Protein 3W54 (pdb70)

Radius of gyration: 41.49 Å; Cα contacts (8 Å, |Δi|>4): 1313; chains: 4; bounding box: 157×64×79 Å

GO terms:
  GO:0008199 ferric iron binding (F, IDA)
  GO:0005739 mitochondrion (C, IDA)
  GO:0005743 mitochondrial inner membrane (C, IDA)
  GO:0009916 alternative oxidase activity (F, IDA)
  GO:0016491 oxidoreductase activity (F, TAS)

Secondary structure (DSSP, 8-state):
---HHHHTSS--GGGGGGS---GGGSS-S------HHHHTT--B--PPP-SHHHHHHHHHHHHHHHHHHHHTT-SSS---HHHHHHHHHHHHHHHTSHHHHHHHHHHHHHHHHT---TTHHHHHHHHHHHHHHHHHHHHHH----HHHHHHHHHHHHHHHHHHHHHHHH-HHHHHHHHHHHHHHHHHHHHHHHHHHHTTSS-----S--HHHHHHTT--TT--HHHHHHHHHHHHHHHHHHHHHHHHHHHTT-TTS--GGGT--/---SHHHHT-S--GGGTTTSPP-GGGSS-S------HHHHTT--B------SHHHHHHHHHHHHHHHHHHHHHHHHT-S--HHHHHHHHHHHHHHHTSHHHHHHHHHHHHHHHHT---TTHHHHHHHHHHHHHHHHHHHTTT----HHHHHHHHHHHHHHHHHHHHHHHH-HHHHHHHHHHHHHHHHHHHHHHHHHHHHTS---S--S--HHHHHHTT--TT--HHHHHHHHHHHHHHHHHHHHHHHHHHHTT-TTS--HHHHHT-/--SHHHHT-S--GGGGGGS---GGGGS-S------HHHHTT--B------SHHHHHHHHHHHHHHHHHHHHHHHHH-S--HHHHHHHHHHHHHHHTHHHHHHHHHHHHHHHHHT----SHHHHHHHHHHHHHHHHHHHTTT----HHHHHHHHHHHHHHHHHHHHHHHH-HHHHHHHHHHHHHHHHHHHHHHHHHHHTTSS--TTT---HHHHHHTT--TT--HHHHHHHHHHHHHHHHHHHHHHHHHHHTT-TTS--HHHHHHH-/--SHHHHT-S--GGGGGG----GGGGS-S------HHHHTT--B--PPP-HHHHHHHHHHHHHHHHHHHHHHTTTSSS--HHHHHHHHHHHHHHHTHHHHHHHHHHHHHHHHHT----SHHHHHHHHHHHHHHHHHHHHHH----HHHHHHHHHHHHHHHHHHHHHHHH-HHHHHHHHHHHHHHHHHHHHHHHHHHHHTS---S--S--HHHHHHHT--TT--HHHHHHHHHHHHHHHHHHHHHHHHHHHTT-TTS--GGGG-

B-factor: mean 42.63, std 15.07, range [10.46, 119.43]

Foldseek 3Di:
DDDPVNVPDDDPPVCVVVDDDDLLVLDDPPFDEDDLVVLVPDDFDDDDADDDLLVVLQVVLVVVVVVVCVVLVCPPDFHEPVSLLVSLLQVLLLQLLQLVLVLVVLVVCCVVVVADQAPRSVVSNVSSVLSVLSNVQSCVVDPDDPVSVVVSVVVCVPSNVVNNVCCVVAVLSSLSSLLSNLSVVLVSLVVVLVCCVVVSYPDDQFQRDPSQCVRHVNDSRGGPSSSSSVSSSSSVVSNCQSNVCSVCVVVVNSSPHSVVVPVD/DPDDDVVVVDPDCVVVPVPDDDDLLPLFDPPFDADDQVVLVPVDLDDDDQDDDLLVVLLCVLVVVCVCVVVVCCVVVHDDAPQVLLLVLLLVLLLQLQLLVLLLVVLVVVCVVVVADQQPSNVVSNVSSRLSVLSNVQSCVVDPDDPVSVVCSVVVCVVSNVCSNVVCVVAVLSSLSSLLSNLSVVLVSLVVVLVCCVVVVYPDPVLQGDPSQCSRHVNDSNGGVNSSSSSSSVSSSVSNVQSNVCSVCSVVVNSSPHSVVVVVVD/DDDDVNVPDPDDPVPVVPDDPDLCPLFDPPFDADDLVVLVPPDQDDDDDDDDLLVVLQVVLVVVCVVCVCVLCVPPPDDAPPSLLLSLLLVLLLQLQLLVLLLVVLVVCCVPVVDDQAPSNVVSNVLSRLSVLSNVLSCLQDPDDPVSVVVSVVVCVVSNVVSNVCCVVPVLSSLSNLLSVLSVLLVSLVVVLVCVVVVVYPQVDASGDVSLCVRNVNDPPDGVSSSSSVSNSSSSVSNVQSNVCSVCVVVPNNRDHRPCVVVVVD/DDDDVVVPDPDPVVCVVPDDDDLVPLDDPPFDEDDLVVLVPVDQDDDDDDDDLLVVLLVVLVVVCVVVCVVLCCVPDFHEPVSLLLVLLLVLLLQLALLVQLLVVLVVVCVVVVADQFPSNVVSNVLSVLSVLSNVQSCVVDPDDDVSVVVSVVVCVVSNVVSNVCCVVPVLSNLSSLLNNLSVLLVSLVVVLVCVVVVSYDDPVQCRDPSQCVRHVNDRNGGPSSSSSSSNSSSSCSNVQSNVCSVCVVVVNSRPHSVVVVD

Structure (mmCIF, N/CA/C/O backbone):
data_3W54
#
_entry.id   3W54
#
_cell.length_a   228.017
_cell.length_b   137.920
_cell.length_c   63.058
_cell.angle_alpha   90.00
_cell.angle_beta   106.08
_cell.angle_gamma   90.00
#
_symmetry.space_group_name_H-M   'C 1 2 1'
#
loop_
_entity.id
_entity.type
_entity.pdbx_description
1 polymer 'Alternative oxidase, mitochondrial'
2 non-polymer 'FE (III) ION'
3 non-polymer 'HYDROXIDE ION'
4 non-polymer 3-chloro-5-[(2E)-3,7-dimethylocta-2,6-dien-1-yl]-4,6-dihydroxy-2-methylbenzaldehyde
5 non-polymer 'SULFATE ION'
6 non-polymer GLYCEROL
7 water water
#
loop_
_atom_site.group_PDB
_atom_site.id
_atom_site.type_symbol
_atom_site.label_atom_id
_atom_site.label_alt_id
_atom_site.label_comp_id
_atom_site.label_asym_id
_atom_site.label_entity_id
_atom_site.label_seq_id
_atom_site.pdbx_PDB_ins_code
_atom_site.Cartn_x
_atom_site.Cartn_y
_atom_site.Cartn_z
_atom_site.occupancy
_atom_site.B_iso_or_equiv
_atom_site.auth_seq_id
_atom_site.auth_comp_id
_atom_site.auth_asym_id
_atom_site.auth_atom_id
_atom_site.pdbx_PDB_model_num
ATOM 1 N N . VAL A 1 32 ? 110.427 10.057 67.929 1.00 65.91 32 VAL A N 1
ATOM 2 C CA . VAL A 1 32 ? 111.258 10.194 69.166 1.00 65.36 32 VAL A CA 1
ATOM 3 C C . VAL A 1 32 ? 111.329 11.657 69.621 1.00 64.21 32 VAL A C 1
ATOM 4 O O . VAL A 1 32 ? 112.304 12.377 69.359 1.00 65.11 32 VAL A O 1
ATOM 8 N N . TRP A 1 33 ? 110.279 12.094 70.306 1.00 59.57 33 TRP A N 1
ATOM 9 C CA . TRP A 1 33 ? 110.212 13.459 70.799 1.00 56.68 33 TRP A CA 1
ATOM 10 C C . TRP A 1 33 ? 109.905 13.457 72.289 1.00 49.68 33 TRP A C 1
ATOM 11 O O . TRP A 1 33 ? 108.757 13.312 72.684 1.00 49.57 33 TRP A O 1
ATOM 22 N N . GLY A 1 34 ? 110.941 13.617 73.109 1.00 44.15 34 GLY A N 1
ATOM 23 C CA . GLY A 1 34 ? 110.812 13.520 74.563 1.00 40.38 34 GLY A CA 1
ATOM 24 C C . GLY A 1 34 ? 111.520 14.639 75.306 1.00 39.25 34 GLY A C 1
ATOM 25 O O . GLY A 1 34 ? 111.956 15.635 74.703 1.00 38.46 34 GLY A O 1
ATOM 26 N N . HIS A 1 35 ? 111.636 14.459 76.622 1.00 35.04 35 HIS A N 1
ATOM 27 C CA . HIS A 1 35 ? 112.147 15.481 77.518 1.00 34.17 35 HIS A CA 1
ATOM 28 C C . HIS A 1 35 ? 113.576 15.885 77.192 1.00 37.23 35 HIS A C 1
ATOM 29 O O . HIS A 1 35 ? 113.961 17.038 77.402 1.00 39.50 35 HIS A O 1
ATOM 36 N N . THR A 1 36 ? 114.352 14.940 76.666 1.00 36.80 36 THR A N 1
ATOM 37 C CA . THR A 1 36 ? 115.730 15.200 76.298 1.00 35.80 36 THR A CA 1
ATOM 38 C C . THR A 1 36 ? 115.807 16.213 75.135 1.00 34.46 36 THR A C 1
ATOM 39 O O . THR A 1 36 ? 116.692 17.057 75.104 1.00 34.14 36 THR A O 1
ATOM 43 N N . GLN A 1 37 ? 114.875 16.133 74.200 1.00 33.29 37 GLN A N 1
ATOM 44 C CA . GLN A 1 37 ? 114.851 17.072 73.077 1.00 34.83 37 GLN A CA 1
ATOM 45 C C . GLN A 1 37 ? 114.208 18.383 73.509 1.00 32.91 37 GLN A C 1
ATOM 46 O O . GLN A 1 37 ? 114.650 19.450 73.109 1.00 35.49 37 GLN A O 1
ATOM 52 N N . LEU A 1 38 ? 113.167 18.285 74.332 1.00 32.83 38 LEU A N 1
ATOM 53 C CA . LEU A 1 38 ? 112.482 19.451 74.882 1.00 32.53 38 LEU A CA 1
ATOM 54 C C . LEU A 1 38 ? 113.393 20.293 75.730 1.00 32.14 38 LEU A C 1
ATOM 55 O O . LEU A 1 38 ? 113.168 21.495 75.869 1.00 31.38 38 LEU A O 1
ATOM 60 N N . ASN A 1 39 ? 114.406 19.649 76.310 1.00 33.72 39 ASN A N 1
ATOM 61 C CA . ASN A 1 39 ? 115.390 20.313 77.154 1.00 32.07 39 ASN A CA 1
ATOM 62 C C . ASN A 1 39 ? 116.617 20.809 76.426 1.00 31.89 39 ASN A C 1
ATOM 63 O O . ASN A 1 39 ? 117.452 21.454 77.030 1.00 35.05 39 ASN A O 1
ATOM 68 N N . ARG A 1 40 ? 116.761 20.506 75.143 1.00 34.25 40 ARG A N 1
ATOM 69 C CA . ARG A 1 40 ? 117.865 21.073 74.387 1.00 35.86 40 ARG A CA 1
ATOM 70 C C . ARG A 1 40 ? 117.471 22.495 73.970 1.00 32.70 40 ARG A C 1
ATOM 71 O O . ARG A 1 40 ? 116.303 22.789 73.840 1.00 32.12 40 ARG A O 1
ATOM 79 N N . LEU A 1 41 ? 118.441 23.381 73.809 1.00 31.17 41 LEU A N 1
ATOM 80 C CA . LEU A 1 41 ? 118.175 24.807 73.588 1.00 30.16 41 LEU A CA 1
ATOM 81 C C . LEU A 1 41 ? 117.780 25.127 72.180 1.00 30.18 41 LEU A C 1
ATOM 82 O O . LEU A 1 41 ? 116.971 26.030 71.947 1.00 33.60 41 LEU A O 1
ATOM 87 N N . SER A 1 42 ? 118.408 24.429 71.240 1.00 32.30 42 SER A N 1
ATOM 88 C CA . SER A 1 42 ? 118.255 24.718 69.815 1.00 32.68 42 SER A CA 1
ATOM 89 C C . SER A 1 42 ? 118.656 23.514 69.000 1.00 32.27 42 SER A C 1
ATOM 90 O O . SER A 1 42 ? 119.540 22.760 69.394 1.00 35.65 42 SER A O 1
ATOM 93 N N . PHE A 1 43 ? 118.002 23.355 67.864 1.00 32.14 43 PHE A N 1
ATOM 94 C CA . PHE A 1 43 ? 118.308 22.302 66.900 1.00 31.84 43 PHE A CA 1
ATOM 95 C C . PHE A 1 43 ? 118.810 22.950 65.613 1.00 29.60 43 PHE A C 1
ATOM 96 O O . PHE A 1 43 ? 118.733 22.356 64.556 1.00 27.86 43 PHE A O 1
ATOM 104 N N . LEU A 1 44 ? 119.354 24.162 65.734 1.00 28.82 44 LEU A N 1
ATOM 105 C CA . LEU A 1 44 ? 119.828 24.952 64.594 1.00 31.78 44 LEU A CA 1
ATOM 106 C C . LEU A 1 44 ? 120.957 24.247 63.875 1.00 33.57 44 LEU A C 1
ATOM 107 O O . LEU A 1 44 ? 121.075 24.308 62.667 1.00 34.21 44 LEU A O 1
ATOM 112 N N . GLU A 1 45 ? 121.745 23.523 64.653 1.00 38.73 45 GLU A N 1
ATOM 113 C CA . GLU A 1 45 ? 122.862 22.741 64.154 1.00 42.02 45 GLU A CA 1
ATOM 114 C C . GLU A 1 45 ? 122.387 21.465 63.446 1.00 40.30 45 GLU A C 1
ATOM 115 O O . GLU A 1 45 ? 123.211 20.729 62.941 1.00 41.22 45 GLU A O 1
ATOM 121 N N . THR A 1 46 ? 121.086 21.176 63.412 1.00 39.77 46 THR A N 1
ATOM 122 C CA . THR A 1 46 ? 120.617 20.010 62.641 1.00 38.57 46 THR A CA 1
ATOM 123 C C . THR A 1 46 ? 120.134 20.361 61.252 1.00 38.10 46 THR A C 1
ATOM 124 O O . THR A 1 46 ? 119.935 19.460 60.446 1.00 38.36 46 THR A O 1
ATOM 128 N N . VAL A 1 47 ? 119.941 21.643 60.949 1.00 38.12 47 VAL A N 1
ATOM 129 C CA . VAL A 1 47 ? 119.250 21.988 59.697 1.00 39.15 47 VAL A CA 1
ATOM 130 C C . VAL A 1 47 ? 119.974 21.490 58.432 1.00 40.51 47 VAL A C 1
ATOM 131 O O . VAL A 1 47 ? 119.315 21.118 57.468 1.00 40.71 47 VAL A O 1
ATOM 135 N N . PRO A 1 48 ? 121.321 21.499 58.415 1.00 43.46 48 PRO A N 1
ATOM 136 C CA . PRO A 1 48 ? 121.955 21.041 57.174 1.00 44.26 48 PRO A CA 1
ATOM 137 C C . PRO A 1 48 ? 121.831 19.536 56.907 1.00 46.80 48 PRO A C 1
ATOM 138 O O . PRO A 1 48 ? 122.097 19.121 55.785 1.00 47.33 48 PRO A O 1
ATOM 142 N N . VAL A 1 49 ? 121.433 18.730 57.902 1.00 45.97 49 VAL A N 1
ATOM 143 C CA . VAL A 1 49 ? 121.235 17.278 57.681 1.00 47.14 49 VAL A CA 1
ATOM 144 C C . VAL A 1 49 ? 119.772 16.838 57.578 1.00 48.53 49 VAL A C 1
ATOM 145 O O . VAL A 1 49 ? 119.467 15.662 57.790 1.00 51.29 49 VAL A O 1
ATOM 149 N N . VAL A 1 50 ? 118.868 17.760 57.243 1.00 46.24 50 VAL A N 1
ATOM 150 C CA . VAL A 1 50 ? 117.459 17.391 57.051 1.00 44.54 50 VAL A CA 1
ATOM 151 C C . VAL A 1 50 ? 117.059 17.660 55.601 1.00 40.45 50 VAL A C 1
ATOM 152 O O . VAL A 1 50 ? 117.324 18.729 55.059 1.00 41.76 50 VAL A O 1
ATOM 156 N N . PRO A 1 51 ? 116.438 16.670 54.967 1.00 36.18 51 PRO A N 1
ATOM 157 C CA . PRO A 1 51 ? 116.145 16.771 53.556 1.00 37.60 51 PRO A CA 1
ATOM 158 C C . PRO A 1 51 ? 114.927 17.647 53.272 1.00 37.69 51 PRO A C 1
ATOM 159 O O . PRO A 1 51 ? 114.044 17.780 54.120 1.00 34.90 51 PRO A O 1
ATOM 163 N N . LEU A 1 52 ? 114.936 18.239 52.081 1.00 39.22 52 LEU A N 1
ATOM 164 C CA . LEU A 1 52 ? 113.854 19.029 51.534 1.00 42.99 52 LEU A CA 1
ATOM 165 C C . LEU A 1 52 ? 112.942 18.044 50.819 1.00 44.28 52 LEU A C 1
ATOM 166 O O . LEU A 1 52 ? 113.206 17.663 49.678 1.00 43.27 52 LEU A O 1
ATOM 171 N N . ARG A 1 53 ? 111.890 17.617 51.522 1.00 43.13 53 ARG A N 1
ATOM 172 C CA . ARG A 1 53 ? 110.899 16.695 50.981 1.00 41.86 53 ARG A CA 1
ATOM 173 C C . ARG A 1 53 ? 109.643 17.470 50.673 1.00 40.41 53 ARG A C 1
ATOM 174 O O . ARG A 1 53 ? 109.259 18.417 51.364 1.00 40.79 53 ARG A O 1
ATOM 182 N N . VAL A 1 54 ? 108.990 17.041 49.620 1.00 39.87 54 VAL A N 1
ATOM 183 C CA . VAL A 1 54 ? 107.883 17.767 49.083 1.00 38.64 54 VAL A CA 1
ATOM 184 C C . VAL A 1 54 ? 106.632 17.562 49.955 1.00 39.88 54 VAL A C 1
ATOM 185 O O . VAL A 1 54 ? 105.743 18.429 50.006 1.00 38.19 54 VAL A O 1
ATOM 189 N N . SER A 1 55 ? 106.601 16.442 50.681 1.00 35.92 55 SER A N 1
ATOM 190 C CA . SER A 1 55 ? 105.501 16.135 51.590 1.00 37.27 55 SER A CA 1
ATOM 191 C C . SER A 1 55 ? 105.467 17.073 52.794 1.00 35.06 55 SER A C 1
ATOM 192 O O . SER A 1 55 ? 104.430 17.211 53.419 1.00 36.72 55 SER A O 1
ATOM 195 N N . ASP A 1 56 ? 106.595 17.706 53.114 1.00 33.30 56 ASP A N 1
ATOM 196 C CA . ASP A 1 56 ? 106.676 18.647 54.242 1.00 32.87 56 ASP A CA 1
ATOM 197 C C . ASP A 1 56 ? 106.174 20.071 53.935 1.00 32.43 56 ASP A C 1
ATOM 198 O O . ASP A 1 56 ? 106.168 20.942 54.812 1.00 35.87 56 ASP A O 1
ATOM 203 N N . GLU A 1 57 ? 105.786 20.319 52.696 1.00 31.23 57 GLU A N 1
ATOM 204 C CA . GLU A 1 57 ? 105.419 21.659 52.260 1.00 30.28 57 GLU A CA 1
ATOM 205 C C . GLU A 1 57 ? 104.039 22.016 52.766 1.00 31.81 57 GLU A C 1
ATOM 206 O O . GLU A 1 57 ? 103.759 23.207 53.009 1.00 29.77 57 GLU A O 1
ATOM 212 N N . SER A 1 58 ? 103.181 20.991 52.878 1.00 30.95 58 SER A N 1
ATOM 213 C CA . SER A 1 58 ? 101.882 21.095 53.551 1.00 29.73 58 SER A CA 1
ATOM 214 C C . SER A 1 58 ? 101.854 20.329 54.883 1.00 30.40 58 SER A C 1
ATOM 215 O O . SER A 1 58 ? 102.804 19.622 55.237 1.00 31.74 58 SER A O 1
ATOM 218 N N . SER A 1 59 ? 100.766 20.522 55.625 1.00 30.73 59 SER A N 1
ATOM 219 C CA . SER A 1 59 ? 100.323 19.599 56.663 1.00 29.68 59 SER A CA 1
ATOM 220 C C . SER A 1 59 ? 99.843 18.278 56.029 1.00 31.02 59 SER A C 1
ATOM 221 O O . SER A 1 59 ? 99.631 18.203 54.794 1.00 28.39 59 SER A O 1
ATOM 224 N N . GLU A 1 60 ? 99.627 17.269 56.878 1.00 32.64 60 GLU A N 1
ATOM 225 C CA . GLU A 1 60 ? 99.116 15.936 56.459 1.00 35.22 60 GLU A CA 1
ATOM 226 C C . GLU A 1 60 ? 97.607 15.871 56.200 1.00 35.77 60 GLU A C 1
ATOM 227 O O . GLU A 1 60 ? 97.069 14.811 55.855 1.00 35.92 60 GLU A O 1
ATOM 233 N N . ASP A 1 61 ? 96.925 17.002 56.308 1.00 36.00 61 ASP A N 1
ATOM 234 C CA . ASP A 1 61 ? 95.513 17.066 55.927 1.00 36.81 61 ASP A CA 1
ATOM 235 C C . ASP A 1 61 ? 95.373 17.327 54.424 1.00 38.14 61 ASP A C 1
ATOM 236 O O . ASP A 1 61 ? 95.178 18.468 53.986 1.00 39.39 61 ASP A O 1
ATOM 241 N N . ARG A 1 62 ? 95.481 16.255 53.638 1.00 35.63 62 ARG A N 1
ATOM 242 C CA . ARG A 1 62 ? 95.474 16.358 52.191 1.00 35.26 62 ARG A CA 1
ATOM 243 C C . ARG A 1 62 ? 94.099 15.994 51.661 1.00 36.03 62 ARG A C 1
ATOM 244 O O . ARG A 1 62 ? 93.479 15.052 52.164 1.00 38.89 62 ARG A O 1
ATOM 252 N N . PRO A 1 63 ? 93.598 16.749 50.661 1.00 35.42 63 PRO A N 1
ATOM 253 C CA . PRO A 1 63 ? 92.392 16.290 49.987 1.00 34.66 63 PRO A CA 1
ATOM 254 C C . PRO A 1 63 ? 92.573 14.857 49.501 1.00 35.19 63 PRO A C 1
ATOM 255 O O . PRO A 1 63 ? 93.703 14.413 49.338 1.00 35.94 63 PRO A O 1
ATOM 259 N N . THR A 1 64 ? 91.469 14.164 49.265 1.00 33.87 64 THR A N 1
ATOM 260 C CA . THR A 1 64 ? 91.500 12.783 48.778 1.00 36.31 64 THR A CA 1
ATOM 261 C C . THR A 1 64 ? 90.356 12.606 47.800 1.00 36.38 64 THR A C 1
ATOM 262 O O . THR A 1 64 ? 89.259 12.219 48.199 1.00 34.36 64 THR A O 1
ATOM 266 N N . TRP A 1 65 ? 90.609 12.939 46.535 1.00 36.36 65 TRP A N 1
ATOM 267 C CA . TRP A 1 65 ? 89.611 12.843 45.501 1.00 36.26 65 TRP A CA 1
ATOM 268 C C . TRP A 1 65 ? 89.859 11.614 44.661 1.00 37.04 65 TRP A C 1
ATOM 269 O O . TRP A 1 65 ? 91.004 11.214 44.448 1.00 36.97 65 TRP A O 1
ATOM 280 N N . SER A 1 66 ? 88.769 11.037 44.166 1.00 37.37 66 SER A N 1
ATOM 281 C CA . SER A 1 66 ? 88.821 10.008 43.144 1.00 35.68 66 SER A CA 1
ATOM 282 C C . SER A 1 66 ? 88.450 10.699 41.833 1.00 35.12 66 SER A C 1
ATOM 283 O O . SER A 1 66 ? 87.382 11.287 41.725 1.00 35.82 66 SER A O 1
ATOM 286 N N . LEU A 1 67 ? 89.344 10.645 40.851 1.00 36.56 67 LEU A N 1
ATOM 287 C CA . LEU A 1 67 ? 89.173 11.362 39.585 1.00 37.73 67 LEU A CA 1
ATOM 288 C C . LEU A 1 67 ? 87.826 11.133 38.920 1.00 39.74 67 LEU A C 1
ATOM 289 O O . LEU A 1 67 ? 87.150 12.100 38.561 1.00 45.34 67 LEU A O 1
ATOM 294 N N . PRO A 1 68 ? 87.423 9.862 38.742 1.00 40.77 68 PRO A N 1
ATOM 295 C CA . PRO A 1 68 ? 86.204 9.633 37.959 1.00 38.53 68 PRO A CA 1
ATOM 296 C C . PRO A 1 68 ? 84.928 10.118 38.649 1.00 37.97 68 PRO A C 1
ATOM 297 O O . PRO A 1 68 ? 83.953 10.426 37.969 1.00 38.90 68 PRO A O 1
ATOM 301 N N . ASP A 1 69 ? 84.929 10.187 39.980 1.00 35.10 69 ASP A N 1
ATOM 302 C CA . ASP A 1 69 ? 83.852 10.856 40.702 1.00 35.51 69 ASP A CA 1
ATOM 303 C C . ASP A 1 69 ? 83.950 12.396 40.522 1.00 34.02 69 ASP A C 1
ATOM 304 O O . ASP A 1 69 ? 82.986 13.034 40.073 1.00 30.88 69 ASP A O 1
ATOM 309 N N . ILE A 1 70 ? 85.111 12.990 40.822 1.00 32.32 70 ILE A N 1
ATOM 310 C CA . ILE A 1 70 ? 85.227 14.457 40.726 1.00 31.56 70 ILE A CA 1
ATOM 311 C C . ILE A 1 70 ? 85.109 14.987 39.305 1.00 31.97 70 ILE A C 1
ATOM 312 O O . ILE A 1 70 ? 84.849 16.178 39.112 1.00 29.23 70 ILE A O 1
ATOM 317 N N . GLU A 1 71 ? 85.235 14.098 38.317 1.00 32.28 71 GLU A N 1
ATOM 318 C CA . GLU A 1 71 ? 84.865 14.415 36.930 1.00 32.40 71 GLU A CA 1
ATOM 319 C C . GLU A 1 71 ? 83.514 15.134 36.789 1.00 31.80 71 GLU A C 1
ATOM 320 O O . GLU A 1 71 ? 83.341 15.978 35.900 1.00 29.25 71 GLU A O 1
ATOM 326 N N . ASN A 1 72 ? 82.546 14.791 37.641 1.00 33.53 72 ASN A N 1
ATOM 327 C CA . ASN A 1 72 ? 81.192 15.339 37.511 1.00 32.94 72 ASN A CA 1
ATOM 328 C C . ASN A 1 72 ? 80.920 16.473 38.495 1.00 33.99 72 ASN A C 1
ATOM 329 O O . ASN A 1 72 ? 79.763 16.776 38.784 1.00 37.35 72 ASN A O 1
ATOM 334 N N . VAL A 1 73 ? 81.968 17.118 39.001 1.00 32.22 73 VAL A N 1
ATOM 335 C CA . VAL A 1 73 ? 81.773 18.384 39.676 1.00 30.49 73 VAL A CA 1
ATOM 336 C C . VAL A 1 73 ? 81.126 19.300 38.653 1.00 30.49 73 VAL A C 1
ATOM 337 O O . VAL A 1 73 ? 81.489 19.288 37.475 1.00 33.55 73 VAL A O 1
ATOM 341 N N . ALA A 1 74 ? 80.146 20.066 39.098 1.00 28.84 74 ALA A N 1
ATOM 342 C CA . ALA A 1 74 ? 79.356 20.866 38.192 1.00 29.86 74 ALA A CA 1
ATOM 343 C C . ALA A 1 74 ? 79.430 22.347 38.550 1.00 30.01 74 ALA A C 1
ATOM 344 O O . ALA A 1 74 ? 80.031 22.724 39.543 1.00 30.85 74 ALA A O 1
ATOM 346 N N . ILE A 1 75 ? 78.814 23.170 37.713 1.00 32.43 75 ILE A N 1
ATOM 347 C CA . ILE A 1 75 ? 78.805 24.620 37.878 1.00 31.76 75 ILE A CA 1
ATOM 348 C C . ILE A 1 75 ? 77.480 24.997 38.506 1.00 30.28 75 ILE A C 1
ATOM 349 O O . ILE A 1 75 ? 76.417 24.626 37.988 1.00 29.91 75 ILE A O 1
ATOM 354 N N . THR A 1 76 ? 77.554 25.678 39.649 1.00 30.75 76 THR A N 1
ATOM 355 C CA . THR A 1 76 ? 76.362 26.116 40.395 1.00 31.97 76 THR A CA 1
ATOM 356 C C . THR A 1 76 ? 76.367 27.627 40.691 1.00 31.72 76 THR A C 1
ATOM 357 O O . THR A 1 76 ? 77.391 28.304 40.564 1.00 34.91 76 THR A O 1
ATOM 361 N N . HIS A 1 77 ? 75.211 28.118 41.110 1.00 31.97 77 HIS A N 1
ATOM 362 C CA . HIS A 1 77 ? 75.018 29.493 41.520 1.00 33.17 77 HIS A CA 1
ATOM 363 C C . HIS A 1 77 ? 74.054 29.569 42.719 1.00 33.32 77 HIS A C 1
ATOM 364 O O . HIS A 1 77 ? 72.904 29.157 42.603 1.00 35.77 77 HIS A O 1
ATOM 371 N N . LYS A 1 78 ? 74.515 30.091 43.861 1.00 33.71 78 LYS A N 1
ATOM 372 C CA . LYS A 1 78 ? 73.617 30.342 44.996 1.00 33.45 78 LYS A CA 1
ATOM 373 C C . LYS A 1 78 ? 72.928 31.694 44.859 1.00 36.60 78 LYS A C 1
ATOM 374 O O . LYS A 1 78 ? 73.578 32.696 44.578 1.00 35.64 78 LYS A O 1
ATOM 380 N N . LYS A 1 79 ? 71.618 31.719 45.085 1.00 38.45 79 LYS A N 1
ATOM 381 C CA . LYS A 1 79 ? 70.863 32.973 44.998 1.00 39.77 79 LYS A CA 1
ATOM 382 C C . LYS A 1 79 ? 71.244 33.869 46.172 1.00 39.20 79 LYS A C 1
ATOM 383 O O . LYS A 1 79 ? 71.279 33.398 47.305 1.00 39.31 79 LYS A O 1
ATOM 389 N N . PRO A 1 80 ? 71.527 35.158 45.907 1.00 37.09 80 PRO A N 1
ATOM 390 C CA . PRO A 1 80 ? 71.699 36.092 47.015 1.00 40.06 80 PRO A CA 1
ATOM 391 C C . PRO A 1 80 ? 70.455 36.236 47.885 1.00 38.68 80 PRO A C 1
ATOM 392 O O . PRO A 1 80 ? 69.342 36.280 47.361 1.00 38.92 80 PRO A O 1
ATOM 396 N N . ASN A 1 81 ? 70.641 36.285 49.200 1.00 41.03 81 ASN A N 1
ATOM 397 C CA . ASN A 1 81 ? 69.531 36.540 50.129 1.00 44.85 81 ASN A CA 1
ATOM 398 C C . ASN A 1 81 ? 69.052 37.987 50.094 1.00 43.77 81 ASN A C 1
ATOM 399 O O . ASN A 1 81 ? 67.904 38.241 49.764 1.00 48.84 81 ASN A O 1
ATOM 404 N N . GLY A 1 82 ? 69.934 38.916 50.456 1.00 42.90 82 GLY A N 1
ATOM 405 C CA . GLY A 1 82 ? 69.611 40.339 50.553 1.00 42.21 82 GLY A CA 1
ATOM 406 C C . GLY A 1 82 ? 70.776 41.225 50.169 1.00 43.44 82 GLY A C 1
ATOM 407 O O . GLY A 1 82 ? 71.642 40.830 49.381 1.00 49.42 82 GLY A O 1
ATOM 408 N N . LEU A 1 83 ? 70.819 42.424 50.739 1.00 43.09 83 LEU A N 1
ATOM 409 C CA . LEU A 1 83 ? 71.753 43.447 50.275 1.00 42.33 83 LEU A CA 1
ATOM 410 C C . LEU A 1 83 ? 73.229 43.046 50.413 1.00 39.74 83 LEU A C 1
ATOM 411 O O . LEU A 1 83 ? 73.984 43.243 49.475 1.00 36.82 83 LEU A O 1
ATOM 416 N N . VAL A 1 84 ? 73.632 42.494 51.562 1.00 38.08 84 VAL A N 1
ATOM 417 C CA . VAL A 1 84 ? 75.009 42.024 51.738 1.00 37.87 84 VAL A CA 1
ATOM 418 C C . VAL A 1 84 ? 75.368 41.028 50.631 1.00 38.27 84 VAL A C 1
ATOM 419 O O . VAL A 1 84 ? 76.361 41.227 49.941 1.00 37.42 84 VAL A O 1
ATOM 423 N N . ASP A 1 85 ? 74.549 39.990 50.451 1.00 35.98 85 ASP A N 1
ATOM 424 C CA . ASP A 1 85 ? 74.759 38.985 49.393 1.00 35.80 85 ASP A CA 1
ATOM 425 C C . ASP A 1 85 ? 74.813 39.534 47.957 1.00 35.27 85 ASP A C 1
ATOM 426 O O . ASP A 1 85 ? 75.552 39.039 47.124 1.00 35.54 85 ASP A O 1
ATOM 431 N N . THR A 1 86 ? 74.001 40.530 47.655 1.00 36.69 86 THR A N 1
ATOM 432 C CA . THR A 1 86 ? 74.044 41.156 46.341 1.00 37.15 86 THR A CA 1
ATOM 433 C C . THR A 1 86 ? 75.333 41.950 46.176 1.00 36.62 86 THR A C 1
ATOM 434 O O . THR A 1 86 ? 75.901 42.024 45.084 1.00 37.91 86 THR A O 1
ATOM 438 N N . LEU A 1 87 ? 75.790 42.545 47.269 1.00 36.85 87 LEU A N 1
ATOM 439 C CA . LEU A 1 87 ? 77.035 43.285 47.260 1.00 37.87 87 LEU A CA 1
ATOM 440 C C . LEU A 1 87 ? 78.170 42.311 46.962 1.00 37.44 87 LEU A C 1
ATOM 441 O O . LEU A 1 87 ? 78.990 42.548 46.079 1.00 34.32 87 LEU A O 1
ATOM 446 N N . ALA A 1 88 ? 78.198 41.205 47.703 1.00 36.59 88 ALA A N 1
ATOM 447 C CA . ALA A 1 88 ? 79.220 40.188 47.525 1.00 36.94 88 ALA A CA 1
ATOM 448 C C . ALA A 1 88 ? 79.311 39.743 46.066 1.00 35.66 88 ALA A C 1
ATOM 449 O O . ALA A 1 88 ? 80.398 39.720 45.480 1.00 31.73 88 ALA A O 1
ATOM 451 N N . TYR A 1 89 ? 78.163 39.413 45.471 1.00 35.39 89 TYR A N 1
ATOM 452 C CA . TYR A 1 89 ? 78.149 38.872 44.120 1.00 35.96 89 TYR A CA 1
ATOM 453 C C . TYR A 1 89 ? 78.520 39.924 43.088 1.00 37.72 89 TYR A C 1
ATOM 454 O O . TYR A 1 89 ? 79.350 39.668 42.227 1.00 38.26 89 TYR A O 1
ATOM 463 N N . ARG A 1 90 ? 77.926 41.112 43.177 1.00 39.51 90 ARG A N 1
ATOM 464 C CA . ARG A 1 90 ? 78.249 42.179 42.229 1.00 42.22 90 ARG A CA 1
ATOM 465 C C . ARG A 1 90 ? 79.728 42.543 42.309 1.00 40.36 90 ARG A C 1
ATOM 466 O O . ARG A 1 90 ? 80.378 42.764 41.281 1.00 37.48 90 ARG A O 1
ATOM 474 N N . SER A 1 91 ? 80.292 42.558 43.508 1.00 38.20 91 SER A N 1
ATOM 475 C CA . SER A 1 91 ? 81.715 42.852 43.596 1.00 40.90 91 SER A CA 1
ATOM 476 C C . SER A 1 91 ? 82.543 41.757 42.901 1.00 38.54 91 SER A C 1
ATOM 477 O O . SER A 1 91 ? 83.474 42.079 42.163 1.00 39.33 91 SER A O 1
ATOM 480 N N . VAL A 1 92 ? 82.179 40.481 43.081 1.00 36.81 92 VAL A N 1
ATOM 481 C CA . VAL A 1 92 ? 82.886 39.370 42.403 1.00 33.34 92 VAL A CA 1
ATOM 482 C C . VAL A 1 92 ? 82.710 39.449 40.877 1.00 33.13 92 VAL A C 1
ATOM 483 O O . VAL A 1 92 ? 83.671 39.277 40.133 1.00 32.72 92 VAL A O 1
ATOM 487 N N . ARG A 1 93 ? 81.495 39.702 40.411 1.00 32.76 93 ARG A N 1
ATOM 488 C CA . ARG A 1 93 ? 81.238 39.813 38.961 1.00 33.40 93 ARG A CA 1
ATOM 489 C C . ARG A 1 93 ? 81.966 41.011 38.314 1.00 35.10 93 ARG A C 1
ATOM 490 O O . ARG A 1 93 ? 82.537 40.914 37.208 1.00 33.84 93 ARG A O 1
ATOM 498 N N . THR A 1 94 ? 81.960 42.128 39.027 1.00 34.44 94 THR A N 1
ATOM 499 C CA . THR A 1 94 ? 82.715 43.313 38.637 1.00 34.68 94 THR A CA 1
ATOM 500 C C . THR A 1 94 ? 84.212 43.025 38.557 1.00 34.60 94 THR A C 1
ATOM 501 O O . THR A 1 94 ? 84.871 43.375 37.575 1.00 31.69 94 THR A O 1
ATOM 505 N N . CYS A 1 95 ? 84.743 42.384 39.592 1.00 34.28 95 CYS A N 1
ATOM 506 C CA . CYS A 1 95 ? 86.117 41.915 39.551 1.00 36.33 95 CYS A CA 1
ATOM 507 C C . CYS A 1 95 ? 86.469 40.949 38.412 1.00 36.89 95 CYS A C 1
ATOM 508 O O . CYS A 1 95 ? 87.563 41.062 37.860 1.00 38.53 95 CYS A O 1
ATOM 511 N N . ARG A 1 96 ? 85.590 40.019 38.046 1.00 36.81 96 ARG A N 1
ATOM 512 C CA . ARG A 1 96 ? 85.947 39.078 36.973 1.00 38.63 96 ARG A CA 1
ATOM 513 C C . ARG A 1 96 ? 85.964 39.769 35.614 1.00 38.13 96 ARG A C 1
ATOM 514 O O . ARG A 1 96 ? 86.858 39.539 34.794 1.00 38.60 96 ARG A O 1
ATOM 522 N N . TRP A 1 97 ? 84.959 40.604 35.387 1.00 38.07 97 TRP A N 1
ATOM 523 C CA . TRP A 1 97 ? 84.835 41.363 34.153 1.00 39.63 97 TRP A CA 1
ATOM 524 C C . TRP A 1 97 ? 86.040 42.296 33.980 1.00 37.88 97 TRP A C 1
ATOM 525 O O . TRP A 1 97 ? 86.620 42.350 32.918 1.00 36.02 97 TRP A O 1
ATOM 536 N N . LEU A 1 98 ? 86.442 43.004 35.027 1.00 39.08 98 LEU A N 1
ATOM 537 C CA . LEU A 1 98 ? 87.699 43.764 34.974 1.00 39.56 98 LEU A CA 1
ATOM 538 C C . LEU A 1 98 ? 88.872 42.839 34.650 1.00 40.36 98 LEU A C 1
ATOM 539 O O . LEU A 1 98 ? 89.642 43.091 33.713 1.00 41.17 98 LEU A O 1
ATOM 544 N N . PHE A 1 99 ? 88.999 41.762 35.424 1.00 37.68 99 PHE A N 1
ATOM 545 C CA . PHE A 1 99 ? 90.155 40.903 35.320 1.00 34.85 99 PHE A CA 1
ATOM 546 C C . PHE A 1 99 ? 90.276 40.210 33.971 1.00 34.38 99 PHE A C 1
ATOM 547 O O . PHE A 1 99 ? 91.358 40.207 33.397 1.00 35.78 99 PHE A O 1
ATOM 555 N N . ASP A 1 100 ? 89.192 39.625 33.458 1.00 32.62 100 ASP A N 1
ATOM 556 C CA . ASP A 1 100 ? 89.256 38.948 32.159 1.00 33.79 100 ASP A CA 1
ATOM 557 C C . ASP A 1 100 ? 89.501 39.932 31.021 1.00 37.04 100 ASP A C 1
ATOM 558 O O . ASP A 1 100 ? 90.068 39.560 29.999 1.00 39.39 100 ASP A O 1
ATOM 563 N N . THR A 1 101 ? 89.034 41.168 31.176 1.00 40.80 101 THR A N 1
ATOM 564 C CA . THR A 1 101 ? 89.176 42.164 30.126 1.00 43.89 101 THR A CA 1
ATOM 565 C C . THR A 1 101 ? 90.601 42.748 30.112 1.00 46.05 101 THR A C 1
ATOM 566 O O . THR A 1 101 ? 91.241 42.779 29.048 1.00 44.97 101 THR A O 1
ATOM 570 N N . PHE A 1 102 ? 91.107 43.171 31.273 1.00 46.80 102 PHE A N 1
ATOM 571 C CA . PHE A 1 102 ? 92.481 43.710 31.367 1.00 49.98 102 PHE A CA 1
ATOM 572 C C . PHE A 1 102 ? 93.523 42.637 31.038 1.00 50.24 102 PHE A C 1
ATOM 573 O O . PHE A 1 102 ? 94.424 42.880 30.240 1.00 49.08 102 PHE A O 1
ATOM 581 N N . SER A 1 103 ? 93.385 41.450 31.641 1.00 48.36 103 SER A N 1
ATOM 582 C CA . SER A 1 103 ? 94.275 40.312 31.352 1.00 45.99 103 SER A CA 1
ATOM 583 C C . SER A 1 103 ? 94.095 39.757 29.930 1.00 44.37 103 SER A C 1
ATOM 584 O O . SER A 1 103 ? 94.888 38.931 29.491 1.00 45.98 103 SER A O 1
ATOM 587 N N . LEU A 1 104 ? 93.053 40.186 29.225 1.00 44.22 104 LEU A N 1
ATOM 588 C CA . LEU A 1 104 ? 92.852 39.817 27.816 1.00 47.37 104 LEU A CA 1
ATOM 589 C C . LEU A 1 104 ? 92.504 38.334 27.619 1.00 48.25 104 LEU A C 1
ATOM 590 O O . LEU A 1 104 ? 92.597 37.826 26.508 1.00 50.79 104 LEU A O 1
ATOM 595 N N . TYR A 1 105 ? 92.083 37.654 28.684 1.00 51.20 105 TYR A N 1
ATOM 596 C CA . TYR A 1 105 ? 91.770 36.214 28.643 1.00 54.59 105 TYR A CA 1
ATOM 597 C C . TYR A 1 105 ? 90.779 35.906 27.533 1.00 60.25 105 TYR A C 1
ATOM 598 O O . TYR A 1 105 ? 90.854 34.861 26.890 1.00 61.30 105 TYR A O 1
ATOM 607 N N . ARG A 1 106 ? 89.862 36.848 27.330 1.00 70.30 106 ARG A N 1
ATOM 608 C CA . ARG A 1 106 ? 88.737 36.723 26.402 1.00 77.22 106 ARG A CA 1
ATOM 609 C C . ARG A 1 106 ? 89.082 36.520 24.913 1.00 78.92 106 ARG A C 1
ATOM 610 O O . ARG A 1 106 ? 88.605 35.563 24.305 1.00 82.06 106 ARG A O 1
ATOM 618 N N . PHE A 1 107 ? 89.911 37.389 24.334 1.00 80.67 107 PHE A N 1
ATOM 619 C CA . PHE A 1 107 ? 90.037 37.470 22.872 1.00 79.58 107 PHE A CA 1
ATOM 620 C C . PHE A 1 107 ? 91.324 36.815 22.409 1.00 75.21 107 PHE A C 1
ATOM 621 O O . PHE A 1 107 ? 92.375 36.966 23.036 1.00 75.14 107 PHE A O 1
ATOM 629 N N . GLY A 1 108 ? 91.229 36.099 21.292 1.00 67.47 108 GLY A N 1
ATOM 630 C CA . GLY A 1 108 ? 92.251 35.143 20.909 1.00 64.12 108 GLY A CA 1
ATOM 631 C C . GLY A 1 108 ? 91.998 33.858 21.670 1.00 59.24 108 GLY A C 1
ATOM 632 O O . GLY A 1 108 ? 91.327 33.860 22.706 1.00 58.55 108 GLY A O 1
ATOM 633 N N . SER A 1 109 ? 92.543 32.760 21.163 1.00 52.13 109 SER A N 1
ATOM 634 C CA . SER A 1 109 ? 92.233 31.442 21.695 1.00 51.13 109 SER A CA 1
ATOM 635 C C . SER A 1 109 ? 92.800 31.238 23.105 1.00 48.31 109 SER A C 1
ATOM 636 O O . SER A 1 109 ? 93.730 31.922 23.523 1.00 48.51 109 SER A O 1
ATOM 639 N N . ILE A 1 110 ? 92.206 30.308 23.843 1.00 44.40 110 ILE A N 1
ATOM 640 C CA . ILE A 1 110 ? 92.802 29.840 25.099 1.00 43.94 110 ILE A CA 1
ATOM 641 C C . ILE A 1 110 ? 94.160 29.217 24.791 1.00 39.86 110 ILE A C 1
ATOM 642 O O . ILE A 1 110 ? 94.344 28.627 23.722 1.00 44.71 110 ILE A O 1
ATOM 647 N N . THR A 1 111 ? 95.116 29.383 25.704 1.00 36.21 111 THR A N 1
ATOM 648 C CA . THR A 1 111 ? 96.397 28.673 25.631 1.00 33.66 111 THR A CA 1
ATOM 649 C C . THR A 1 111 ? 96.810 28.257 27.019 1.00 34.05 111 THR A C 1
ATOM 650 O O . THR A 1 111 ? 96.285 28.757 28.004 1.00 35.28 111 THR A O 1
ATOM 654 N N . GLU A 1 112 ? 97.753 27.329 27.088 1.00 34.95 112 GLU A N 1
ATOM 655 C CA . GLU A 1 112 ? 98.262 26.858 28.354 1.00 34.87 112 GLU A CA 1
ATOM 656 C C . GLU A 1 112 ? 98.938 28.043 29.057 1.00 32.82 112 GLU A C 1
ATOM 657 O O . GLU A 1 112 ? 98.858 28.178 30.282 1.00 29.76 112 GLU A O 1
ATOM 663 N N . SER A 1 113 ? 99.584 28.901 28.272 1.00 31.06 113 SER A N 1
ATOM 664 C CA . SER A 1 113 ? 100.351 30.028 28.814 1.00 32.36 113 SER A CA 1
ATOM 665 C C . SER A 1 113 ? 99.439 31.030 29.513 1.00 31.80 113 SER A C 1
ATOM 666 O O . SER A 1 113 ? 99.733 31.466 30.620 1.00 29.50 113 SER A O 1
ATOM 669 N N . LYS A 1 114 ? 98.323 31.383 28.892 1.00 31.83 114 LYS A N 1
ATOM 670 C CA . LYS A 1 114 ? 97.400 32.280 29.577 1.00 33.90 114 LYS A CA 1
ATOM 671 C C . LYS A 1 114 ? 96.561 31.570 30.677 1.00 32.66 114 LYS A C 1
ATOM 672 O O . LYS A 1 114 ? 96.159 32.192 31.654 1.00 29.53 114 LYS A O 1
ATOM 678 N N . VAL A 1 115 ? 96.347 30.264 30.549 1.00 31.73 115 VAL A N 1
ATOM 679 C CA . VAL A 1 115 ? 95.697 29.527 31.629 1.00 31.09 115 VAL A CA 1
ATOM 680 C C . VAL A 1 115 ? 96.579 29.493 32.860 1.00 30.10 115 VAL A C 1
ATOM 681 O O . VAL A 1 115 ? 96.181 30.020 33.904 1.00 32.48 115 VAL A O 1
ATOM 685 N N . ILE A 1 116 ? 97.768 28.907 32.731 1.00 29.48 116 ILE A N 1
ATOM 686 C CA . ILE A 1 116 ? 98.733 28.830 33.842 1.00 30.24 116 ILE A CA 1
ATOM 687 C C . ILE A 1 116 ? 98.989 30.260 34.441 1.00 28.27 116 ILE A C 1
ATOM 688 O O . ILE A 1 116 ? 99.101 30.439 35.668 1.00 23.58 116 ILE A O 1
ATOM 693 N N . SER A 1 117 ? 99.069 31.252 33.560 1.00 26.62 117 SER A N 1
ATOM 694 C CA . SER A 1 117 ? 99.324 32.646 33.949 1.00 29.00 117 SER A CA 1
ATOM 695 C C . SER A 1 117 ? 98.212 33.188 34.833 1.00 28.23 117 SER A C 1
ATOM 696 O O . SER A 1 117 ? 98.447 33.676 35.928 1.00 29.12 117 SER A O 1
ATOM 699 N N . ARG A 1 118 ? 96.994 33.093 34.331 1.00 29.61 118 ARG A N 1
ATOM 700 C CA . ARG A 1 118 ? 95.816 33.532 35.050 1.00 28.61 118 ARG A CA 1
ATOM 701 C C . ARG A 1 118 ? 95.797 32.976 36.491 1.00 31.37 118 ARG A C 1
ATOM 702 O O . ARG A 1 118 ? 95.702 33.742 37.471 1.00 29.73 118 ARG A O 1
ATOM 710 N N . CYS A 1 119 ? 95.882 31.641 36.588 1.00 30.17 119 CYS A N 1
ATOM 711 C CA . CYS A 1 119 ? 95.846 30.918 37.863 1.00 28.36 119 CYS A CA 1
ATOM 712 C C . CYS A 1 119 ? 96.944 31.280 38.782 1.00 29.16 119 CYS A C 1
ATOM 713 O O . CYS A 1 119 ? 96.746 31.370 39.999 1.00 31.18 119 CYS A O 1
ATOM 716 N N . LEU A 1 120 ? 98.132 31.434 38.220 1.00 29.65 120 LEU A N 1
ATOM 717 C CA . LEU A 1 120 ? 99.248 31.882 39.015 1.00 31.37 120 LEU A CA 1
ATOM 718 C C . LEU A 1 120 ? 98.810 33.141 39.785 1.00 30.76 120 LEU A C 1
ATOM 719 O O . LEU A 1 120 ? 98.863 33.178 41.020 1.00 33.35 120 LEU A O 1
ATOM 724 N N . PHE A 1 121 ? 98.319 34.142 39.058 1.00 28.64 121 PHE A N 1
ATOM 725 C CA . PHE A 1 121 ? 97.933 35.398 39.672 1.00 28.98 121 PHE A CA 1
ATOM 726 C C . PHE A 1 121 ? 96.851 35.234 40.733 1.00 27.82 121 PHE A C 1
ATOM 727 O O . PHE A 1 121 ? 96.990 35.728 41.847 1.00 24.86 121 PHE A O 1
ATOM 735 N N . LEU A 1 122 ? 95.759 34.569 40.352 1.00 27.80 122 LEU A N 1
ATOM 736 C CA . LEU A 1 122 ? 94.565 34.505 41.178 1.00 27.38 122 LEU A CA 1
ATOM 737 C C . LEU A 1 122 ? 94.740 33.625 42.405 1.00 28.41 122 LEU A C 1
ATOM 738 O O . LEU A 1 122 ? 94.144 33.901 43.455 1.00 28.06 122 LEU A O 1
ATOM 743 N N . GLU A 1 123 ? 95.586 32.598 42.301 1.00 27.63 123 GLU A N 1
ATOM 744 C CA . GLU A 1 123 ? 95.824 31.723 43.437 1.00 26.05 123 GLU A CA 1
ATOM 745 C C . GLU A 1 123 ? 96.599 32.434 44.516 1.00 28.27 123 GLU A C 1
ATOM 746 O O . GLU A 1 123 ? 96.559 31.997 45.676 1.00 28.89 123 GLU A O 1
ATOM 752 N N . THR A 1 124 ? 97.302 33.526 44.161 1.00 28.03 124 THR A N 1
ATOM 753 C CA . THR A 1 124 ? 97.968 34.370 45.186 1.00 27.37 124 THR A CA 1
ATOM 754 C C . THR A 1 124 ? 96.945 35.057 46.112 1.00 27.69 124 THR A C 1
ATOM 755 O O . THR A 1 124 ? 97.137 35.149 47.312 1.00 27.80 124 THR A O 1
ATOM 759 N N . VAL A 1 125 ? 95.883 35.583 45.532 1.00 29.28 125 VAL A N 1
ATOM 760 C CA . VAL A 1 125 ? 94.844 36.238 46.318 1.00 29.28 125 VAL A CA 1
ATOM 761 C C . VAL A 1 125 ? 94.105 35.133 47.084 1.00 28.53 125 VAL A C 1
ATOM 762 O O . VAL A 1 125 ? 93.895 35.238 48.298 1.00 27.74 125 VAL A O 1
ATOM 766 N N . ALA A 1 126 ? 93.730 34.090 46.331 1.00 28.13 126 ALA A N 1
ATOM 767 C CA . ALA A 1 126 ? 92.940 32.924 46.777 1.00 27.83 126 ALA A CA 1
ATOM 768 C C . ALA A 1 126 ? 93.135 32.399 48.200 1.00 28.52 126 ALA A C 1
ATOM 769 O O . ALA A 1 126 ? 92.176 31.913 48.827 1.00 28.95 126 ALA A O 1
ATOM 771 N N . GLY A 1 127 ? 94.359 32.448 48.701 1.00 27.96 127 GLY A N 1
ATOM 772 C CA . GLY A 1 127 ? 94.614 31.985 50.048 1.00 30.83 127 GLY A CA 1
ATOM 773 C C . GLY A 1 127 ? 94.677 33.074 51.100 1.00 31.71 127 GLY A C 1
ATOM 774 O O . GLY A 1 127 ? 95.206 32.840 52.189 1.00 30.82 127 GLY A O 1
ATOM 775 N N . VAL A 1 128 ? 94.172 34.272 50.799 1.00 32.06 128 VAL A N 1
ATOM 776 C CA . VAL A 1 128 ? 94.101 35.298 51.846 1.00 30.51 128 VAL A CA 1
ATOM 777 C C . VAL A 1 128 ? 92.870 35.079 52.736 1.00 29.14 128 VAL A C 1
ATOM 778 O O . VAL A 1 128 ? 93.016 34.980 53.959 1.00 30.13 128 VAL A O 1
ATOM 782 N N . PRO A 1 129 ? 91.669 34.961 52.132 1.00 28.63 129 PRO A N 1
ATOM 783 C CA . PRO A 1 129 ? 90.410 34.895 52.895 1.00 28.11 129 PRO A CA 1
ATOM 784 C C . PRO A 1 129 ? 90.411 33.879 54.037 1.00 27.48 129 PRO A C 1
ATOM 785 O O . PRO A 1 129 ? 90.299 34.270 55.192 1.00 27.36 129 PRO A O 1
ATOM 789 N N . GLY A 1 130 ? 90.595 32.605 53.713 1.00 26.40 130 GLY A N 1
ATOM 790 C CA . GLY A 1 130 ? 90.696 31.548 54.709 1.00 26.37 130 GLY A CA 1
ATOM 791 C C . GLY A 1 130 ? 91.653 31.824 55.850 1.00 25.80 130 GLY A C 1
ATOM 792 O O . GLY A 1 130 ? 91.400 31.435 56.982 1.00 26.22 130 GLY A O 1
ATOM 793 N N . MET A 1 131 ? 92.769 32.475 55.556 1.00 26.49 131 MET A N 1
ATOM 794 C CA . MET A 1 131 ? 93.759 32.810 56.593 1.00 26.51 131 MET A CA 1
ATOM 795 C C . MET A 1 131 ? 93.284 33.992 57.461 1.00 27.29 131 MET A C 1
ATOM 796 O O . MET A 1 131 ? 93.366 33.917 58.686 1.00 28.08 131 MET A O 1
ATOM 801 N N . VAL A 1 132 ? 92.774 35.065 56.857 1.00 28.09 132 VAL A N 1
ATOM 802 C CA . VAL A 1 132 ? 92.213 36.142 57.677 1.00 30.26 132 VAL A CA 1
ATOM 803 C C . VAL A 1 132 ? 91.047 35.612 58.525 1.00 29.99 132 VAL A C 1
ATOM 804 O O . VAL A 1 132 ? 90.985 35.906 59.722 1.00 28.52 132 VAL A O 1
ATOM 808 N N . GLY A 1 133 ? 90.166 34.803 57.913 1.00 28.63 133 GLY A N 1
ATOM 809 C CA . GLY A 1 133 ? 89.084 34.134 58.631 1.00 27.29 133 GLY A CA 1
ATOM 810 C C . GLY A 1 133 ? 89.491 33.376 59.890 1.00 28.57 133 GLY A C 1
ATOM 811 O O . GLY A 1 133 ? 89.011 33.691 61.002 1.00 30.29 133 GLY A O 1
ATOM 812 N N . GLY A 1 134 ? 90.351 32.366 59.735 1.00 26.58 134 GLY A N 1
ATOM 813 C CA . GLY A 1 134 ? 90.864 31.581 60.881 1.00 26.39 134 GLY A CA 1
ATOM 814 C C . GLY A 1 134 ? 91.696 32.373 61.879 1.00 27.91 134 GLY A C 1
ATOM 815 O O . GLY A 1 134 ? 91.657 32.140 63.104 1.00 26.20 134 GLY A O 1
ATOM 816 N N . MET A 1 135 ? 92.481 33.312 61.386 1.00 29.29 135 MET A N 1
ATOM 817 C CA . MET A 1 135 ? 93.185 34.200 62.309 1.00 30.62 135 MET A CA 1
ATOM 818 C C . MET A 1 135 ? 92.178 34.945 63.203 1.00 28.56 135 MET A C 1
ATOM 819 O O . MET A 1 135 ? 92.398 35.082 64.412 1.00 28.56 135 MET A O 1
ATOM 824 N N . LEU A 1 136 ? 91.059 35.376 62.623 1.00 26.63 136 LEU A N 1
ATOM 825 C CA . LEU A 1 136 ? 90.119 36.250 63.328 1.00 25.23 136 LEU A CA 1
ATOM 826 C C . LEU A 1 136 ? 89.229 35.459 64.331 1.00 24.23 136 LEU A C 1
ATOM 827 O O . LEU A 1 136 ? 89.061 35.835 65.511 1.00 19.68 136 LEU A O 1
ATOM 832 N N . ARG A 1 137 ? 88.708 34.331 63.869 1.00 23.51 137 ARG A N 1
ATOM 833 C CA . ARG A 1 137 ? 88.048 33.398 64.758 1.00 22.30 137 ARG A CA 1
ATOM 834 C C . ARG A 1 137 ? 88.968 32.889 65.864 1.00 23.80 137 ARG A C 1
ATOM 835 O O . ARG A 1 137 ? 88.516 32.584 66.983 1.00 27.93 137 ARG A O 1
ATOM 843 N N . HIS A 1 138 ? 90.264 32.831 65.585 1.00 23.23 138 HIS A N 1
ATOM 844 C CA . HIS A 1 138 ? 91.247 32.397 66.578 1.00 22.29 138 HIS A CA 1
ATOM 845 C C . HIS A 1 138 ? 91.423 33.457 67.649 1.00 24.46 138 HIS A C 1
ATOM 846 O O . HIS A 1 138 ? 91.408 33.153 68.862 1.00 25.72 138 HIS A O 1
ATOM 853 N N . LEU A 1 139 ? 91.600 34.699 67.198 1.00 23.75 139 LEU A N 1
ATOM 854 C CA . LEU A 1 139 ? 91.768 35.817 68.094 1.00 24.47 139 LEU A CA 1
ATOM 855 C C . LEU A 1 139 ? 90.532 36.014 68.949 1.00 24.77 139 LEU A C 1
ATOM 856 O O . LEU A 1 139 ? 90.652 36.320 70.131 1.00 23.24 139 LEU A O 1
ATOM 861 N N . SER A 1 140 ? 89.355 35.865 68.329 1.00 26.01 140 SER A N 1
ATOM 862 C CA . SER A 1 140 ? 88.095 36.008 69.027 1.00 25.70 140 SER A CA 1
ATOM 863 C C . SER A 1 140 ? 87.947 34.888 70.050 1.00 26.63 140 SER A C 1
ATOM 864 O O . SER A 1 140 ? 87.628 35.149 71.223 1.00 27.53 140 SER A O 1
ATOM 867 N N . SER A 1 141 ? 88.201 33.643 69.631 1.00 24.64 141 SER A N 1
ATOM 868 C CA . SER A 1 141 ? 88.228 32.549 70.580 1.00 23.68 141 SER A CA 1
ATOM 869 C C . SER A 1 141 ? 89.164 32.848 71.767 1.00 24.88 141 SER A C 1
ATOM 870 O O . SER A 1 141 ? 88.798 32.602 72.917 1.00 24.91 141 SER A O 1
ATOM 873 N N . LEU A 1 142 ? 90.353 33.386 71.511 1.00 24.51 142 LEU A N 1
ATOM 874 C CA . LEU A 1 142 ? 91.252 33.718 72.614 1.00 25.07 142 LEU A CA 1
ATOM 875 C C . LEU A 1 142 ? 90.733 34.864 73.515 1.00 26.38 142 LEU A C 1
ATOM 876 O O . LEU A 1 142 ? 90.751 34.730 74.743 1.00 27.40 142 LEU A O 1
ATOM 881 N N . ARG A 1 143 ? 90.274 35.982 72.940 1.00 26.64 143 ARG A N 1
ATOM 882 C CA . ARG A 1 143 ? 89.854 37.119 73.798 1.00 27.03 143 ARG A CA 1
ATOM 883 C C . ARG A 1 143 ? 88.516 36.892 74.499 1.00 28.61 143 ARG A C 1
ATOM 884 O O . ARG A 1 143 ? 88.313 37.354 75.627 1.00 30.16 143 ARG A O 1
ATOM 892 N N . TYR A 1 144 ? 87.609 36.154 73.865 1.00 29.41 144 TYR A N 1
ATOM 893 C CA . TYR A 1 144 ? 86.348 35.832 74.523 1.00 29.69 144 TYR A CA 1
ATOM 894 C C . TYR A 1 144 ? 86.373 34.507 75.296 1.00 30.53 144 TYR A C 1
ATOM 895 O O . TYR A 1 144 ? 85.374 34.166 75.924 1.00 32.64 144 TYR A O 1
ATOM 904 N N . MET A 1 145 ? 87.492 33.772 75.259 1.00 28.20 145 MET A N 1
ATOM 905 C CA . MET A 1 145 ? 87.640 32.474 75.952 1.00 30.68 145 MET A CA 1
ATOM 906 C C . MET A 1 145 ? 86.549 31.465 75.584 1.00 31.28 145 MET A C 1
ATOM 907 O O . MET A 1 145 ? 86.160 30.612 76.387 1.00 34.31 145 MET A O 1
ATOM 912 N N . THR A 1 146 ? 86.062 31.568 74.358 1.00 31.19 146 THR A N 1
ATOM 913 C CA . THR A 1 146 ? 84.966 30.760 73.886 1.00 29.00 146 THR A CA 1
ATOM 914 C C . THR A 1 146 ? 85.493 29.600 73.066 1.00 28.34 146 THR A C 1
ATOM 915 O O . THR A 1 146 ? 86.631 29.630 72.622 1.00 31.27 146 THR A O 1
ATOM 919 N N . ARG A 1 147 ? 84.653 28.588 72.860 1.00 27.14 147 ARG A N 1
ATOM 920 C CA . ARG A 1 147 ? 84.915 27.527 71.894 1.00 25.37 147 ARG A CA 1
ATOM 921 C C . ARG A 1 147 ? 84.759 28.026 70.480 1.00 24.76 147 ARG A C 1
ATOM 922 O O . ARG A 1 147 ? 83.916 28.869 70.201 1.00 23.60 147 ARG A O 1
ATOM 930 N N . ASP A 1 148 ? 85.519 27.440 69.564 1.00 23.54 148 ASP A N 1
ATOM 931 C CA . ASP A 1 148 ? 85.339 27.733 68.155 1.00 21.91 148 ASP A CA 1
ATOM 932 C C . ASP A 1 148 ? 84.641 26.564 67.426 1.00 21.83 148 ASP A C 1
ATOM 933 O O . ASP A 1 148 ? 84.089 26.753 66.330 1.00 22.67 148 ASP A O 1
ATOM 938 N N . LYS A 1 149 ? 84.675 25.363 68.008 1.00 22.17 149 LYS A N 1
ATOM 939 C CA . LYS A 1 149 ? 83.910 24.216 67.488 1.00 22.03 149 LYS A CA 1
ATOM 940 C C . LYS A 1 149 ? 84.240 23.868 66.043 1.00 23.18 149 LYS A C 1
ATOM 941 O O . LYS A 1 149 ? 83.329 23.726 65.201 1.00 25.62 149 LYS A O 1
ATOM 947 N N . GLY A 1 150 ? 85.535 23.736 65.742 1.00 22.28 150 GLY A N 1
ATOM 948 C CA . GLY A 1 150 ? 85.969 23.235 64.450 1.00 23.45 150 GLY A CA 1
ATOM 949 C C . GLY A 1 150 ? 86.005 24.161 63.244 1.00 24.24 150 GLY A C 1
ATOM 950 O O . GLY A 1 150 ? 86.250 23.686 62.112 1.00 24.03 150 GLY A O 1
ATOM 951 N N . TRP A 1 151 ? 85.777 25.462 63.432 1.00 24.11 151 TRP A N 1
ATOM 952 C CA . TRP A 1 151 ? 85.796 26.392 62.301 1.00 24.67 151 TRP A CA 1
ATOM 953 C C . TRP A 1 151 ? 87.206 26.752 61.884 1.00 24.75 151 TRP A C 1
ATOM 954 O O . TRP A 1 151 ? 87.531 26.758 60.686 1.00 26.25 151 TRP A O 1
ATOM 965 N N . ILE A 1 152 ? 88.017 27.144 62.862 1.00 23.83 152 ILE A N 1
ATOM 966 C CA . ILE A 1 152 ? 89.337 27.678 62.557 1.00 25.23 152 ILE A CA 1
ATOM 967 C C . ILE A 1 152 ? 90.106 26.681 61.687 1.00 27.12 152 ILE A C 1
ATOM 968 O O . ILE A 1 152 ? 90.624 27.039 60.621 1.00 28.46 152 ILE A O 1
ATOM 973 N N . ASN A 1 153 ? 90.169 25.427 62.135 1.00 26.35 153 ASN A N 1
ATOM 974 C CA . ASN A 1 153 ? 90.940 24.479 61.390 1.00 26.38 153 ASN A CA 1
ATOM 975 C C . ASN A 1 153 ? 90.504 24.389 59.948 1.00 25.08 153 ASN A C 1
ATOM 976 O O . ASN A 1 153 ? 91.347 24.273 59.084 1.00 26.39 153 ASN A O 1
ATOM 981 N N . THR A 1 154 ? 89.208 24.491 59.674 1.00 23.85 154 THR A N 1
ATOM 982 C CA . THR A 1 154 ? 88.736 24.406 58.302 1.00 23.91 154 THR A CA 1
ATOM 983 C C . THR A 1 154 ? 89.244 25.556 57.435 1.00 23.79 154 THR A C 1
ATOM 984 O O . THR A 1 154 ? 89.590 25.361 56.273 1.00 23.09 154 THR A O 1
ATOM 988 N N . LEU A 1 155 ? 89.347 26.747 58.012 1.00 24.99 155 LEU A N 1
ATOM 989 C CA . LEU A 1 155 ? 89.747 27.928 57.232 1.00 24.19 155 LEU A CA 1
ATOM 990 C C . LEU A 1 155 ? 91.252 27.996 57.024 1.00 23.76 155 LEU A C 1
ATOM 991 O O . LEU A 1 155 ? 91.748 28.397 55.968 1.00 23.67 155 LEU A O 1
ATOM 996 N N . LEU A 1 156 ? 91.987 27.581 58.034 1.00 24.64 156 LEU A N 1
ATOM 997 C CA . LEU A 1 156 ? 93.441 27.465 57.904 1.00 24.30 156 LEU A CA 1
ATOM 998 C C . LEU A 1 156 ? 93.847 26.409 56.849 1.00 24.87 156 LEU A C 1
ATOM 999 O O . LEU A 1 156 ? 94.711 26.688 55.991 1.00 22.92 156 LEU A O 1
ATOM 1004 N N . VAL A 1 157 ? 93.226 25.220 56.898 1.00 23.62 157 VAL A N 1
ATOM 1005 C CA . VAL A 1 157 ? 93.507 24.195 55.880 1.00 24.90 157 VAL A CA 1
ATOM 1006 C C . VAL A 1 157 ? 93.064 24.625 54.494 1.00 25.12 157 VAL A C 1
ATOM 1007 O O . VAL A 1 157 ? 93.711 24.297 53.497 1.00 24.20 157 VAL A O 1
ATOM 1011 N N . GLU A 1 158 ? 91.963 25.355 54.429 1.00 26.65 158 GLU A N 1
ATOM 1012 C CA . GLU A 1 158 ? 91.557 25.997 53.183 1.00 26.98 158 GLU A CA 1
ATOM 1013 C C . GLU A 1 158 ? 92.651 26.915 52.611 1.00 25.32 158 GLU A C 1
ATOM 1014 O O . GLU A 1 158 ? 93.069 26.767 51.441 1.00 24.27 158 GLU A O 1
ATOM 1020 N N . ALA A 1 159 ? 93.098 27.864 53.426 1.00 23.55 159 ALA A N 1
ATOM 1021 C CA . ALA A 1 159 ? 94.231 28.758 53.097 1.00 23.57 159 ALA A CA 1
ATOM 1022 C C . ALA A 1 159 ? 95.454 28.003 52.586 1.00 25.19 159 ALA A C 1
ATOM 1023 O O . ALA A 1 159 ? 96.093 28.393 51.597 1.00 24.28 159 ALA A O 1
ATOM 1025 N N . GLU A 1 160 ? 95.803 26.924 53.287 1.00 26.30 160 GLU A N 1
ATOM 1026 C CA . GLU A 1 160 ? 96.886 26.054 52.850 1.00 25.91 160 GLU A CA 1
ATOM 1027 C C . GLU A 1 160 ? 96.607 25.455 51.481 1.00 28.20 160 GLU A C 1
ATOM 1028 O O . GLU A 1 160 ? 97.486 25.466 50.610 1.00 30.57 160 GLU A O 1
ATOM 1034 N N . ASN A 1 161 ? 95.398 24.918 51.296 1.00 27.91 161 ASN A N 1
ATOM 1035 C CA . ASN A 1 161 ? 94.992 24.304 50.022 1.00 26.53 161 ASN A CA 1
ATOM 1036 C C . ASN A 1 161 ? 95.260 25.260 48.852 1.00 26.71 161 ASN A C 1
ATOM 1037 O O . ASN A 1 161 ? 95.912 24.910 47.875 1.00 27.74 161 ASN A O 1
ATOM 1042 N N . GLU A 1 162 ? 94.746 26.479 48.961 1.00 27.69 162 GLU A N 1
ATOM 1043 C CA . GLU A 1 162 ? 94.926 27.469 47.924 1.00 24.63 162 GLU A CA 1
ATOM 1044 C C . GLU A 1 162 ? 96.426 27.708 47.792 1.00 25.07 162 GLU A C 1
ATOM 1045 O O . GLU A 1 162 ? 96.949 27.716 46.692 1.00 25.21 162 GLU A O 1
ATOM 1051 N N . ARG A 1 163 ? 97.151 27.822 48.901 1.00 24.64 163 ARG A N 1
ATOM 1052 C CA . ARG A 1 163 ? 98.576 28.081 48.767 1.00 26.27 163 ARG A CA 1
ATOM 1053 C C . ARG A 1 163 ? 99.295 26.991 47.958 1.00 28.86 163 ARG A C 1
ATOM 1054 O O . ARG A 1 163 ? 100.290 27.285 47.246 1.00 29.09 163 ARG A O 1
ATOM 1062 N N . MET A 1 164 ? 98.794 25.753 48.068 1.00 28.35 164 MET A N 1
ATOM 1063 C CA . MET A 1 164 ? 99.372 24.618 47.354 1.00 27.09 164 MET A CA 1
ATOM 1064 C C . MET A 1 164 ? 98.983 24.651 45.904 1.00 25.17 164 MET A C 1
ATOM 1065 O O . MET A 1 164 ? 99.733 24.212 45.052 1.00 24.21 164 MET A O 1
ATOM 1070 N N . HIS A 1 165 ? 97.816 25.192 45.611 1.00 26.20 165 HIS A N 1
ATOM 1071 C CA . HIS A 1 165 ? 97.502 25.552 44.237 1.00 25.87 165 HIS A CA 1
ATOM 1072 C C . HIS A 1 165 ? 98.611 26.449 43.632 1.00 25.90 165 HIS A C 1
ATOM 1073 O O . HIS A 1 165 ? 99.097 26.195 42.531 1.00 27.11 165 HIS A O 1
ATOM 1080 N N . LEU A 1 166 ? 98.993 27.486 44.370 1.00 25.24 166 LEU A N 1
ATOM 1081 C CA . LEU A 1 166 ? 100.049 28.406 43.969 1.00 25.67 166 LEU A CA 1
ATOM 1082 C C . LEU A 1 166 ? 101.375 27.694 43.773 1.00 26.28 166 LEU A C 1
ATOM 1083 O O . LEU A 1 166 ? 101.992 27.808 42.712 1.00 23.57 166 LEU A O 1
ATOM 1088 N N . MET A 1 167 ? 101.802 26.943 44.797 1.00 27.61 167 MET A N 1
ATOM 1089 C CA . MET A 1 167 ? 103.026 26.142 44.699 1.00 28.77 167 MET A CA 1
ATOM 1090 C C . MET A 1 167 ? 103.055 25.276 43.426 1.00 30.34 167 MET A C 1
ATOM 1091 O O . MET A 1 167 ? 104.087 25.204 42.759 1.00 31.40 167 MET A O 1
ATOM 1096 N N . THR A 1 168 ? 101.932 24.648 43.068 1.00 29.50 168 THR A N 1
ATOM 1097 C CA . THR A 1 168 ? 101.892 23.815 41.872 1.00 30.54 168 THR A CA 1
ATOM 1098 C C . THR A 1 168 ? 102.075 24.593 40.564 1.00 30.32 168 THR A C 1
ATOM 1099 O O . THR A 1 168 ? 102.909 24.240 39.744 1.00 32.51 168 THR A O 1
ATOM 1103 N N . PHE A 1 169 ? 101.289 25.648 40.372 1.00 30.86 169 PHE A N 1
ATOM 1104 C CA . PHE A 1 169 ? 101.376 26.467 39.168 1.00 30.28 169 PHE A CA 1
ATOM 1105 C C . PHE A 1 169 ? 102.751 27.150 38.964 1.00 30.63 169 PHE A C 1
ATOM 1106 O O . PHE A 1 169 ? 103.202 27.326 37.818 1.00 31.67 169 PHE A O 1
ATOM 1114 N N . ILE A 1 170 ? 103.416 27.528 40.047 1.00 26.99 170 ILE A N 1
ATOM 1115 C CA . ILE A 1 170 ? 104.751 28.097 39.919 1.00 28.78 170 ILE A CA 1
ATOM 1116 C C . ILE A 1 170 ? 105.852 27.071 39.560 1.00 31.05 170 ILE A C 1
ATOM 1117 O O . ILE A 1 170 ? 106.961 27.476 39.182 1.00 29.59 170 ILE A O 1
ATOM 1122 N N . GLU A 1 171 ? 105.563 25.764 39.661 1.00 31.11 171 GLU A N 1
ATOM 1123 C CA . GLU A 1 171 ? 106.443 24.745 39.067 1.00 31.86 171 GLU A CA 1
ATOM 1124 C C . GLU A 1 171 ? 106.302 24.734 37.554 1.00 32.14 171 GLU A C 1
ATOM 1125 O O . GLU A 1 171 ? 107.208 24.328 36.867 1.00 33.29 171 GLU A O 1
ATOM 1131 N N . LEU A 1 172 ? 105.160 25.178 37.044 1.00 32.25 172 LEU A N 1
ATOM 1132 C CA . LEU A 1 172 ? 104.862 25.120 35.612 1.00 30.65 172 LEU A CA 1
ATOM 1133 C C . LEU A 1 172 ? 105.210 26.405 34.880 1.00 30.19 172 LEU A C 1
ATOM 1134 O O . LEU A 1 172 ? 105.527 26.393 33.690 1.00 32.29 172 LEU A O 1
ATOM 1139 N N . ARG A 1 173 ? 105.124 27.521 35.574 1.00 29.37 173 ARG A N 1
ATOM 1140 C CA . ARG A 1 173 ? 105.460 28.785 34.980 1.00 30.54 173 ARG A CA 1
ATOM 1141 C C . ARG A 1 173 ? 106.042 29.721 36.013 1.00 31.17 173 ARG A C 1
ATOM 1142 O O . ARG A 1 173 ? 105.482 29.903 37.104 1.00 30.57 173 ARG A O 1
ATOM 1150 N N . GLN A 1 174 ? 107.170 30.317 35.664 1.00 31.57 174 GLN A N 1
ATOM 1151 C CA . GLN A 1 174 ? 107.836 31.251 36.538 1.00 32.26 174 GLN A CA 1
ATOM 1152 C C . GLN A 1 174 ? 107.586 32.646 35.995 1.00 32.70 174 GLN A C 1
ATOM 1153 O O . GLN A 1 174 ? 107.847 32.930 34.825 1.00 35.40 174 GLN A O 1
ATOM 1159 N N . PRO A 1 175 ? 107.020 33.516 36.833 1.00 36.11 175 PRO A N 1
ATOM 1160 C CA . PRO A 1 175 ? 106.489 34.786 36.352 1.00 36.11 175 PRO A CA 1
ATOM 1161 C C . PRO A 1 175 ? 107.571 35.835 36.102 1.00 35.45 175 PRO A C 1
ATOM 1162 O O . PRO A 1 175 ? 108.636 35.814 36.741 1.00 36.27 175 PRO A O 1
ATOM 1166 N N . GLY A 1 176 ? 107.291 36.745 35.179 1.00 36.80 176 GLY A N 1
ATOM 1167 C CA . GLY A 1 176 ? 108.133 37.905 34.950 1.00 37.37 176 GLY A CA 1
ATOM 1168 C C . GLY A 1 176 ? 107.950 38.913 36.067 1.00 42.56 176 GLY A C 1
ATOM 1169 O O . GLY A 1 176 ? 107.072 38.753 36.940 1.00 40.30 176 GLY A O 1
ATOM 1170 N N . LEU A 1 177 ? 108.778 39.959 36.030 1.00 41.81 177 LEU A N 1
ATOM 1171 C CA . LEU A 1 177 ? 108.801 40.975 37.066 1.00 42.26 177 LEU A CA 1
ATOM 1172 C C . LEU A 1 177 ? 107.524 41.807 37.153 1.00 41.90 177 LEU A C 1
ATOM 1173 O O . LEU A 1 177 ? 107.045 42.067 38.252 1.00 44.09 177 LEU A O 1
ATOM 1178 N N . PRO A 1 178 ? 106.979 42.236 36.007 1.00 42.90 178 PRO A N 1
ATOM 1179 C CA . PRO A 1 178 ? 105.700 42.938 36.060 1.00 40.99 178 PRO A CA 1
ATOM 1180 C C . PRO A 1 178 ? 104.614 42.199 36.858 1.00 39.97 178 PRO A C 1
ATOM 1181 O O . PRO A 1 178 ? 103.908 42.813 37.653 1.00 41.18 178 PRO A O 1
ATOM 1185 N N . LEU A 1 179 ? 104.486 40.896 36.636 1.00 37.23 179 LEU A N 1
ATOM 1186 C CA . LEU A 1 179 ? 103.486 40.086 37.315 1.00 34.80 179 LEU A CA 1
ATOM 1187 C C . LEU A 1 179 ? 103.860 39.863 38.791 1.00 33.52 179 LEU A C 1
ATOM 1188 O O . LEU A 1 179 ? 102.985 39.785 39.643 1.00 35.65 179 LEU A O 1
ATOM 1193 N N . ARG A 1 180 ? 105.148 39.772 39.092 1.00 30.50 180 ARG A N 1
ATOM 1194 C CA . ARG A 1 180 ? 105.606 39.677 40.466 1.00 32.96 180 ARG A CA 1
ATOM 1195 C C . ARG A 1 180 ? 105.361 40.969 41.242 1.00 34.50 180 ARG A C 1
ATOM 1196 O O . ARG A 1 180 ? 105.090 40.930 42.450 1.00 31.96 180 ARG A O 1
ATOM 1204 N N . VAL A 1 181 ? 105.457 42.116 40.566 1.00 34.80 181 VAL A N 1
ATOM 1205 C CA . VAL A 1 181 ? 105.226 43.403 41.238 1.00 33.59 181 VAL A CA 1
ATOM 1206 C C . VAL A 1 181 ? 103.721 43.568 41.427 1.00 32.48 181 VAL A C 1
ATOM 1207 O O . VAL A 1 181 ? 103.270 43.992 42.492 1.00 31.82 181 VAL A O 1
ATOM 1211 N N . SER A 1 182 ? 102.938 43.173 40.433 1.00 32.04 182 SER A N 1
ATOM 1212 C CA . SER A 1 182 ? 101.462 43.225 40.541 1.00 33.29 182 SER A CA 1
ATOM 1213 C C . SER A 1 182 ? 100.880 42.366 41.670 1.00 32.47 182 SER A C 1
ATOM 1214 O O . SER A 1 182 ? 99.858 42.712 42.290 1.00 30.21 182 SER A O 1
ATOM 1217 N N . ILE A 1 183 ? 101.502 41.206 41.871 1.00 33.56 183 ILE A N 1
ATOM 1218 C CA . ILE A 1 183 ? 101.142 40.283 42.927 1.00 31.52 183 ILE A CA 1
ATOM 1219 C C . ILE A 1 183 ? 101.416 40.893 44.302 1.00 32.50 183 ILE A C 1
ATOM 1220 O O . ILE A 1 183 ? 100.581 40.768 45.217 1.00 32.24 183 ILE A O 1
ATOM 1225 N N . ILE A 1 184 ? 102.583 41.517 44.468 1.00 34.04 184 ILE A N 1
ATOM 1226 C CA . ILE A 1 184 ? 102.888 42.203 45.726 1.00 33.62 184 ILE A CA 1
ATOM 1227 C C . ILE A 1 184 ? 101.846 43.286 46.013 1.00 34.10 184 ILE A C 1
ATOM 1228 O O . ILE A 1 184 ? 101.294 43.328 47.119 1.00 35.43 184 ILE A O 1
ATOM 1233 N N . ILE A 1 185 ? 101.530 44.136 45.038 1.00 32.84 185 ILE A N 1
ATOM 1234 C CA . ILE A 1 185 ? 100.555 45.192 45.331 1.00 33.87 185 ILE A CA 1
ATOM 1235 C C . ILE A 1 185 ? 99.148 44.608 45.500 1.00 33.21 185 ILE A C 1
ATOM 1236 O O . ILE A 1 185 ? 98.369 45.088 46.332 1.00 30.78 185 ILE A O 1
ATOM 1241 N N . THR A 1 186 ? 98.809 43.581 44.714 1.00 31.75 186 THR A N 1
ATOM 1242 C CA . THR A 1 186 ? 97.471 43.032 44.805 1.00 32.49 186 THR A CA 1
ATOM 1243 C C . THR A 1 186 ? 97.251 42.427 46.186 1.00 31.93 186 THR A C 1
ATOM 1244 O O . THR A 1 186 ? 96.141 42.503 46.721 1.00 32.30 186 THR A O 1
ATOM 1248 N N . GLN A 1 187 ? 98.294 41.858 46.787 1.00 28.79 187 GLN A N 1
ATOM 1249 C CA . GLN A 1 187 ? 98.133 41.359 48.148 1.00 29.31 187 GLN A CA 1
ATOM 1250 C C . GLN A 1 187 ? 97.936 42.511 49.145 1.00 29.54 187 GLN A C 1
ATOM 1251 O O . GLN A 1 187 ? 97.110 42.414 50.028 1.00 30.27 187 GLN A O 1
ATOM 1257 N N . ALA A 1 188 ? 98.684 43.600 49.003 1.00 31.88 188 ALA A N 1
ATOM 1258 C CA . ALA A 1 188 ? 98.542 44.728 49.931 1.00 33.87 188 ALA A CA 1
ATOM 1259 C C . ALA A 1 188 ? 97.092 45.185 50.001 1.00 33.89 188 ALA A C 1
ATOM 1260 O O . ALA A 1 188 ? 96.609 45.504 51.075 1.00 36.39 188 ALA A O 1
ATOM 1262 N N . ILE A 1 189 ? 96.397 45.172 48.870 1.00 33.01 189 ILE A N 1
ATOM 1263 C CA . ILE A 1 189 ? 95.020 45.653 48.814 1.00 36.32 189 ILE A CA 1
ATOM 1264 C C . ILE A 1 189 ? 93.966 44.627 49.291 1.00 36.37 189 ILE A C 1
ATOM 1265 O O . ILE A 1 189 ? 93.063 44.972 50.063 1.00 35.30 189 ILE A O 1
ATOM 1270 N N . MET A 1 190 ? 94.080 43.388 48.836 1.00 35.24 190 MET A N 1
ATOM 1271 C CA . MET A 1 190 ? 93.107 42.366 49.186 1.00 38.14 190 MET A CA 1
ATOM 1272 C C . MET A 1 190 ? 93.212 41.988 50.668 1.00 36.05 190 MET A C 1
ATOM 1273 O O . MET A 1 190 ? 92.196 41.787 51.322 1.00 35.85 190 MET A O 1
ATOM 1278 N N . TYR A 1 191 ? 94.424 41.916 51.206 1.00 34.52 191 TYR A N 1
ATOM 1279 C CA . TYR A 1 191 ? 94.582 41.639 52.631 1.00 34.74 191 TYR A CA 1
ATOM 1280 C C . TYR A 1 191 ? 93.934 42.736 53.470 1.00 34.08 191 TYR A C 1
ATOM 1281 O O . TYR A 1 191 ? 93.378 42.478 54.554 1.00 31.59 191 TYR A O 1
ATOM 1290 N N . LEU A 1 192 ? 94.010 43.960 52.952 1.00 34.70 192 LEU A N 1
ATOM 1291 C CA . LEU A 1 192 ? 93.511 45.134 53.648 1.00 34.08 192 LEU A CA 1
ATOM 1292 C C . LEU A 1 192 ? 92.009 45.118 53.543 1.00 30.95 192 LEU A C 1
ATOM 1293 O O . LEU A 1 192 ? 91.295 45.237 54.534 1.00 30.18 192 LEU A O 1
ATOM 1298 N N . PHE A 1 193 ? 91.526 44.891 52.341 1.00 30.33 193 PHE A N 1
ATOM 1299 C CA . PHE A 1 193 ? 90.090 44.710 52.120 1.00 32.41 193 PHE A CA 1
ATOM 1300 C C . PHE A 1 193 ? 89.466 43.603 52.982 1.00 32.49 193 PHE A C 1
ATOM 1301 O O . PHE A 1 193 ? 88.416 43.811 53.610 1.00 31.64 193 PHE A O 1
ATOM 1309 N N . LEU A 1 194 ? 90.114 42.436 53.011 1.00 30.58 194 LEU A N 1
ATOM 1310 C CA . LEU A 1 194 ? 89.505 41.232 53.582 1.00 30.11 194 LEU A CA 1
ATOM 1311 C C . LEU A 1 194 ? 89.520 41.305 55.097 1.00 29.51 194 LEU A C 1
ATOM 1312 O O . LEU A 1 194 ? 88.613 40.816 55.766 1.00 29.55 194 LEU A O 1
ATOM 1317 N N . LEU A 1 195 ? 90.578 41.892 55.626 1.00 28.51 195 LEU A N 1
ATOM 1318 C CA . LEU A 1 195 ? 90.726 42.048 57.055 1.00 30.49 195 LEU A CA 1
ATOM 1319 C C . LEU A 1 195 ? 89.623 42.944 57.551 1.00 31.32 195 LEU A C 1
ATOM 1320 O O . LEU A 1 195 ? 88.866 42.528 58.441 1.00 31.34 195 LEU A O 1
ATOM 1325 N N . VAL A 1 196 ? 89.509 44.157 56.974 1.00 32.32 196 VAL A N 1
ATOM 1326 C CA . VAL A 1 196 ? 88.421 45.068 57.377 1.00 31.19 196 VAL A CA 1
ATOM 1327 C C . VAL A 1 196 ? 87.041 44.497 57.032 1.00 30.60 196 VAL A C 1
ATOM 1328 O O . VAL A 1 196 ? 86.120 44.606 57.829 1.00 29.56 196 VAL A O 1
ATOM 1332 N N . ALA A 1 197 ? 86.886 43.872 55.874 1.00 30.46 197 ALA A N 1
ATOM 1333 C CA . ALA A 1 197 ? 85.598 43.235 55.570 1.00 30.51 197 ALA A CA 1
ATOM 1334 C C . ALA A 1 197 ? 85.184 42.167 56.597 1.00 28.84 197 ALA A C 1
ATOM 1335 O O . ALA A 1 197 ? 84.006 42.097 56.950 1.00 29.99 197 ALA A O 1
ATOM 1337 N N . TYR A 1 198 ? 86.126 41.362 57.085 1.00 28.56 198 TYR A N 1
ATOM 1338 C CA . TYR A 1 198 ? 85.794 40.249 57.991 1.00 31.05 198 TYR A CA 1
ATOM 1339 C C . TYR A 1 198 ? 85.529 40.720 59.417 1.00 33.87 198 TYR A C 1
ATOM 1340 O O . TYR A 1 198 ? 84.777 40.076 60.143 1.00 35.15 198 TYR A O 1
ATOM 1349 N N . VAL A 1 199 ? 86.168 41.811 59.833 1.00 34.84 199 VAL A N 1
ATOM 1350 C CA . VAL A 1 199 ? 85.870 42.384 61.137 1.00 35.88 199 VAL A CA 1
ATOM 1351 C C . VAL A 1 199 ? 84.453 42.948 61.103 1.00 38.37 199 VAL A C 1
ATOM 1352 O O . VAL A 1 199 ? 83.701 42.737 62.055 1.00 38.89 199 VAL A O 1
ATOM 1356 N N . ILE A 1 200 ? 84.073 43.620 60.008 1.00 38.38 200 ILE A N 1
ATOM 1357 C CA . ILE A 1 200 ? 82.728 44.192 59.913 1.00 39.40 200 ILE A CA 1
ATOM 1358 C C . ILE A 1 200 ? 81.683 43.109 59.657 1.00 41.36 200 ILE A C 1
ATOM 1359 O O . ILE A 1 200 ? 80.749 42.959 60.449 1.00 46.54 200 ILE A O 1
ATOM 1364 N N . SER A 1 201 ? 81.823 42.376 58.549 1.00 36.99 201 SER A N 1
ATOM 1365 C CA . SER A 1 201 ? 80.831 41.372 58.161 1.00 33.87 201 SER A CA 1
ATOM 1366 C C . SER A 1 201 ? 81.477 40.069 57.705 1.00 33.50 201 SER A C 1
ATOM 1367 O O . SER A 1 201 ? 81.831 39.908 56.531 1.00 30.36 201 SER A O 1
ATOM 1370 N N . PRO A 1 202 ? 81.642 39.124 58.634 1.00 32.41 202 PRO A N 1
ATOM 1371 C CA . PRO A 1 202 ? 82.149 37.829 58.193 1.00 33.13 202 PRO A CA 1
ATOM 1372 C C . PRO A 1 202 ? 81.224 37.194 57.148 1.00 34.21 202 PRO A C 1
ATOM 1373 O O . PRO A 1 202 ? 81.662 36.399 56.299 1.00 34.43 202 PRO A O 1
ATOM 1377 N N . ARG A 1 203 ? 79.953 37.577 57.194 1.00 34.25 203 ARG A N 1
ATOM 1378 C CA . ARG A 1 203 ? 78.964 37.036 56.299 1.00 34.12 203 ARG A CA 1
ATOM 1379 C C . ARG A 1 203 ? 79.266 37.439 54.853 1.00 33.64 203 ARG A C 1
ATOM 1380 O O . ARG A 1 203 ? 79.240 36.599 53.933 1.00 32.63 203 ARG A O 1
ATOM 1388 N N . PHE A 1 204 ? 79.533 38.725 54.661 1.00 32.09 204 PHE A N 1
ATOM 1389 C CA . PHE A 1 204 ? 79.962 39.232 53.362 1.00 32.21 204 PHE A CA 1
ATOM 1390 C C . PHE A 1 204 ? 81.218 38.491 52.860 1.00 30.02 204 PHE A C 1
ATOM 1391 O O . PHE A 1 204 ? 81.276 38.088 51.707 1.00 29.78 204 PHE A O 1
ATOM 1399 N N . VAL A 1 205 ? 82.210 38.297 53.723 1.00 28.42 205 VAL A N 1
ATOM 1400 C CA . VAL A 1 205 ? 83.463 37.686 53.283 1.00 28.56 205 VAL A CA 1
ATOM 1401 C C . VAL A 1 205 ? 83.191 36.237 52.842 1.00 27.53 205 VAL A C 1
ATOM 1402 O O . VAL A 1 205 ? 83.413 35.873 51.690 1.00 27.33 205 VAL A O 1
ATOM 1406 N N . HIS A 1 206 ? 82.639 35.434 53.724 1.00 27.13 206 HIS A N 1
ATOM 1407 C CA . HIS A 1 206 ? 82.339 34.062 53.353 1.00 25.54 206 HIS A CA 1
ATOM 1408 C C . HIS A 1 206 ? 81.532 33.985 52.071 1.00 25.22 206 HIS A C 1
ATOM 1409 O O . HIS A 1 206 ? 81.816 33.138 51.223 1.00 23.26 206 HIS A O 1
ATOM 1416 N N . ARG A 1 207 ? 80.597 34.924 51.885 1.00 25.81 207 ARG A N 1
ATOM 1417 C CA . ARG A 1 207 ? 79.731 34.921 50.716 1.00 24.63 207 ARG A CA 1
ATOM 1418 C C . ARG A 1 207 ? 80.506 35.349 49.472 1.00 25.58 207 ARG A C 1
ATOM 1419 O O . ARG A 1 207 ? 80.394 34.729 48.417 1.00 27.26 207 ARG A O 1
ATOM 1427 N N . PHE A 1 208 ? 81.289 36.411 49.597 1.00 25.84 208 PHE A N 1
ATOM 1428 C CA . PHE A 1 208 ? 82.196 36.841 48.542 1.00 26.49 208 PHE A CA 1
ATOM 1429 C C . PHE A 1 208 ? 83.048 35.635 48.097 1.00 25.71 208 PHE A C 1
ATOM 1430 O O . PHE A 1 208 ? 83.166 35.350 46.900 1.00 23.22 208 PHE A O 1
ATOM 1438 N N . VAL A 1 209 ? 83.618 34.918 49.057 1.00 25.77 209 VAL A N 1
ATOM 1439 C CA . VAL A 1 209 ? 84.445 33.742 48.740 1.00 27.15 209 VAL A CA 1
ATOM 1440 C C . VAL A 1 209 ? 83.607 32.676 48.051 1.00 26.95 209 VAL A C 1
ATOM 1441 O O . VAL A 1 209 ? 83.963 32.191 46.970 1.00 28.39 209 VAL A O 1
ATOM 1445 N N . GLY A 1 210 ? 82.470 32.334 48.633 1.00 26.08 210 GLY A N 1
ATOM 1446 C CA . GLY A 1 210 ? 81.545 31.424 47.963 1.00 24.84 210 GLY A CA 1
ATOM 1447 C C . GLY A 1 210 ? 81.402 31.778 46.493 1.00 25.31 210 GLY A C 1
ATOM 1448 O O . GLY A 1 210 ? 81.470 30.900 45.599 1.00 24.67 210 GLY A O 1
ATOM 1449 N N . TYR A 1 211 ? 81.202 33.065 46.227 1.00 24.35 211 TYR A N 1
ATOM 1450 C CA . TYR A 1 211 ? 81.014 33.523 44.856 1.00 24.46 211 TYR A CA 1
ATOM 1451 C C . TYR A 1 211 ? 82.296 33.528 44.036 1.00 22.94 211 TYR A C 1
ATOM 1452 O O . TYR A 1 211 ? 82.263 33.371 42.819 1.00 23.05 211 TYR A O 1
ATOM 1461 N N . LEU A 1 212 ? 83.427 33.686 44.699 1.00 23.65 212 LEU A N 1
ATOM 1462 C CA . LEU A 1 212 ? 84.709 33.530 44.026 1.00 23.18 212 LEU A CA 1
ATOM 1463 C C . LEU A 1 212 ? 84.848 32.107 43.525 1.00 24.32 212 LEU A C 1
ATOM 1464 O O . LEU A 1 212 ? 85.264 31.890 42.391 1.00 24.99 212 LEU A O 1
ATOM 1469 N N . GLU A 1 213 ? 84.527 31.133 44.369 1.00 24.07 213 GLU A N 1
ATOM 1470 C CA . GLU A 1 213 ? 84.825 29.772 43.989 1.00 26.65 213 GLU A CA 1
ATOM 1471 C C . GLU A 1 213 ? 83.858 29.309 42.908 1.00 25.91 213 GLU A C 1
ATOM 1472 O O . GLU A 1 213 ? 84.171 28.424 42.149 1.00 24.22 213 GLU A O 1
ATOM 1478 N N . GLU A 1 214 ? 82.706 29.956 42.817 1.00 27.58 214 GLU A N 1
ATOM 1479 C CA . GLU A 1 214 ? 81.792 29.702 41.732 1.00 28.34 214 GLU A CA 1
ATOM 1480 C C . GLU A 1 214 ? 82.453 29.968 40.408 1.00 28.48 214 GLU A C 1
ATOM 1481 O O . GLU A 1 214 ? 82.363 29.145 39.509 1.00 28.11 214 GLU A O 1
ATOM 1487 N N . GLU A 1 215 ? 83.116 31.123 40.303 1.00 30.00 215 GLU A N 1
ATOM 1488 C CA . GLU A 1 215 ? 83.868 31.506 39.107 1.00 28.69 215 GLU A CA 1
ATOM 1489 C C . GLU A 1 215 ? 85.077 30.592 38.906 1.00 28.38 215 GLU A C 1
ATOM 1490 O O . GLU A 1 215 ? 85.361 30.186 37.796 1.00 27.90 215 GLU A O 1
ATOM 1496 N N . ALA A 1 216 ? 85.807 30.287 39.974 1.00 28.07 216 ALA A N 1
ATOM 1497 C CA . ALA A 1 216 ? 86.935 29.350 39.888 1.00 29.96 216 ALA A CA 1
ATOM 1498 C C . ALA A 1 216 ? 86.517 28.001 39.259 1.00 31.32 216 ALA A C 1
ATOM 1499 O O . ALA A 1 216 ? 87.191 27.490 38.348 1.00 31.83 216 ALA A O 1
ATOM 1501 N N . VAL A 1 217 ? 85.402 27.446 39.732 1.00 30.63 217 VAL A N 1
ATOM 1502 C CA . VAL A 1 217 ? 84.895 26.178 39.210 1.00 30.84 217 VAL A CA 1
ATOM 1503 C C . VAL A 1 217 ? 84.518 26.334 37.724 1.00 32.03 217 VAL A C 1
ATOM 1504 O O . VAL A 1 217 ? 84.770 25.445 36.940 1.00 30.25 217 VAL A O 1
ATOM 1508 N N . ILE A 1 218 ? 83.938 27.473 37.353 1.00 32.99 218 ILE A N 1
ATOM 1509 C CA . ILE A 1 218 ? 83.680 27.810 35.946 1.00 32.96 218 ILE A CA 1
ATOM 1510 C C . ILE A 1 218 ? 84.964 27.899 35.125 1.00 34.09 218 ILE A C 1
ATOM 1511 O O . ILE A 1 218 ? 85.065 27.288 34.061 1.00 36.15 218 ILE A O 1
ATOM 1516 N N . THR A 1 219 ? 85.956 28.657 35.599 1.00 32.97 219 THR A N 1
ATOM 1517 C CA . THR A 1 219 ? 87.199 28.767 34.850 1.00 28.33 219 THR A CA 1
ATOM 1518 C C . THR A 1 219 ? 87.837 27.401 34.641 1.00 29.12 219 THR A C 1
ATOM 1519 O O . THR A 1 219 ? 88.186 27.052 33.517 1.00 26.89 219 THR A O 1
ATOM 1523 N N . TYR A 1 220 ? 88.016 26.649 35.719 1.00 28.59 220 TYR A N 1
ATOM 1524 C CA . TYR A 1 220 ? 88.687 25.349 35.616 1.00 30.08 220 TYR A CA 1
ATOM 1525 C C . TYR A 1 220 ? 87.859 24.304 34.839 1.00 31.56 220 TYR A C 1
ATOM 1526 O O . TYR A 1 220 ? 88.426 23.382 34.260 1.00 31.40 220 TYR A O 1
ATOM 1535 N N . THR A 1 221 ? 86.537 24.428 34.808 1.00 31.55 221 THR A N 1
ATOM 1536 C CA . THR A 1 221 ? 85.791 23.546 33.885 1.00 33.35 221 THR A CA 1
ATOM 1537 C C . THR A 1 221 ? 85.889 24.008 32.433 1.00 31.87 221 THR A C 1
ATOM 1538 O O . THR A 1 221 ? 85.814 23.185 31.520 1.00 31.42 221 THR A O 1
ATOM 1542 N N . GLY A 1 222 ? 86.130 25.303 32.228 1.00 31.96 222 GLY A N 1
ATOM 1543 C CA . GLY A 1 222 ? 86.479 25.822 30.905 1.00 30.28 222 GLY A CA 1
ATOM 1544 C C . GLY A 1 222 ? 87.787 25.230 30.433 1.00 29.47 222 GLY A C 1
ATOM 1545 O O . GLY A 1 222 ? 87.927 24.837 29.277 1.00 29.48 222 GLY A O 1
ATOM 1546 N N . VAL A 1 223 ? 88.750 25.166 31.343 1.00 30.50 223 VAL A N 1
ATOM 1547 C CA . VAL A 1 223 ? 90.058 24.624 31.050 1.00 30.40 223 VAL A CA 1
ATOM 1548 C C . VAL A 1 223 ? 89.871 23.168 30.632 1.00 31.01 223 VAL A C 1
ATOM 1549 O O . VAL A 1 223 ? 90.331 22.743 29.570 1.00 29.34 223 VAL A O 1
ATOM 1553 N N . MET A 1 224 ? 89.143 22.417 31.440 1.00 31.52 224 MET A N 1
ATOM 1554 C CA . MET A 1 224 ? 88.973 20.995 31.174 1.00 31.42 224 MET A CA 1
ATOM 1555 C C . MET A 1 224 ? 88.216 20.722 29.876 1.00 32.85 224 MET A C 1
ATOM 1556 O O . MET A 1 224 ? 88.501 19.750 29.189 1.00 27.62 224 MET A O 1
ATOM 1561 N N . ARG A 1 225 ? 87.263 21.592 29.544 1.00 35.50 225 ARG A N 1
ATOM 1562 C CA . ARG A 1 225 ? 86.454 21.424 28.354 1.00 35.30 225 ARG A CA 1
ATOM 1563 C C . ARG A 1 225 ? 87.259 21.751 27.085 1.00 38.50 225 ARG A C 1
ATOM 1564 O O . ARG A 1 225 ? 87.109 21.094 26.040 1.00 39.95 225 ARG A O 1
ATOM 1572 N N . ALA A 1 226 ? 88.100 22.774 27.172 1.00 35.39 226 ALA A N 1
ATOM 1573 C CA . ALA A 1 226 ? 88.955 23.141 26.058 1.00 33.72 226 ALA A CA 1
ATOM 1574 C C . ALA A 1 226 ? 89.987 22.038 25.799 1.00 33.34 226 ALA A C 1
ATOM 1575 O O . ALA A 1 226 ? 90.366 21.813 24.659 1.00 34.68 226 ALA A O 1
ATOM 1577 N N . ILE A 1 227 ? 90.424 21.354 26.851 1.00 32.45 227 ILE A N 1
ATOM 1578 C CA . ILE A 1 227 ? 91.258 20.163 26.712 1.00 35.96 227 ILE A CA 1
ATOM 1579 C C . ILE A 1 227 ? 90.512 19.016 26.023 1.00 40.18 227 ILE A C 1
ATOM 1580 O O . ILE A 1 227 ? 91.013 18.442 25.051 1.00 42.92 227 ILE A O 1
ATOM 1585 N N . ASP A 1 228 ? 89.309 18.698 26.494 1.00 41.64 228 ASP A N 1
ATOM 1586 C CA . ASP A 1 228 ? 88.572 17.544 25.957 1.00 41.55 228 ASP A CA 1
ATOM 1587 C C . ASP A 1 228 ? 88.137 17.738 24.524 1.00 42.47 228 ASP A C 1
ATOM 1588 O O . ASP A 1 228 ? 87.740 16.776 23.857 1.00 41.83 228 ASP A O 1
ATOM 1593 N N . GLU A 1 229 ? 88.220 18.981 24.064 1.00 42.45 229 GLU A N 1
ATOM 1594 C CA . GLU A 1 229 ? 87.782 19.344 22.741 1.00 45.19 229 GLU A CA 1
ATOM 1595 C C . GLU A 1 229 ? 88.955 19.665 21.825 1.00 45.69 229 GLU A C 1
ATOM 1596 O O . GLU A 1 229 ? 88.754 20.106 20.700 1.00 46.15 229 GLU A O 1
ATOM 1602 N N . GLY A 1 230 ? 90.174 19.445 22.315 1.00 50.06 230 GLY A N 1
ATOM 1603 C CA . GLY A 1 230 ? 91.390 19.677 21.542 1.00 51.50 230 GLY A CA 1
ATOM 1604 C C . GLY A 1 230 ? 91.737 21.131 21.253 1.00 53.33 230 GLY A C 1
ATOM 1605 O O . GLY A 1 230 ? 92.646 21.387 20.472 1.00 58.04 230 GLY A O 1
ATOM 1606 N N . ARG A 1 231 ? 91.041 22.083 21.876 1.00 50.36 231 ARG A N 1
ATOM 1607 C CA . ARG A 1 231 ? 91.291 23.509 21.627 1.00 50.05 231 ARG A CA 1
ATOM 1608 C C . ARG A 1 231 ? 92.509 24.002 22.397 1.00 51.70 231 ARG A C 1
ATOM 1609 O O . ARG A 1 231 ? 93.057 25.069 22.107 1.00 48.95 231 ARG A O 1
ATOM 1617 N N . LEU A 1 232 ? 92.909 23.207 23.377 1.00 51.45 232 LEU A N 1
ATOM 1618 C CA . LEU A 1 232 ? 93.972 23.538 24.282 1.00 54.30 232 LEU A CA 1
ATOM 1619 C C . LEU A 1 232 ? 94.726 22.245 24.473 1.00 58.02 232 LEU A C 1
ATOM 1620 O O . LEU A 1 232 ? 94.305 21.397 25.246 1.00 59.87 232 LEU A O 1
ATOM 1625 N N . ARG A 1 233 ? 95.817 22.084 23.733 1.00 65.74 233 ARG A N 1
ATOM 1626 C CA . ARG A 1 233 ? 96.625 20.864 23.796 1.00 65.03 233 ARG A CA 1
ATOM 1627 C C . ARG A 1 233 ? 97.704 21.096 24.841 1.00 65.14 233 ARG A C 1
ATOM 1628 O O . ARG A 1 233 ? 98.714 21.741 24.559 1.00 63.50 233 ARG A O 1
ATOM 1636 N N . PRO A 1 234 ? 97.473 20.591 26.067 1.00 61.71 234 PRO A N 1
ATOM 1637 C CA . PRO A 1 234 ? 98.387 20.857 27.174 1.00 58.80 234 PRO A CA 1
ATOM 1638 C C . PRO A 1 234 ? 99.722 20.109 27.040 1.00 57.66 234 PRO A C 1
ATOM 1639 O O . PRO A 1 234 ? 99.751 18.944 26.618 1.00 55.74 234 PRO A O 1
ATOM 1643 N N . THR A 1 235 ? 100.808 20.783 27.404 1.00 53.13 235 THR A N 1
ATOM 1644 C CA . THR A 1 235 ? 102.141 20.228 27.326 1.00 52.74 235 THR A CA 1
ATOM 1645 C C . THR A 1 235 ? 102.767 19.916 28.702 1.00 49.96 235 THR A C 1
ATOM 1646 O O . THR A 1 235 ? 103.755 19.193 28.767 1.00 51.18 235 THR A O 1
ATOM 1650 N N . LYS A 1 236 ? 102.206 20.437 29.790 1.00 47.29 236 LYS A N 1
ATOM 1651 C CA . LYS A 1 236 ? 102.820 20.280 31.114 1.00 50.61 236 LYS A CA 1
ATOM 1652 C C . LYS A 1 236 ? 102.364 18.994 31.781 1.00 48.98 236 LYS A C 1
ATOM 1653 O O . LYS A 1 236 ? 101.687 19.023 32.799 1.00 50.69 236 LYS A O 1
ATOM 1659 N N . ASN A 1 237 ? 102.754 17.860 31.218 1.00 51.65 237 ASN A N 1
ATOM 1660 C CA . ASN A 1 237 ? 102.101 16.583 31.556 1.00 53.12 237 ASN A CA 1
ATOM 1661 C C . ASN A 1 237 ? 102.940 15.692 32.461 1.00 52.89 237 ASN A C 1
ATOM 1662 O O . ASN A 1 237 ? 102.612 14.517 32.690 1.00 49.38 237 ASN A O 1
ATOM 1667 N N . ASP A 1 238 ? 104.019 16.286 32.967 1.00 50.34 238 ASP A N 1
ATOM 1668 C CA . ASP A 1 238 ? 104.787 15.730 34.043 1.00 50.96 238 ASP A CA 1
ATOM 1669 C C . ASP A 1 238 ? 104.390 16.529 35.294 1.00 48.00 238 ASP A C 1
ATOM 1670 O O . ASP A 1 238 ? 105.106 17.447 35.713 1.00 50.81 238 ASP A O 1
ATOM 1675 N N . VAL A 1 239 ? 103.222 16.176 35.858 1.00 41.20 239 VAL A N 1
ATOM 1676 C CA . VAL A 1 239 ? 102.656 16.848 37.038 1.00 34.51 239 VAL A CA 1
ATOM 1677 C C . VAL A 1 239 ? 103.742 16.980 38.079 1.00 31.46 239 VAL A C 1
ATOM 1678 O O . VAL A 1 239 ? 104.454 16.031 38.328 1.00 31.65 239 VAL A O 1
ATOM 1682 N N . PRO A 1 240 ? 103.907 18.183 38.644 1.00 30.37 240 PRO A N 1
ATOM 1683 C CA . PRO A 1 240 ? 105.005 18.416 39.562 1.00 29.40 240 PRO A CA 1
ATOM 1684 C C . PRO A 1 240 ? 104.922 17.535 40.790 1.00 31.45 240 PRO A C 1
ATOM 1685 O O . PRO A 1 240 ? 103.827 17.211 41.257 1.00 31.68 240 PRO A O 1
ATOM 1689 N N . GLU A 1 241 ? 106.081 17.201 41.334 1.00 31.64 241 GLU A N 1
ATOM 1690 C CA . GLU A 1 241 ? 106.167 16.332 42.475 1.00 32.94 241 GLU A CA 1
ATOM 1691 C C . GLU A 1 241 ? 105.334 16.900 43.627 1.00 31.90 241 GLU A C 1
ATOM 1692 O O . GLU A 1 241 ? 104.688 16.139 44.344 1.00 31.95 241 GLU A O 1
ATOM 1698 N N . VAL A 1 242 ? 105.366 18.224 43.803 1.00 31.41 242 VAL A N 1
ATOM 1699 C CA . VAL A 1 242 ? 104.638 18.888 44.895 1.00 30.28 242 VAL A CA 1
ATOM 1700 C C . VAL A 1 242 ? 103.183 18.520 44.875 1.00 27.42 242 VAL A C 1
ATOM 1701 O O . VAL A 1 242 ? 102.593 18.278 45.922 1.00 26.48 242 VAL A O 1
ATOM 1705 N N . ALA A 1 243 ? 102.634 18.481 43.676 1.00 27.78 243 ALA A N 1
ATOM 1706 C CA . ALA A 1 243 ? 101.236 18.208 43.478 1.00 28.83 243 ALA A CA 1
ATOM 1707 C C . ALA A 1 243 ? 100.975 16.714 43.532 1.00 32.46 243 ALA A C 1
ATOM 1708 O O . ALA A 1 243 ? 99.914 16.279 44.022 1.00 34.85 243 ALA A O 1
ATOM 1710 N N . ARG A 1 244 ? 101.922 15.921 43.035 1.00 32.90 244 ARG A N 1
ATOM 1711 C CA . ARG A 1 244 ? 101.674 14.478 42.957 1.00 35.09 244 ARG A CA 1
ATOM 1712 C C . ARG A 1 244 ? 101.536 13.907 44.371 1.00 32.47 244 ARG A C 1
ATOM 1713 O O . ARG A 1 244 ? 100.654 13.104 44.608 1.00 29.71 244 ARG A O 1
ATOM 1721 N N . VAL A 1 245 ? 102.334 14.380 45.321 1.00 32.67 245 VAL A N 1
ATOM 1722 C CA . VAL A 1 245 ? 102.166 13.891 46.692 1.00 34.85 245 VAL A CA 1
ATOM 1723 C C . VAL A 1 245 ? 101.034 14.615 47.411 1.00 34.45 245 VAL A C 1
ATOM 1724 O O . VAL A 1 245 ? 100.383 14.027 48.266 1.00 35.88 245 VAL A O 1
ATOM 1728 N N . TYR A 1 246 ? 100.788 15.885 47.085 1.00 33.45 246 TYR A N 1
ATOM 1729 C CA . TYR A 1 246 ? 99.711 16.614 47.764 1.00 31.49 246 TYR A CA 1
ATOM 1730 C C . TYR A 1 246 ? 98.338 16.025 47.463 1.00 30.00 246 TYR A C 1
ATOM 1731 O O . TYR A 1 246 ? 97.500 15.906 48.354 1.00 31.12 246 TYR A O 1
ATOM 1740 N N . TRP A 1 247 ? 98.109 15.641 46.219 1.00 30.53 247 TRP A N 1
ATOM 1741 C CA . TRP A 1 247 ? 96.814 15.104 45.818 1.00 29.72 247 TRP A CA 1
ATOM 1742 C C . TRP A 1 247 ? 96.864 13.585 45.618 1.00 29.48 247 TRP A C 1
ATOM 1743 O O . TRP A 1 247 ? 95.934 13.007 45.058 1.00 25.73 247 TRP A O 1
ATOM 1754 N N . ASN A 1 248 ? 97.925 12.940 46.092 1.00 32.68 248 ASN A N 1
ATOM 1755 C CA . ASN A 1 248 ? 98.030 11.477 46.016 1.00 37.02 248 ASN A CA 1
ATOM 1756 C C . ASN A 1 248 ? 97.676 11.021 44.600 1.00 38.00 248 ASN A C 1
ATOM 1757 O O . ASN A 1 248 ? 96.844 10.141 44.413 1.00 37.21 248 ASN A O 1
ATOM 1762 N N . LEU A 1 249 ? 98.287 11.688 43.621 1.00 38.88 249 LEU A N 1
ATOM 1763 C CA . LEU A 1 249 ? 98.078 11.432 42.201 1.00 38.40 249 LEU A CA 1
ATOM 1764 C C . LEU A 1 249 ? 99.170 10.485 41.758 1.00 41.19 249 LEU A C 1
ATOM 1765 O O . LEU A 1 249 ? 100.287 10.541 42.283 1.00 37.44 249 LEU A O 1
ATOM 1770 N N . SER A 1 250 ? 98.860 9.630 40.784 1.00 43.87 250 SER A N 1
ATOM 1771 C CA . SER A 1 250 ? 99.858 8.691 40.247 1.00 47.18 250 SER A CA 1
ATOM 1772 C C . SER A 1 250 ? 100.808 9.410 39.296 1.00 48.57 250 SER A C 1
ATOM 1773 O O . SER A 1 250 ? 100.521 10.520 38.827 1.00 43.67 250 SER A O 1
ATOM 1776 N N . LYS A 1 251 ? 101.912 8.743 38.963 1.00 52.55 251 LYS A N 1
ATOM 1777 C CA . LYS A 1 251 ? 102.864 9.296 37.996 1.00 54.62 251 LYS A CA 1
ATOM 1778 C C . LYS A 1 251 ? 102.248 9.400 36.595 1.00 54.20 251 LYS A C 1
ATOM 1779 O O . LYS A 1 251 ? 102.755 10.150 35.760 1.00 55.53 251 LYS A O 1
ATOM 1785 N N . ASN A 1 252 ? 101.155 8.664 36.357 1.00 53.32 252 ASN A N 1
ATOM 1786 C CA . ASN A 1 252 ? 100.426 8.702 35.083 1.00 53.85 252 ASN A CA 1
ATOM 1787 C C . ASN A 1 252 ? 99.350 9.788 35.019 1.00 52.34 252 ASN A C 1
ATOM 1788 O O . ASN A 1 252 ? 98.674 9.942 33.993 1.00 51.26 252 ASN A O 1
ATOM 1793 N N . ALA A 1 253 ? 99.168 10.528 36.109 1.00 46.90 253 ALA A N 1
ATOM 1794 C CA . ALA A 1 253 ? 98.289 11.690 36.082 1.00 43.44 253 ALA A CA 1
ATOM 1795 C C . ALA A 1 253 ? 98.824 12.704 35.067 1.00 38.95 253 ALA A C 1
ATOM 1796 O O . ALA A 1 253 ? 100.018 12.872 34.933 1.00 40.14 253 ALA A O 1
ATOM 1798 N N . THR A 1 254 ? 97.925 13.347 34.343 1.00 38.67 254 THR A N 1
ATOM 1799 C CA . THR A 1 254 ? 98.266 14.364 33.363 1.00 36.58 254 THR A CA 1
ATOM 1800 C C . THR A 1 254 ? 97.815 15.745 33.854 1.00 35.36 254 THR A C 1
ATOM 1801 O O . THR A 1 254 ? 97.326 15.892 34.980 1.00 34.05 254 THR A O 1
ATOM 1805 N N . PHE A 1 255 ? 97.981 16.750 33.002 1.00 33.43 255 PHE A N 1
ATOM 1806 C CA . PHE A 1 255 ? 97.591 18.123 33.317 1.00 32.37 255 PHE A CA 1
ATOM 1807 C C . PHE A 1 255 ? 96.103 18.206 33.561 1.00 32.90 255 PHE A C 1
ATOM 1808 O O . PHE A 1 255 ? 95.643 18.951 34.435 1.00 31.85 255 PHE A O 1
ATOM 1816 N N . ARG A 1 256 ? 95.356 17.456 32.758 1.00 32.72 256 ARG A N 1
ATOM 1817 C CA . ARG A 1 256 ? 93.916 17.398 32.883 1.00 32.74 256 ARG A CA 1
ATOM 1818 C C . ARG A 1 256 ? 93.490 16.937 34.288 1.00 33.58 256 ARG A C 1
ATOM 1819 O O . ARG A 1 256 ? 92.501 17.426 34.835 1.00 32.95 256 ARG A O 1
ATOM 1827 N N . ASP A 1 257 ? 94.226 15.979 34.845 1.00 32.42 257 ASP A N 1
ATOM 1828 C CA . ASP A 1 257 ? 93.903 15.418 36.145 1.00 33.46 257 ASP A CA 1
ATOM 1829 C C . ASP A 1 257 ? 94.194 16.421 37.263 1.00 33.83 257 ASP A C 1
ATOM 1830 O O . ASP A 1 257 ? 93.397 16.561 38.207 1.00 32.81 257 ASP A O 1
ATOM 1835 N N . LEU A 1 258 ? 95.338 17.102 37.153 1.00 31.29 258 LEU A N 1
ATOM 1836 C CA . LEU A 1 258 ? 95.693 18.191 38.052 1.00 31.77 258 LEU A CA 1
ATOM 1837 C C . LEU A 1 258 ? 94.596 19.270 38.089 1.00 30.00 258 LEU A C 1
ATOM 1838 O O . LEU A 1 258 ? 94.184 19.680 39.155 1.00 28.35 258 LEU A O 1
ATOM 1843 N N . ILE A 1 259 ? 94.113 19.708 36.937 1.00 30.36 259 ILE A N 1
ATOM 1844 C CA . ILE A 1 259 ? 93.039 20.722 36.905 1.00 31.92 259 ILE A CA 1
ATOM 1845 C C . ILE A 1 259 ? 91.751 20.191 37.518 1.00 35.03 259 ILE A C 1
ATOM 1846 O O . ILE A 1 259 ? 90.979 20.955 38.094 1.00 36.26 259 ILE A O 1
ATOM 1851 N N . ASN A 1 260 ? 91.532 18.881 37.407 1.00 34.00 260 ASN A N 1
ATOM 1852 C CA . ASN A 1 260 ? 90.345 18.235 37.950 1.00 33.44 260 ASN A CA 1
ATOM 1853 C C . ASN A 1 260 ? 90.329 18.318 39.477 1.00 31.20 260 ASN A C 1
ATOM 1854 O O . ASN A 1 260 ? 89.316 18.648 40.089 1.00 31.16 260 ASN A O 1
ATOM 1859 N N . VAL A 1 261 ? 91.460 18.000 40.086 1.00 30.18 261 VAL A N 1
ATOM 1860 C CA . VAL A 1 261 ? 91.558 17.956 41.519 1.00 27.78 261 VAL A CA 1
ATOM 1861 C C . VAL A 1 261 ? 91.637 19.364 42.115 1.00 28.65 261 VAL A C 1
ATOM 1862 O O . VAL A 1 261 ? 91.171 19.582 43.251 1.00 27.83 261 VAL A O 1
ATOM 1866 N N . ILE A 1 262 ? 92.210 20.313 41.376 1.00 26.62 262 ILE A N 1
ATOM 1867 C CA . ILE A 1 262 ? 92.157 21.725 41.792 1.00 28.68 262 ILE A CA 1
ATOM 1868 C C . ILE A 1 262 ? 90.711 22.238 41.788 1.00 30.52 262 ILE A C 1
ATOM 1869 O O . ILE A 1 262 ? 90.239 22.836 42.769 1.00 30.99 262 ILE A O 1
ATOM 1874 N N . ARG A 1 263 ? 89.997 21.962 40.704 1.00 30.55 263 ARG A N 1
ATOM 1875 C CA . ARG A 1 263 ? 88.591 22.356 40.562 1.00 30.10 263 ARG A CA 1
ATOM 1876 C C . ARG A 1 263 ? 87.671 21.760 41.658 1.00 30.71 263 ARG A C 1
ATOM 1877 O O . ARG A 1 263 ? 86.746 22.437 42.166 1.00 28.83 263 ARG A O 1
ATOM 1885 N N . ALA A 1 264 ? 87.965 20.516 42.038 1.00 27.59 264 ALA A N 1
ATOM 1886 C CA . ALA A 1 264 ? 87.265 19.840 43.110 1.00 24.77 264 ALA A CA 1
ATOM 1887 C C . ALA A 1 264 ? 87.505 20.583 44.404 1.00 23.73 264 ALA A C 1
ATOM 1888 O O . ALA A 1 264 ? 86.574 20.916 45.093 1.00 23.83 264 ALA A O 1
ATOM 1890 N N . ASP A 1 265 ? 88.765 20.846 44.730 1.00 24.51 265 ASP A N 1
ATOM 1891 C CA . ASP A 1 265 ? 89.103 21.687 45.870 1.00 23.42 265 ASP A CA 1
ATOM 1892 C C . ASP A 1 265 ? 88.285 22.998 45.850 1.00 22.95 265 ASP A C 1
ATOM 1893 O O . ASP A 1 265 ? 87.705 23.410 46.861 1.00 24.54 265 ASP A O 1
ATOM 1898 N N . GLU A 1 266 ? 88.213 23.642 44.709 1.00 24.13 266 GLU A N 1
ATOM 1899 C CA . GLU A 1 266 ? 87.528 24.950 44.592 1.00 24.48 266 GLU A CA 1
ATOM 1900 C C . GLU A 1 266 ? 86.077 24.849 44.944 1.00 26.89 266 GLU A C 1
ATOM 1901 O O . GLU A 1 266 ? 85.528 25.729 45.641 1.00 27.89 266 GLU A O 1
ATOM 1907 N N . ALA A 1 267 ? 85.450 23.778 44.444 1.00 27.50 267 ALA A N 1
ATOM 1908 C CA . ALA A 1 267 ? 84.042 23.498 44.688 1.00 25.65 267 ALA A CA 1
ATOM 1909 C C . ALA A 1 267 ? 83.789 23.250 46.156 1.00 27.37 267 ALA A C 1
ATOM 1910 O O . ALA A 1 267 ? 82.728 23.586 46.674 1.00 27.61 267 ALA A O 1
ATOM 1912 N N . GLU A 1 268 ? 84.750 22.623 46.828 1.00 27.25 268 GLU A N 1
ATOM 1913 C CA . GLU A 1 268 ? 84.600 22.347 48.244 1.00 28.61 268 GLU A CA 1
ATOM 1914 C C . GLU A 1 268 ? 84.580 23.642 49.005 1.00 29.10 268 GLU A C 1
ATOM 1915 O O . GLU A 1 268 ? 83.764 23.836 49.899 1.00 28.95 268 GLU A O 1
ATOM 1921 N N . HIS A 1 269 ? 85.475 24.549 48.637 1.00 28.84 269 HIS A N 1
ATOM 1922 C CA . HIS A 1 269 ? 85.491 25.857 49.247 1.00 28.13 269 HIS A CA 1
ATOM 1923 C C . HIS A 1 269 ? 84.214 26.604 48.921 1.00 27.47 269 HIS A C 1
ATOM 1924 O O . HIS A 1 269 ? 83.714 27.355 49.746 1.00 25.25 269 HIS A O 1
ATOM 1931 N N . ARG A 1 270 ? 83.685 26.397 47.716 1.00 27.38 270 ARG A N 1
ATOM 1932 C CA . ARG A 1 270 ? 82.412 27.021 47.318 1.00 26.37 270 ARG A CA 1
ATOM 1933 C C . ARG A 1 270 ? 81.271 26.692 48.270 1.00 29.29 270 ARG A C 1
ATOM 1934 O O . ARG A 1 270 ? 80.490 27.583 48.642 1.00 30.92 270 ARG A O 1
ATOM 1942 N N . VAL A 1 271 ? 81.176 25.423 48.667 1.00 32.73 271 VAL A N 1
ATOM 1943 C CA . VAL A 1 271 ? 80.127 24.968 49.578 1.00 32.68 271 VAL A CA 1
ATOM 1944 C C . VAL A 1 271 ? 80.407 25.392 51.018 1.00 31.38 271 VAL A C 1
ATOM 1945 O O . VAL A 1 271 ? 79.564 26.034 51.656 1.00 32.05 271 VAL A O 1
ATOM 1949 N N . VAL A 1 272 ? 81.600 25.075 51.514 1.00 29.93 272 VAL A N 1
ATOM 1950 C CA . VAL A 1 272 ? 81.976 25.424 52.874 1.00 28.88 272 VAL A CA 1
ATOM 1951 C C . VAL A 1 272 ? 81.685 26.916 53.134 1.00 28.16 272 VAL A C 1
ATOM 1952 O O . VAL A 1 272 ? 81.093 27.274 54.142 1.00 25.69 272 VAL A O 1
ATOM 1956 N N . ASN A 1 273 ? 82.062 27.773 52.197 1.00 26.89 273 ASN A N 1
ATOM 1957 C CA . ASN A 1 273 ? 81.904 29.209 52.382 1.00 28.87 273 ASN A CA 1
ATOM 1958 C C . ASN A 1 273 ? 80.464 29.692 52.338 1.00 28.00 273 ASN A C 1
ATOM 1959 O O . ASN A 1 273 ? 80.009 30.367 53.259 1.00 28.75 273 ASN A O 1
ATOM 1964 N N . HIS A 1 274 ? 79.725 29.319 51.306 1.00 29.01 274 HIS A N 1
ATOM 1965 C CA . HIS A 1 274 ? 78.273 29.580 51.291 1.00 26.99 274 HIS A CA 1
ATOM 1966 C C . HIS A 1 274 ? 77.584 29.016 52.529 1.00 27.18 274 HIS A C 1
ATOM 1967 O O . HIS A 1 274 ? 76.702 29.665 53.119 1.00 28.12 274 HIS A O 1
ATOM 1974 N N . THR A 1 275 ? 78.034 27.851 52.987 1.00 26.03 275 THR A N 1
ATOM 1975 C CA . THR A 1 275 ? 77.466 27.287 54.201 1.00 25.97 275 THR A CA 1
ATOM 1976 C C . THR A 1 275 ? 77.743 28.149 55.408 1.00 28.07 275 THR A C 1
ATOM 1977 O O . THR A 1 275 ? 76.831 28.493 56.145 1.00 29.79 275 THR A O 1
ATOM 1981 N N . PHE A 1 276 ? 79.012 28.462 55.612 1.00 29.31 276 PHE A N 1
ATOM 1982 C CA . PHE A 1 276 ? 79.418 29.403 56.642 1.00 29.00 276 PHE A CA 1
ATOM 1983 C C . PHE A 1 276 ? 78.700 30.753 56.580 1.00 28.78 276 PHE A C 1
ATOM 1984 O O . PHE A 1 276 ? 78.230 31.258 57.605 1.00 26.65 276 PHE A O 1
ATOM 1992 N N . ALA A 1 277 ? 78.611 31.349 55.398 1.00 31.13 277 ALA A N 1
ATOM 1993 C CA . ALA A 1 277 ? 77.889 32.626 55.267 1.00 30.63 277 ALA A CA 1
ATOM 1994 C C . ALA A 1 277 ? 76.453 32.459 55.715 1.00 32.04 277 ALA A C 1
ATOM 1995 O O . ALA A 1 277 ? 75.927 33.308 56.447 1.00 33.67 277 ALA A O 1
ATOM 1997 N N . ASP A 1 278 ? 75.825 31.364 55.271 1.00 34.12 278 ASP A N 1
ATOM 1998 C CA . ASP A 1 278 ? 74.431 31.067 55.610 1.00 31.66 278 ASP A CA 1
ATOM 1999 C C . ASP A 1 278 ? 74.291 31.027 57.139 1.00 33.15 278 ASP A C 1
ATOM 2000 O O . ASP A 1 278 ? 73.352 31.588 57.679 1.00 28.45 278 ASP A O 1
ATOM 2005 N N . MET A 1 279 ? 75.224 30.342 57.813 1.00 32.63 279 MET A N 1
ATOM 2006 C CA . MET A 1 279 ? 75.218 30.223 59.272 1.00 32.22 279 MET A CA 1
ATOM 2007 C C . MET A 1 279 ? 75.290 31.608 59.932 1.00 35.95 279 MET A C 1
ATOM 2008 O O . MET A 1 279 ? 74.611 31.864 60.943 1.00 37.54 279 MET A O 1
ATOM 2013 N N . HIS A 1 280 ? 76.091 32.508 59.366 1.00 34.22 280 HIS A N 1
ATOM 2014 C CA . HIS A 1 280 ? 76.124 33.891 59.851 1.00 34.67 280 HIS A CA 1
ATOM 2015 C C . HIS A 1 280 ? 74.754 34.571 59.673 1.00 34.34 280 HIS A C 1
ATOM 2016 O O . HIS A 1 280 ? 74.246 35.220 60.583 1.00 35.73 280 HIS A O 1
ATOM 2023 N N . GLU A 1 281 ? 74.172 34.390 58.498 1.00 34.89 281 GLU A N 1
ATOM 2024 C CA . GLU A 1 281 ? 72.831 34.891 58.156 1.00 35.43 281 GLU A CA 1
ATOM 2025 C C . GLU A 1 281 ? 71.747 34.465 59.150 1.00 37.03 281 GLU A C 1
ATOM 2026 O O . GLU A 1 281 ? 70.761 35.186 59.354 1.00 33.33 281 GLU A O 1
ATOM 2032 N N . LYS A 1 282 ? 71.932 33.279 59.722 1.00 36.53 282 LYS A N 1
ATOM 2033 C CA . LYS A 1 282 ? 71.010 32.716 60.681 1.00 38.96 282 LYS A CA 1
ATOM 2034 C C . LYS A 1 282 ? 71.507 32.841 62.124 1.00 37.80 282 LYS A C 1
ATOM 2035 O O . LYS A 1 282 ? 70.951 32.205 63.001 1.00 41.25 282 LYS A O 1
ATOM 2041 N N . ARG A 1 283 ? 72.555 33.633 62.368 1.00 37.02 283 ARG A N 1
ATOM 2042 C CA . ARG A 1 283 ? 73.142 33.760 63.705 1.00 38.61 283 ARG A CA 1
ATOM 2043 C C . ARG A 1 283 ? 73.613 32.426 64.294 1.00 36.54 283 ARG A C 1
ATOM 2044 O O . ARG A 1 283 ? 73.572 32.215 65.512 1.00 36.07 283 ARG A O 1
ATOM 2052 N N . LEU A 1 284 ? 74.104 31.546 63.418 1.00 34.22 284 LEU A N 1
ATOM 2053 C CA . LEU A 1 284 ? 74.698 30.262 63.811 1.00 33.51 284 LEU A CA 1
ATOM 2054 C C . LEU A 1 284 ? 76.245 30.304 63.823 1.00 33.48 284 LEU A C 1
ATOM 2055 O O . LEU A 1 284 ? 76.906 29.266 63.910 1.00 35.10 284 LEU A O 1
ATOM 2060 N N . GLN A 1 285 ? 76.827 31.501 63.788 1.00 32.63 285 GLN A N 1
ATOM 2061 C CA . GLN A 1 285 ? 78.299 31.653 63.752 1.00 33.51 285 GLN A CA 1
ATOM 2062 C C . GLN A 1 285 ? 79.035 31.086 64.947 1.00 31.72 285 GLN A C 1
ATOM 2063 O O . GLN A 1 285 ? 80.238 30.893 64.855 1.00 27.93 285 GLN A O 1
ATOM 2069 N N . ASN A 1 286 ? 78.343 30.877 66.070 1.00 31.54 286 ASN A N 1
ATOM 2070 C CA . ASN A 1 286 ? 78.918 30.174 67.217 1.00 33.44 286 ASN A CA 1
ATOM 2071 C C . ASN A 1 286 ? 78.461 28.720 67.330 1.00 31.68 286 ASN A C 1
ATOM 2072 O O . ASN A 1 286 ? 78.624 28.098 68.365 1.00 32.90 286 ASN A O 1
ATOM 2077 N N . SER A 1 287 ? 77.915 28.180 66.251 1.00 30.89 287 SER A N 1
ATOM 2078 C CA . SER A 1 287 ? 77.544 26.776 66.202 1.00 32.05 287 SER A CA 1
ATOM 2079 C C . SER A 1 287 ? 78.712 25.958 65.676 1.00 32.60 287 SER A C 1
ATOM 2080 O O . SER A 1 287 ? 79.719 26.510 65.182 1.00 32.17 287 SER A O 1
ATOM 2083 N N . VAL A 1 288 ? 78.535 24.641 65.770 1.00 32.44 288 VAL A N 1
ATOM 2084 C CA . VAL A 1 288 ? 79.492 23.659 65.301 1.00 30.62 288 VAL A CA 1
ATOM 2085 C C . VAL A 1 288 ? 79.743 23.789 63.798 1.00 27.87 288 VAL A C 1
ATOM 2086 O O . VAL A 1 288 ? 78.847 24.074 63.030 1.00 26.46 288 VAL A O 1
ATOM 2090 N N . ASN A 1 289 ? 80.989 23.598 63.400 1.00 26.62 289 ASN A N 1
ATOM 2091 C CA . ASN A 1 289 ? 81.325 23.543 61.988 1.00 26.21 289 ASN A CA 1
ATOM 2092 C C . ASN A 1 289 ? 80.764 22.225 61.458 1.00 26.60 289 ASN A C 1
ATOM 2093 O O . ASN A 1 289 ? 81.284 21.173 61.775 1.00 27.48 289 ASN A O 1
ATOM 2098 N N . PRO A 1 290 ? 79.702 22.275 60.651 1.00 28.15 290 PRO A N 1
ATOM 2099 C CA . PRO A 1 290 ? 79.118 21.000 60.232 1.00 30.14 290 PRO A CA 1
ATOM 2100 C C . PRO A 1 290 ? 80.079 20.056 59.530 1.00 34.27 290 PRO A C 1
ATOM 2101 O O . PRO A 1 290 ? 79.858 18.819 59.550 1.00 32.87 290 PRO A O 1
ATOM 2105 N N . PHE A 1 291 ? 81.133 20.619 58.920 1.00 34.64 291 PHE A N 1
ATOM 2106 C CA . PHE A 1 291 ? 82.066 19.816 58.126 1.00 35.45 291 PHE A CA 1
ATOM 2107 C C . PHE A 1 291 ? 83.004 18.987 58.981 1.00 38.03 291 PHE A C 1
ATOM 2108 O O . PHE A 1 291 ? 83.638 18.056 58.473 1.00 36.29 291 PHE A O 1
ATOM 2116 N N . VAL A 1 292 ? 83.092 19.307 60.271 1.00 41.97 292 VAL A N 1
ATOM 2117 C CA . VAL A 1 292 ? 83.984 18.572 61.161 1.00 44.33 292 VAL A CA 1
ATOM 2118 C C . VAL A 1 292 ? 83.585 17.115 61.248 1.00 46.18 292 VAL A C 1
ATOM 2119 O O . VAL A 1 292 ? 84.449 16.259 61.401 1.00 44.37 292 VAL A O 1
ATOM 2123 N N . VAL A 1 293 ? 82.281 16.856 61.163 1.00 49.77 293 VAL A N 1
ATOM 2124 C CA . VAL A 1 293 ? 81.735 15.517 61.299 1.00 56.13 293 VAL A CA 1
ATOM 2125 C C . VAL A 1 293 ? 81.517 14.903 59.927 1.00 60.21 293 VAL A C 1
ATOM 2126 O O . VAL A 1 293 ? 81.840 13.733 59.719 1.00 64.39 293 VAL A O 1
ATOM 2130 N N . LEU A 1 294 ? 80.964 15.682 58.999 1.00 62.06 294 LEU A N 1
ATOM 2131 C CA . LEU A 1 294 ? 80.862 15.267 57.596 1.00 62.98 294 LEU A CA 1
ATOM 2132 C C . LEU A 1 294 ? 82.269 14.966 57.068 1.00 62.39 294 LEU A C 1
ATOM 2133 O O . LEU A 1 294 ? 82.743 15.602 56.136 1.00 61.28 294 LEU A O 1
ATOM 2138 N N . LYS A 1 295 ? 82.907 13.959 57.664 1.00 66.15 295 LYS A N 1
ATOM 2139 C CA . LYS A 1 295 ? 84.343 13.715 57.507 1.00 70.11 295 LYS A CA 1
ATOM 2140 C C . LYS A 1 295 ? 84.752 12.374 58.130 1.00 70.16 295 LYS A C 1
ATOM 2141 O O . LYS A 1 295 ? 84.192 11.941 59.141 1.00 70.53 295 LYS A O 1
ATOM 2147 N N . PRO B 1 31 ? 33.085 12.155 38.258 1.00 103.34 31 PRO B N 1
ATOM 2148 C CA . PRO B 1 31 ? 32.887 13.568 37.968 1.00 99.99 31 PRO B CA 1
ATOM 2149 C C . PRO B 1 31 ? 31.422 13.881 37.656 1.00 95.56 31 PRO B C 1
ATOM 2150 O O . PRO B 1 31 ? 30.546 13.046 37.899 1.00 98.98 31 PRO B O 1
ATOM 2154 N N . VAL B 1 32 ? 31.163 15.076 37.133 1.00 84.59 32 VAL B N 1
ATOM 2155 C CA . VAL B 1 32 ? 29.859 15.392 36.556 1.00 81.34 32 VAL B CA 1
ATOM 2156 C C . VAL B 1 32 ? 29.588 14.489 35.344 1.00 74.70 32 VAL B C 1
ATOM 2157 O O . VAL B 1 32 ? 28.456 14.054 35.125 1.00 73.71 32 VAL B O 1
ATOM 2161 N N . TRP B 1 33 ? 30.648 14.186 34.594 1.00 67.01 33 TRP B N 1
ATOM 2162 C CA . TRP B 1 33 ? 30.545 13.591 33.256 1.00 58.68 33 TRP B CA 1
ATOM 2163 C C . TRP B 1 33 ? 30.082 12.127 33.201 1.00 52.69 33 TRP B C 1
ATOM 2164 O O . TRP B 1 33 ? 30.689 11.253 33.808 1.00 53.73 33 TRP B O 1
ATOM 2175 N N . GLY B 1 34 ? 29.001 11.880 32.459 1.00 45.26 34 GLY B N 1
ATOM 2176 C CA . GLY B 1 34 ? 28.474 10.528 32.257 1.00 42.18 34 GLY B CA 1
ATOM 2177 C C . GLY B 1 34 ? 27.479 10.472 31.110 1.00 40.31 34 GLY B C 1
ATOM 2178 O O . GLY B 1 34 ? 27.392 11.406 30.306 1.00 38.76 34 GLY B O 1
ATOM 2179 N N . HIS B 1 35 ? 26.696 9.392 31.063 1.00 38.63 35 HIS B N 1
ATOM 2180 C CA . HIS B 1 35 ? 25.837 9.082 29.910 1.00 35.47 35 HIS B CA 1
ATOM 2181 C C . HIS B 1 35 ? 24.973 10.241 29.403 1.00 36.49 35 HIS B C 1
ATOM 2182 O O . HIS B 1 35 ? 24.696 10.324 28.204 1.00 37.26 35 HIS B O 1
ATOM 2189 N N . THR B 1 36 ? 24.543 11.132 30.291 1.00 36.95 36 THR B N 1
ATOM 2190 C CA . THR B 1 36 ? 23.737 12.279 29.853 1.00 39.47 36 THR B CA 1
ATOM 2191 C C . THR B 1 36 ? 24.572 13.214 28.971 1.00 37.58 36 THR B C 1
ATOM 2192 O O . THR B 1 36 ? 24.076 13.725 27.980 1.00 36.48 36 THR B O 1
ATOM 2196 N N . GLN B 1 37 ? 25.855 13.375 29.289 1.00 38.16 37 GLN B N 1
ATOM 2197 C CA . GLN B 1 37 ? 26.748 14.160 28.428 1.00 38.59 37 GLN B CA 1
ATOM 2198 C C . GLN B 1 37 ? 27.134 13.399 27.167 1.00 37.32 37 GLN B C 1
ATOM 2199 O O . GLN B 1 37 ? 27.119 13.970 26.061 1.00 36.21 37 GLN B O 1
ATOM 2205 N N . LEU B 1 38 ? 27.455 12.111 27.336 1.00 35.53 38 LEU B N 1
ATOM 2206 C CA . LEU B 1 38 ? 27.918 11.254 26.234 1.00 34.13 38 LEU B CA 1
ATOM 2207 C C . LEU B 1 38 ? 26.888 11.095 25.145 1.00 33.48 38 LEU B C 1
ATOM 2208 O O . LEU B 1 38 ? 27.240 10.923 23.976 1.00 34.19 38 LEU B O 1
ATOM 2213 N N . ASN B 1 39 ? 25.613 11.120 25.521 1.00 32.31 39 ASN B N 1
ATOM 2214 C CA . ASN B 1 39 ? 24.551 10.896 24.556 1.00 34.03 39 ASN B CA 1
ATOM 2215 C C . ASN B 1 39 ? 24.206 12.142 23.735 1.00 36.40 39 ASN B C 1
ATOM 2216 O O . ASN B 1 39 ? 23.531 12.036 22.712 1.00 37.27 39 ASN B O 1
ATOM 2221 N N . ARG B 1 40 ? 24.685 13.306 24.169 1.00 35.77 40 ARG B N 1
ATOM 2222 C CA . ARG B 1 40 ? 24.385 14.575 23.499 1.00 37.69 40 ARG B CA 1
ATOM 2223 C C . ARG B 1 40 ? 24.933 14.596 22.058 1.00 38.07 40 ARG B C 1
ATOM 2224 O O . ARG B 1 40 ? 25.947 13.953 21.751 1.00 36.92 40 ARG B O 1
ATOM 2232 N N . LEU B 1 41 ? 24.241 15.280 21.151 1.00 36.18 41 LEU B N 1
ATOM 2233 C CA . LEU B 1 41 ? 24.711 15.341 19.769 1.00 36.57 41 LEU B CA 1
ATOM 2234 C C . LEU B 1 41 ? 25.901 16.277 19.656 1.00 38.45 41 LEU B C 1
ATOM 2235 O O . LEU B 1 41 ? 26.778 16.061 18.826 1.00 40.28 41 LEU B O 1
ATOM 2240 N N . SER B 1 42 ? 25.927 17.306 20.502 1.00 40.92 42 SER B N 1
ATOM 2241 C CA . SER B 1 42 ? 26.943 18.355 20.429 1.00 40.77 42 SER B CA 1
ATOM 2242 C C . SER B 1 42 ? 26.948 19.185 21.696 1.00 40.81 42 SER B C 1
ATOM 2243 O O . SER B 1 42 ? 25.948 19.262 22.419 1.00 40.10 42 SER B O 1
ATOM 2246 N N . PHE B 1 43 ? 28.078 19.813 21.971 1.00 40.80 43 PHE B N 1
ATOM 2247 C CA . PHE B 1 43 ? 28.122 20.821 23.013 1.00 42.02 43 PHE B CA 1
ATOM 2248 C C . PHE B 1 43 ? 28.380 22.214 22.451 1.00 42.02 43 PHE B C 1
ATOM 2249 O O . PHE B 1 43 ? 28.639 23.143 23.205 1.00 41.50 43 PHE B O 1
ATOM 2257 N N . LEU B 1 44 ? 28.288 22.356 21.126 1.00 42.67 44 LEU B N 1
ATOM 2258 C CA . LEU B 1 44 ? 28.436 23.661 20.457 1.00 45.81 44 LEU B CA 1
ATOM 2259 C C . LEU B 1 44 ? 27.776 24.803 21.235 1.00 46.25 44 LEU B C 1
ATOM 2260 O O . LEU B 1 44 ? 28.410 25.833 21.475 1.00 48.51 44 LEU B O 1
ATOM 2265 N N . GLU B 1 45 ? 26.514 24.621 21.625 1.00 46.24 45 GLU B N 1
ATOM 2266 C CA . GLU B 1 45 ? 25.748 25.682 22.300 1.00 50.42 45 GLU B CA 1
ATOM 2267 C C . GLU B 1 45 ? 26.261 26.049 23.685 1.00 50.80 45 GLU B C 1
ATOM 2268 O O . GLU B 1 45 ? 25.833 27.055 24.253 1.00 54.20 45 GLU B O 1
ATOM 2274 N N . THR B 1 46 ? 27.156 25.225 24.224 1.00 49.15 46 THR B N 1
ATOM 2275 C CA . THR B 1 46 ? 27.732 25.426 25.548 1.00 46.84 46 THR B CA 1
ATOM 2276 C C . THR B 1 46 ? 28.884 26.452 25.527 1.00 46.55 46 THR B C 1
ATOM 2277 O O . THR B 1 46 ? 29.296 26.939 26.578 1.00 45.65 46 THR B O 1
ATOM 2281 N N . VAL B 1 47 ? 29.409 26.763 24.340 1.00 46.81 47 VAL B N 1
ATOM 2282 C CA . VAL B 1 47 ? 30.610 27.610 24.232 1.00 49.99 47 VAL B CA 1
ATOM 2283 C C . VAL B 1 47 ? 30.465 29.062 24.726 1.00 50.78 47 VAL B C 1
ATOM 2284 O O . VAL B 1 47 ? 31.397 29.585 25.322 1.00 51.78 47 VAL B O 1
ATOM 2288 N N . PRO B 1 48 ? 29.304 29.711 24.506 1.00 51.42 48 PRO B N 1
ATOM 2289 C CA . PRO B 1 48 ? 29.267 31.130 24.854 1.00 52.85 48 PRO B CA 1
ATOM 2290 C C . PRO B 1 48 ? 29.215 31.391 26.360 1.00 54.57 48 PRO B C 1
ATOM 2291 O O . PRO B 1 48 ? 29.286 32.547 26.781 1.00 57.13 48 PRO B O 1
ATOM 2295 N N . VAL B 1 49 ? 29.074 30.335 27.158 1.00 56.47 49 VAL B N 1
ATOM 2296 C CA . VAL B 1 49 ? 29.089 30.456 28.612 1.00 58.11 49 VAL B CA 1
ATOM 2297 C C . VAL B 1 49 ? 30.391 29.957 29.240 1.00 60.29 49 VAL B C 1
ATOM 2298 O O . VAL B 1 49 ? 30.700 30.343 30.369 1.00 61.77 49 VAL B O 1
ATOM 2302 N N . VAL B 1 50 ? 31.156 29.113 28.538 1.00 56.65 50 VAL B N 1
ATOM 2303 C CA . VAL B 1 50 ? 32.380 28.567 29.150 1.00 56.70 50 VAL B CA 1
ATOM 2304 C C . VAL B 1 50 ? 33.487 29.618 29.196 1.00 53.74 50 VAL B C 1
ATOM 2305 O O . VAL B 1 50 ? 33.854 30.187 28.167 1.00 55.22 50 VAL B O 1
ATOM 2309 N N . PRO B 1 51 ? 34.012 29.893 30.401 1.00 52.01 51 PRO B N 1
ATOM 2310 C CA . PRO B 1 51 ? 35.023 30.946 30.547 1.00 52.86 51 PRO B CA 1
ATOM 2311 C C . PRO B 1 51 ? 36.350 30.602 29.868 1.00 53.09 51 PRO B C 1
ATOM 2312 O O . PRO B 1 51 ? 36.759 29.439 29.855 1.00 51.01 51 PRO B O 1
ATOM 2316 N N . LEU B 1 52 ? 36.987 31.605 29.274 1.00 56.58 52 LEU B N 1
ATOM 2317 C CA . LEU B 1 52 ? 38.370 31.477 28.829 1.00 57.36 52 LEU B CA 1
ATOM 2318 C C . LEU B 1 52 ? 39.239 31.561 30.074 1.00 55.37 52 LEU B C 1
ATOM 2319 O O . LEU B 1 52 ? 39.169 32.552 30.808 1.00 51.46 52 LEU B O 1
ATOM 2324 N N . ARG B 1 53 ? 40.020 30.505 30.320 1.00 53.56 53 ARG B N 1
ATOM 2325 C CA . ARG B 1 53 ? 40.849 30.412 31.515 1.00 52.46 53 ARG B CA 1
ATOM 2326 C C . ARG B 1 53 ? 42.247 29.826 31.287 1.00 52.26 53 ARG B C 1
ATOM 2327 O O . ARG B 1 53 ? 42.442 28.757 30.704 1.00 52.20 53 ARG B O 1
ATOM 2335 N N . VAL B 1 54 ? 43.200 30.622 31.744 1.00 48.96 54 VAL B N 1
ATOM 2336 C CA . VAL B 1 54 ? 44.597 30.292 31.952 1.00 45.84 54 VAL B CA 1
ATOM 2337 C C . VAL B 1 54 ? 44.911 28.839 32.436 1.00 44.95 54 VAL B C 1
ATOM 2338 O O . VAL B 1 54 ? 45.787 28.173 31.881 1.00 42.32 54 VAL B O 1
ATOM 2342 N N . SER B 1 55 ? 44.185 28.346 33.434 1.00 44.44 55 SER B N 1
ATOM 2343 C CA . SER B 1 55 ? 44.387 26.987 33.956 1.00 44.61 55 SER B CA 1
ATOM 2344 C C . SER B 1 55 ? 44.026 25.857 32.972 1.00 45.53 55 SER B C 1
ATOM 2345 O O . SER B 1 55 ? 44.367 24.698 33.214 1.00 41.44 55 SER B O 1
ATOM 2348 N N . ASP B 1 56 ? 43.317 26.190 31.893 1.00 43.01 56 ASP B N 1
ATOM 2349 C CA . ASP B 1 56 ? 42.932 25.207 30.871 1.00 43.84 56 ASP B CA 1
ATOM 2350 C C . ASP B 1 56 ? 43.848 25.235 29.633 1.00 40.32 56 ASP B C 1
ATOM 2351 O O . ASP B 1 56 ? 43.501 24.674 28.575 1.00 38.15 56 ASP B O 1
ATOM 2356 N N . GLU B 1 57 ? 44.997 25.898 29.745 1.00 38.60 57 GLU B N 1
ATOM 2357 C CA . GLU B 1 57 ? 45.904 26.026 28.610 1.00 38.62 57 GLU B CA 1
ATOM 2358 C C . GLU B 1 57 ? 46.746 24.774 28.504 1.00 38.17 57 GLU B C 1
ATOM 2359 O O . GLU B 1 57 ? 47.059 24.325 27.408 1.00 38.05 57 GLU B O 1
ATOM 2365 N N . SER B 1 58 ? 47.090 24.217 29.661 1.00 37.30 58 SER B N 1
ATOM 2366 C CA . SER B 1 58 ? 47.853 23.001 29.752 1.00 40.26 58 SER B CA 1
ATOM 2367 C C . SER B 1 58 ? 46.949 21.875 30.210 1.00 43.16 58 SER B C 1
ATOM 2368 O O . SER B 1 58 ? 45.759 22.083 30.438 1.00 44.19 58 SER B O 1
ATOM 2371 N N . SER B 1 59 ? 47.535 20.683 30.339 1.00 43.10 59 SER B N 1
ATOM 2372 C CA . SER B 1 59 ? 46.874 19.541 30.944 1.00 40.84 59 SER B CA 1
ATOM 2373 C C . SER B 1 59 ? 47.088 19.669 32.431 1.00 39.42 59 SER B C 1
ATOM 2374 O O . SER B 1 59 ? 47.669 20.643 32.904 1.00 38.13 59 SER B O 1
ATOM 2377 N N . GLU B 1 60 ? 46.668 18.651 33.166 1.00 39.19 60 GLU B N 1
ATOM 2378 C CA . GLU B 1 60 ? 46.818 18.645 34.613 1.00 41.70 60 GLU B CA 1
ATOM 2379 C C . GLU B 1 60 ? 48.243 18.229 35.028 1.00 41.30 60 GLU B C 1
ATOM 2380 O O . GLU B 1 60 ? 48.545 18.169 36.219 1.00 40.18 60 GLU B O 1
ATOM 2386 N N . ASP B 1 61 ? 49.123 17.948 34.068 1.00 38.01 61 ASP B N 1
ATOM 2387 C CA . ASP B 1 61 ? 50.452 17.489 34.423 1.00 40.30 61 ASP B CA 1
ATOM 2388 C C . ASP B 1 61 ? 51.428 18.685 34.523 1.00 38.51 61 ASP B C 1
ATOM 2389 O O . ASP B 1 61 ? 52.181 18.972 33.593 1.00 37.44 61 ASP B O 1
ATOM 2394 N N . ARG B 1 62 ? 51.374 19.368 35.667 1.00 35.98 62 ARG B N 1
ATOM 2395 C CA . ARG B 1 62 ? 52.076 20.632 35.910 1.00 35.38 62 ARG B CA 1
ATOM 2396 C C . ARG B 1 62 ? 53.324 20.410 36.763 1.00 34.66 62 ARG B C 1
ATOM 2397 O O . ARG B 1 62 ? 53.294 19.615 37.687 1.00 32.70 62 ARG B O 1
ATOM 2405 N N . PRO B 1 63 ? 54.422 21.138 36.476 1.00 36.53 63 PRO B N 1
ATOM 2406 C CA . PRO B 1 63 ? 55.663 20.949 37.239 1.00 34.84 63 PRO B CA 1
ATOM 2407 C C . PRO B 1 63 ? 55.512 21.248 38.709 1.00 34.90 63 PRO B C 1
ATOM 2408 O O . PRO B 1 63 ? 54.725 22.107 39.079 1.00 37.94 63 PRO B O 1
ATOM 2412 N N . THR B 1 64 ? 56.273 20.542 39.534 1.00 35.34 64 THR B N 1
ATOM 2413 C CA . THR B 1 64 ? 56.147 20.623 40.991 1.00 39.79 64 THR B CA 1
ATOM 2414 C C . THR B 1 64 ? 57.456 21.080 41.635 1.00 39.40 64 THR B C 1
ATOM 2415 O O . THR B 1 64 ? 58.008 20.385 42.477 1.00 42.28 64 THR B O 1
ATOM 2419 N N . TRP B 1 65 ? 57.973 22.237 41.244 1.00 40.52 65 TRP B N 1
ATOM 2420 C CA . TRP B 1 65 ? 59.298 22.621 41.740 1.00 37.94 65 TRP B CA 1
ATOM 2421 C C . TRP B 1 65 ? 59.183 23.303 43.073 1.00 39.30 65 TRP B C 1
ATOM 2422 O O . TRP B 1 65 ? 58.328 24.173 43.271 1.00 41.06 65 TRP B O 1
ATOM 2433 N N . SER B 1 66 ? 60.031 22.883 43.999 1.00 41.19 66 SER B N 1
ATOM 2434 C CA . SER B 1 66 ? 60.320 23.681 45.186 1.00 42.36 66 SER B CA 1
ATOM 2435 C C . SER B 1 66 ? 61.433 24.668 44.823 1.00 44.21 66 SER B C 1
ATOM 2436 O O . SER B 1 66 ? 62.479 24.251 44.335 1.00 44.42 66 SER B O 1
ATOM 2439 N N . LEU B 1 67 ? 61.198 25.959 45.060 1.00 45.30 67 LEU B N 1
ATOM 2440 C CA . LEU B 1 67 ? 62.138 27.035 44.677 1.00 44.52 67 LEU B CA 1
ATOM 2441 C C . LEU B 1 67 ? 63.554 26.933 45.295 1.00 42.04 67 LEU B C 1
ATOM 2442 O O . LEU B 1 67 ? 64.534 26.799 44.559 1.00 41.57 67 LEU B O 1
ATOM 2447 N N . PRO B 1 68 ? 63.668 27.001 46.637 1.00 38.23 68 PRO B N 1
ATOM 2448 C CA . PRO B 1 68 ? 65.000 26.862 47.242 1.00 37.61 68 PRO B CA 1
ATOM 2449 C C . PRO B 1 68 ? 65.745 25.601 46.793 1.00 36.60 68 PRO B C 1
ATOM 2450 O O . PRO B 1 68 ? 66.984 25.570 46.826 1.00 34.86 68 PRO B O 1
ATOM 2454 N N . ASP B 1 69 ? 65.004 24.573 46.387 1.00 34.26 69 ASP B N 1
ATOM 2455 C CA . ASP B 1 69 ? 65.617 23.367 45.834 1.00 35.82 69 ASP B CA 1
ATOM 2456 C C . ASP B 1 69 ? 66.187 23.607 44.426 1.00 34.46 69 ASP B C 1
ATOM 2457 O O . ASP B 1 69 ? 67.395 23.459 44.196 1.00 35.21 69 ASP B O 1
ATOM 2462 N N . ILE B 1 70 ? 65.330 23.969 43.485 1.00 31.74 70 ILE B N 1
ATOM 2463 C CA . ILE B 1 70 ? 65.770 24.109 42.093 1.00 32.81 70 ILE B CA 1
ATOM 2464 C C . ILE B 1 70 ? 66.815 25.201 41.883 1.00 32.55 70 ILE B C 1
ATOM 2465 O O . ILE B 1 70 ? 67.476 25.232 40.840 1.00 30.66 70 ILE B O 1
ATOM 2470 N N . GLU B 1 71 ? 66.963 26.082 42.866 1.00 31.79 71 GLU B N 1
ATOM 2471 C CA . GLU B 1 71 ? 68.105 27.012 42.929 1.00 34.29 71 GLU B CA 1
ATOM 2472 C C . GLU B 1 71 ? 69.419 26.242 42.730 1.00 33.15 71 GLU B C 1
ATOM 2473 O O . GLU B 1 71 ? 70.352 26.696 42.074 1.00 30.88 71 GLU B O 1
ATOM 2479 N N . ASN B 1 72 ? 69.463 25.047 43.298 1.00 33.29 72 ASN B N 1
ATOM 2480 C CA . ASN B 1 72 ? 70.618 24.188 43.230 1.00 33.74 72 ASN B CA 1
ATOM 2481 C C . ASN B 1 72 ? 70.703 23.391 41.933 1.00 32.99 72 ASN B C 1
ATOM 2482 O O . ASN B 1 72 ? 71.546 22.517 41.815 1.00 37.29 72 ASN B O 1
ATOM 2487 N N . VAL B 1 73 ? 69.852 23.677 40.953 1.00 32.70 73 VAL B N 1
ATOM 2488 C CA . VAL B 1 73 ? 70.005 23.047 39.633 1.00 32.24 73 VAL B CA 1
ATOM 2489 C C . VAL B 1 73 ? 71.335 23.502 39.041 1.00 31.78 73 VAL B C 1
ATOM 2490 O O . VAL B 1 73 ? 71.689 24.681 39.114 1.00 27.12 73 VAL B O 1
ATOM 2494 N N . ALA B 1 74 ? 72.045 22.558 38.425 1.00 30.74 74 ALA B N 1
ATOM 2495 C CA . ALA B 1 74 ? 73.413 22.771 38.003 1.00 29.56 74 ALA B CA 1
ATOM 2496 C C . ALA B 1 74 ? 73.576 22.752 36.498 1.00 29.69 74 ALA B C 1
ATOM 2497 O O . ALA B 1 74 ? 72.741 22.226 35.769 1.00 27.72 74 ALA B O 1
ATOM 2499 N N . ILE B 1 75 ? 74.673 23.348 36.046 1.00 31.40 75 ILE B N 1
ATOM 2500 C CA . ILE B 1 75 ? 75.085 23.277 34.661 1.00 33.29 75 ILE B CA 1
ATOM 2501 C C . ILE B 1 75 ? 75.956 22.040 34.573 1.00 34.33 75 ILE B C 1
ATOM 2502 O O . ILE B 1 75 ? 77.064 22.026 35.111 1.00 40.93 75 ILE B O 1
ATOM 2507 N N . THR B 1 76 ? 75.433 20.989 33.942 1.00 36.68 76 THR B N 1
ATOM 2508 C CA . THR B 1 76 ? 76.152 19.730 33.788 1.00 37.30 76 THR B CA 1
ATOM 2509 C C . THR B 1 76 ? 76.501 19.527 32.322 1.00 38.86 76 THR B C 1
ATOM 2510 O O . THR B 1 76 ? 76.040 20.267 31.446 1.00 41.21 76 THR B O 1
ATOM 2514 N N . HIS B 1 77 ? 77.318 18.516 32.070 1.00 40.67 77 HIS B N 1
ATOM 2515 C CA . HIS B 1 77 ? 77.737 18.162 30.732 1.00 44.93 77 HIS B CA 1
ATOM 2516 C C . HIS B 1 77 ? 78.033 16.677 30.654 1.00 44.43 77 HIS B C 1
ATOM 2517 O O . HIS B 1 77 ? 78.943 16.198 31.316 1.00 41.96 77 HIS B O 1
ATOM 2524 N N . LYS B 1 78 ? 77.274 15.961 29.829 1.00 47.59 78 LYS B N 1
ATOM 2525 C CA . LYS B 1 78 ? 77.481 14.523 29.640 1.00 47.65 78 LYS B CA 1
ATOM 2526 C C . LYS B 1 78 ? 78.379 14.326 28.416 1.00 48.17 78 LYS B C 1
ATOM 2527 O O . LYS B 1 78 ? 77.958 14.590 27.283 1.00 44.82 78 LYS B O 1
ATOM 2533 N N . LYS B 1 79 ? 79.609 13.868 28.655 1.00 49.54 79 LYS B N 1
ATOM 2534 C CA . LYS B 1 79 ? 80.653 13.808 27.622 1.00 51.61 79 LYS B CA 1
ATOM 2535 C C . LYS B 1 79 ? 80.231 12.948 26.427 1.00 49.74 79 LYS B C 1
ATOM 2536 O O . LYS B 1 79 ? 79.698 11.860 26.615 1.00 49.35 79 LYS B O 1
ATOM 2542 N N . PRO B 1 80 ? 80.476 13.429 25.198 1.00 50.42 80 PRO B N 1
ATOM 2543 C CA . PRO B 1 80 ? 80.136 12.591 24.046 1.00 52.23 80 PRO B CA 1
ATOM 2544 C C . PRO B 1 80 ? 80.976 11.311 24.008 1.00 55.47 80 PRO B C 1
ATOM 2545 O O . PRO B 1 80 ? 82.205 11.392 23.977 1.00 55.61 80 PRO B O 1
ATOM 2549 N N . ASN B 1 81 ? 80.339 10.158 24.060 1.00 56.45 81 ASN B N 1
ATOM 2550 C CA . ASN B 1 81 ? 81.080 8.944 23.917 1.00 56.71 81 ASN B CA 1
ATOM 2551 C C . ASN B 1 81 ? 80.795 8.296 22.594 1.00 55.97 81 ASN B C 1
ATOM 2552 O O . ASN B 1 81 ? 79.804 7.680 22.402 1.00 63.19 81 ASN B O 1
ATOM 2557 N N . GLY B 1 82 ? 81.734 8.375 21.699 1.00 55.62 82 GLY B N 1
ATOM 2558 C CA . GLY B 1 82 ? 81.573 7.767 20.425 1.00 54.66 82 GLY B CA 1
ATOM 2559 C C . GLY B 1 82 ? 81.014 8.647 19.369 1.00 53.68 82 GLY B C 1
ATOM 2560 O O . GLY B 1 82 ? 80.773 9.798 19.509 1.00 59.00 82 GLY B O 1
ATOM 2561 N N . LEU B 1 83 ? 80.789 8.006 18.275 1.00 53.89 83 LEU B N 1
ATOM 2562 C CA . LEU B 1 83 ? 80.421 8.592 17.051 1.00 56.21 83 LEU B CA 1
ATOM 2563 C C . LEU B 1 83 ? 79.123 9.410 16.977 1.00 58.13 83 LEU B C 1
ATOM 2564 O O . LEU B 1 83 ? 79.128 10.551 16.567 1.00 58.44 83 LEU B O 1
ATOM 2569 N N . VAL B 1 84 ? 78.027 8.845 17.429 1.00 56.09 84 VAL B N 1
ATOM 2570 C CA . VAL B 1 84 ? 76.758 9.541 17.433 1.00 54.55 84 VAL B CA 1
ATOM 2571 C C . VAL B 1 84 ? 76.686 10.684 18.410 1.00 47.36 84 VAL B C 1
ATOM 2572 O O . VAL B 1 84 ? 76.098 11.673 18.132 1.00 43.49 84 VAL B O 1
ATOM 2576 N N . ASP B 1 85 ? 77.281 10.521 19.557 1.00 44.75 85 ASP B N 1
ATOM 2577 C CA . ASP B 1 85 ? 77.255 11.542 20.540 1.00 47.72 85 ASP B CA 1
ATOM 2578 C C . ASP B 1 85 ? 77.915 12.793 19.992 1.00 51.75 85 ASP B C 1
ATOM 2579 O O . ASP B 1 85 ? 77.404 13.883 20.089 1.00 48.95 85 ASP B O 1
ATOM 2584 N N . THR B 1 86 ? 79.046 12.585 19.361 1.00 53.55 86 THR B N 1
ATOM 2585 C CA . THR B 1 86 ? 79.892 13.627 18.877 1.00 52.09 86 THR B CA 1
ATOM 2586 C C . THR B 1 86 ? 79.265 14.458 17.794 1.00 53.65 86 THR B C 1
ATOM 2587 O O . THR B 1 86 ? 79.389 15.647 17.762 1.00 54.49 86 THR B O 1
ATOM 2591 N N . LEU B 1 87 ? 78.571 13.816 16.902 1.00 52.96 87 LEU B N 1
ATOM 2592 C CA . LEU B 1 87 ? 77.884 14.535 15.875 1.00 52.23 87 LEU B CA 1
ATOM 2593 C C . LEU B 1 87 ? 76.804 15.458 16.434 1.00 51.17 87 LEU B C 1
ATOM 2594 O O . LEU B 1 87 ? 76.610 16.558 15.976 1.00 50.55 87 LEU B O 1
ATOM 2599 N N . ALA B 1 88 ? 76.059 14.962 17.389 1.00 49.21 88 ALA B N 1
ATOM 2600 C CA . ALA B 1 88 ? 75.059 15.747 18.043 1.00 48.59 88 ALA B CA 1
ATOM 2601 C C . ALA B 1 88 ? 75.632 16.853 18.889 1.00 46.00 88 ALA B C 1
ATOM 2602 O O . ALA B 1 88 ? 75.193 17.958 18.811 1.00 42.02 88 ALA B O 1
ATOM 2604 N N . TYR B 1 89 ? 76.650 16.531 19.667 1.00 47.03 89 TYR B N 1
ATOM 2605 C CA . TYR B 1 89 ? 77.402 17.525 20.436 1.00 47.45 89 TYR B CA 1
ATOM 2606 C C . TYR B 1 89 ? 77.866 18.671 19.548 1.00 48.36 89 TYR B C 1
ATOM 2607 O O . TYR B 1 89 ? 77.685 19.834 19.902 1.00 45.86 89 TYR B O 1
ATOM 2616 N N . ARG B 1 90 ? 78.439 18.336 18.391 1.00 51.71 90 ARG B N 1
ATOM 2617 C CA . ARG B 1 90 ? 78.923 19.343 17.448 1.00 52.52 90 ARG B CA 1
ATOM 2618 C C . ARG B 1 90 ? 77.782 20.104 16.792 1.00 51.02 90 ARG B C 1
ATOM 2619 O O . ARG B 1 90 ? 77.892 21.300 16.550 1.00 52.44 90 ARG B O 1
ATOM 2627 N N . SER B 1 91 ? 76.686 19.420 16.491 1.00 51.41 91 SER B N 1
ATOM 2628 C CA . SER B 1 91 ? 75.551 20.095 15.876 1.00 49.01 91 SER B CA 1
ATOM 2629 C C . SER B 1 91 ? 74.983 21.144 16.836 1.00 49.99 91 SER B C 1
ATOM 2630 O O . SER B 1 91 ? 74.753 22.302 16.438 1.00 48.92 91 SER B O 1
ATOM 2633 N N . VAL B 1 92 ? 74.789 20.759 18.098 1.00 44.40 92 VAL B N 1
ATOM 2634 C CA . VAL B 1 92 ? 74.289 21.707 19.097 1.00 46.72 92 VAL B CA 1
ATOM 2635 C C . VAL B 1 92 ? 75.239 22.905 19.237 1.00 48.08 92 VAL B C 1
ATOM 2636 O O . VAL B 1 92 ? 74.821 24.060 19.126 1.00 45.34 92 VAL B O 1
ATOM 2640 N N . ARG B 1 93 ? 76.515 22.615 19.459 1.00 51.08 93 ARG B N 1
ATOM 2641 C CA . ARG B 1 93 ? 77.505 23.660 19.729 1.00 52.72 93 ARG B CA 1
ATOM 2642 C C . ARG B 1 93 ? 77.684 24.585 18.516 1.00 52.07 93 ARG B C 1
ATOM 2643 O O . ARG B 1 93 ? 77.856 25.789 18.683 1.00 50.77 93 ARG B O 1
ATOM 2651 N N . THR B 1 94 ? 77.597 24.025 17.307 1.00 53.69 94 THR B N 1
ATOM 2652 C CA . THR B 1 94 ? 77.611 24.824 16.072 1.00 56.30 94 THR B CA 1
ATOM 2653 C C . THR B 1 94 ? 76.359 25.700 15.929 1.00 57.43 94 THR B C 1
ATOM 2654 O O . THR B 1 94 ? 76.465 26.878 15.581 1.00 59.40 94 THR B O 1
ATOM 2658 N N . CYS B 1 95 ? 75.182 25.132 16.187 1.00 60.50 95 CYS B N 1
ATOM 2659 C CA . CYS B 1 95 ? 73.942 25.909 16.131 1.00 60.18 95 CYS B CA 1
ATOM 2660 C C . CYS B 1 95 ? 74.040 27.129 17.042 1.00 58.19 95 CYS B C 1
ATOM 2661 O O . CYS B 1 95 ? 73.890 28.261 16.583 1.00 57.71 95 CYS B O 1
ATOM 2664 N N . ARG B 1 96 ? 74.316 26.894 18.322 1.00 53.98 96 ARG B N 1
ATOM 2665 C CA . ARG B 1 96 ? 74.370 27.978 19.292 1.00 56.71 96 ARG B CA 1
ATOM 2666 C C . ARG B 1 96 ? 75.348 29.061 18.846 1.00 59.89 96 ARG B C 1
ATOM 2667 O O . ARG B 1 96 ? 75.007 30.244 18.857 1.00 57.98 96 ARG B O 1
ATOM 2675 N N . TRP B 1 97 ? 76.551 28.637 18.459 1.00 62.03 97 TRP B N 1
ATOM 2676 C CA . TRP B 1 97 ? 77.594 29.534 17.955 1.00 67.16 97 TRP B CA 1
ATOM 2677 C C . TRP B 1 97 ? 77.049 30.406 16.819 1.00 64.46 97 TRP B C 1
ATOM 2678 O O . TRP B 1 97 ? 77.093 31.636 16.897 1.00 59.00 97 TRP B O 1
ATOM 2689 N N . LEU B 1 98 ? 76.494 29.768 15.793 1.00 61.35 98 LEU B N 1
ATOM 2690 C CA . LEU B 1 98 ? 75.888 30.501 14.687 1.00 63.25 98 LEU B CA 1
ATOM 2691 C C . LEU B 1 98 ? 74.760 31.404 15.173 1.00 64.77 98 LEU B C 1
ATOM 2692 O O . LEU B 1 98 ? 74.767 32.597 14.876 1.00 64.97 98 LEU B O 1
ATOM 2697 N N . PHE B 1 99 ? 73.812 30.847 15.934 1.00 60.71 99 PHE B N 1
ATOM 2698 C CA . PHE B 1 99 ? 72.673 31.629 16.446 1.00 56.46 99 PHE B CA 1
ATOM 2699 C C . PHE B 1 99 ? 73.087 32.796 17.349 1.00 50.72 99 PHE B C 1
ATOM 2700 O O . PHE B 1 99 ? 72.522 33.887 17.241 1.00 49.95 99 PHE B O 1
ATOM 2708 N N . ASP B 1 100 ? 74.052 32.557 18.234 1.00 50.03 100 ASP B N 1
ATOM 2709 C CA . ASP B 1 100 ? 74.505 33.575 19.194 1.00 53.20 100 ASP B CA 1
ATOM 2710 C C . ASP B 1 100 ? 75.255 34.757 18.565 1.00 58.43 100 ASP B C 1
ATOM 2711 O O . ASP B 1 100 ? 74.863 35.912 18.753 1.00 57.49 100 ASP B O 1
ATOM 2716 N N . THR B 1 101 ? 76.345 34.485 17.857 1.00 66.02 101 THR B N 1
ATOM 2717 C CA . THR B 1 101 ? 77.107 35.574 17.238 1.00 71.45 101 THR B CA 1
ATOM 2718 C C . THR B 1 101 ? 76.208 36.313 16.237 1.00 74.27 101 THR B C 1
ATOM 2719 O O . THR B 1 101 ? 76.159 37.547 16.234 1.00 73.46 101 THR B O 1
ATOM 2723 N N . PHE B 1 102 ? 75.466 35.550 15.435 1.00 74.33 102 PHE B N 1
ATOM 2724 C CA . PHE B 1 102 ? 74.527 36.108 14.459 1.00 77.16 102 PHE B CA 1
ATOM 2725 C C . PHE B 1 102 ? 73.604 37.135 15.098 1.00 77.14 102 PHE B C 1
ATOM 2726 O O . PHE B 1 102 ? 73.565 38.286 14.668 1.00 79.01 102 PHE B O 1
ATOM 2734 N N . SER B 1 103 ? 72.877 36.717 16.132 1.00 77.26 103 SER B N 1
ATOM 2735 C CA . SER B 1 103 ? 71.861 37.566 16.761 1.00 76.45 103 SER B CA 1
ATOM 2736 C C . SER B 1 103 ? 72.450 38.662 17.658 1.00 79.28 103 SER B C 1
ATOM 2737 O O . SER B 1 103 ? 71.854 39.727 17.811 1.00 80.07 103 SER B O 1
ATOM 2740 N N . LEU B 1 104 ? 73.608 38.398 18.259 1.00 84.72 104 LEU B N 1
ATOM 2741 C CA . LEU B 1 104 ? 74.267 39.387 19.115 1.00 88.33 104 LEU B CA 1
ATOM 2742 C C . LEU B 1 104 ? 75.243 40.283 18.327 1.00 92.52 104 LEU B C 1
ATOM 2743 O O . LEU B 1 104 ? 75.895 41.149 18.910 1.00 90.97 104 LEU B O 1
ATOM 2748 N N . TYR B 1 105 ? 75.333 40.060 17.010 1.00 97.55 105 TYR B N 1
ATOM 2749 C CA . TYR B 1 105 ? 75.813 41.072 16.055 1.00 101.89 105 TYR B CA 1
ATOM 2750 C C . TYR B 1 105 ? 74.589 41.792 15.481 1.00 106.23 105 TYR B C 1
ATOM 2751 O O . TYR B 1 105 ? 74.449 43.009 15.620 1.00 104.78 105 TYR B O 1
ATOM 2760 N N . ARG B 1 106 ? 73.716 41.018 14.831 1.00 108.62 106 ARG B N 1
ATOM 2761 C CA . ARG B 1 106 ? 72.498 41.520 14.178 1.00 108.24 106 ARG B CA 1
ATOM 2762 C C . ARG B 1 106 ? 71.714 42.489 15.062 1.00 107.82 106 ARG B C 1
ATOM 2763 O O . ARG B 1 106 ? 71.656 43.684 14.773 1.00 108.51 106 ARG B O 1
ATOM 2771 N N . PHE B 1 107 ? 71.115 41.970 16.131 1.00 107.53 107 PHE B N 1
ATOM 2772 C CA . PHE B 1 107 ? 70.288 42.782 17.023 1.00 106.25 107 PHE B CA 1
ATOM 2773 C C . PHE B 1 107 ? 71.129 43.557 18.046 1.00 101.40 107 PHE B C 1
ATOM 2774 O O . PHE B 1 107 ? 70.678 44.574 18.573 1.00 96.78 107 PHE B O 1
ATOM 2782 N N . GLY B 1 108 ? 72.344 43.081 18.320 1.00 100.05 108 GLY B N 1
ATOM 2783 C CA . GLY B 1 108 ? 73.290 43.800 19.179 1.00 99.45 108 GLY B CA 1
ATOM 2784 C C . GLY B 1 108 ? 73.400 43.239 20.586 1.00 101.32 108 GLY B C 1
ATOM 2785 O O . GLY B 1 108 ? 73.038 42.089 20.837 1.00 105.30 108 GLY B O 1
ATOM 2786 N N . SER B 1 109 ? 73.897 44.063 21.506 1.00 100.31 109 SER B N 1
ATOM 2787 C CA . SER B 1 109 ? 74.168 43.638 22.884 1.00 98.98 109 SER B CA 1
ATOM 2788 C C . SER B 1 109 ? 72.891 43.353 23.696 1.00 97.15 109 SER B C 1
ATOM 2789 O O . SER B 1 109 ? 71.790 43.766 23.322 1.00 94.56 109 SER B O 1
ATOM 2792 N N . ILE B 1 110 ? 73.071 42.668 24.823 1.00 94.51 110 ILE B N 1
ATOM 2793 C CA . ILE B 1 110 ? 71.968 42.068 25.585 1.00 95.47 110 ILE B CA 1
ATOM 2794 C C . ILE B 1 110 ? 71.102 43.076 26.356 1.00 93.13 110 ILE B C 1
ATOM 2795 O O . ILE B 1 110 ? 71.621 43.958 27.043 1.00 95.86 110 ILE B O 1
ATOM 2800 N N . THR B 1 111 ? 69.782 42.915 26.235 1.00 85.96 111 THR B N 1
ATOM 2801 C CA . THR B 1 111 ? 68.790 43.662 27.022 1.00 81.10 111 THR B CA 1
ATOM 2802 C C . THR B 1 111 ? 67.630 42.734 27.408 1.00 76.87 111 THR B C 1
ATOM 2803 O O . THR B 1 111 ? 67.476 41.658 26.833 1.00 72.57 111 THR B O 1
ATOM 2807 N N . GLU B 1 112 ? 66.807 43.159 28.365 1.00 72.09 112 GLU B N 1
ATOM 2808 C CA . GLU B 1 112 ? 65.667 42.338 28.816 1.00 71.11 112 GLU B CA 1
ATOM 2809 C C . GLU B 1 112 ? 64.638 42.040 27.703 1.00 73.19 112 GLU B C 1
ATOM 2810 O O . GLU B 1 112 ? 64.009 40.983 27.719 1.00 69.59 112 GLU B O 1
ATOM 2816 N N . SER B 1 113 ? 64.482 42.945 26.737 1.00 73.71 113 SER B N 1
ATOM 2817 C CA . SER B 1 113 ? 63.646 42.665 25.558 1.00 72.53 113 SER B CA 1
ATOM 2818 C C . SER B 1 113 ? 64.284 41.608 24.657 1.00 72.48 113 SER B C 1
ATOM 2819 O O . SER B 1 113 ? 63.583 40.770 24.078 1.00 68.99 113 SER B O 1
ATOM 2822 N N . LYS B 1 114 ? 65.610 41.663 24.536 1.00 72.30 114 LYS B N 1
ATOM 2823 C CA . LYS B 1 114 ? 66.355 40.737 23.681 1.00 69.87 114 LYS B CA 1
ATOM 2824 C C . LYS B 1 114 ? 66.415 39.344 24.315 1.00 64.85 114 LYS B C 1
ATOM 2825 O O . LYS B 1 114 ? 66.419 38.334 23.608 1.00 67.77 114 LYS B O 1
ATOM 2831 N N . VAL B 1 115 ? 66.463 39.300 25.646 1.00 60.94 115 VAL B N 1
ATOM 2832 C CA . VAL B 1 115 ? 66.382 38.046 26.392 1.00 58.34 115 VAL B CA 1
ATOM 2833 C C . VAL B 1 115 ? 65.079 37.350 26.028 1.00 56.09 115 VAL B C 1
ATOM 2834 O O . VAL B 1 115 ? 65.065 36.157 25.741 1.00 52.60 115 VAL B O 1
ATOM 2838 N N . ILE B 1 116 ? 63.990 38.113 26.030 1.00 55.57 116 ILE B N 1
ATOM 2839 C CA . ILE B 1 116 ? 62.676 37.563 25.733 1.00 53.37 116 ILE B CA 1
ATOM 2840 C C . ILE B 1 116 ? 62.578 37.126 24.270 1.00 52.57 116 ILE B C 1
ATOM 2841 O O . ILE B 1 116 ? 62.017 36.068 23.984 1.00 53.93 116 ILE B O 1
ATOM 2846 N N . SER B 1 117 ? 63.138 37.913 23.353 1.00 50.01 117 SER B N 1
ATOM 2847 C CA . SER B 1 117 ? 63.098 37.560 21.931 1.00 50.78 117 SER B CA 1
ATOM 2848 C C . SER B 1 117 ? 63.849 36.279 21.649 1.00 48.27 117 SER B C 1
ATOM 2849 O O . SER B 1 117 ? 63.411 35.473 20.821 1.00 50.31 117 SER B O 1
ATOM 2852 N N . ARG B 1 118 ? 64.982 36.103 22.323 1.00 44.71 118 ARG B N 1
ATOM 2853 C CA . ARG B 1 118 ? 65.768 34.871 22.218 1.00 44.50 118 ARG B CA 1
ATOM 2854 C C . ARG B 1 118 ? 64.926 33.655 22.613 1.00 42.61 118 ARG B C 1
ATOM 2855 O O . ARG B 1 118 ? 64.688 32.766 21.798 1.00 39.72 118 ARG B O 1
ATOM 2863 N N . CYS B 1 119 ? 64.497 33.656 23.873 1.00 43.02 119 CYS B N 1
ATOM 2864 C CA . CYS B 1 119 ? 63.786 32.549 24.497 1.00 46.73 119 CYS B CA 1
ATOM 2865 C C . CYS B 1 119 ? 62.472 32.247 23.787 1.00 45.96 119 CYS B C 1
ATOM 2866 O O . CYS B 1 119 ? 62.032 31.111 23.720 1.00 43.27 119 CYS B O 1
ATOM 2869 N N . LEU B 1 120 ? 61.859 33.291 23.260 1.00 47.47 120 LEU B N 1
ATOM 2870 C CA . LEU B 1 120 ? 60.740 33.158 22.364 1.00 48.07 120 LEU B CA 1
ATOM 2871 C C . LEU B 1 120 ? 61.108 32.257 21.185 1.00 49.85 120 LEU B C 1
ATOM 2872 O O . LEU B 1 120 ? 60.514 31.184 21.008 1.00 50.07 120 LEU B O 1
ATOM 2877 N N . PHE B 1 121 ? 62.095 32.670 20.393 1.00 45.60 121 PHE B N 1
ATOM 2878 C CA . PHE B 1 121 ? 62.402 31.959 19.154 1.00 43.12 121 PHE B CA 1
ATOM 2879 C C . PHE B 1 121 ? 62.818 30.514 19.415 1.00 43.63 121 PHE B C 1
ATOM 2880 O O . PHE B 1 121 ? 62.366 29.598 18.721 1.00 41.27 121 PHE B O 1
ATOM 2888 N N . LEU B 1 122 ? 63.659 30.297 20.422 1.00 40.45 122 LEU B N 1
ATOM 2889 C CA . LEU B 1 122 ? 64.077 28.933 20.736 1.00 41.99 122 LEU B CA 1
ATOM 2890 C C . LEU B 1 122 ? 62.945 28.040 21.308 1.00 39.35 122 LEU B C 1
ATOM 2891 O O . LEU B 1 122 ? 62.886 26.854 20.986 1.00 37.73 122 LEU B O 1
ATOM 2896 N N . GLU B 1 123 ? 62.046 28.595 22.122 1.00 39.47 123 GLU B N 1
ATOM 2897 C CA . GLU B 1 123 ? 60.950 27.783 22.686 1.00 40.56 123 GLU B CA 1
ATOM 2898 C C . GLU B 1 123 ? 59.893 27.327 21.654 1.00 42.09 123 GLU B C 1
ATOM 2899 O O . GLU B 1 123 ? 59.106 26.428 21.948 1.00 44.25 123 GLU B O 1
ATOM 2905 N N . THR B 1 124 ? 59.874 27.926 20.461 1.00 41.80 124 THR B N 1
ATOM 2906 C CA . THR B 1 124 ? 59.024 27.425 19.382 1.00 40.76 124 THR B CA 1
ATOM 2907 C C . THR B 1 124 ? 59.667 26.199 18.739 1.00 41.70 124 THR B C 1
ATOM 2908 O O . THR B 1 124 ? 58.980 25.268 18.319 1.00 39.66 124 THR B O 1
ATOM 2912 N N . VAL B 1 125 ? 60.990 26.215 18.639 1.00 40.19 125 VAL B N 1
ATOM 2913 C CA . VAL B 1 125 ? 61.717 25.036 18.202 1.00 40.74 125 VAL B CA 1
ATOM 2914 C C . VAL B 1 125 ? 61.631 23.981 19.315 1.00 39.26 125 VAL B C 1
ATOM 2915 O O . VAL B 1 125 ? 61.304 22.831 19.058 1.00 39.18 125 VAL B O 1
ATOM 2919 N N . ALA B 1 126 ? 61.887 24.404 20.549 1.00 38.27 126 ALA B N 1
ATOM 2920 C CA . ALA B 1 126 ? 61.923 23.507 21.718 1.00 37.27 126 ALA B CA 1
ATOM 2921 C C . ALA B 1 126 ? 60.713 22.555 21.860 1.00 38.58 126 ALA B C 1
ATOM 2922 O O . ALA B 1 126 ? 60.859 21.423 22.312 1.00 35.33 126 ALA B O 1
ATOM 2924 N N . GLY B 1 127 ? 59.526 23.028 21.502 1.00 38.80 127 GLY B N 1
ATOM 2925 C CA . GLY B 1 127 ? 58.321 22.204 21.593 1.00 42.26 127 GLY B CA 1
ATOM 2926 C C . GLY B 1 127 ? 58.082 21.248 20.429 1.00 42.29 127 GLY B C 1
ATOM 2927 O O . GLY B 1 127 ? 56.991 20.682 20.307 1.00 41.54 127 GLY B O 1
ATOM 2928 N N . VAL B 1 128 ? 59.069 21.080 19.553 1.00 42.11 128 VAL B N 1
ATOM 2929 C CA . VAL B 1 128 ? 58.893 20.202 18.389 1.00 43.49 128 VAL B CA 1
ATOM 2930 C C . VAL B 1 128 ? 59.425 18.764 18.574 1.00 41.53 128 VAL B C 1
ATOM 2931 O O . VAL B 1 128 ? 58.725 17.817 18.225 1.00 42.96 128 VAL B O 1
ATOM 2935 N N . PRO B 1 129 ? 60.629 18.580 19.156 1.00 44.58 129 PRO B N 1
ATOM 2936 C CA . PRO B 1 129 ? 61.172 17.204 19.189 1.00 42.74 129 PRO B CA 1
ATOM 2937 C C . PRO B 1 129 ? 60.363 16.179 20.005 1.00 43.72 129 PRO B C 1
ATOM 2938 O O . PRO B 1 129 ? 60.279 15.006 19.608 1.00 40.79 129 PRO B O 1
ATOM 2942 N N . GLY B 1 130 ? 59.805 16.607 21.140 1.00 41.50 130 GLY B N 1
ATOM 2943 C CA . GLY B 1 130 ? 59.020 15.721 21.990 1.00 40.30 130 GLY B CA 1
ATOM 2944 C C . GLY B 1 130 ? 57.768 15.252 21.263 1.00 41.43 130 GLY B C 1
ATOM 2945 O O . GLY B 1 130 ? 57.325 14.109 21.398 1.00 37.23 130 GLY B O 1
ATOM 2946 N N . MET B 1 131 ? 57.206 16.152 20.475 1.00 40.79 131 MET B N 1
ATOM 2947 C CA . MET B 1 131 ? 56.030 15.847 19.722 1.00 41.50 131 MET B CA 1
ATOM 2948 C C . MET B 1 131 ? 56.317 14.821 18.622 1.00 42.98 131 MET B C 1
ATOM 2949 O O . MET B 1 131 ? 55.527 13.885 18.465 1.00 43.51 131 MET B O 1
ATOM 2954 N N . VAL B 1 132 ? 57.410 14.973 17.857 1.00 42.47 132 VAL B N 1
ATOM 2955 C CA . VAL B 1 132 ? 57.619 14.039 16.745 1.00 42.13 132 VAL B CA 1
ATOM 2956 C C . VAL B 1 132 ? 58.040 12.698 17.325 1.00 40.14 132 VAL B C 1
ATOM 2957 O O . VAL B 1 132 ? 57.627 11.657 16.824 1.00 41.66 132 VAL B O 1
ATOM 2961 N N . GLY B 1 133 ? 58.826 12.719 18.392 1.00 37.00 133 GLY B N 1
ATOM 2962 C CA . GLY B 1 133 ? 59.178 11.484 19.076 1.00 38.52 133 GLY B CA 1
ATOM 2963 C C . GLY B 1 133 ? 57.948 10.739 19.591 1.00 39.19 133 GLY B C 1
ATOM 2964 O O . GLY B 1 133 ? 57.763 9.537 19.313 1.00 34.29 133 GLY B O 1
ATOM 2965 N N . GLY B 1 134 ? 57.120 11.463 20.345 1.00 37.94 134 GLY B N 1
ATOM 2966 C CA . GLY B 1 134 ? 55.908 10.920 20.926 1.00 39.64 134 GLY B CA 1
ATOM 2967 C C . GLY B 1 134 ? 54.913 10.488 19.861 1.00 39.62 134 GLY B C 1
ATOM 2968 O O . GLY B 1 134 ? 54.228 9.487 20.015 1.00 37.90 134 GLY B O 1
ATOM 2969 N N . MET B 1 135 ? 54.826 11.255 18.783 1.00 40.21 135 MET B N 1
ATOM 2970 C CA . MET B 1 135 ? 53.979 10.879 17.668 1.00 42.12 135 MET B CA 1
ATOM 2971 C C . MET B 1 135 ? 54.488 9.570 17.064 1.00 42.95 135 MET B C 1
ATOM 2972 O O . MET B 1 135 ? 53.695 8.671 16.801 1.00 40.88 135 MET B O 1
ATOM 2977 N N . LEU B 1 136 ? 55.805 9.459 16.889 1.00 44.64 136 LEU B N 1
ATOM 2978 C CA . LEU B 1 136 ? 56.429 8.263 16.289 1.00 45.46 136 LEU B CA 1
ATOM 2979 C C . LEU B 1 136 ? 56.307 7.003 17.148 1.00 42.89 136 LEU B C 1
ATOM 2980 O O . LEU B 1 136 ? 55.971 5.942 16.631 1.00 44.63 136 LEU B O 1
ATOM 2985 N N . ARG B 1 137 ? 56.606 7.095 18.439 1.00 40.18 137 ARG B N 1
ATOM 2986 C CA . ARG B 1 137 ? 56.430 5.934 19.312 1.00 38.63 137 ARG B CA 1
ATOM 2987 C C . ARG B 1 137 ? 54.947 5.582 19.462 1.00 40.98 137 ARG B C 1
ATOM 2988 O O . ARG B 1 137 ? 54.587 4.416 19.637 1.00 39.63 137 ARG B O 1
ATOM 2996 N N . HIS B 1 138 ? 54.083 6.586 19.374 1.00 42.12 138 HIS B N 1
ATOM 2997 C CA . HIS B 1 138 ? 52.650 6.317 19.360 1.00 44.25 138 HIS B CA 1
ATOM 2998 C C . HIS B 1 138 ? 52.249 5.509 18.119 1.00 42.98 138 HIS B C 1
ATOM 2999 O O . HIS B 1 138 ? 51.784 4.367 18.234 1.00 42.85 138 HIS B O 1
ATOM 3006 N N . LEU B 1 139 ? 52.447 6.101 16.944 1.00 42.27 139 LEU B N 1
ATOM 3007 C CA . LEU B 1 139 ? 52.119 5.452 15.677 1.00 42.40 139 LEU B CA 1
ATOM 3008 C C . LEU B 1 139 ? 52.771 4.079 15.519 1.00 41.48 139 LEU B C 1
ATOM 3009 O O . LEU B 1 139 ? 52.181 3.169 14.921 1.00 40.68 139 LEU B O 1
ATOM 3014 N N . SER B 1 140 ? 53.977 3.928 16.049 1.00 40.17 140 SER B N 1
ATOM 3015 C CA . SER B 1 140 ? 54.644 2.634 16.033 1.00 42.05 140 SER B CA 1
ATOM 3016 C C . SER B 1 140 ? 53.946 1.627 16.931 1.00 41.27 140 SER B C 1
ATOM 3017 O O . SER B 1 140 ? 53.717 0.497 16.511 1.00 41.51 140 SER B O 1
ATOM 3020 N N . SER B 1 141 ? 53.638 2.031 18.164 1.00 40.20 141 SER B N 1
ATOM 3021 C CA . SER B 1 141 ? 52.966 1.158 19.123 1.00 40.75 141 SER B CA 1
ATOM 3022 C C . SER B 1 141 ? 51.650 0.600 18.563 1.00 40.88 141 SER B C 1
ATOM 3023 O O . SER B 1 141 ? 51.298 -0.561 18.799 1.00 36.99 141 SER B O 1
ATOM 3026 N N . LEU B 1 142 ? 50.937 1.447 17.831 1.00 41.40 142 LEU B N 1
ATOM 3027 C CA . LEU B 1 142 ? 49.723 1.043 17.150 1.00 41.33 142 LEU B CA 1
ATOM 3028 C C . LEU B 1 142 ? 49.994 -0.093 16.167 1.00 44.87 142 LEU B C 1
ATOM 3029 O O . LEU B 1 142 ? 49.349 -1.138 16.244 1.00 46.21 142 LEU B O 1
ATOM 3034 N N . ARG B 1 143 ? 50.959 0.094 15.267 1.00 45.72 143 ARG B N 1
ATOM 3035 C CA . ARG B 1 143 ? 51.137 -0.856 14.163 1.00 45.32 143 ARG B CA 1
ATOM 3036 C C . ARG B 1 143 ? 51.930 -2.114 14.509 1.00 46.52 143 ARG B C 1
ATOM 3037 O O . ARG B 1 143 ? 51.973 -3.030 13.701 1.00 49.12 143 ARG B O 1
ATOM 3045 N N . TYR B 1 144 ? 52.573 -2.155 15.672 1.00 44.63 144 TYR B N 1
ATOM 3046 C CA . TYR B 1 144 ? 53.214 -3.382 16.143 1.00 48.00 144 TYR B CA 1
ATOM 3047 C C . TYR B 1 144 ? 52.451 -3.964 17.319 1.00 49.80 144 TYR B C 1
ATOM 3048 O O . TYR B 1 144 ? 52.846 -5.000 17.857 1.00 53.77 144 TYR B O 1
ATOM 3057 N N . MET B 1 145 ? 51.365 -3.305 17.722 1.00 48.15 145 MET B N 1
ATOM 3058 C CA . MET B 1 145 ? 50.529 -3.787 18.813 1.00 48.55 145 MET B CA 1
ATOM 3059 C C . MET B 1 145 ? 51.395 -4.111 20.025 1.00 48.51 145 MET B C 1
ATOM 3060 O O . MET B 1 145 ? 51.223 -5.148 20.674 1.00 51.26 145 MET B O 1
ATOM 3065 N N . THR B 1 146 ? 52.326 -3.210 20.323 1.00 44.71 146 THR B N 1
ATOM 3066 C CA . THR B 1 146 ? 53.268 -3.402 21.414 1.00 41.57 146 THR B CA 1
ATOM 3067 C C . THR B 1 146 ? 53.156 -2.340 22.470 1.00 38.67 146 THR B C 1
ATOM 3068 O O . THR B 1 146 ? 52.795 -1.182 22.208 1.00 40.93 146 THR B O 1
ATOM 3072 N N . ARG B 1 147 ? 53.531 -2.732 23.672 1.00 38.33 147 ARG B N 1
ATOM 3073 C CA . ARG B 1 147 ? 53.585 -1.818 24.778 1.00 40.91 147 ARG B CA 1
ATOM 3074 C C . ARG B 1 147 ? 54.600 -0.717 24.453 1.00 41.04 147 ARG B C 1
ATOM 3075 O O . ARG B 1 147 ? 55.523 -0.920 23.673 1.00 41.16 147 ARG B O 1
ATOM 3083 N N . ASP B 1 148 ? 54.382 0.462 25.022 1.00 40.80 148 ASP B N 1
ATOM 3084 C CA . ASP B 1 148 ? 55.286 1.591 24.880 1.00 37.17 148 ASP B CA 1
ATOM 3085 C C . ASP B 1 148 ? 55.988 1.892 26.204 1.00 37.87 148 ASP B C 1
ATOM 3086 O O . ASP B 1 148 ? 57.040 2.521 26.221 1.00 38.10 148 ASP B O 1
ATOM 3091 N N . LYS B 1 149 ? 55.366 1.476 27.305 1.00 38.57 149 LYS B N 1
ATOM 3092 C CA . LYS B 1 149 ? 55.984 1.429 28.624 1.00 38.39 149 LYS B CA 1
ATOM 3093 C C . LYS B 1 149 ? 56.380 2.808 29.155 1.00 38.86 149 LYS B C 1
ATOM 3094 O O . LYS B 1 149 ? 57.307 2.935 29.954 1.00 37.09 149 LYS B O 1
ATOM 3100 N N . GLY B 1 150 ? 55.652 3.834 28.713 1.00 37.92 150 GLY B N 1
ATOM 3101 C CA . GLY B 1 150 ? 55.727 5.157 29.326 1.00 38.09 150 GLY B CA 1
ATOM 3102 C C . GLY B 1 150 ? 56.499 6.222 28.580 1.00 36.76 150 GLY B C 1
ATOM 3103 O O . GLY B 1 150 ? 56.669 7.325 29.091 1.00 36.40 150 GLY B O 1
ATOM 3104 N N . TRP B 1 151 ? 56.962 5.917 27.373 1.00 37.21 151 TRP B N 1
ATOM 3105 C CA . TRP B 1 151 ? 57.784 6.860 26.634 1.00 37.65 151 TRP B CA 1
ATOM 3106 C C . TRP B 1 151 ? 56.931 7.975 26.041 1.00 38.75 151 TRP B C 1
ATOM 3107 O O . TRP B 1 151 ? 57.235 9.157 26.219 1.00 36.69 151 TRP B O 1
ATOM 3118 N N . ILE B 1 152 ? 55.884 7.585 25.315 1.00 35.47 152 ILE B N 1
ATOM 3119 C CA . ILE B 1 152 ? 55.032 8.529 24.593 1.00 35.80 152 ILE B CA 1
ATOM 3120 C C . ILE B 1 152 ? 54.592 9.693 25.482 1.00 36.92 152 ILE B C 1
ATOM 3121 O O . ILE B 1 152 ? 54.651 10.855 25.082 1.00 34.56 152 ILE B O 1
ATOM 3126 N N . ASN B 1 153 ? 54.123 9.357 26.678 1.00 36.39 153 ASN B N 1
ATOM 3127 C CA . ASN B 1 153 ? 53.561 10.341 27.582 1.00 36.82 153 ASN B CA 1
ATOM 3128 C C . ASN B 1 153 ? 54.614 11.357 28.056 1.00 36.91 153 ASN B C 1
ATOM 3129 O O . ASN B 1 153 ? 54.339 12.565 28.067 1.00 35.73 153 ASN B O 1
ATOM 3134 N N . THR B 1 154 ? 55.804 10.882 28.431 1.00 35.28 154 THR B N 1
ATOM 3135 C CA . THR B 1 154 ? 56.859 11.792 28.865 1.00 34.57 154 THR B CA 1
ATOM 3136 C C . THR B 1 154 ? 57.222 12.761 27.731 1.00 36.01 154 THR B C 1
ATOM 3137 O O . THR B 1 154 ? 57.500 13.935 27.979 1.00 34.79 154 THR B O 1
ATOM 3141 N N . LEU B 1 155 ? 57.181 12.277 26.493 1.00 36.53 155 LEU B N 1
ATOM 3142 C CA . LEU B 1 155 ? 57.583 13.090 25.346 1.00 38.15 155 LEU B CA 1
ATOM 3143 C C . LEU B 1 155 ? 56.518 14.113 24.936 1.00 38.32 155 LEU B C 1
ATOM 3144 O O . LEU B 1 155 ? 56.839 15.260 24.606 1.00 35.69 155 LEU B O 1
ATOM 3149 N N . LEU B 1 156 ? 55.255 13.709 24.973 1.00 38.27 156 LEU B N 1
ATOM 3150 C CA . LEU B 1 156 ? 54.166 14.644 24.692 1.00 37.02 156 LEU B CA 1
ATOM 3151 C C . LEU B 1 156 ? 54.003 15.724 25.792 1.00 38.73 156 LEU B C 1
ATOM 3152 O O . LEU B 1 156 ? 53.652 16.865 25.482 1.00 37.59 156 LEU B O 1
ATOM 3157 N N . VAL B 1 157 ? 54.254 15.374 27.060 1.00 36.92 157 VAL B N 1
ATOM 3158 C CA . VAL B 1 157 ? 54.206 16.374 28.135 1.00 38.06 157 VAL B CA 1
ATOM 3159 C C . VAL B 1 157 ? 55.447 17.285 28.149 1.00 37.48 157 VAL B C 1
ATOM 3160 O O . VAL B 1 157 ? 55.345 18.461 28.508 1.00 35.67 157 VAL B O 1
ATOM 3164 N N . GLU B 1 158 ? 56.604 16.757 27.759 1.00 37.46 158 GLU B N 1
ATOM 3165 C CA . GLU B 1 158 ? 57.746 17.614 27.427 1.00 39.64 158 GLU B CA 1
ATOM 3166 C C . GLU B 1 158 ? 57.357 18.614 26.327 1.00 39.44 158 GLU B C 1
ATOM 3167 O O . GLU B 1 158 ? 57.558 19.816 26.476 1.00 37.31 158 GLU B O 1
ATOM 3173 N N . ALA B 1 159 ? 56.813 18.121 25.217 1.00 39.54 159 ALA B N 1
ATOM 3174 C CA . ALA B 1 159 ? 56.391 19.022 24.146 1.00 40.29 159 ALA B CA 1
ATOM 3175 C C . ALA B 1 159 ? 55.484 20.119 24.717 1.00 42.22 159 ALA B C 1
ATOM 3176 O O . ALA B 1 159 ? 55.742 21.307 24.508 1.00 47.52 159 ALA B O 1
ATOM 3178 N N . GLU B 1 160 ? 54.455 19.715 25.465 1.00 40.45 160 GLU B N 1
ATOM 3179 C CA . GLU B 1 160 ? 53.560 20.657 26.142 1.00 39.79 160 GLU B CA 1
ATOM 3180 C C . GLU B 1 160 ? 54.324 21.645 27.031 1.00 38.10 160 GLU B C 1
ATOM 3181 O O . GLU B 1 160 ? 54.015 22.839 27.073 1.00 35.53 160 GLU B O 1
ATOM 3187 N N . ASN B 1 161 ? 55.304 21.132 27.758 1.00 38.10 161 ASN B N 1
ATOM 3188 C CA . ASN B 1 161 ? 56.074 21.941 28.689 1.00 38.67 161 ASN B CA 1
ATOM 3189 C C . ASN B 1 161 ? 56.747 23.141 28.015 1.00 36.91 161 ASN B C 1
ATOM 3190 O O . ASN B 1 161 ? 56.719 24.254 28.534 1.00 38.07 161 ASN B O 1
ATOM 3195 N N . GLU B 1 162 ? 57.346 22.910 26.858 1.00 38.45 162 GLU B N 1
ATOM 3196 C CA . GLU B 1 162 ? 58.046 23.970 26.130 1.00 39.34 162 GLU B CA 1
ATOM 3197 C C . GLU B 1 162 ? 57.031 24.958 25.570 1.00 39.22 162 GLU B C 1
ATOM 3198 O O . GLU B 1 162 ? 57.257 26.169 25.580 1.00 37.31 162 GLU B O 1
ATOM 3204 N N . ARG B 1 163 ? 55.914 24.422 25.084 1.00 39.25 163 ARG B N 1
ATOM 3205 C CA . ARG B 1 163 ? 54.766 25.227 24.684 1.00 38.96 163 ARG B CA 1
ATOM 3206 C C . ARG B 1 163 ? 54.371 26.204 25.745 1.00 35.77 163 ARG B C 1
ATOM 3207 O O . ARG B 1 163 ? 53.983 27.316 25.439 1.00 37.15 163 ARG B O 1
ATOM 3215 N N . MET B 1 164 ? 54.397 25.762 26.992 1.00 34.94 164 MET B N 1
ATOM 3216 C CA . MET B 1 164 ? 54.031 26.624 28.109 1.00 36.53 164 MET B CA 1
ATOM 3217 C C . MET B 1 164 ? 55.150 27.620 28.450 1.00 36.82 164 MET B C 1
ATOM 3218 O O . MET B 1 164 ? 54.873 28.701 28.985 1.00 35.51 164 MET B O 1
ATOM 3223 N N . HIS B 1 165 ? 56.392 27.257 28.132 1.00 35.20 165 HIS B N 1
ATOM 3224 C CA . HIS B 1 165 ? 57.503 28.208 28.164 1.00 36.53 165 HIS B CA 1
ATOM 3225 C C . HIS B 1 165 ? 57.228 29.264 27.109 1.00 39.41 165 HIS B C 1
ATOM 3226 O O . HIS B 1 165 ? 57.438 30.447 27.340 1.00 36.07 165 HIS B O 1
ATOM 3233 N N . LEU B 1 166 ? 56.730 28.828 25.953 1.00 40.72 166 LEU B N 1
ATOM 3234 C CA . LEU B 1 166 ? 56.424 29.759 24.866 1.00 43.53 166 LEU B CA 1
ATOM 3235 C C . LEU B 1 166 ? 55.268 30.697 25.225 1.00 44.02 166 LEU B C 1
ATOM 3236 O O . LEU B 1 166 ? 55.378 31.910 25.050 1.00 44.70 166 LEU B O 1
ATOM 3241 N N . MET B 1 167 ? 54.186 30.140 25.764 1.00 44.24 167 MET B N 1
ATOM 3242 C CA . MET B 1 167 ? 53.001 30.935 26.126 1.00 44.39 167 MET B CA 1
ATOM 3243 C C . MET B 1 167 ? 53.275 31.876 27.314 1.00 41.04 167 MET B C 1
ATOM 3244 O O . MET B 1 167 ? 52.555 32.846 27.521 1.00 37.67 167 MET B O 1
ATOM 3249 N N . THR B 1 168 ? 54.294 31.570 28.106 1.00 39.76 168 THR B N 1
ATOM 3250 C CA . THR B 1 168 ? 54.767 32.486 29.134 1.00 41.60 168 THR B CA 1
ATOM 3251 C C . THR B 1 168 ? 55.448 33.737 28.532 1.00 44.07 168 THR B C 1
ATOM 3252 O O . THR B 1 168 ? 55.180 34.867 28.956 1.00 48.18 168 THR B O 1
ATOM 3256 N N . PHE B 1 169 ? 56.328 33.528 27.558 1.00 42.02 169 PHE B N 1
ATOM 3257 C CA . PHE B 1 169 ? 57.144 34.607 27.025 1.00 44.72 169 PHE B CA 1
ATOM 3258 C C . PHE B 1 169 ? 56.367 35.524 26.081 1.00 47.67 169 PHE B C 1
ATOM 3259 O O . PHE B 1 169 ? 56.566 36.737 26.091 1.00 45.77 169 PHE B O 1
ATOM 3267 N N . ILE B 1 170 ? 55.459 34.965 25.291 1.00 48.09 170 ILE B N 1
ATOM 3268 C CA . ILE B 1 170 ? 54.706 35.787 24.361 1.00 51.65 170 ILE B CA 1
ATOM 3269 C C . ILE B 1 170 ? 53.860 36.861 25.076 1.00 49.64 170 ILE B C 1
ATOM 3270 O O . ILE B 1 170 ? 53.460 37.835 24.449 1.00 49.24 170 ILE B O 1
ATOM 3275 N N . GLU B 1 171 ? 53.598 36.677 26.372 1.00 50.10 171 GLU B N 1
ATOM 3276 C CA . GLU B 1 171 ? 52.969 37.702 27.206 1.00 50.63 171 GLU B CA 1
ATOM 3277 C C . GLU B 1 171 ? 53.914 38.880 27.454 1.00 52.24 171 GLU B C 1
ATOM 3278 O O . GLU B 1 171 ? 53.467 40.005 27.657 1.00 53.76 171 GLU B O 1
ATOM 3284 N N . LEU B 1 172 ? 55.215 38.609 27.461 1.00 53.53 172 LEU B N 1
ATOM 3285 C CA . LEU B 1 172 ? 56.220 39.590 27.865 1.00 56.01 172 LEU B CA 1
ATOM 3286 C C . LEU B 1 172 ? 56.781 40.405 26.703 1.00 60.83 172 LEU B C 1
ATOM 3287 O O . LEU B 1 172 ? 57.350 41.466 26.925 1.00 59.17 172 LEU B O 1
ATOM 3292 N N . ARG B 1 173 ? 56.647 39.913 25.476 1.00 67.48 173 ARG B N 1
ATOM 3293 C CA . ARG B 1 173 ? 56.970 40.733 24.314 1.00 74.29 173 ARG B CA 1
ATOM 3294 C C . ARG B 1 173 ? 56.153 40.348 23.084 1.00 77.60 173 ARG B C 1
ATOM 3295 O O . ARG B 1 173 ? 55.885 39.170 22.843 1.00 81.92 173 ARG B O 1
ATOM 3303 N N . GLN B 1 174 ? 55.777 41.363 22.310 1.00 81.62 174 GLN B N 1
ATOM 3304 C CA . GLN B 1 174 ? 54.973 41.192 21.106 1.00 80.71 174 GLN B CA 1
ATOM 3305 C C . GLN B 1 174 ? 55.896 41.226 19.888 1.00 78.49 174 GLN B C 1
ATOM 3306 O O . GLN B 1 174 ? 56.445 42.276 19.556 1.00 80.96 174 GLN B O 1
ATOM 3312 N N . PRO B 1 175 ? 56.076 40.072 19.222 1.00 75.27 175 PRO B N 1
ATOM 3313 C CA . PRO B 1 175 ? 57.054 39.950 18.144 1.00 70.91 175 PRO B CA 1
ATOM 3314 C C . PRO B 1 175 ? 56.579 40.562 16.826 1.00 70.14 175 PRO B C 1
ATOM 3315 O O . PRO B 1 175 ? 55.428 40.367 16.426 1.00 64.66 175 PRO B O 1
ATOM 3319 N N . GLY B 1 176 ? 57.469 41.288 16.156 1.00 68.07 176 GLY B N 1
ATOM 3320 C CA . GLY B 1 176 ? 57.150 41.897 14.872 1.00 68.49 176 GLY B CA 1
ATOM 3321 C C . GLY B 1 176 ? 57.162 40.886 13.743 1.00 70.37 176 GLY B C 1
ATOM 3322 O O . GLY B 1 176 ? 57.648 39.761 13.905 1.00 75.90 176 GLY B O 1
ATOM 3323 N N . LEU B 1 177 ? 56.661 41.313 12.586 1.00 69.39 177 LEU B N 1
ATOM 3324 C CA . LEU B 1 177 ? 56.530 40.460 11.396 1.00 69.44 177 LEU B CA 1
ATOM 3325 C C . LEU B 1 177 ? 57.815 39.732 10.955 1.00 68.51 177 LEU B C 1
ATOM 3326 O O . LEU B 1 177 ? 57.741 38.590 10.489 1.00 68.29 177 LEU B O 1
ATOM 3331 N N . PRO B 1 178 ? 58.991 40.384 11.078 1.00 67.62 178 PRO B N 1
ATOM 3332 C CA . PRO B 1 178 ? 60.223 39.674 10.697 1.00 67.05 178 PRO B CA 1
A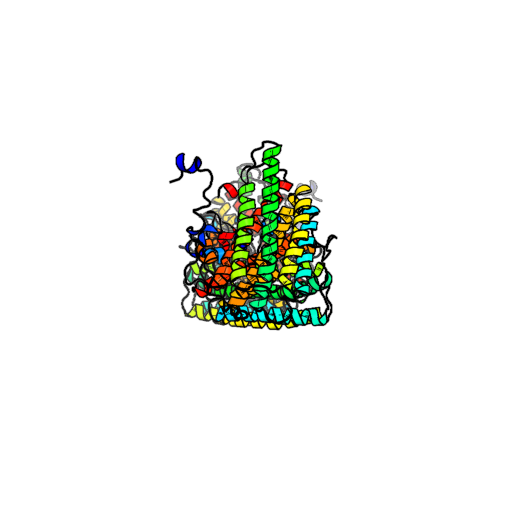TOM 3333 C C . PRO B 1 178 ? 60.480 38.420 11.533 1.00 63.93 178 PRO B C 1
ATOM 3334 O O . PRO B 1 178 ? 60.873 37.377 10.991 1.00 61.35 178 PRO B O 1
ATOM 3338 N N . LEU B 1 179 ? 60.246 38.529 12.839 1.00 61.28 179 LEU B N 1
ATOM 3339 C CA . LEU B 1 179 ? 60.482 37.426 13.762 1.00 58.25 179 LEU B CA 1
ATOM 3340 C C . LEU B 1 179 ? 59.540 36.246 13.491 1.00 56.81 179 LEU B C 1
ATOM 3341 O O . LEU B 1 179 ? 59.961 35.091 13.523 1.00 60.59 179 LEU B O 1
ATOM 3346 N N . ARG B 1 180 ? 58.279 36.536 13.198 1.00 57.24 180 ARG B N 1
ATOM 3347 C CA . ARG B 1 180 ? 57.303 35.477 12.913 1.00 59.77 180 ARG B CA 1
ATOM 3348 C C . ARG B 1 180 ? 57.599 34.683 11.636 1.00 58.98 180 ARG B C 1
ATOM 3349 O O . ARG B 1 180 ? 57.318 33.483 11.578 1.00 56.15 180 ARG B O 1
ATOM 3357 N N . VAL B 1 181 ? 58.145 35.349 10.619 1.00 56.04 181 VAL B N 1
ATOM 3358 C CA . VAL B 1 181 ? 58.484 34.678 9.363 1.00 52.60 181 VAL B CA 1
ATOM 3359 C C . VAL B 1 181 ? 59.650 33.734 9.605 1.00 52.08 181 VAL B C 1
ATOM 3360 O O . VAL B 1 181 ? 59.696 32.651 9.027 1.00 55.33 181 VAL B O 1
ATOM 3364 N N . SER B 1 182 ? 60.581 34.136 10.472 1.00 50.85 182 SER B N 1
ATOM 3365 C CA . SER B 1 182 ? 61.674 33.251 10.872 1.00 50.98 182 SER B CA 1
ATOM 3366 C C . SER B 1 182 ? 61.095 32.011 11.556 1.00 46.65 182 SER B C 1
ATOM 3367 O O . SER B 1 182 ? 61.492 30.886 11.278 1.00 42.85 182 SER B O 1
ATOM 3370 N N . ILE B 1 183 ? 60.139 32.244 12.441 1.00 45.49 183 ILE B N 1
ATOM 3371 C CA . ILE B 1 183 ? 59.568 31.182 13.254 1.00 46.24 183 ILE B CA 1
ATOM 3372 C C . ILE B 1 183 ? 58.870 30.135 12.383 1.00 47.78 183 ILE B C 1
ATOM 3373 O O . ILE B 1 183 ? 59.092 28.933 12.558 1.00 48.37 183 ILE B O 1
ATOM 3378 N N . ILE B 1 184 ? 58.109 30.596 11.400 1.00 49.55 184 ILE B N 1
ATOM 3379 C CA . ILE B 1 184 ? 57.391 29.700 10.483 1.00 52.29 184 ILE B CA 1
ATOM 3380 C C . ILE B 1 184 ? 58.313 28.824 9.615 1.00 53.24 184 ILE B C 1
ATOM 3381 O O . ILE B 1 184 ? 58.090 27.612 9.505 1.00 56.66 184 ILE B O 1
ATOM 3386 N N . ILE B 1 185 ? 59.339 29.407 8.995 1.00 53.80 185 ILE B N 1
ATOM 3387 C CA . ILE B 1 185 ? 60.171 28.608 8.093 1.00 53.83 185 ILE B CA 1
ATOM 3388 C C . ILE B 1 185 ? 61.059 27.689 8.925 1.00 51.88 185 ILE B C 1
ATOM 3389 O O . ILE B 1 185 ? 61.332 26.547 8.532 1.00 52.25 185 ILE B O 1
ATOM 3394 N N . THR B 1 186 ? 61.494 28.190 10.079 1.00 46.41 186 THR B N 1
ATOM 3395 C CA . THR B 1 186 ? 62.282 27.394 11.010 1.00 47.54 186 THR B CA 1
ATOM 3396 C C . THR B 1 186 ? 61.516 26.132 11.411 1.00 46.94 186 THR B C 1
ATOM 3397 O O . THR B 1 186 ? 62.069 25.043 11.360 1.00 46.45 186 THR B O 1
ATOM 3401 N N . GLN B 1 187 ? 60.238 26.271 11.774 1.00 48.13 187 GLN B N 1
ATOM 3402 C CA . GLN B 1 187 ? 59.452 25.093 12.145 1.00 49.86 187 GLN B CA 1
ATOM 3403 C C . GLN B 1 187 ? 59.354 24.104 10.993 1.00 50.09 187 GLN B C 1
ATOM 3404 O O . GLN B 1 187 ? 59.561 22.905 11.187 1.00 48.88 187 GLN B O 1
ATOM 3410 N N . ALA B 1 188 ? 59.038 24.603 9.801 1.00 53.92 188 ALA B N 1
ATOM 3411 C CA . ALA B 1 188 ? 58.986 23.741 8.619 1.00 55.55 188 ALA B CA 1
ATOM 3412 C C . ALA B 1 188 ? 60.276 22.933 8.526 1.00 56.40 188 ALA B C 1
ATOM 3413 O O . ALA B 1 188 ? 60.247 21.703 8.500 1.00 57.60 188 ALA B O 1
ATOM 3415 N N . ILE B 1 189 ? 61.405 23.638 8.534 1.00 56.41 189 ILE B N 1
ATOM 3416 C CA . ILE B 1 189 ? 62.732 23.011 8.448 1.00 56.08 189 ILE B CA 1
ATOM 3417 C C . ILE B 1 189 ? 63.037 22.105 9.658 1.00 51.74 189 ILE B C 1
ATOM 3418 O O . ILE B 1 189 ? 63.501 20.978 9.484 1.00 47.48 189 ILE B O 1
ATOM 3423 N N . MET B 1 190 ? 62.779 22.592 10.871 1.00 49.42 190 MET B N 1
ATOM 3424 C CA . MET B 1 190 ? 63.012 21.788 12.080 1.00 50.73 190 MET B CA 1
ATOM 3425 C C . MET B 1 190 ? 62.092 20.567 12.190 1.00 47.79 190 MET B C 1
ATOM 3426 O O . MET B 1 190 ? 62.526 19.508 12.645 1.00 49.98 190 MET B O 1
ATOM 3431 N N . TYR B 1 191 ? 60.837 20.708 11.775 1.00 48.49 191 TYR B N 1
ATOM 3432 C CA . TYR B 1 191 ? 59.885 19.580 11.762 1.00 51.75 191 TYR B CA 1
ATOM 3433 C C . TYR B 1 191 ? 60.426 18.463 10.878 1.00 51.78 191 TYR B C 1
ATOM 3434 O O . TYR B 1 191 ? 60.704 17.342 11.354 1.00 44.74 191 TYR B O 1
ATOM 3443 N N . LEU B 1 192 ? 60.614 18.795 9.600 1.00 53.63 192 LEU B N 1
ATOM 3444 C CA . LEU B 1 192 ? 61.111 17.839 8.611 1.00 54.90 192 LEU B CA 1
ATOM 3445 C C . LEU B 1 192 ? 62.435 17.222 9.034 1.00 53.58 192 LEU B C 1
ATOM 3446 O O . LEU B 1 192 ? 62.622 16.010 8.919 1.00 55.34 192 LEU B O 1
ATOM 3451 N N . PHE B 1 193 ? 63.350 18.058 9.523 1.00 52.77 193 PHE B N 1
ATOM 3452 C CA . PHE B 1 193 ? 64.639 17.574 10.016 1.00 49.91 193 PHE B CA 1
ATOM 3453 C C . PHE B 1 193 ? 64.437 16.503 11.087 1.00 49.22 193 PHE B C 1
ATOM 3454 O O . PHE B 1 193 ? 64.817 15.349 10.894 1.00 50.88 193 PHE B O 1
ATOM 3462 N N . LEU B 1 194 ? 63.824 16.886 12.205 1.00 49.68 194 LEU B N 1
ATOM 3463 C CA . LEU B 1 194 ? 63.594 15.953 13.324 1.00 49.78 194 LEU B CA 1
ATOM 3464 C C . LEU B 1 194 ? 62.788 14.713 12.935 1.00 48.33 194 LEU B C 1
ATOM 3465 O O . LEU B 1 194 ? 63.083 13.605 13.414 1.00 47.61 194 LEU B O 1
ATOM 3470 N N . LEU B 1 195 ? 61.787 14.893 12.075 1.00 46.25 195 LEU B N 1
A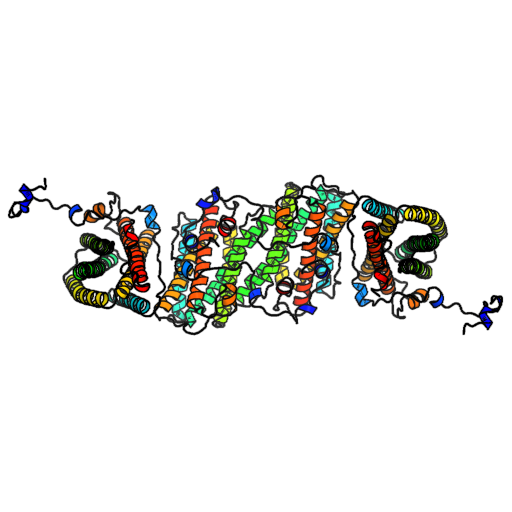TOM 3471 C CA . LEU B 1 195 ? 60.980 13.764 11.607 1.00 48.33 195 LEU B CA 1
ATOM 3472 C C . LEU B 1 195 ? 61.879 12.682 11.028 1.00 52.27 195 LEU B C 1
ATOM 3473 O O . LEU B 1 195 ? 62.001 11.599 11.607 1.00 51.41 195 LEU B O 1
ATOM 3478 N N . VAL B 1 196 ? 62.551 12.990 9.920 1.00 54.18 196 VAL B N 1
ATOM 3479 C CA . VAL B 1 196 ? 63.416 12.003 9.280 1.00 54.25 196 VAL B CA 1
ATOM 3480 C C . VAL B 1 196 ? 64.532 11.565 10.242 1.00 54.27 196 VAL B C 1
ATOM 3481 O O . VAL B 1 196 ? 64.850 10.377 10.334 1.00 54.38 196 VAL B O 1
ATOM 3485 N N . ALA B 1 197 ? 65.086 12.510 10.998 1.00 54.89 197 ALA B N 1
ATOM 3486 C CA . ALA B 1 197 ? 66.174 12.204 11.941 1.00 53.23 197 ALA B CA 1
ATOM 3487 C C . ALA B 1 197 ? 65.796 11.158 12.990 1.00 50.79 197 ALA B C 1
ATOM 3488 O O . ALA B 1 197 ? 66.600 10.281 13.325 1.00 50.11 197 ALA B O 1
ATOM 3490 N N . TYR B 1 198 ? 64.581 11.262 13.522 1.00 50.80 198 TYR B N 1
ATOM 3491 C CA . TYR B 1 198 ? 64.106 10.306 14.529 1.00 50.47 198 TYR B CA 1
ATOM 3492 C C . TYR B 1 198 ? 63.920 8.910 13.902 1.00 51.25 198 TYR B C 1
ATOM 3493 O O . TYR B 1 198 ? 64.131 7.895 14.566 1.00 51.84 198 TYR B O 1
ATOM 3502 N N . VAL B 1 199 ? 63.559 8.875 12.620 1.00 51.34 199 VAL B N 1
ATOM 3503 C CA . VAL B 1 199 ? 63.327 7.613 11.912 1.00 53.35 199 VAL B CA 1
ATOM 3504 C C . VAL B 1 199 ? 64.639 6.911 11.533 1.00 56.18 199 VAL B C 1
ATOM 3505 O O . VAL B 1 199 ? 64.646 5.696 11.326 1.00 57.68 199 VAL B O 1
ATOM 3509 N N . ILE B 1 200 ? 65.739 7.662 11.438 1.00 57.33 200 ILE B N 1
ATOM 3510 C CA . ILE B 1 200 ? 67.052 7.074 11.112 1.00 54.81 200 ILE B CA 1
ATOM 3511 C C . ILE B 1 200 ? 67.827 6.717 12.379 1.00 55.33 200 ILE B C 1
ATOM 3512 O O . ILE B 1 200 ? 68.437 5.646 12.469 1.00 57.08 200 ILE B O 1
ATOM 3517 N N . SER B 1 201 ? 67.819 7.627 13.348 1.00 53.23 201 SER B N 1
ATOM 3518 C CA . SER B 1 201 ? 68.485 7.395 14.625 1.00 51.58 201 SER B CA 1
ATOM 3519 C C . SER B 1 201 ? 67.783 8.206 15.723 1.00 52.93 201 SER B C 1
ATOM 3520 O O . SER B 1 201 ? 68.056 9.396 15.903 1.00 48.80 201 SER B O 1
ATOM 3523 N N . PRO B 1 202 ? 66.852 7.567 16.448 1.00 55.85 202 PRO B N 1
ATOM 3524 C CA . PRO B 1 202 ? 66.249 8.255 17.587 1.00 53.98 202 PRO B CA 1
ATOM 3525 C C . PRO B 1 202 ? 67.301 8.692 18.598 1.00 52.06 202 PRO B C 1
ATOM 3526 O O . PRO B 1 202 ? 67.170 9.748 19.206 1.00 52.52 202 PRO B O 1
ATOM 3530 N N . ARG B 1 203 ? 68.343 7.887 18.765 1.00 52.52 203 ARG B N 1
ATOM 3531 C CA . ARG B 1 203 ? 69.348 8.163 19.787 1.00 51.05 203 ARG B CA 1
ATOM 3532 C C . ARG B 1 203 ? 70.136 9.437 19.485 1.00 46.23 203 ARG B C 1
ATOM 3533 O O . ARG B 1 203 ? 70.620 10.091 20.406 1.00 42.75 203 ARG B O 1
ATOM 3541 N N . PHE B 1 204 ? 70.240 9.783 18.205 1.00 41.85 204 PHE B N 1
ATOM 3542 C CA . PHE B 1 204 ? 70.792 11.061 17.805 1.00 39.64 204 PHE B CA 1
ATOM 3543 C C . PHE B 1 204 ? 69.882 12.167 18.320 1.00 40.78 204 PHE B C 1
ATOM 3544 O O . PHE B 1 204 ? 70.321 12.997 19.119 1.00 43.06 204 PHE B O 1
ATOM 3552 N N . VAL B 1 205 ? 68.624 12.162 17.878 1.00 39.95 205 VAL B N 1
ATOM 3553 C CA . VAL B 1 205 ? 67.655 13.199 18.259 1.00 40.71 205 VAL B CA 1
ATOM 3554 C C . VAL B 1 205 ? 67.605 13.373 19.785 1.00 39.49 205 VAL B C 1
ATOM 3555 O O . VAL B 1 205 ? 67.519 14.498 20.283 1.00 40.22 205 VAL B O 1
ATOM 3559 N N . HIS B 1 206 ? 67.651 12.267 20.521 1.00 37.12 206 HIS B N 1
ATOM 3560 C CA . HIS B 1 206 ? 67.587 12.333 21.975 1.00 35.89 206 HIS B CA 1
ATOM 3561 C C . HIS B 1 206 ? 68.882 12.904 22.570 1.00 37.56 206 HIS B C 1
ATOM 3562 O O . HIS B 1 206 ? 68.835 13.621 23.563 1.00 35.95 206 HIS B O 1
ATOM 3569 N N . ARG B 1 207 ? 70.027 12.586 21.966 1.00 36.74 207 ARG B N 1
ATOM 3570 C CA . ARG B 1 207 ? 71.314 13.061 22.470 1.00 37.12 207 ARG B CA 1
ATOM 3571 C C . ARG B 1 207 ? 71.543 14.508 22.024 1.00 37.02 207 ARG B C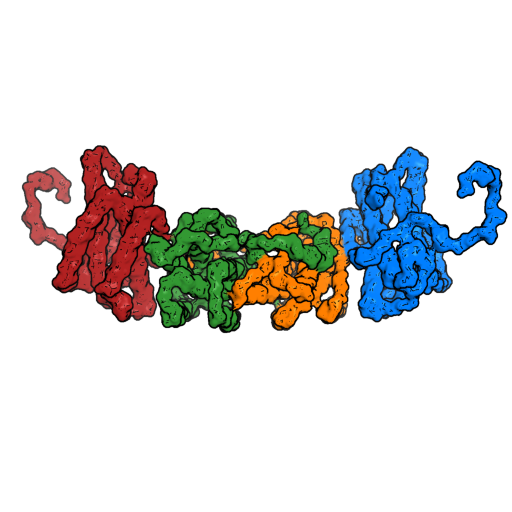 1
ATOM 3572 O O . ARG B 1 207 ? 72.142 15.305 22.745 1.00 36.68 207 ARG B O 1
ATOM 3580 N N . PHE B 1 208 ? 71.043 14.833 20.843 1.00 37.84 208 PHE B N 1
ATOM 3581 C CA . PHE B 1 208 ? 70.947 16.208 20.374 1.00 40.40 208 PHE B CA 1
ATOM 3582 C C . PHE B 1 208 ? 70.205 17.036 21.419 1.00 42.60 208 PHE B C 1
ATOM 3583 O O . PHE B 1 208 ? 70.793 17.928 22.042 1.00 43.09 208 PHE B O 1
ATOM 3591 N N . VAL B 1 209 ? 68.939 16.678 21.647 1.00 42.45 209 VAL B N 1
ATOM 3592 C CA . VAL B 1 209 ? 68.075 17.311 22.651 1.00 40.12 209 VAL B CA 1
ATOM 3593 C C . VAL B 1 209 ? 68.775 17.446 24.007 1.00 38.69 209 VAL B C 1
ATOM 3594 O O . VAL B 1 209 ? 68.773 18.525 24.597 1.00 42.60 209 VAL B O 1
ATOM 3598 N N . GLY B 1 210 ? 69.366 16.366 24.509 1.00 36.38 210 GLY B N 1
ATOM 3599 C CA . GLY B 1 210 ? 70.085 16.431 25.782 1.00 35.42 210 GLY B CA 1
ATOM 3600 C C . GLY B 1 210 ? 71.122 17.548 25.792 1.00 35.50 210 GLY B C 1
ATOM 3601 O O . GLY B 1 210 ? 71.332 18.228 26.815 1.00 33.77 210 GLY B O 1
ATOM 3602 N N . TYR B 1 211 ? 71.769 17.744 24.647 1.00 34.70 211 TYR B N 1
ATOM 3603 C CA . TYR B 1 211 ? 72.781 18.785 24.536 1.00 36.80 211 TYR B CA 1
ATOM 3604 C C . TYR B 1 211 ? 72.140 20.170 24.429 1.00 36.61 211 TYR B C 1
ATOM 3605 O O . TYR B 1 211 ? 72.578 21.078 25.116 1.00 34.62 211 TYR B O 1
ATOM 3614 N N . LEU B 1 212 ? 71.093 20.306 23.611 1.00 37.50 212 LEU B N 1
ATOM 3615 C CA . LEU B 1 212 ? 70.295 21.540 23.539 1.00 37.59 212 LEU B CA 1
ATOM 3616 C C . LEU B 1 212 ? 69.912 22.030 24.921 1.00 38.05 212 LEU B C 1
ATOM 3617 O O . LEU B 1 212 ? 70.031 23.214 25.222 1.00 36.37 212 LEU B O 1
ATOM 3622 N N . GLU B 1 213 ? 69.442 21.107 25.755 1.00 38.71 213 GLU B N 1
ATOM 3623 C CA . GLU B 1 213 ? 68.948 21.448 27.080 1.00 37.29 213 GLU B CA 1
ATOM 3624 C C . GLU B 1 213 ? 70.097 21.731 28.038 1.00 36.89 213 GLU B C 1
ATOM 3625 O O . GLU B 1 213 ? 69.991 22.587 28.910 1.00 33.26 213 GLU B O 1
ATOM 3631 N N . GLU B 1 214 ? 71.200 21.013 27.877 1.00 39.23 214 GLU B N 1
ATOM 3632 C CA . GLU B 1 214 ? 72.445 21.399 28.542 1.00 38.62 214 GLU B CA 1
ATOM 3633 C C . GLU B 1 214 ? 72.715 22.881 28.294 1.00 39.82 214 GLU B C 1
ATOM 3634 O O . GLU B 1 214 ? 73.092 23.617 29.212 1.00 41.00 214 GLU B O 1
ATOM 3640 N N . GLU B 1 215 ? 72.488 23.314 27.057 1.00 38.13 215 GLU B N 1
ATOM 3641 C CA . GLU B 1 215 ? 72.651 24.720 26.681 1.00 37.10 215 GLU B CA 1
ATOM 3642 C C . GLU B 1 215 ? 71.559 25.637 27.226 1.00 36.29 215 GLU B C 1
ATOM 3643 O O . GLU B 1 215 ? 71.846 26.773 27.655 1.00 36.73 215 GLU B O 1
ATOM 3649 N N . ALA B 1 216 ? 70.316 25.166 27.205 1.00 32.01 216 ALA B N 1
ATOM 3650 C CA . ALA B 1 216 ? 69.219 25.930 27.775 1.00 31.52 216 ALA B CA 1
ATOM 3651 C C . ALA B 1 216 ? 69.452 26.232 29.256 1.00 31.35 216 ALA B C 1
ATOM 3652 O O . ALA B 1 216 ? 69.146 27.326 29.717 1.00 31.52 216 ALA B O 1
ATOM 3654 N N . VAL B 1 217 ? 69.997 25.272 29.997 1.00 31.11 217 VAL B N 1
ATOM 3655 C CA . VAL B 1 217 ? 70.216 25.462 31.420 1.00 33.09 217 VAL B CA 1
ATOM 3656 C C . VAL B 1 217 ? 71.273 26.544 31.637 1.00 33.46 217 VAL B C 1
ATOM 3657 O O . VAL B 1 217 ? 71.178 27.329 32.587 1.00 33.57 217 VAL B O 1
ATOM 3661 N N . ILE B 1 218 ? 72.268 26.602 30.788 1.00 34.27 218 ILE B N 1
ATOM 3662 C CA . ILE B 1 218 ? 73.247 27.644 30.897 1.00 32.66 218 ILE B CA 1
ATOM 3663 C C . ILE B 1 218 ? 72.687 29.016 30.659 1.00 32.60 218 ILE B C 1
ATOM 3664 O O . ILE B 1 218 ? 72.879 29.884 31.436 1.00 33.44 218 ILE B O 1
ATOM 3669 N N . THR B 1 219 ? 71.917 29.156 29.617 1.00 34.39 219 THR B N 1
ATOM 3670 C CA . THR B 1 219 ? 71.386 30.419 29.250 1.00 35.25 219 THR B CA 1
ATOM 3671 C C . THR B 1 219 ? 70.488 30.988 30.305 1.00 35.79 219 THR B C 1
ATOM 3672 O O . THR B 1 219 ? 70.658 32.096 30.709 1.00 36.99 219 THR B O 1
ATOM 3676 N N . TYR B 1 220 ? 69.593 30.167 30.800 1.00 35.92 220 TYR B N 1
ATOM 3677 C CA . TYR B 1 220 ? 68.678 30.519 31.849 1.00 36.30 220 TYR B CA 1
ATOM 3678 C C . TYR B 1 220 ? 69.410 30.802 33.136 1.00 35.83 220 TYR B C 1
ATOM 3679 O O . TYR B 1 220 ? 69.046 31.630 33.887 1.00 35.54 220 TYR B O 1
ATOM 3688 N N . THR B 1 221 ? 70.446 30.058 33.382 1.00 38.35 221 THR B N 1
ATOM 3689 C CA . THR B 1 221 ? 71.317 30.336 34.509 1.00 36.22 221 THR B CA 1
ATOM 3690 C C . THR B 1 221 ? 71.961 31.721 34.339 1.00 37.31 221 THR B C 1
ATOM 3691 O O . THR B 1 221 ? 71.917 32.529 35.257 1.00 37.65 221 THR B O 1
ATOM 3695 N N . GLY B 1 222 ? 72.517 31.992 33.159 1.00 37.36 222 GLY B N 1
ATOM 3696 C CA . GLY B 1 222 ? 73.074 33.310 32.825 1.00 36.00 222 GLY B CA 1
ATOM 3697 C C . GLY B 1 222 ? 72.072 34.457 32.891 1.00 37.46 222 GLY B C 1
ATOM 3698 O O . GLY B 1 222 ? 72.446 35.615 33.102 1.00 35.27 222 GLY B O 1
ATOM 3699 N N . VAL B 1 223 ? 70.793 34.152 32.699 1.00 37.43 223 VAL B N 1
ATOM 3700 C CA . VAL B 1 223 ? 69.748 35.150 32.887 1.00 35.70 223 VAL B CA 1
ATOM 3701 C C . VAL B 1 223 ? 69.523 35.369 34.398 1.00 36.95 223 VAL B C 1
ATOM 3702 O O . VAL B 1 223 ? 69.290 36.493 34.845 1.00 36.68 223 VAL B O 1
ATOM 3706 N N . MET B 1 224 ? 69.636 34.310 35.195 1.00 35.68 224 MET B N 1
ATOM 3707 C CA . MET B 1 224 ? 69.475 34.448 36.646 1.00 34.69 224 MET B CA 1
ATOM 3708 C C . MET B 1 224 ? 70.658 35.206 37.278 1.00 34.35 224 MET B C 1
ATOM 3709 O O . MET B 1 224 ? 70.459 36.104 38.089 1.00 32.35 224 MET B O 1
ATOM 3714 N N . ARG B 1 225 ? 71.883 34.852 36.913 1.00 35.77 225 ARG B N 1
ATOM 3715 C CA . ARG B 1 225 ? 73.038 35.603 37.394 1.00 38.12 225 ARG B CA 1
ATOM 3716 C C . ARG B 1 225 ? 72.827 37.096 37.082 1.00 36.17 225 ARG B C 1
ATOM 3717 O O . ARG B 1 225 ? 72.809 37.908 37.980 1.00 31.90 225 ARG B O 1
ATOM 3725 N N . ALA B 1 226 ? 72.626 37.411 35.805 1.00 36.97 226 ALA B N 1
ATOM 3726 C CA . ALA B 1 226 ? 72.407 38.777 35.328 1.00 39.81 226 ALA B CA 1
ATOM 3727 C C . ALA B 1 226 ? 71.388 39.585 36.136 1.00 41.94 226 ALA B C 1
ATOM 3728 O O . ALA B 1 226 ? 71.606 40.773 36.385 1.00 41.58 226 ALA B O 1
ATOM 3730 N N . ILE B 1 227 ? 70.298 38.947 36.562 1.00 42.95 227 ILE B N 1
ATOM 3731 C CA . ILE B 1 227 ? 69.335 39.598 37.460 1.00 44.52 227 ILE B CA 1
ATOM 3732 C C . ILE B 1 227 ? 69.986 39.968 38.797 1.00 46.69 227 ILE B C 1
ATOM 3733 O O . ILE B 1 227 ? 69.778 41.067 39.321 1.00 44.23 227 ILE B O 1
ATOM 3738 N N . ASP B 1 228 ? 70.747 39.027 39.350 1.00 47.34 228 ASP B N 1
ATOM 3739 C CA . ASP B 1 228 ? 71.391 39.209 40.643 1.00 49.92 228 ASP B CA 1
ATOM 3740 C C . ASP B 1 228 ? 72.493 40.278 40.604 1.00 48.63 228 ASP B C 1
ATOM 3741 O O . ASP B 1 228 ? 72.825 40.855 41.634 1.00 44.71 228 ASP B O 1
ATOM 3746 N N . GLU B 1 229 ? 73.063 40.505 39.418 1.00 51.39 229 GLU B N 1
ATOM 3747 C CA . GLU B 1 229 ? 74.061 41.563 39.189 1.00 53.31 229 GLU B CA 1
ATOM 3748 C C . GLU B 1 229 ? 73.459 42.961 39.124 1.00 51.24 229 GLU B C 1
ATOM 3749 O O . GLU B 1 229 ? 74.160 43.946 39.364 1.00 55.52 229 GLU B O 1
ATOM 3755 N N . GLY B 1 230 ? 72.185 43.041 38.753 1.00 48.84 230 GLY B N 1
ATOM 3756 C CA . GLY B 1 230 ? 71.555 44.298 38.382 1.00 51.73 230 GLY B CA 1
ATOM 3757 C C . GLY B 1 230 ? 71.644 44.593 36.890 1.00 55.51 230 GLY B C 1
ATOM 3758 O O . GLY B 1 230 ? 71.226 45.659 36.449 1.00 58.34 230 GLY B O 1
ATOM 3759 N N . ARG B 1 231 ? 72.188 43.663 36.103 1.00 57.63 231 ARG B N 1
ATOM 3760 C CA . ARG B 1 231 ? 72.264 43.849 34.655 1.00 58.29 231 ARG B CA 1
ATOM 3761 C C . ARG B 1 231 ? 70.896 43.626 34.000 1.00 57.60 231 ARG B C 1
ATOM 3762 O O . ARG B 1 231 ? 70.643 44.123 32.901 1.00 53.20 231 ARG B O 1
ATOM 3770 N N . LEU B 1 232 ? 70.025 42.870 34.670 1.00 58.75 232 LEU B N 1
ATOM 3771 C CA . LEU B 1 232 ? 68.617 42.734 34.257 1.00 58.40 232 LEU B CA 1
ATOM 3772 C C . LEU B 1 232 ? 67.725 42.971 35.474 1.00 61.85 232 LEU B C 1
ATOM 3773 O O . LEU B 1 232 ? 67.846 42.276 36.479 1.00 61.98 232 LEU B O 1
ATOM 3778 N N . ARG B 1 233 ? 66.851 43.973 35.386 1.00 70.28 233 ARG B N 1
ATOM 3779 C CA . ARG B 1 233 ? 66.027 44.399 36.518 1.00 78.93 233 ARG B CA 1
ATOM 3780 C C . ARG B 1 233 ? 64.581 44.576 36.072 1.00 84.54 233 ARG B C 1
ATOM 3781 O O . ARG B 1 233 ? 64.084 45.700 35.986 1.00 87.38 233 ARG B O 1
ATOM 3789 N N . PRO B 1 234 ? 63.897 43.456 35.792 1.00 90.12 234 PRO B N 1
ATOM 3790 C CA . PRO B 1 234 ? 62.551 43.506 35.237 1.00 94.32 234 PRO B CA 1
ATOM 3791 C C . PRO B 1 234 ? 61.623 44.492 35.942 1.00 98.94 234 PRO B C 1
ATOM 3792 O O . PRO B 1 234 ? 61.458 44.432 37.160 1.00 98.91 234 PRO B O 1
ATOM 3796 N N . THR B 1 235 ? 61.044 45.405 35.168 1.00 105.03 235 THR B N 1
ATOM 3797 C CA . THR B 1 235 ? 59.831 46.100 35.583 1.00 106.23 235 THR B CA 1
ATOM 3798 C C . THR B 1 235 ? 58.664 45.110 35.465 1.00 105.05 235 THR B C 1
ATOM 3799 O O . THR B 1 235 ? 57.605 45.308 36.064 1.00 106.74 235 THR B O 1
ATOM 3803 N N . LYS B 1 236 ? 58.887 44.036 34.700 1.00 100.18 236 LYS B N 1
ATOM 3804 C CA . LYS B 1 236 ? 57.917 42.957 34.512 1.00 93.28 236 LYS B CA 1
ATOM 3805 C C . LYS B 1 236 ? 58.107 41.833 35.545 1.00 91.10 236 LYS B C 1
ATOM 3806 O O . LYS B 1 236 ? 57.943 40.659 35.214 1.00 86.81 236 LYS B O 1
ATOM 3812 N N . ASN B 1 237 ? 58.452 42.192 36.787 1.00 90.33 237 ASN B N 1
ATOM 3813 C CA . ASN B 1 237 ? 58.567 41.220 37.892 1.00 86.76 237 ASN B CA 1
ATOM 3814 C C . ASN B 1 237 ? 57.212 40.682 38.354 1.00 87.01 237 ASN B C 1
ATOM 3815 O O . ASN B 1 237 ? 57.132 39.712 39.113 1.00 91.23 237 ASN B O 1
ATOM 3820 N N . ASP B 1 238 ? 56.158 41.365 37.922 1.00 83.47 238 ASP B N 1
ATOM 3821 C CA . ASP B 1 238 ? 54.836 40.773 37.749 1.00 77.80 238 ASP B CA 1
ATOM 3822 C C . ASP B 1 238 ? 54.917 39.691 36.667 1.00 73.94 238 ASP B C 1
ATOM 3823 O O . ASP B 1 238 ? 55.008 40.003 35.476 1.00 81.02 238 ASP B O 1
ATOM 3828 N N . VAL B 1 239 ? 54.887 38.427 37.073 1.00 64.46 239 VAL B N 1
ATOM 3829 C CA . VAL B 1 239 ? 55.017 37.319 36.126 1.00 57.17 239 VAL B CA 1
ATOM 3830 C C . VAL B 1 239 ? 53.637 36.956 35.558 1.00 53.32 239 VAL B C 1
ATOM 3831 O O . VAL B 1 239 ? 52.620 37.165 36.233 1.00 49.55 239 VAL B O 1
ATOM 3835 N N . PRO B 1 240 ? 53.587 36.426 34.318 1.00 50.68 240 PRO B N 1
ATOM 3836 C CA . PRO B 1 240 ? 52.296 36.175 33.660 1.00 50.93 240 PRO B CA 1
ATOM 3837 C C . PRO B 1 240 ? 51.343 35.261 34.425 1.00 51.67 240 PRO B C 1
ATOM 3838 O O . PRO B 1 240 ? 51.773 34.251 34.990 1.00 49.14 240 PRO B O 1
ATOM 3842 N N . GLU B 1 241 ? 50.060 35.631 34.427 1.00 50.08 241 GLU B N 1
ATOM 3843 C CA . GLU B 1 241 ? 48.980 34.816 35.004 1.00 50.05 241 GLU B CA 1
ATOM 3844 C C . GLU B 1 241 ? 49.117 33.338 34.588 1.00 45.41 241 GLU B C 1
ATOM 3845 O O . GLU B 1 241 ? 48.990 32.431 35.415 1.00 42.11 241 GLU B O 1
ATOM 3851 N N . VAL B 1 242 ? 49.401 33.123 33.303 1.00 41.85 242 VAL B N 1
ATOM 3852 C CA . VAL B 1 242 ? 49.526 31.780 32.732 1.00 42.95 242 VAL B CA 1
ATOM 3853 C C . VAL B 1 242 ? 50.617 30.973 33.436 1.00 43.23 242 VAL B C 1
ATOM 3854 O O . VAL B 1 242 ? 50.485 29.761 33.608 1.00 39.73 242 VAL B O 1
ATOM 3858 N N . ALA B 1 243 ? 51.684 31.662 33.845 1.00 42.58 243 ALA B N 1
ATOM 3859 C CA . ALA B 1 243 ? 52.820 31.014 34.478 1.00 42.70 243 ALA B CA 1
ATOM 3860 C C . ALA B 1 243 ? 52.527 30.646 35.915 1.00 41.34 243 ALA B C 1
ATOM 3861 O O . ALA B 1 243 ? 52.872 29.547 36.368 1.00 37.75 243 ALA B O 1
ATOM 3863 N N . ARG B 1 244 ? 51.881 31.552 36.640 1.00 43.54 244 ARG B N 1
ATOM 3864 C CA . ARG B 1 244 ? 51.682 31.341 38.076 1.00 44.08 244 ARG B CA 1
ATOM 3865 C C . ARG B 1 244 ? 50.773 30.158 38.341 1.00 41.79 244 ARG B C 1
ATOM 3866 O O . ARG B 1 244 ? 50.965 29.447 39.328 1.00 38.80 244 ARG B O 1
ATOM 3874 N N . VAL B 1 245 ? 49.797 29.936 37.460 1.00 40.90 245 VAL B N 1
ATOM 3875 C CA . VAL B 1 245 ? 48.935 28.769 37.591 1.00 41.45 245 VAL B CA 1
ATOM 3876 C C . VAL B 1 245 ? 49.710 27.505 37.195 1.00 40.13 245 VAL B C 1
ATOM 3877 O O . VAL B 1 245 ? 49.617 26.492 37.882 1.00 40.70 245 VAL B O 1
ATOM 3881 N N . TYR B 1 246 ? 50.493 27.592 36.117 1.00 36.34 246 TYR B N 1
ATOM 3882 C CA . TYR B 1 246 ? 51.228 26.443 35.599 1.00 36.99 246 TYR B CA 1
ATOM 3883 C C . TYR B 1 246 ? 52.298 25.918 36.554 1.00 35.39 246 TYR B C 1
ATOM 3884 O O . TYR B 1 246 ? 52.449 24.711 36.724 1.00 35.81 246 TYR B O 1
ATOM 3893 N N . TRP B 1 247 ? 53.054 26.832 37.147 1.00 34.27 247 TRP B N 1
ATOM 3894 C CA . TRP B 1 247 ? 54.107 26.483 38.078 1.00 33.70 247 TRP B CA 1
ATOM 3895 C C . TRP B 1 247 ? 53.688 26.741 39.514 1.00 35.94 247 TRP B C 1
ATOM 3896 O O . TRP B 1 247 ? 54.532 26.745 40.403 1.00 36.93 247 TRP B O 1
ATOM 3907 N N . ASN B 1 248 ? 52.394 26.957 39.757 1.00 39.22 248 ASN B N 1
ATOM 3908 C CA . ASN B 1 248 ? 51.897 27.048 41.132 1.00 40.71 248 ASN B CA 1
ATOM 3909 C C . ASN B 1 248 ? 52.706 28.085 41.929 1.00 41.50 248 ASN B C 1
ATOM 3910 O O . ASN B 1 248 ? 53.015 27.886 43.104 1.00 40.73 248 ASN B O 1
ATOM 3915 N N . LEU B 1 249 ? 53.064 29.182 41.270 1.00 40.81 249 LEU B N 1
ATOM 3916 C CA . LEU B 1 249 ? 53.893 30.212 41.895 1.00 44.34 249 LEU B CA 1
ATOM 3917 C C . LEU B 1 249 ? 53.019 31.224 42.601 1.00 45.87 249 LEU B C 1
ATOM 3918 O O . LEU B 1 249 ? 51.924 31.545 42.133 1.00 47.72 249 LEU B O 1
ATOM 3923 N N . SER B 1 250 ? 53.520 31.746 43.715 1.00 46.98 250 SER B N 1
ATOM 3924 C CA . SER B 1 250 ? 52.774 32.731 44.495 1.00 48.26 250 SER B CA 1
ATOM 3925 C C . SER B 1 250 ? 52.636 34.060 43.778 1.00 50.97 250 SER B C 1
ATOM 3926 O O . SER B 1 250 ? 53.278 34.318 42.760 1.00 46.85 250 SER B O 1
ATOM 3929 N N . LYS B 1 251 ? 51.800 34.920 44.344 1.00 56.87 251 LYS B N 1
ATOM 3930 C CA . LYS B 1 251 ? 51.561 36.248 43.784 1.00 60.60 251 LYS B CA 1
ATOM 3931 C C . LYS B 1 251 ? 52.789 37.134 44.072 1.00 59.87 251 LYS B C 1
ATOM 3932 O O . LYS B 1 251 ? 53.039 38.108 43.366 1.00 61.50 251 LYS B O 1
ATOM 3938 N N . ASN B 1 252 ? 53.566 36.744 45.083 1.00 59.64 252 ASN B N 1
ATOM 3939 C CA . ASN B 1 252 ? 54.831 37.400 45.434 1.00 63.09 252 ASN B CA 1
ATOM 3940 C C . ASN B 1 252 ? 55.999 37.097 44.472 1.00 63.91 252 ASN B C 1
ATOM 3941 O O . ASN B 1 252 ? 57.055 37.734 44.559 1.00 62.32 252 ASN B O 1
ATOM 3946 N N . ALA B 1 253 ? 55.822 36.118 43.581 1.00 61.90 253 ALA B N 1
ATOM 3947 C CA . ALA B 1 253 ? 56.939 35.553 42.806 1.00 59.65 253 ALA B CA 1
ATOM 3948 C C . ALA B 1 253 ? 57.556 36.537 41.800 1.00 55.47 253 ALA B C 1
ATOM 3949 O O . ALA B 1 253 ? 56.846 37.331 41.178 1.00 55.30 253 ALA B O 1
ATOM 3951 N N . THR B 1 254 ? 58.877 36.452 41.633 1.00 51.04 254 THR B N 1
ATOM 3952 C CA . THR B 1 254 ? 59.619 37.361 40.758 1.00 49.29 254 THR B CA 1
ATOM 3953 C C . THR B 1 254 ? 59.942 36.737 39.399 1.00 45.88 254 THR B C 1
ATOM 3954 O O . THR B 1 254 ? 59.868 35.525 39.232 1.00 45.68 254 THR B O 1
ATOM 3958 N N . PHE B 1 255 ? 60.299 37.574 38.430 1.00 42.45 255 PHE B N 1
ATOM 3959 C CA . PHE B 1 255 ? 60.743 37.090 37.123 1.00 43.16 255 PHE B CA 1
ATOM 3960 C C . PHE B 1 255 ? 61.864 36.069 37.306 1.00 42.76 255 PHE B C 1
ATOM 3961 O O . PHE B 1 255 ? 61.911 35.059 36.624 1.00 41.98 255 PHE B O 1
ATOM 3969 N N . ARG B 1 256 ? 62.761 36.320 38.251 1.00 42.11 256 ARG B N 1
ATOM 3970 C CA . ARG B 1 256 ? 63.854 35.388 38.497 1.00 39.52 256 ARG B CA 1
ATOM 3971 C C . ARG B 1 256 ? 63.318 34.002 38.886 1.00 39.02 256 ARG B C 1
ATOM 3972 O O . ARG B 1 256 ? 63.800 32.993 38.374 1.00 36.27 256 ARG B O 1
ATOM 3980 N N . ASP B 1 257 ? 62.334 33.970 39.793 1.00 40.00 257 ASP B N 1
ATOM 3981 C CA . ASP B 1 257 ? 61.617 32.730 40.174 1.00 38.97 257 ASP B CA 1
ATOM 3982 C C . ASP B 1 257 ? 61.013 32.013 38.950 1.00 39.13 257 ASP B C 1
ATOM 3983 O O . ASP B 1 257 ? 60.969 30.777 38.895 1.00 42.15 257 ASP B O 1
ATOM 3988 N N . LEU B 1 258 ? 60.546 32.792 37.974 1.00 37.70 258 LEU B N 1
ATOM 3989 C CA . LEU B 1 258 ? 60.005 32.248 36.725 1.00 37.46 258 LEU B CA 1
ATOM 3990 C C . LEU B 1 258 ? 61.099 31.560 35.932 1.00 36.30 258 LEU B C 1
ATOM 3991 O O . LEU B 1 258 ? 60.947 30.417 35.476 1.00 33.66 258 LEU B O 1
ATOM 3996 N N . ILE B 1 259 ? 62.191 32.278 35.720 1.00 37.41 259 ILE B N 1
ATOM 3997 C CA . ILE B 1 259 ? 63.298 31.711 34.967 1.00 37.71 259 ILE B CA 1
ATOM 3998 C C . ILE B 1 259 ? 63.854 30.501 35.726 1.00 34.69 259 ILE B C 1
ATOM 3999 O O . ILE B 1 259 ? 64.305 29.547 35.096 1.00 32.69 259 ILE B O 1
ATOM 4004 N N . ASN B 1 260 ? 63.769 30.537 37.054 1.00 33.18 260 ASN B N 1
ATOM 4005 C CA . ASN B 1 260 ? 64.162 29.419 37.898 1.00 36.86 260 ASN B CA 1
ATOM 4006 C C . ASN B 1 260 ? 63.382 28.117 37.573 1.00 36.11 260 ASN B C 1
ATOM 4007 O O . ASN B 1 260 ? 63.994 27.080 37.334 1.00 36.06 260 ASN B O 1
ATOM 4012 N N . VAL B 1 261 ? 62.050 28.166 37.599 1.00 36.57 261 VAL B N 1
ATOM 4013 C CA . VAL B 1 261 ? 61.231 26.969 37.296 1.00 35.41 261 VAL B CA 1
ATOM 4014 C C . VAL B 1 261 ? 61.398 26.513 35.845 1.00 35.12 261 VAL B C 1
ATOM 4015 O O . VAL B 1 261 ? 61.539 25.319 35.581 1.00 34.42 261 VAL B O 1
ATOM 4019 N N . ILE B 1 262 ? 61.425 27.471 34.921 1.00 33.00 262 ILE B N 1
ATOM 4020 C CA . ILE B 1 262 ? 61.614 27.190 33.501 1.00 31.41 262 ILE B CA 1
ATOM 4021 C C . ILE B 1 262 ? 62.950 26.465 33.276 1.00 34.10 262 ILE B C 1
ATOM 4022 O O . ILE B 1 262 ? 63.082 25.603 32.409 1.00 34.70 262 ILE B O 1
ATOM 4027 N N . ARG B 1 263 ? 63.928 26.793 34.099 1.00 33.84 263 ARG B N 1
ATOM 4028 C CA . ARG B 1 263 ? 65.239 26.221 33.999 1.00 36.14 263 ARG B CA 1
ATOM 4029 C C . ARG B 1 263 ? 65.281 24.804 34.559 1.00 36.80 263 ARG B C 1
ATOM 4030 O O . ARG B 1 263 ? 66.039 23.965 34.052 1.00 37.19 263 ARG B O 1
ATOM 4038 N N . ALA B 1 264 ? 64.486 24.548 35.597 1.00 35.67 264 ALA B N 1
ATOM 4039 C CA . ALA B 1 264 ? 64.389 23.220 36.169 1.00 36.16 264 ALA B CA 1
ATOM 4040 C C . ALA B 1 264 ? 63.681 22.262 35.208 1.00 35.14 264 ALA B C 1
ATOM 4041 O O . ALA B 1 264 ? 64.062 21.092 35.112 1.00 34.55 264 ALA B O 1
ATOM 4043 N N . ASP B 1 265 ? 62.675 22.761 34.492 1.00 36.83 265 ASP B N 1
ATOM 4044 C CA . ASP B 1 265 ? 62.008 21.995 33.412 1.00 37.44 265 ASP B CA 1
ATOM 4045 C C . ASP B 1 265 ? 63.017 21.561 32.364 1.00 37.56 265 ASP B C 1
ATOM 4046 O O . ASP B 1 265 ? 62.935 20.441 31.847 1.00 39.01 265 ASP B O 1
ATOM 4051 N N . GLU B 1 266 ? 63.943 22.460 32.025 1.00 33.98 266 GLU B N 1
ATOM 4052 C CA . GLU B 1 266 ? 64.911 22.189 30.966 1.00 32.67 266 GLU B CA 1
ATOM 4053 C C . GLU B 1 266 ? 65.953 21.193 31.453 1.00 31.74 266 GLU B C 1
ATOM 4054 O O . GLU B 1 266 ? 66.445 20.380 30.666 1.00 31.37 266 GLU B O 1
ATOM 4060 N N . ALA B 1 267 ? 66.270 21.232 32.747 1.00 29.99 267 ALA B N 1
ATOM 4061 C CA . ALA B 1 267 ? 67.217 20.278 33.327 1.00 30.06 267 ALA B CA 1
ATOM 4062 C C . ALA B 1 267 ? 66.582 18.887 33.443 1.00 30.21 267 ALA B C 1
ATOM 4063 O O . ALA B 1 267 ? 67.275 17.880 33.390 1.00 29.70 267 ALA B O 1
ATOM 4065 N N . GLU B 1 268 ? 65.273 18.828 33.632 1.00 32.99 268 GLU B N 1
ATOM 4066 C CA . GLU B 1 268 ? 64.587 17.537 33.577 1.00 34.39 268 GLU B CA 1
ATOM 4067 C C . GLU B 1 268 ? 64.696 16.970 32.171 1.00 32.76 268 GLU B C 1
ATOM 4068 O O . GLU B 1 268 ? 65.174 15.852 31.982 1.00 34.21 268 GLU B O 1
ATOM 4074 N N . HIS B 1 269 ? 64.322 17.760 31.179 1.00 31.34 269 HIS B N 1
ATOM 4075 C CA . HIS B 1 269 ? 64.407 17.292 29.803 1.00 32.17 269 HIS B CA 1
ATOM 4076 C C . HIS B 1 269 ? 65.816 16.911 29.421 1.00 33.75 269 HIS B C 1
ATOM 4077 O O . HIS B 1 269 ? 66.027 15.989 28.630 1.00 33.79 269 HIS B O 1
ATOM 4084 N N . ARG B 1 270 ? 66.786 17.642 29.954 1.00 35.05 270 ARG B N 1
ATOM 4085 C CA . ARG B 1 270 ? 68.178 17.335 29.681 1.00 35.04 270 ARG B CA 1
ATOM 4086 C C . ARG B 1 270 ? 68.461 15.879 30.018 1.00 34.71 270 ARG B C 1
ATOM 4087 O O . ARG B 1 270 ? 68.817 15.092 29.130 1.00 31.53 270 ARG B O 1
ATOM 4095 N N . VAL B 1 271 ? 68.277 15.532 31.296 1.00 36.46 271 VAL B N 1
ATOM 4096 C CA . VAL B 1 271 ? 68.606 14.201 31.807 1.00 36.14 271 VAL B CA 1
ATOM 4097 C C . VAL B 1 271 ? 67.708 13.105 31.243 1.00 38.88 271 VAL B C 1
ATOM 4098 O O . VAL B 1 271 ? 68.154 11.953 31.111 1.00 39.77 271 VAL B O 1
ATOM 4102 N N . VAL B 1 272 ? 66.460 13.451 30.927 1.00 37.69 272 VAL B N 1
ATOM 4103 C CA . VAL B 1 272 ? 65.506 12.465 30.418 1.00 38.58 272 VAL B CA 1
ATOM 4104 C C . VAL B 1 272 ? 65.928 12.108 29.001 1.00 37.99 272 VAL B C 1
ATOM 4105 O O . VAL B 1 272 ? 66.007 10.937 28.622 1.00 37.69 272 VAL B O 1
ATOM 4109 N N . ASN B 1 273 ? 66.221 13.130 28.220 1.00 36.48 273 ASN B N 1
ATOM 4110 C CA . ASN B 1 273 ? 66.661 12.890 26.877 1.00 36.85 273 ASN B CA 1
ATOM 4111 C C . ASN B 1 273 ? 68.024 12.209 26.803 1.00 37.53 273 ASN B C 1
ATOM 4112 O O . ASN B 1 273 ? 68.182 11.276 26.035 1.00 42.58 273 ASN B O 1
ATOM 4117 N N . HIS B 1 274 ? 68.995 12.631 27.610 1.00 38.26 274 HIS B N 1
ATOM 4118 C CA . HIS B 1 274 ? 70.274 11.912 27.656 1.00 37.49 274 HIS B CA 1
ATOM 4119 C C . HIS B 1 274 ? 70.085 10.469 28.118 1.00 38.61 274 HIS B C 1
ATOM 4120 O O . HIS B 1 274 ? 70.832 9.585 27.714 1.00 38.19 274 HIS B O 1
ATOM 4127 N N . THR B 1 275 ? 69.113 10.253 29.004 1.00 40.34 275 THR B N 1
ATOM 4128 C CA . THR B 1 275 ? 68.779 8.917 29.467 1.00 39.00 275 THR B CA 1
ATOM 4129 C C . THR B 1 275 ? 68.161 8.111 28.307 1.00 38.56 275 THR B C 1
ATOM 4130 O O . THR B 1 275 ? 68.512 6.955 28.116 1.00 36.04 275 THR B O 1
ATOM 4134 N N . PHE B 1 276 ? 67.277 8.734 27.524 1.00 37.99 276 PHE B N 1
ATOM 4135 C CA . PHE B 1 276 ? 66.612 8.045 26.403 1.00 38.72 276 PHE B CA 1
ATOM 4136 C C . PHE B 1 276 ? 67.607 7.757 25.286 1.00 42.16 276 PHE B C 1
ATOM 4137 O O . PHE B 1 276 ? 67.408 6.816 24.495 1.00 42.64 276 PHE B O 1
ATOM 4145 N N . ALA B 1 277 ? 68.667 8.567 25.209 1.00 40.95 277 ALA B N 1
ATOM 4146 C CA . ALA B 1 277 ? 69.744 8.317 24.255 1.00 40.65 277 ALA B CA 1
ATOM 4147 C C . ALA B 1 277 ? 70.605 7.112 24.659 1.00 40.39 277 ALA B C 1
ATOM 4148 O O . ALA B 1 277 ? 70.958 6.286 23.809 1.00 38.62 277 ALA B O 1
ATOM 4150 N N . ASP B 1 278 ? 70.964 7.034 25.940 1.00 38.35 278 ASP B N 1
ATOM 4151 C CA . ASP B 1 278 ? 71.705 5.894 26.468 1.00 38.67 278 ASP B CA 1
ATOM 4152 C C . ASP B 1 278 ? 70.955 4.567 26.267 1.00 40.25 278 ASP B C 1
ATOM 4153 O O . ASP B 1 278 ? 71.567 3.526 26.004 1.00 35.65 278 ASP B O 1
ATOM 4158 N N . MET B 1 279 ? 69.634 4.604 26.441 1.00 43.78 279 MET B N 1
ATOM 4159 C CA . MET B 1 279 ? 68.812 3.404 26.306 1.00 42.55 279 MET B CA 1
ATOM 4160 C C . MET B 1 279 ? 68.805 2.929 24.858 1.00 39.76 279 MET B C 1
ATOM 4161 O O . MET B 1 279 ? 69.033 1.749 24.595 1.00 40.85 279 MET B O 1
ATOM 4166 N N . HIS B 1 280 ? 68.596 3.850 23.926 1.00 38.84 280 HIS B N 1
ATOM 4167 C CA . HIS B 1 280 ? 68.707 3.550 22.494 1.00 41.65 280 HIS B CA 1
ATOM 4168 C C . HIS B 1 280 ? 70.079 2.988 22.098 1.00 45.39 280 HIS B C 1
ATOM 4169 O O . HIS B 1 280 ? 70.201 2.187 21.161 1.00 46.25 280 HIS B O 1
ATOM 4176 N N . GLU B 1 281 ? 71.100 3.430 22.822 1.00 47.22 281 GLU B N 1
ATOM 4177 C CA . GLU B 1 281 ? 72.486 3.075 22.576 1.00 47.26 281 GLU B CA 1
ATOM 4178 C C . GLU B 1 281 ? 72.733 1.658 23.101 1.00 47.18 281 GLU B C 1
ATOM 4179 O O . GLU B 1 281 ? 73.581 0.939 22.592 1.00 44.31 281 GLU B O 1
ATOM 4185 N N . LYS B 1 282 ? 71.976 1.268 24.123 1.00 48.36 282 LYS B N 1
ATOM 4186 C CA . LYS B 1 282 ? 72.153 -0.027 24.774 1.00 49.85 282 LYS B CA 1
ATOM 4187 C C . LYS B 1 282 ? 71.052 -1.038 24.399 1.00 49.08 282 LYS B C 1
ATOM 4188 O O . LYS B 1 282 ? 70.911 -2.069 25.036 1.00 47.65 282 LYS B O 1
ATOM 4194 N N . ARG B 1 283 ? 70.299 -0.739 23.343 1.00 54.07 283 ARG B N 1
ATOM 4195 C CA . ARG B 1 283 ? 69.209 -1.600 22.863 1.00 56.13 283 ARG B CA 1
ATOM 4196 C C . ARG B 1 283 ? 68.177 -1.865 23.963 1.00 54.81 283 ARG B C 1
ATOM 4197 O O . ARG B 1 283 ? 67.663 -2.979 24.131 1.00 50.03 283 ARG B O 1
ATOM 4205 N N . LEU B 1 284 ? 67.878 -0.795 24.695 1.00 52.40 284 LEU B N 1
ATOM 4206 C CA . LEU B 1 284 ? 66.888 -0.801 25.764 1.00 49.31 284 LEU B CA 1
ATOM 4207 C C . LEU B 1 284 ? 65.726 0.125 25.403 1.00 44.94 284 LEU B C 1
ATOM 4208 O O . LEU B 1 284 ? 64.972 0.538 26.276 1.00 45.22 284 LEU B O 1
ATOM 4213 N N . GLN B 1 285 ? 65.570 0.435 24.116 1.00 43.82 285 GLN B N 1
ATOM 4214 C CA . GLN B 1 285 ? 64.559 1.418 23.669 1.00 44.05 285 GLN B CA 1
ATOM 4215 C C . GLN B 1 285 ? 63.126 0.897 23.767 1.00 43.98 285 GLN B C 1
ATOM 4216 O O . GLN B 1 285 ? 62.162 1.688 23.721 1.00 40.88 285 GLN B O 1
ATOM 4222 N N . ASN B 1 286 ? 62.998 -0.427 23.886 1.00 40.18 286 ASN B N 1
ATOM 4223 C CA . ASN B 1 286 ? 61.720 -1.075 24.086 1.00 40.59 286 ASN B CA 1
ATOM 4224 C C . ASN B 1 286 ? 61.613 -1.541 25.538 1.00 42.10 286 ASN B C 1
ATOM 4225 O O . ASN B 1 286 ? 60.895 -2.478 25.858 1.00 41.38 286 ASN B O 1
ATOM 4230 N N . SER B 1 287 ? 62.316 -0.848 26.432 1.00 42.79 287 SER B N 1
ATOM 4231 C CA . SER B 1 287 ? 62.222 -1.141 27.850 1.00 40.72 287 SER B CA 1
ATOM 4232 C C . SER B 1 287 ? 61.399 -0.049 28.534 1.00 39.56 287 SER B C 1
ATOM 4233 O O . SER B 1 287 ? 60.932 0.891 27.892 1.00 36.34 287 SER B O 1
ATOM 4236 N N . VAL B 1 288 ? 61.186 -0.223 29.828 1.00 37.08 288 VAL B N 1
ATOM 4237 C CA . VAL B 1 288 ? 60.424 0.704 30.631 1.00 38.49 288 VAL B CA 1
ATOM 4238 C C . VAL B 1 288 ? 61.131 2.058 30.706 1.00 40.47 288 VAL B C 1
ATOM 4239 O O . VAL B 1 288 ? 62.336 2.113 30.977 1.00 38.57 288 VAL B O 1
ATOM 4243 N N . ASN B 1 289 ? 60.379 3.135 30.452 1.00 40.50 289 ASN B N 1
ATOM 4244 C CA . ASN B 1 289 ? 60.862 4.499 30.694 1.00 36.57 289 ASN B CA 1
ATOM 4245 C C . ASN B 1 289 ? 61.035 4.604 32.184 1.00 35.19 289 ASN B C 1
ATOM 4246 O O . ASN B 1 289 ? 60.041 4.582 32.904 1.00 36.18 289 ASN B O 1
ATOM 4251 N N . PRO B 1 290 ? 62.291 4.711 32.674 1.00 33.12 290 PRO B N 1
ATOM 4252 C CA . PRO B 1 290 ? 62.450 4.680 34.124 1.00 33.15 290 PRO B CA 1
ATOM 4253 C C . PRO B 1 290 ? 61.815 5.847 34.857 1.00 34.83 290 PRO B C 1
ATOM 4254 O O . PRO B 1 290 ? 61.622 5.745 36.087 1.00 36.24 290 PRO B O 1
ATOM 4258 N N . PHE B 1 291 ? 61.482 6.922 34.132 1.00 35.75 291 PHE B N 1
ATOM 4259 C CA . PHE B 1 291 ? 60.985 8.162 34.763 1.00 40.09 291 PHE B CA 1
ATOM 4260 C C . PHE B 1 291 ? 59.518 8.134 35.187 1.00 42.09 291 PHE B C 1
ATOM 4261 O O . PHE B 1 291 ? 59.151 8.773 36.173 1.00 43.73 291 PHE B O 1
ATOM 4269 N N . VAL B 1 292 ? 58.676 7.394 34.470 1.00 44.99 292 VAL B N 1
ATOM 4270 C CA . VAL B 1 292 ? 57.290 7.250 34.903 1.00 45.21 292 VAL B CA 1
ATOM 4271 C C . VAL B 1 292 ? 57.221 6.596 36.288 1.00 45.86 292 VAL B C 1
ATOM 4272 O O . VAL B 1 292 ? 56.318 6.879 37.070 1.00 45.11 292 VAL B O 1
ATOM 4276 N N . VAL B 1 293 ? 58.193 5.749 36.603 1.00 49.47 293 VAL B N 1
ATOM 4277 C CA . VAL B 1 293 ? 58.280 5.169 37.944 1.00 50.73 293 VAL B CA 1
ATOM 4278 C C . VAL B 1 293 ? 58.999 6.114 38.935 1.00 55.95 293 VAL B C 1
ATOM 4279 O O . VAL B 1 293 ? 58.550 6.286 40.072 1.00 56.22 293 VAL B O 1
ATOM 4283 N N . LEU B 1 294 ? 60.094 6.743 38.502 1.00 61.96 294 LEU B N 1
ATOM 4284 C CA . LEU B 1 294 ? 60.871 7.658 39.369 1.00 65.60 294 LEU B CA 1
ATOM 4285 C C . LEU B 1 294 ? 60.117 8.901 39.881 1.00 67.50 294 LEU B C 1
ATOM 4286 O O . LEU B 1 294 ? 60.511 9.480 40.896 1.00 62.79 294 LEU B O 1
ATOM 4291 N N . LYS B 1 295 ? 59.065 9.320 39.177 1.00 70.17 295 LYS B N 1
ATOM 4292 C CA . LYS B 1 295 ? 58.178 10.392 39.655 1.00 72.77 295 LYS B CA 1
ATOM 4293 C C . LYS B 1 295 ? 56.848 9.807 40.170 1.00 72.44 295 LYS B C 1
ATOM 4294 O O . LYS B 1 295 ? 55.908 10.541 40.483 1.00 76.06 295 LYS B O 1
ATOM 4300 N N . LYS B 1 296 ? 56.793 8.481 40.280 1.00 72.16 296 LYS B N 1
ATOM 4301 C CA . LYS B 1 296 ? 55.606 7.765 40.748 1.00 70.89 296 LYS B CA 1
ATOM 4302 C C . LYS B 1 296 ? 54.353 8.117 39.943 1.00 70.58 296 LYS B C 1
ATOM 4303 O O . LYS B 1 296 ? 53.899 7.323 39.116 1.00 63.90 296 LYS B O 1
ATOM 4309 N N . VAL C 1 32 ? 61.325 12.422 46.546 1.00 54.04 32 VAL C N 1
ATOM 4310 C CA . VAL C 1 32 ? 60.611 13.402 45.660 1.00 54.84 32 VAL C CA 1
ATOM 4311 C C . VAL C 1 32 ? 61.348 13.547 44.317 1.00 52.39 32 VAL C C 1
ATOM 4312 O O . VAL C 1 32 ? 62.205 12.713 43.978 1.00 52.39 32 VAL C O 1
ATOM 4316 N N . TRP C 1 33 ? 61.009 14.581 43.546 1.00 48.88 33 TRP C N 1
ATOM 4317 C CA . TRP C 1 33 ? 61.666 14.811 42.254 1.00 46.95 33 TRP C CA 1
ATOM 4318 C C . TRP C 1 33 ? 62.208 16.239 42.179 1.00 45.44 33 TRP C C 1
ATOM 4319 O O . TRP C 1 33 ? 61.503 17.151 41.751 1.00 47.47 33 TRP C O 1
ATOM 4330 N N . GLY C 1 34 ? 63.460 16.416 42.609 1.00 41.07 34 GLY C N 1
ATOM 4331 C CA . GLY C 1 34 ? 64.098 17.747 42.666 1.00 40.60 34 GLY C CA 1
ATOM 4332 C C . GLY C 1 34 ? 65.496 17.785 42.071 1.00 38.81 34 GLY C C 1
ATOM 4333 O O . GLY C 1 34 ? 65.828 16.983 41.181 1.00 37.81 34 GLY C O 1
ATOM 4334 N N . HIS C 1 35 ? 66.323 18.704 42.576 1.00 38.08 35 HIS C N 1
ATOM 4335 C CA . HIS C 1 35 ? 67.626 18.993 41.962 1.00 37.69 35 HIS C CA 1
ATOM 4336 C C . HIS C 1 35 ? 68.595 17.807 42.013 1.00 38.89 35 HIS C C 1
ATOM 4337 O O . HIS C 1 35 ? 69.349 17.566 41.074 1.00 41.11 35 HIS C O 1
ATOM 4344 N N . THR C 1 36 ? 68.570 17.049 43.095 1.00 41.29 36 THR C N 1
ATOM 4345 C CA . THR C 1 36 ? 69.372 15.832 43.167 1.00 43.25 36 THR C CA 1
ATOM 4346 C C . THR C 1 36 ? 69.262 15.016 41.870 1.00 43.25 36 THR C C 1
ATOM 4347 O O . THR C 1 36 ? 70.259 14.631 41.295 1.00 47.59 36 THR C O 1
ATOM 4351 N N . GLN C 1 37 ? 68.035 14.797 41.413 1.00 41.88 37 GLN C N 1
ATOM 4352 C CA . GLN C 1 37 ? 67.768 14.006 40.221 1.00 41.62 37 GLN C CA 1
ATOM 4353 C C . GLN C 1 37 ? 68.007 14.781 38.910 1.00 38.54 37 GLN C C 1
ATOM 4354 O O . GLN C 1 37 ? 68.488 14.201 37.917 1.00 33.69 37 GLN C O 1
ATOM 4360 N N . LEU C 1 38 ? 67.681 16.079 38.899 1.00 35.45 38 LEU C N 1
ATOM 4361 C CA . LEU C 1 38 ? 67.900 16.911 37.702 1.00 34.84 38 LEU C CA 1
ATOM 4362 C C . LEU C 1 38 ? 69.386 17.158 37.383 1.00 33.47 38 LEU C C 1
ATOM 4363 O O . LEU C 1 38 ? 69.730 17.551 36.264 1.00 33.07 38 LEU C O 1
ATOM 4368 N N . ASN C 1 39 ? 70.266 16.931 38.351 1.00 31.65 39 ASN C N 1
ATOM 4369 C CA . ASN C 1 39 ? 71.703 17.096 38.129 1.00 34.54 39 ASN C CA 1
ATOM 4370 C C . ASN C 1 39 ? 72.415 15.787 37.813 1.00 37.44 39 ASN C C 1
ATOM 4371 O O . ASN C 1 39 ? 73.601 15.782 37.497 1.00 36.70 39 ASN C O 1
ATOM 4376 N N . ARG C 1 40 ? 71.682 14.681 37.893 1.00 38.67 40 ARG C N 1
ATOM 4377 C CA . ARG C 1 40 ? 72.210 13.403 37.473 1.00 37.98 40 ARG C CA 1
ATOM 4378 C C . ARG C 1 40 ? 72.352 13.446 35.972 1.00 37.07 40 ARG C C 1
ATOM 4379 O O . ARG C 1 40 ? 71.519 14.040 35.294 1.00 39.02 40 ARG C O 1
ATOM 4387 N N . LEU C 1 41 ? 73.425 12.847 35.458 1.00 34.75 41 LEU C N 1
ATOM 4388 C CA . LEU C 1 41 ? 73.716 12.873 34.026 1.00 34.10 41 LEU C CA 1
ATOM 4389 C C . LEU C 1 41 ? 72.837 11.928 33.224 1.00 35.19 41 LEU C C 1
ATOM 4390 O O . LEU C 1 41 ? 72.492 12.237 32.082 1.00 36.41 41 LEU C O 1
ATOM 4395 N N . SER C 1 42 ? 72.488 10.782 33.811 1.00 36.85 42 SER C N 1
ATOM 4396 C CA . SER C 1 42 ? 71.605 9.802 33.167 1.00 38.29 42 SER C CA 1
ATOM 4397 C C . SER C 1 42 ? 71.159 8.719 34.131 1.00 39.77 42 SER C C 1
ATOM 4398 O O . SER C 1 42 ? 71.901 8.356 35.042 1.00 38.42 42 SER C O 1
ATOM 4401 N N . PHE C 1 43 ? 69.956 8.186 33.897 1.00 44.02 43 PHE C N 1
ATOM 4402 C CA . PHE C 1 43 ? 69.411 7.065 34.688 1.00 45.27 43 PHE C CA 1
ATOM 4403 C C . PHE C 1 43 ? 69.432 5.728 33.936 1.00 47.61 43 PHE C C 1
ATOM 4404 O O . PHE C 1 43 ? 68.459 4.968 33.979 1.00 51.09 43 PHE C O 1
ATOM 4412 N N . LEU C 1 44 ? 70.529 5.435 33.244 1.00 50.52 44 LEU C N 1
ATOM 4413 C CA . LEU C 1 44 ? 70.732 4.087 32.686 1.00 51.62 44 LEU C CA 1
ATOM 4414 C C . LEU C 1 44 ? 70.803 3.074 33.815 1.00 51.05 44 LEU C C 1
ATOM 4415 O O . LEU C 1 44 ? 70.110 2.069 33.787 1.00 55.55 44 LEU C O 1
ATOM 4420 N N . GLU C 1 45 ? 71.639 3.347 34.815 1.00 54.77 45 GLU C N 1
ATOM 4421 C CA . GLU C 1 45 ? 71.876 2.404 35.930 1.00 56.33 45 GLU C CA 1
ATOM 4422 C C . GLU C 1 45 ? 70.588 1.986 36.639 1.00 54.86 45 GLU C C 1
ATOM 4423 O O . GLU C 1 45 ? 70.600 1.082 37.477 1.00 55.63 45 GLU C O 1
ATOM 4429 N N . THR C 1 46 ? 69.486 2.654 36.302 1.00 52.55 46 THR C N 1
ATOM 4430 C CA . THR C 1 46 ? 68.200 2.453 36.961 1.00 48.20 46 THR C CA 1
ATOM 4431 C C . THR C 1 46 ? 67.259 1.518 36.181 1.00 45.83 46 THR C C 1
ATOM 4432 O O . THR C 1 46 ? 66.475 0.810 36.797 1.00 47.25 46 THR C O 1
ATOM 4436 N N . VAL C 1 47 ? 67.347 1.473 34.851 1.00 45.08 47 VAL C N 1
ATOM 4437 C CA . VAL C 1 47 ? 66.321 0.740 34.065 1.00 46.43 47 VAL C CA 1
ATOM 4438 C C . VAL C 1 47 ? 66.237 -0.768 34.341 1.00 49.53 47 VAL C C 1
ATOM 4439 O O . VAL C 1 47 ? 65.174 -1.346 34.172 1.00 49.73 47 VAL C O 1
ATOM 4443 N N . PRO C 1 48 ? 67.351 -1.407 34.744 1.00 54.18 48 PRO C N 1
ATOM 4444 C CA . PRO C 1 48 ? 67.231 -2.829 35.090 1.00 56.59 48 PRO C CA 1
ATOM 4445 C C . PRO C 1 48 ? 66.507 -3.145 36.413 1.00 55.90 48 PRO C C 1
ATOM 4446 O O . PRO C 1 48 ? 66.116 -4.291 36.616 1.00 62.12 48 PRO C O 1
ATOM 4450 N N . VAL C 1 49 ? 66.316 -2.165 37.294 1.00 57.02 49 VAL C N 1
ATOM 4451 C CA . VAL C 1 49 ? 65.583 -2.405 38.554 1.00 53.66 49 VAL C CA 1
ATOM 4452 C C . VAL C 1 49 ? 64.218 -1.682 38.676 1.00 53.45 49 VAL C C 1
ATOM 4453 O O . VAL C 1 49 ? 63.672 -1.592 39.782 1.00 52.15 49 VAL C O 1
ATOM 4457 N N . VAL C 1 50 ? 63.660 -1.171 37.572 1.00 51.30 50 VAL C N 1
ATOM 4458 C CA . VAL C 1 50 ? 62.306 -0.576 37.627 1.00 52.64 50 VAL C CA 1
ATOM 4459 C C . VAL C 1 50 ? 61.265 -1.625 37.246 1.00 51.49 50 VAL C C 1
ATOM 4460 O O . VAL C 1 50 ? 61.443 -2.349 36.269 1.00 47.42 50 VAL C O 1
ATOM 4464 N N . PRO C 1 51 ? 60.187 -1.728 38.034 1.00 51.59 51 PRO C N 1
ATOM 4465 C CA . PRO C 1 51 ? 59.113 -2.667 37.687 1.00 53.90 51 PRO C CA 1
ATOM 4466 C C . PRO C 1 51 ? 58.352 -2.334 36.399 1.00 53.47 51 PRO C C 1
ATOM 4467 O O . PRO C 1 51 ? 58.253 -1.168 36.006 1.00 48.47 51 PRO C O 1
ATOM 4471 N N . LEU C 1 52 ? 57.828 -3.374 35.758 1.00 54.61 52 LEU C N 1
ATOM 4472 C CA . LEU C 1 52 ? 56.867 -3.220 34.673 1.00 57.65 52 LEU C CA 1
ATOM 4473 C C . LEU C 1 52 ? 55.468 -3.130 35.295 1.00 58.50 52 LEU C C 1
ATOM 4474 O O . LEU C 1 52 ? 54.767 -4.133 35.398 1.00 64.43 52 LEU C O 1
ATOM 4479 N N . ARG C 1 53 ? 55.094 -1.930 35.745 1.00 57.21 53 ARG C N 1
ATOM 4480 C CA . ARG C 1 53 ? 53.751 -1.666 36.271 1.00 52.15 53 ARG C CA 1
ATOM 4481 C C . ARG C 1 53 ? 52.811 -1.277 35.131 1.00 50.64 53 ARG C C 1
ATOM 4482 O O . ARG C 1 53 ? 53.043 -0.284 34.405 1.00 44.29 53 ARG C O 1
ATOM 4490 N N . VAL C 1 54 ? 51.731 -2.041 34.997 1.00 47.30 54 VAL C N 1
ATOM 4491 C CA . VAL C 1 54 ? 50.806 -1.865 33.893 1.00 45.56 54 VAL C CA 1
ATOM 4492 C C . VAL C 1 54 ? 50.103 -0.492 33.969 1.00 42.81 54 VAL C C 1
ATOM 4493 O O . VAL C 1 54 ? 49.642 0.032 32.965 1.00 39.80 54 VAL C O 1
ATOM 4497 N N . SER C 1 55 ? 50.077 0.113 35.151 1.00 41.57 55 SER C N 1
ATOM 4498 C CA . SER C 1 55 ? 49.605 1.500 35.284 1.00 44.05 55 SER C CA 1
ATOM 4499 C C . SER C 1 55 ? 50.435 2.543 34.472 1.00 43.12 55 SER C C 1
ATOM 4500 O O . SER C 1 55 ? 49.937 3.630 34.154 1.00 42.33 55 SER C O 1
ATOM 4503 N N . ASP C 1 56 ? 51.679 2.209 34.135 1.00 40.91 56 ASP C N 1
ATOM 4504 C CA . ASP C 1 56 ? 52.581 3.148 33.446 1.00 40.38 56 ASP C CA 1
ATOM 4505 C C . ASP C 1 56 ? 52.363 3.241 31.925 1.00 39.72 56 ASP C C 1
ATOM 4506 O O . ASP C 1 56 ? 53.014 4.058 31.263 1.00 39.71 56 ASP C O 1
ATOM 4511 N N . GLU C 1 57 ? 51.469 2.423 31.364 1.00 38.88 57 GLU C N 1
ATOM 4512 C CA . GLU C 1 57 ? 51.351 2.310 29.898 1.00 36.80 57 GLU C CA 1
ATOM 4513 C C . GLU C 1 57 ? 50.524 3.465 29.287 1.00 35.84 57 GLU C C 1
ATOM 4514 O O . GLU C 1 57 ? 50.477 3.647 28.049 1.00 32.58 57 GLU C O 1
ATOM 4520 N N . SER C 1 58 ? 49.878 4.239 30.161 1.00 33.63 58 SER C N 1
ATOM 4521 C CA . SER C 1 58 ? 49.185 5.457 29.773 1.00 33.00 58 SER C CA 1
ATOM 4522 C C . SER C 1 58 ? 49.420 6.535 30.835 1.00 35.60 58 SER C C 1
ATOM 4523 O O . SER C 1 58 ? 49.914 6.237 31.919 1.00 33.43 58 SER C O 1
ATOM 4526 N N . SER C 1 59 ? 49.034 7.770 30.519 1.00 36.98 59 SER C N 1
ATOM 4527 C CA . SER C 1 59 ? 48.966 8.858 31.495 1.00 38.68 59 SER C CA 1
ATOM 4528 C C . SER C 1 59 ? 48.052 8.458 32.640 1.00 39.86 59 SER C C 1
ATOM 4529 O O . SER C 1 59 ? 47.370 7.433 32.571 1.00 41.63 59 SER C O 1
ATOM 4532 N N . GLU C 1 60 ? 48.026 9.279 33.683 1.00 39.82 60 GLU C N 1
ATOM 4533 C CA . GLU C 1 60 ? 47.101 9.086 34.804 1.00 40.07 60 GLU C CA 1
ATOM 4534 C C . GLU C 1 60 ? 45.711 9.684 34.504 1.00 40.75 60 GLU C C 1
ATOM 4535 O O . GLU C 1 60 ? 44.784 9.519 35.283 1.00 37.74 60 GLU C O 1
ATOM 4541 N N . ASP C 1 61 ? 45.581 10.365 33.368 1.00 40.35 61 ASP C N 1
ATOM 4542 C CA . ASP C 1 61 ? 44.311 10.907 32.912 1.00 42.23 61 ASP C CA 1
ATOM 4543 C C . ASP C 1 61 ? 43.409 9.756 32.406 1.00 42.44 61 ASP C C 1
ATOM 4544 O O . ASP C 1 61 ? 43.256 9.521 31.203 1.00 37.94 61 ASP C O 1
ATOM 4549 N N . ARG C 1 62 ? 42.822 9.037 33.355 1.00 42.73 62 ARG C N 1
ATOM 4550 C CA . ARG C 1 62 ? 42.084 7.816 33.064 1.00 41.95 62 ARG C CA 1
ATOM 4551 C C . ARG C 1 62 ? 40.594 8.088 32.959 1.00 40.87 62 ARG C C 1
ATOM 4552 O O . ARG C 1 62 ? 40.084 9.006 33.596 1.00 41.18 62 ARG C O 1
ATOM 4560 N N . PRO C 1 63 ? 39.880 7.304 32.133 1.00 40.72 63 PRO C N 1
ATOM 4561 C CA . PRO C 1 63 ? 38.421 7.419 32.201 1.00 40.09 63 PRO C CA 1
ATOM 4562 C C . PRO C 1 63 ? 37.926 6.775 33.487 1.00 39.14 63 PRO C C 1
ATOM 4563 O O . PRO C 1 63 ? 38.436 5.724 33.879 1.00 44.55 63 PRO C O 1
ATOM 4567 N N . THR C 1 64 ? 36.982 7.430 34.153 1.00 40.16 64 THR C N 1
ATOM 4568 C CA . THR C 1 64 ? 36.398 6.926 35.394 1.00 40.99 64 THR C CA 1
ATOM 4569 C C . THR C 1 64 ? 34.871 6.831 35.212 1.00 41.20 64 THR C C 1
ATOM 4570 O O . THR C 1 64 ? 34.149 7.818 35.375 1.00 40.16 64 THR C O 1
ATOM 4574 N N . TRP C 1 65 ? 34.394 5.651 34.831 1.00 39.72 65 TRP C N 1
ATOM 4575 C CA . TRP C 1 65 ? 32.971 5.440 34.583 1.00 37.66 65 TRP C CA 1
ATOM 4576 C C . TRP C 1 65 ? 32.375 4.622 35.707 1.00 39.00 65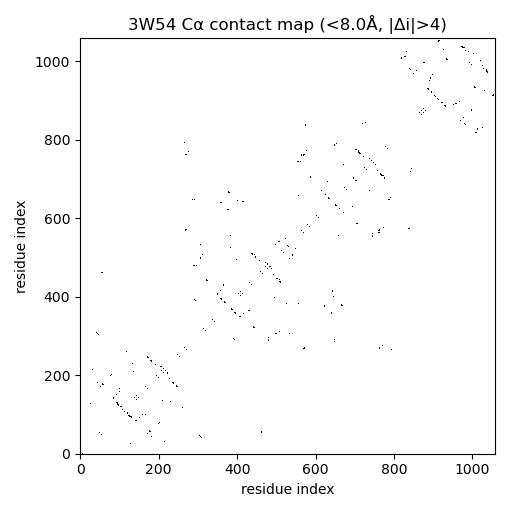 TRP C C 1
ATOM 4577 O O . TRP C 1 65 ? 33.024 3.711 36.238 1.00 39.83 65 TRP C O 1
ATOM 4588 N N . SER C 1 66 ? 31.136 4.950 36.059 1.00 38.29 66 SER C N 1
ATOM 4589 C CA . SER C 1 66 ? 30.293 4.023 36.802 1.00 38.90 66 SER C CA 1
ATOM 4590 C C . SER C 1 66 ? 29.496 3.147 35.834 1.00 37.55 66 SER C C 1
ATOM 4591 O O . SER C 1 66 ? 28.664 3.644 35.069 1.00 36.22 66 SER C O 1
ATOM 4594 N N . LEU C 1 67 ? 29.745 1.843 35.902 1.00 36.83 67 LEU C N 1
ATOM 4595 C CA . LEU C 1 67 ? 29.171 0.865 34.979 1.00 34.87 67 LEU C CA 1
ATOM 4596 C C . LEU C 1 67 ? 27.642 0.916 34.788 1.00 35.54 67 LEU C C 1
ATOM 4597 O O . LEU C 1 67 ? 27.171 0.677 33.675 1.00 34.75 67 LEU C O 1
ATOM 4602 N N . PRO C 1 68 ? 26.872 1.181 35.866 1.00 36.55 68 PRO C N 1
ATOM 4603 C CA . PRO C 1 68 ? 25.424 1.409 35.733 1.00 37.39 68 PRO C CA 1
ATOM 4604 C C . PRO C 1 68 ? 25.030 2.656 34.923 1.00 36.50 68 PRO C C 1
ATOM 4605 O O . PRO C 1 68 ? 24.165 2.587 34.057 1.00 35.99 68 PRO C O 1
ATOM 4609 N N . ASP C 1 69 ? 25.664 3.779 35.202 1.00 36.00 69 ASP C N 1
ATOM 4610 C CA . ASP C 1 69 ? 25.418 5.016 34.463 1.00 35.89 69 ASP C CA 1
ATOM 4611 C C . ASP C 1 69 ? 25.623 4.885 32.935 1.00 36.22 69 ASP C C 1
ATOM 4612 O O . ASP C 1 69 ? 24.805 5.395 32.151 1.00 39.16 69 ASP C O 1
ATOM 4617 N N . ILE C 1 70 ? 26.694 4.210 32.515 1.00 33.07 70 ILE C N 1
ATOM 4618 C CA . ILE C 1 70 ? 27.080 4.174 31.084 1.00 31.88 70 ILE C CA 1
ATOM 4619 C C . ILE C 1 70 ? 26.436 3.020 30.319 1.00 31.90 70 ILE C C 1
ATOM 4620 O O . ILE C 1 70 ? 26.521 2.962 29.080 1.00 30.91 70 ILE C O 1
ATOM 4625 N N . GLU C 1 71 ? 25.784 2.103 31.029 1.00 30.48 71 GLU C N 1
ATOM 4626 C CA . GLU C 1 71 ? 24.871 1.184 30.348 1.00 30.96 71 GLU C CA 1
ATOM 4627 C C . GLU C 1 71 ? 23.869 2.016 29.561 1.00 28.99 71 GLU C C 1
ATOM 4628 O O . GLU C 1 71 ? 23.334 1.567 28.551 1.00 26.72 71 GLU C O 1
ATOM 4634 N N . ASN C 1 72 ? 23.623 3.242 30.035 1.00 29.91 72 ASN C N 1
ATOM 4635 C CA . ASN C 1 72 ? 22.701 4.167 29.382 1.00 29.16 72 ASN C CA 1
ATOM 4636 C C . ASN C 1 72 ? 23.294 4.939 28.191 1.00 30.85 72 ASN C C 1
ATOM 4637 O O . ASN C 1 72 ? 22.645 5.830 27.642 1.00 33.94 72 ASN C O 1
ATOM 4642 N N . VAL C 1 73 ? 24.519 4.620 27.783 1.00 33.20 73 VAL C N 1
ATOM 4643 C CA . VAL C 1 73 ? 25.062 5.184 26.555 1.00 34.15 73 VAL C CA 1
ATOM 4644 C C . VAL C 1 73 ? 24.258 4.620 25.416 1.00 35.15 73 VAL C C 1
ATOM 4645 O O . VAL C 1 73 ? 24.208 3.398 25.247 1.00 35.03 73 VAL C O 1
ATOM 4649 N N . ALA C 1 74 ? 23.681 5.524 24.619 1.00 35.07 74 ALA C N 1
ATOM 4650 C CA . ALA C 1 74 ? 22.817 5.182 23.497 1.00 33.96 74 ALA C CA 1
ATOM 4651 C C . ALA C 1 74 ? 23.473 5.352 22.123 1.00 34.27 74 ALA C C 1
ATOM 4652 O O . ALA C 1 74 ? 24.497 6.033 21.968 1.00 30.96 74 ALA C O 1
ATOM 4654 N N . ILE C 1 75 ? 22.852 4.711 21.127 1.00 34.35 75 ILE C N 1
ATOM 4655 C CA . ILE C 1 75 ? 23.182 4.884 19.720 1.00 32.82 75 ILE C CA 1
ATOM 4656 C C . ILE C 1 75 ? 22.478 6.139 19.237 1.00 32.79 75 ILE C C 1
ATOM 4657 O O . ILE C 1 75 ? 21.249 6.183 19.185 1.00 32.34 75 ILE C O 1
ATOM 4662 N N . THR C 1 76 ? 23.256 7.158 18.881 1.00 33.95 76 THR C N 1
ATOM 4663 C CA . THR C 1 76 ? 22.723 8.438 18.406 1.00 31.49 76 THR C CA 1
ATOM 4664 C C . THR C 1 76 ? 23.266 8.744 17.021 1.00 31.61 76 THR C C 1
ATOM 4665 O O . THR C 1 76 ? 24.266 8.181 16.586 1.00 26.41 76 THR C O 1
ATOM 4669 N N . HIS C 1 77 ? 22.602 9.664 16.339 1.00 34.29 77 HIS C N 1
ATOM 4670 C CA . HIS C 1 77 ? 23.000 10.051 15.012 1.00 34.99 77 HIS C CA 1
ATOM 4671 C C . HIS C 1 77 ? 22.883 11.551 14.823 1.00 34.91 77 HIS C C 1
ATOM 4672 O O . HIS C 1 77 ? 21.799 12.104 14.903 1.00 32.13 77 HIS C O 1
ATOM 4679 N N . LYS C 1 78 ? 24.003 12.218 14.552 1.00 37.07 78 LYS C N 1
ATOM 4680 C CA . LYS C 1 78 ? 23.949 13.650 14.307 1.00 36.40 78 LYS C CA 1
ATOM 4681 C C . LYS C 1 78 ? 23.790 13.835 12.812 1.00 36.61 78 LYS C C 1
ATOM 4682 O O . LYS C 1 78 ? 24.675 13.500 12.037 1.00 36.06 78 LYS C O 1
ATOM 4688 N N . LYS C 1 79 ? 22.645 14.364 12.409 1.00 40.45 79 LYS C N 1
ATOM 4689 C CA . LYS C 1 79 ? 22.322 14.501 11.001 1.00 41.45 79 LYS C CA 1
ATOM 4690 C C . LYS C 1 79 ? 23.244 15.527 10.330 1.00 42.61 79 LYS C C 1
ATOM 4691 O O . LYS C 1 79 ? 23.442 16.618 10.867 1.00 44.70 79 LYS C O 1
ATOM 4697 N N . PRO C 1 80 ? 23.797 15.183 9.151 1.00 43.91 80 PRO C N 1
ATOM 4698 C CA . PRO C 1 80 ? 24.685 16.078 8.392 1.00 46.24 80 PRO C CA 1
ATOM 4699 C C . PRO C 1 80 ? 23.939 17.272 7.790 1.00 49.72 80 PRO C C 1
ATOM 4700 O O . PRO C 1 80 ? 22.782 17.130 7.364 1.00 47.84 80 PRO C O 1
ATOM 4704 N N . ASN C 1 81 ? 24.574 18.440 7.764 1.00 53.94 81 ASN C N 1
ATOM 4705 C CA . ASN C 1 81 ? 23.978 19.592 7.066 1.00 58.83 81 ASN C CA 1
ATOM 4706 C C . ASN C 1 81 ? 25.003 20.361 6.243 1.00 56.12 81 ASN C C 1
ATOM 4707 O O . ASN C 1 81 ? 25.627 21.293 6.724 1.00 62.51 81 ASN C O 1
ATOM 4712 N N . GLY C 1 82 ? 25.174 19.944 4.997 1.00 54.66 82 GLY C N 1
ATOM 4713 C CA . GLY C 1 82 ? 26.129 20.572 4.097 1.00 54.98 82 GLY C CA 1
ATOM 4714 C C . GLY C 1 82 ? 26.906 19.529 3.328 1.00 57.16 82 GLY C C 1
ATOM 4715 O O . GLY C 1 82 ? 26.826 18.335 3.624 1.00 65.03 82 GLY C O 1
ATOM 4716 N N . LEU C 1 83 ? 27.657 19.988 2.337 1.00 56.56 83 LEU C N 1
ATOM 4717 C CA . LEU C 1 83 ? 28.376 19.111 1.427 1.00 55.75 83 LEU C CA 1
ATOM 4718 C C . LEU C 1 83 ? 29.482 18.362 2.162 1.00 56.49 83 LEU C C 1
ATOM 4719 O O . LEU C 1 83 ? 29.658 17.154 1.989 1.00 54.60 83 LEU C O 1
ATOM 4724 N N . VAL C 1 84 ? 30.224 19.099 2.978 1.00 55.29 84 VAL C N 1
ATOM 4725 C CA . VAL C 1 84 ? 31.323 18.542 3.758 1.00 56.60 84 VAL C CA 1
ATOM 4726 C C . VAL C 1 84 ? 30.845 17.421 4.687 1.00 54.88 84 VAL C C 1
ATOM 4727 O O . VAL C 1 84 ? 31.414 16.322 4.699 1.00 53.37 84 VAL C O 1
ATOM 4731 N N . ASP C 1 85 ? 29.810 17.720 5.467 1.00 50.68 85 ASP C N 1
ATOM 4732 C CA . ASP C 1 85 ? 29.232 16.752 6.404 1.00 54.01 85 ASP C CA 1
ATOM 4733 C C . ASP C 1 85 ? 28.671 15.509 5.732 1.00 54.46 85 ASP C C 1
ATOM 4734 O O . ASP C 1 85 ? 28.846 14.387 6.222 1.00 49.62 85 ASP C O 1
ATOM 4739 N N . THR C 1 86 ? 27.994 15.715 4.609 1.00 55.32 86 THR C N 1
ATOM 4740 C CA . THR C 1 86 ? 27.376 14.615 3.888 1.00 56.24 86 THR C CA 1
ATOM 4741 C C . THR C 1 86 ? 28.438 13.721 3.264 1.00 58.12 86 THR C C 1
ATOM 4742 O O . THR C 1 86 ? 28.260 12.504 3.196 1.00 59.58 86 THR C O 1
ATOM 4746 N N . LEU C 1 87 ? 29.552 14.317 2.839 1.00 56.52 87 LEU C N 1
ATOM 4747 C CA . LEU C 1 87 ? 30.678 13.535 2.343 1.00 55.98 87 LEU C CA 1
ATOM 4748 C C . LEU C 1 87 ? 31.376 12.806 3.477 1.00 54.29 87 LEU C C 1
ATOM 4749 O O . LEU C 1 87 ? 31.881 11.703 3.285 1.00 55.06 87 LEU C O 1
ATOM 4754 N N . ALA C 1 88 ? 31.419 13.418 4.656 1.00 53.96 88 ALA C N 1
ATOM 4755 C CA . ALA C 1 88 ? 32.023 12.755 5.808 1.00 52.71 88 ALA C CA 1
ATOM 4756 C C . ALA C 1 88 ? 31.221 11.498 6.143 1.00 51.03 88 ALA C C 1
ATOM 4757 O O . ALA C 1 88 ? 31.787 10.414 6.272 1.00 45.25 88 ALA C O 1
ATOM 4759 N N . TYR C 1 89 ? 29.899 11.651 6.249 1.00 53.90 89 TYR C N 1
ATOM 4760 C CA . TYR C 1 89 ? 29.003 10.528 6.528 1.00 51.37 89 TYR C CA 1
ATOM 4761 C C . TYR C 1 89 ? 29.093 9.453 5.457 1.00 53.43 89 TYR C C 1
ATOM 4762 O O . TYR C 1 89 ? 29.377 8.292 5.765 1.00 49.24 89 TYR C O 1
ATOM 4771 N N . ARG C 1 90 ? 28.881 9.844 4.202 1.00 58.44 90 ARG C N 1
ATOM 4772 C CA . ARG C 1 90 ? 28.780 8.876 3.106 1.00 58.69 90 ARG C CA 1
ATOM 4773 C C . ARG C 1 90 ? 30.032 8.017 2.987 1.00 58.88 90 ARG C C 1
ATOM 4774 O O . ARG C 1 90 ? 29.935 6.834 2.692 1.00 62.70 90 ARG C O 1
ATOM 4782 N N . SER C 1 91 ? 31.203 8.597 3.227 1.00 61.95 91 SER C N 1
ATOM 4783 C CA . SER C 1 91 ? 32.462 7.850 3.083 1.00 60.85 91 SER C CA 1
ATOM 4784 C C . SER C 1 91 ? 32.719 6.907 4.266 1.00 60.57 91 SER C C 1
ATOM 4785 O O . SER C 1 91 ? 33.222 5.797 4.074 1.00 56.60 91 SER C O 1
ATOM 4788 N N . VAL C 1 92 ? 32.380 7.350 5.479 1.00 59.69 92 VAL C N 1
ATOM 4789 C CA . VAL C 1 92 ? 32.347 6.461 6.645 1.00 57.71 92 VAL C CA 1
ATOM 4790 C C . VAL C 1 92 ? 31.328 5.344 6.435 1.00 57.79 92 VAL C C 1
ATOM 4791 O O . VAL C 1 92 ? 31.597 4.176 6.713 1.00 58.96 92 VAL C O 1
ATOM 4795 N N . ARG C 1 93 ? 30.148 5.725 5.963 1.00 60.30 93 ARG C N 1
ATOM 4796 C CA . ARG C 1 93 ? 29.066 4.781 5.685 1.00 63.69 93 ARG C CA 1
ATOM 4797 C C . ARG C 1 93 ? 29.483 3.776 4.609 1.00 64.47 93 ARG C C 1
ATOM 4798 O O . ARG C 1 93 ? 29.232 2.578 4.751 1.00 64.93 93 ARG C O 1
ATOM 4806 N N . THR C 1 94 ? 30.127 4.266 3.548 1.00 63.77 94 THR C N 1
ATOM 4807 C CA . THR C 1 94 ? 30.619 3.405 2.469 1.00 66.71 94 THR C CA 1
ATOM 4808 C C . THR C 1 94 ? 31.763 2.519 2.960 1.00 67.47 94 THR C C 1
ATOM 4809 O O . THR C 1 94 ? 31.868 1.356 2.564 1.00 68.35 94 THR C O 1
ATOM 4813 N N . CYS C 1 95 ? 32.619 3.072 3.816 1.00 67.97 95 CYS C N 1
ATOM 4814 C CA . CYS C 1 95 ? 33.693 2.292 4.429 1.00 70.27 95 CYS C CA 1
ATOM 4815 C C . CYS C 1 95 ? 33.130 1.171 5.294 1.00 71.84 95 CYS C C 1
ATOM 4816 O O . CYS C 1 95 ? 33.663 0.063 5.285 1.00 75.88 95 CYS C O 1
ATOM 4819 N N . ARG C 1 96 ? 32.064 1.461 6.040 1.00 69.06 96 ARG C N 1
ATOM 4820 C CA . ARG C 1 96 ? 31.419 0.447 6.877 1.00 66.62 96 ARG C CA 1
ATOM 4821 C C . ARG C 1 96 ? 30.963 -0.718 5.993 1.00 64.90 96 ARG C C 1
ATOM 4822 O O . ARG C 1 96 ? 31.272 -1.871 6.291 1.00 55.68 96 ARG C O 1
ATOM 4830 N N . TRP C 1 97 ? 30.271 -0.411 4.894 1.00 68.62 97 TRP C N 1
ATOM 4831 C CA . TRP C 1 97 ? 29.871 -1.440 3.918 1.00 72.30 97 TRP C CA 1
ATOM 4832 C C . TRP C 1 97 ? 31.074 -2.200 3.355 1.00 73.25 97 TRP C C 1
ATOM 4833 O O . TRP C 1 97 ? 31.114 -3.427 3.441 1.00 75.18 97 TRP C O 1
ATOM 4844 N N . LEU C 1 98 ? 32.039 -1.471 2.784 1.00 70.39 98 LEU C N 1
ATOM 4845 C CA . LEU C 1 98 ? 33.282 -2.067 2.269 1.00 68.66 98 LEU C CA 1
ATOM 4846 C C . LEU C 1 98 ? 33.871 -3.022 3.285 1.00 69.52 98 LEU C C 1
ATOM 4847 O O . LEU C 1 98 ? 34.215 -4.161 2.965 1.00 73.87 98 LEU C O 1
ATOM 4852 N N . PHE C 1 99 ? 33.988 -2.539 4.516 1.00 67.69 99 PHE C N 1
ATOM 4853 C CA . PHE C 1 99 ? 34.584 -3.310 5.597 1.00 65.87 99 PHE C CA 1
ATOM 4854 C C . PHE C 1 99 ? 33.682 -4.452 6.079 1.00 69.87 99 PHE C C 1
ATOM 4855 O O . PHE C 1 99 ? 34.177 -5.540 6.350 1.00 75.29 99 PHE C O 1
ATOM 4863 N N . ASP C 1 100 ? 32.376 -4.203 6.199 1.00 76.77 100 ASP C N 1
ATOM 4864 C CA . ASP C 1 100 ? 31.415 -5.247 6.606 1.00 80.08 100 ASP C CA 1
ATOM 4865 C C . ASP C 1 100 ? 31.447 -6.441 5.657 1.00 82.35 100 ASP C C 1
ATOM 4866 O O . ASP C 1 100 ? 31.713 -7.574 6.069 1.00 80.47 100 ASP C O 1
ATOM 4871 N N . THR C 1 101 ? 31.174 -6.170 4.385 1.00 86.05 101 THR C N 1
ATOM 4872 C CA . THR C 1 101 ? 31.046 -7.219 3.380 1.00 89.62 101 THR C CA 1
ATOM 4873 C C . THR C 1 101 ? 32.349 -7.991 3.201 1.00 91.00 101 THR C C 1
ATOM 4874 O O . THR C 1 101 ? 32.371 -9.211 3.366 1.00 92.59 101 THR C O 1
ATOM 4878 N N . PHE C 1 102 ? 33.435 -7.277 2.908 1.00 91.18 102 PHE C N 1
ATOM 4879 C CA . PHE C 1 102 ? 34.727 -7.917 2.624 1.00 92.78 102 PHE C CA 1
ATOM 4880 C C . PHE C 1 102 ? 35.504 -8.356 3.876 1.00 95.06 102 PHE C C 1
ATOM 4881 O O . PHE C 1 102 ? 36.633 -8.844 3.764 1.00 92.95 102 PHE C O 1
ATOM 4889 N N . SER C 1 103 ? 34.906 -8.186 5.056 1.00 98.75 103 SER C N 1
ATOM 4890 C CA . SER C 1 103 ? 35.437 -8.770 6.293 1.00 103.70 103 SER C CA 1
ATOM 4891 C C . SER C 1 103 ? 34.969 -10.218 6.426 1.00 109.11 103 SER C C 1
ATOM 4892 O O . SER C 1 103 ? 35.785 -11.138 6.522 1.00 112.34 103 SER C O 1
ATOM 4895 N N . LEU C 1 104 ? 33.648 -10.400 6.426 1.00 112.66 104 LEU C N 1
ATOM 4896 C CA . LEU C 1 104 ? 33.024 -11.707 6.653 1.00 115.62 104 LEU C CA 1
ATOM 4897 C C . LEU C 1 104 ? 32.855 -12.539 5.367 1.00 115.15 104 LEU C C 1
ATOM 4898 O O . LEU C 1 104 ? 32.439 -13.696 5.429 1.00 114.11 104 LEU C O 1
ATOM 4903 N N . TYR C 1 105 ? 33.170 -11.951 4.211 1.00 112.74 105 TYR C N 1
ATOM 4904 C CA . TYR C 1 105 ? 33.350 -12.725 2.974 1.00 111.11 105 TYR C CA 1
ATOM 4905 C C . TYR C 1 105 ? 34.495 -13.720 3.151 1.00 108.86 105 TYR C C 1
ATOM 4906 O O . TYR C 1 105 ? 34.409 -14.866 2.711 1.00 112.08 105 TYR C O 1
ATOM 4915 N N . ARG C 1 106 ? 35.559 -13.265 3.807 1.00 103.83 106 ARG C N 1
ATOM 4916 C CA . ARG C 1 106 ? 36.777 -14.050 3.980 1.00 102.30 106 ARG C CA 1
ATOM 4917 C C . ARG C 1 106 ? 36.729 -14.922 5.240 1.00 100.21 106 ARG C C 1
ATOM 4918 O O . ARG C 1 106 ? 36.787 -16.150 5.151 1.00 96.94 106 ARG C O 1
ATOM 4926 N N . PHE C 1 107 ? 36.620 -14.284 6.404 1.00 101.33 107 PHE C N 1
ATOM 4927 C CA . PHE C 1 107 ? 36.782 -14.974 7.693 1.00 101.76 107 PHE C CA 1
ATOM 4928 C C . PHE C 1 107 ? 35.585 -15.830 8.133 1.00 99.38 107 PHE C C 1
ATOM 4929 O O . PHE C 1 107 ? 35.723 -16.637 9.051 1.00 98.00 107 PHE C O 1
ATOM 4937 N N . GLY C 1 108 ? 34.424 -15.653 7.497 1.00 98.82 108 GLY C N 1
ATOM 4938 C CA . GLY C 1 108 ? 33.246 -16.499 7.754 1.00 97.17 108 GLY C CA 1
ATOM 4939 C C . GLY C 1 108 ? 32.095 -15.783 8.446 1.00 97.14 108 GLY C C 1
ATOM 4940 O O . GLY C 1 108 ? 31.687 -14.702 8.027 1.00 101.15 108 GLY C O 1
ATOM 4941 N N . SER C 1 109 ? 31.561 -16.395 9.501 1.00 93.72 109 SER C N 1
ATOM 4942 C CA . SER C 1 109 ? 30.455 -15.816 10.266 1.00 90.93 109 SER C CA 1
ATOM 4943 C C . SER C 1 109 ? 30.997 -14.919 11.398 1.00 88.19 109 SER C C 1
ATOM 4944 O O . SER C 1 109 ? 32.006 -14.245 11.207 1.00 93.79 109 SER C O 1
ATOM 4947 N N . ILE C 1 110 ? 30.334 -14.904 12.558 1.00 84.96 110 ILE C N 1
ATOM 4948 C CA . ILE C 1 110 ? 30.742 -14.070 13.703 1.00 81.81 110 ILE C CA 1
ATOM 4949 C C . ILE C 1 110 ? 30.862 -14.922 14.976 1.00 74.81 110 ILE C C 1
ATOM 4950 O O . ILE C 1 110 ? 29.893 -15.569 15.376 1.00 72.95 110 ILE C O 1
ATOM 4955 N N . THR C 1 111 ? 32.042 -14.909 15.605 1.00 65.06 111 THR C N 1
ATOM 4956 C CA . THR C 1 111 ? 32.262 -15.579 16.896 1.00 63.68 111 THR C CA 1
ATOM 4957 C C . THR C 1 111 ? 33.056 -14.679 17.862 1.00 63.01 111 THR C C 1
ATOM 4958 O O . THR C 1 111 ? 33.364 -13.523 17.549 1.00 55.91 111 THR C O 1
ATOM 4962 N N . GLU C 1 112 ? 33.369 -15.221 19.039 1.00 63.59 112 GLU C N 1
ATOM 4963 C CA . GLU C 1 112 ? 34.278 -14.583 19.994 1.00 68.28 112 GLU C CA 1
ATOM 4964 C C . GLU C 1 112 ? 35.548 -14.093 19.294 1.00 69.50 112 GLU C C 1
ATOM 4965 O O . GLU C 1 112 ? 35.919 -12.917 19.390 1.00 70.06 112 GLU C O 1
ATOM 4971 N N . SER C 1 113 ? 36.197 -15.012 18.586 1.00 66.93 113 SER C N 1
ATOM 4972 C CA . SER C 1 113 ? 37.485 -14.754 17.942 1.00 65.86 113 SER C CA 1
ATOM 4973 C C . SER C 1 113 ? 37.438 -13.603 16.934 1.00 61.40 113 SER C C 1
ATOM 4974 O O . SER C 1 113 ? 38.134 -12.599 17.091 1.00 59.90 113 SER C O 1
ATOM 4977 N N . LYS C 1 114 ? 36.600 -13.752 15.917 1.00 58.37 114 LYS C N 1
ATOM 4978 C CA . LYS C 1 114 ? 36.573 -12.830 14.777 1.00 55.52 114 LYS C CA 1
ATOM 4979 C C . LYS C 1 114 ? 36.175 -11.396 15.156 1.00 53.89 114 LYS C C 1
ATOM 4980 O O . LYS C 1 114 ? 36.427 -10.447 14.408 1.00 55.97 114 LYS C O 1
ATOM 4986 N N . VAL C 1 115 ? 35.539 -11.260 16.311 1.00 52.64 115 VAL C N 1
ATOM 4987 C CA . VAL C 1 115 ? 35.160 -9.971 16.874 1.00 52.12 115 VAL C CA 1
ATOM 4988 C C . VAL C 1 115 ? 36.406 -9.230 17.393 1.00 52.32 115 VAL C C 1
ATOM 4989 O O . VAL C 1 115 ? 36.533 -8.021 17.216 1.00 48.61 115 VAL C O 1
ATOM 4993 N N . ILE C 1 116 ? 37.325 -9.966 18.011 1.00 54.44 116 ILE C N 1
ATOM 4994 C CA . ILE C 1 116 ? 38.604 -9.414 18.452 1.00 55.00 116 ILE C CA 1
ATOM 4995 C C . ILE C 1 116 ? 39.440 -8.994 17.234 1.00 55.96 116 ILE C C 1
ATOM 4996 O O . ILE C 1 116 ? 40.016 -7.908 17.227 1.00 54.85 116 ILE C O 1
ATOM 5001 N N . SER C 1 117 ? 39.473 -9.838 16.201 1.00 55.14 117 SER C N 1
ATOM 5002 C CA . SER C 1 117 ? 40.208 -9.541 14.964 1.00 55.06 117 SER C CA 1
ATOM 5003 C C . SER C 1 117 ? 39.787 -8.210 14.369 1.00 52.73 117 SER C C 1
ATOM 5004 O O . SER C 1 117 ? 40.630 -7.414 13.941 1.00 51.72 117 SER C O 1
ATOM 5007 N N . ARG C 1 118 ? 38.476 -7.992 14.323 1.00 49.94 118 ARG C N 1
ATOM 5008 C CA . ARG C 1 118 ? 37.916 -6.787 13.733 1.00 49.30 118 ARG C CA 1
ATOM 5009 C C . ARG C 1 118 ? 38.257 -5.560 14.564 1.00 50.01 118 ARG C C 1
ATOM 5010 O O . ARG C 1 118 ? 38.584 -4.501 14.019 1.00 50.41 118 ARG C O 1
ATOM 5018 N N . CYS C 1 119 ? 38.138 -5.713 15.879 1.00 47.50 119 CYS C N 1
ATOM 5019 C CA . CYS C 1 119 ? 38.304 -4.613 16.811 1.00 50.32 119 CYS C CA 1
ATOM 5020 C C . CYS C 1 119 ? 39.780 -4.262 16.929 1.00 49.18 119 CYS C C 1
ATOM 5021 O O . CYS C 1 119 ? 40.170 -3.111 16.756 1.00 48.33 119 CYS C O 1
ATOM 5024 N N . LEU C 1 120 ? 40.580 -5.282 17.216 1.00 48.82 120 LEU C N 1
ATOM 5025 C CA . LEU C 1 120 ? 42.033 -5.177 17.241 1.00 47.25 120 LEU C CA 1
ATOM 5026 C C . LEU C 1 120 ? 42.491 -4.387 16.026 1.00 45.66 120 LEU C C 1
ATOM 5027 O O . LEU C 1 120 ? 43.161 -3.366 16.162 1.00 48.96 120 LEU C O 1
ATOM 5032 N N . PHE C 1 121 ? 42.083 -4.819 14.841 1.00 44.08 121 PHE C N 1
ATOM 5033 C CA . PHE C 1 121 ? 42.467 -4.133 13.614 1.00 43.89 121 PHE C CA 1
ATOM 5034 C C . PHE C 1 121 ? 42.006 -2.672 13.577 1.00 46.57 121 PHE C C 1
ATOM 5035 O O . PHE C 1 121 ? 42.800 -1.776 13.305 1.00 51.03 121 PHE C O 1
ATOM 5043 N N . LEU C 1 122 ? 40.731 -2.418 13.843 1.00 45.11 122 LEU C N 1
ATOM 5044 C CA . LEU C 1 122 ? 40.201 -1.054 13.710 1.00 44.99 122 LEU C CA 1
ATOM 5045 C C . LEU C 1 122 ? 40.746 -0.055 14.746 1.00 45.49 122 LEU C C 1
ATOM 5046 O O . LEU C 1 122 ? 40.911 1.121 14.426 1.00 47.29 122 LEU C O 1
ATOM 5051 N N . GLU C 1 123 ? 41.010 -0.510 15.970 1.00 43.11 123 GLU C N 1
ATOM 5052 C CA . GLU C 1 123 ? 41.559 0.360 17.016 1.00 44.11 123 GLU C CA 1
ATOM 5053 C C . GLU C 1 123 ? 42.966 0.862 16.615 1.00 46.10 123 GLU C C 1
ATOM 5054 O O . GLU C 1 123 ? 43.341 2.002 16.882 1.00 42.97 123 GLU C O 1
ATOM 5060 N N . THR C 1 124 ? 43.725 -0.024 15.978 1.00 47.01 124 THR C N 1
ATOM 5061 C CA . THR C 1 124 ? 44.969 0.306 15.288 1.00 46.37 124 THR C CA 1
ATOM 5062 C C . THR C 1 124 ? 44.876 1.615 14.489 1.00 47.68 124 THR C C 1
ATOM 5063 O O . THR C 1 124 ? 45.839 2.377 14.452 1.00 47.84 124 THR C O 1
ATOM 5067 N N . VAL C 1 125 ? 43.724 1.865 13.869 1.00 45.91 125 VAL C N 1
ATOM 5068 C CA . VAL C 1 125 ? 43.504 3.055 13.039 1.00 45.35 125 VAL C CA 1
ATOM 5069 C C . VAL C 1 125 ? 42.845 4.201 13.811 1.00 45.14 125 VAL C C 1
ATOM 5070 O O . VAL C 1 125 ? 43.005 5.375 13.465 1.00 46.15 125 VAL C O 1
ATOM 5074 N N . ALA C 1 126 ? 42.072 3.856 14.836 1.00 42.46 126 ALA C N 1
ATOM 5075 C CA . ALA C 1 126 ? 41.361 4.846 15.647 1.00 40.25 126 ALA C CA 1
ATOM 5076 C C . ALA C 1 126 ? 42.307 5.709 16.485 1.00 40.09 126 ALA C C 1
ATOM 5077 O O . ALA C 1 126 ? 41.963 6.837 16.873 1.00 36.86 126 ALA C O 1
ATOM 5079 N N . GLY C 1 127 ? 43.479 5.154 16.781 1.00 38.52 127 GLY C N 1
ATOM 5080 C CA . GLY C 1 127 ? 44.510 5.861 17.516 1.00 40.57 127 GLY C CA 1
ATOM 5081 C C . GLY C 1 127 ? 45.145 7.041 16.796 1.00 39.55 127 GLY C C 1
ATOM 5082 O O . GLY C 1 127 ? 45.767 7.886 17.434 1.00 44.22 127 GLY C O 1
ATOM 5083 N N . VAL C 1 128 ? 45.012 7.128 15.481 1.00 38.47 128 VAL C N 1
ATOM 5084 C CA . VAL C 1 128 ? 45.795 8.136 14.756 1.00 38.40 128 VAL C CA 1
ATOM 5085 C C . VAL C 1 128 ? 45.135 9.518 14.630 1.00 36.64 128 VAL C C 1
ATOM 5086 O O . VAL C 1 128 ? 45.817 10.515 14.811 1.00 38.21 128 VAL C O 1
ATOM 5090 N N . PRO C 1 129 ? 43.822 9.591 14.347 1.00 38.49 129 PRO C N 1
ATOM 5091 C CA . PRO C 1 129 ? 43.225 10.923 14.161 1.00 37.85 129 PRO C CA 1
ATOM 5092 C C . PRO C 1 129 ? 43.525 11.952 15.252 1.00 38.90 129 PRO C C 1
ATOM 5093 O O . PRO C 1 129 ? 43.811 13.101 14.931 1.00 38.62 129 PRO C O 1
ATOM 5097 N N . GLY C 1 130 ? 43.456 11.549 16.520 1.00 38.26 130 GLY C N 1
ATOM 5098 C CA . GLY C 1 130 ? 43.703 12.465 17.620 1.00 38.23 130 GLY C CA 1
ATOM 5099 C C . GLY C 1 130 ? 45.165 12.865 17.679 1.00 38.51 130 GLY C C 1
ATOM 5100 O O . GLY C 1 130 ? 45.500 14.014 17.939 1.00 36.81 130 GLY C O 1
ATOM 5101 N N . MET C 1 131 ? 46.038 11.901 17.436 1.00 39.22 131 MET C N 1
ATOM 5102 C CA . MET C 1 131 ? 47.458 12.150 17.468 1.00 40.61 131 MET C CA 1
ATOM 5103 C C . MET C 1 131 ? 47.801 13.162 16.374 1.00 41.73 131 MET C C 1
ATOM 5104 O O . MET C 1 131 ? 48.555 14.094 16.635 1.00 41.99 131 MET C O 1
ATOM 5109 N N . VAL C 1 132 ? 47.219 13.035 15.179 1.00 42.14 132 VAL C N 1
ATOM 5110 C CA . VAL C 1 132 ? 47.554 14.006 14.123 1.00 44.83 132 VAL C CA 1
ATOM 5111 C C . VAL C 1 132 ? 46.940 15.375 14.389 1.00 43.24 132 VAL C C 1
ATOM 5112 O O . VAL C 1 132 ? 47.613 16.391 14.207 1.00 41.46 132 VAL C O 1
ATOM 5116 N N . GLY C 1 133 ? 45.679 15.396 14.830 1.00 42.46 133 GLY C N 1
ATOM 5117 C CA . GLY C 1 133 ? 44.951 16.641 15.073 1.00 42.11 133 GLY C CA 1
ATOM 5118 C C . GLY C 1 133 ? 45.472 17.449 16.256 1.00 43.41 133 GLY C C 1
ATOM 5119 O O . GLY C 1 133 ? 45.438 18.688 16.242 1.00 43.39 133 GLY C O 1
ATOM 5120 N N . GLY C 1 134 ? 45.929 16.750 17.289 1.00 41.72 134 GLY C N 1
ATOM 5121 C CA . GLY C 1 134 ? 46.610 17.387 18.409 1.00 44.57 134 GLY C CA 1
ATOM 5122 C C . GLY C 1 134 ? 47.973 17.955 18.013 1.00 44.13 134 GLY C C 1
ATOM 5123 O O . GLY C 1 134 ? 48.288 19.098 18.336 1.00 41.03 134 GLY C O 1
ATOM 5124 N N . MET C 1 135 ? 48.772 17.151 17.310 1.00 43.58 135 MET C N 1
ATOM 5125 C CA . MET C 1 135 ? 50.093 17.577 16.865 1.00 46.42 135 MET C CA 1
ATOM 5126 C C . MET C 1 135 ? 50.017 18.845 16.013 1.00 46.58 135 MET C C 1
ATOM 5127 O O . MET C 1 135 ? 50.753 19.803 16.250 1.00 45.33 135 MET C O 1
ATOM 5132 N N . LEU C 1 136 ? 49.136 18.839 15.022 1.00 44.16 136 LEU C N 1
ATOM 5133 C CA . LEU C 1 136 ? 48.948 19.997 14.158 1.00 43.61 136 LEU C CA 1
ATOM 5134 C C . LEU C 1 136 ? 48.545 21.234 14.943 1.00 41.80 136 LEU C C 1
ATOM 5135 O O . LEU C 1 136 ? 49.021 22.325 14.654 1.00 40.73 136 LEU C O 1
ATOM 5140 N N . ARG C 1 137 ? 47.683 21.077 15.943 1.00 41.27 137 ARG C N 1
ATOM 5141 C CA . ARG C 1 137 ? 47.365 22.209 16.822 1.00 38.30 137 ARG C CA 1
ATOM 5142 C C . ARG C 1 137 ? 48.541 22.624 17.675 1.00 35.21 137 ARG C C 1
ATOM 5143 O O . ARG C 1 137 ? 48.688 23.794 18.013 1.00 34.74 137 ARG C O 1
ATOM 5151 N N . HIS C 1 138 ? 49.369 21.654 18.035 1.00 34.14 138 HIS C N 1
ATOM 5152 C CA . HIS C 1 138 ? 50.576 21.912 18.809 1.00 31.93 138 HIS C CA 1
ATOM 5153 C C . HIS C 1 138 ? 51.526 22.796 18.006 1.00 33.17 138 HIS C C 1
ATOM 5154 O O . HIS C 1 138 ? 52.101 23.763 18.527 1.00 30.90 138 HIS C O 1
ATOM 5161 N N . LEU C 1 139 ? 51.679 22.450 16.728 1.00 34.65 139 LEU C N 1
ATOM 5162 C CA . LEU C 1 139 ? 52.559 23.180 15.832 1.00 36.46 139 LEU C CA 1
ATOM 5163 C C . LEU C 1 139 ? 52.017 24.580 15.575 1.00 38.72 139 LEU C C 1
ATOM 5164 O O . LEU C 1 139 ? 52.746 25.573 15.714 1.00 38.84 139 LEU C O 1
ATOM 5169 N N . SER C 1 140 ? 50.745 24.656 15.212 1.00 36.70 140 SER C N 1
ATOM 5170 C CA . SER C 1 140 ? 50.124 25.940 14.946 1.00 39.16 140 SER C CA 1
ATOM 5171 C C . SER C 1 140 ? 50.369 26.861 16.120 1.00 41.02 140 SER C C 1
ATOM 5172 O O . SER C 1 140 ? 50.821 27.993 15.932 1.00 41.65 140 SER C O 1
ATOM 5175 N N . SER C 1 141 ? 50.091 26.347 17.325 1.00 40.19 141 SER C N 1
ATOM 5176 C CA . SER C 1 141 ? 50.360 27.045 18.572 1.00 38.37 141 SER C CA 1
ATOM 5177 C C . SER C 1 141 ? 51.819 27.542 18.692 1.00 38.97 141 SER C C 1
ATOM 5178 O O . SER C 1 141 ? 52.070 28.663 19.142 1.00 38.81 141 SER C O 1
ATOM 5181 N N . LEU C 1 142 ? 52.770 26.703 18.310 1.00 39.90 142 LEU C N 1
ATOM 5182 C CA . LEU C 1 142 ? 54.173 27.052 18.432 1.00 40.42 142 LEU C CA 1
ATOM 5183 C C . LEU C 1 142 ? 54.636 28.090 17.398 1.00 43.53 142 LEU C C 1
ATOM 5184 O O . LEU C 1 142 ? 55.363 29.019 17.762 1.00 41.49 142 LEU C O 1
ATOM 5189 N N . ARG C 1 143 ? 54.221 27.954 16.134 1.00 43.27 143 ARG C N 1
ATOM 5190 C CA . ARG C 1 143 ? 54.685 28.889 15.090 1.00 45.43 143 ARG C CA 1
ATOM 5191 C C . ARG C 1 143 ? 53.945 30.241 15.039 1.00 47.93 143 ARG C C 1
ATOM 5192 O O . ARG C 1 143 ? 54.560 31.270 14.732 1.00 51.36 143 ARG C O 1
ATOM 5200 N N . TYR C 1 144 ? 52.650 30.252 15.345 1.00 48.41 144 TYR C N 1
ATOM 5201 C CA . TYR C 1 144 ? 51.907 31.511 15.438 1.00 47.64 144 TYR C CA 1
ATOM 5202 C C . TYR C 1 144 ? 51.971 32.076 16.852 1.00 47.11 144 TYR C C 1
ATOM 5203 O O . TYR C 1 144 ? 51.667 33.244 17.072 1.00 42.38 144 TYR C O 1
ATOM 5212 N N . MET C 1 145 ? 52.389 31.251 17.807 1.00 49.84 145 MET C N 1
ATOM 5213 C CA . MET C 1 145 ? 52.441 31.651 19.214 1.00 51.59 145 MET C CA 1
ATOM 5214 C C . MET C 1 145 ? 51.042 32.053 19.670 1.00 51.47 145 MET C C 1
ATOM 5215 O O . MET C 1 145 ? 50.796 33.166 20.118 1.00 54.82 145 MET C O 1
ATOM 5220 N N . THR C 1 146 ? 50.116 31.123 19.524 1.00 52.82 146 THR C N 1
ATOM 5221 C CA . THR C 1 146 ? 48.736 31.347 19.901 1.00 49.58 146 THR C CA 1
ATOM 5222 C C . THR C 1 146 ? 48.375 30.426 21.045 1.00 48.04 146 THR C C 1
ATOM 5223 O O . THR C 1 146 ? 48.821 29.273 21.095 1.00 52.38 146 THR C O 1
ATOM 5227 N N . ARG C 1 147 ? 47.572 30.940 21.968 1.00 47.68 147 ARG C N 1
ATOM 5228 C CA . ARG C 1 147 ? 46.936 30.099 22.971 1.00 48.41 147 ARG C CA 1
ATOM 5229 C C . ARG C 1 147 ? 46.060 29.108 22.201 1.00 44.86 147 ARG C C 1
ATOM 5230 O O . ARG C 1 147 ? 45.479 29.473 21.180 1.00 34.97 147 ARG C O 1
ATOM 5238 N N . ASP C 1 148 ? 46.007 27.878 22.677 1.00 44.55 148 ASP C N 1
ATOM 5239 C CA . ASP C 1 148 ? 45.208 26.815 22.127 1.00 44.44 148 ASP C CA 1
ATOM 5240 C C . ASP C 1 148 ? 43.910 26.617 22.882 1.00 44.70 148 ASP C C 1
ATOM 5241 O O . ASP C 1 148 ? 42.897 26.330 22.317 1.00 46.98 148 ASP C O 1
ATOM 5246 N N . LYS C 1 149 ? 43.944 26.859 24.164 1.00 43.91 149 LYS C N 1
ATOM 5247 C CA . LYS C 1 149 ? 42.746 26.803 24.959 1.00 42.91 149 LYS C CA 1
ATOM 5248 C C . LYS C 1 149 ? 42.136 25.441 25.214 1.00 41.58 149 LYS C C 1
ATOM 5249 O O . LYS C 1 149 ? 40.968 25.322 25.308 1.00 38.85 149 LYS C O 1
ATOM 5255 N N . GLY C 1 150 ? 42.977 24.437 25.344 1.00 39.14 150 GLY C N 1
ATOM 5256 C CA . GLY C 1 150 ? 42.603 23.123 25.787 1.00 36.03 150 GLY C CA 1
ATOM 5257 C C . GLY C 1 150 ? 42.280 22.062 24.779 1.00 35.45 150 GLY C C 1
ATOM 5258 O O . GLY C 1 150 ? 42.044 20.968 25.169 1.00 37.75 150 GLY C O 1
ATOM 5259 N N . TRP C 1 151 ? 42.312 22.377 23.500 1.00 33.09 151 TRP C N 1
ATOM 5260 C CA . TRP C 1 151 ? 42.104 21.412 22.471 1.00 32.73 151 TRP C CA 1
ATOM 5261 C C . TRP C 1 151 ? 43.142 20.351 22.411 1.00 35.88 151 TRP C C 1
ATOM 5262 O O . TRP C 1 151 ? 42.823 19.212 22.264 1.00 34.95 151 TRP C O 1
ATOM 5273 N N . ILE C 1 152 ? 44.403 20.708 22.546 1.00 37.15 152 ILE C N 1
ATOM 5274 C CA . ILE C 1 152 ? 45.501 19.778 22.245 1.00 36.45 152 ILE C CA 1
ATOM 5275 C C . ILE C 1 152 ? 45.426 18.529 23.113 1.00 36.66 152 ILE C C 1
ATOM 5276 O O . ILE C 1 152 ? 45.508 17.392 22.626 1.00 30.96 152 ILE C O 1
ATOM 5281 N N . ASN C 1 153 ? 45.327 18.759 24.414 1.00 38.03 153 ASN C N 1
ATOM 5282 C CA . ASN C 1 153 ? 45.298 17.658 25.361 1.00 37.86 153 ASN C CA 1
ATOM 5283 C C . ASN C 1 153 ? 44.049 16.767 25.257 1.00 36.95 153 ASN C C 1
ATOM 5284 O O . ASN C 1 153 ? 44.135 15.574 25.524 1.00 33.84 153 ASN C O 1
ATOM 5289 N N . THR C 1 154 ? 42.901 17.337 24.877 1.00 37.31 154 THR C N 1
ATOM 5290 C CA . THR C 1 154 ? 41.708 16.522 24.615 1.00 37.01 154 THR C CA 1
ATOM 5291 C C . THR C 1 154 ? 42.037 15.496 23.518 1.00 36.85 154 THR C C 1
ATOM 5292 O O . THR C 1 154 ? 41.886 14.293 23.722 1.00 32.26 154 THR C O 1
ATOM 5296 N N . LEU C 1 155 ? 42.511 15.993 22.375 1.00 36.45 155 LEU C N 1
ATOM 5297 C CA . LEU C 1 155 ? 42.825 15.154 21.215 1.00 36.74 155 LEU C CA 1
ATOM 5298 C C . LEU C 1 155 ? 43.940 14.138 21.479 1.00 38.47 155 LEU C C 1
ATOM 5299 O O . LEU C 1 155 ? 43.876 12.995 21.005 1.00 38.90 155 LEU C O 1
ATOM 5304 N N . LEU C 1 156 ? 44.952 14.542 22.242 1.00 37.76 156 LEU C N 1
ATOM 5305 C CA . LEU C 1 156 ? 46.050 13.637 22.574 1.00 37.35 156 LEU C CA 1
ATOM 5306 C C . LEU C 1 156 ? 45.577 12.492 23.475 1.00 39.20 156 LEU C C 1
ATOM 5307 O O . LEU C 1 156 ? 45.912 11.319 23.237 1.00 38.23 156 LEU C O 1
ATOM 5312 N N . VAL C 1 157 ? 44.797 12.844 24.497 1.00 36.37 157 VAL C N 1
ATOM 5313 C CA . VAL C 1 157 ? 44.252 11.868 25.431 1.00 36.03 157 VAL C CA 1
ATOM 5314 C C . VAL C 1 157 ? 43.278 10.912 24.727 1.00 35.79 157 VAL C C 1
ATOM 5315 O O . VAL C 1 157 ? 43.179 9.741 25.095 1.00 33.90 157 VAL C O 1
ATOM 5319 N N . GLU C 1 158 ? 42.609 11.417 23.695 1.00 35.36 158 GLU C N 1
ATOM 5320 C CA . GLU C 1 158 ? 41.768 10.617 22.803 1.00 34.95 158 GLU C CA 1
ATOM 5321 C C . GLU C 1 158 ? 42.584 9.561 22.031 1.00 33.24 158 GLU C C 1
ATOM 5322 O O . GLU C 1 158 ? 42.158 8.431 21.878 1.00 29.10 158 GLU C O 1
ATOM 5328 N N . ALA C 1 159 ? 43.759 9.930 21.544 1.00 36.58 159 ALA C N 1
ATOM 5329 C CA . ALA C 1 159 ? 44.632 8.959 20.881 1.00 35.31 159 ALA C CA 1
ATOM 5330 C C . ALA C 1 159 ? 45.188 7.940 21.891 1.00 36.01 159 ALA C C 1
ATOM 5331 O O . ALA C 1 159 ? 45.196 6.730 21.642 1.00 37.87 159 ALA C O 1
ATOM 5333 N N . GLU C 1 160 ? 45.648 8.426 23.035 1.00 34.40 160 GLU C N 1
ATOM 5334 C CA . GLU C 1 160 ? 46.110 7.530 24.083 1.00 35.27 160 GLU C CA 1
ATOM 5335 C C . GLU C 1 160 ? 45.010 6.516 24.464 1.00 33.94 160 GLU C C 1
ATOM 5336 O O . GLU C 1 160 ? 45.253 5.306 24.590 1.00 33.01 160 GLU C O 1
ATOM 5342 N N . ASN C 1 161 ? 43.808 7.030 24.673 1.00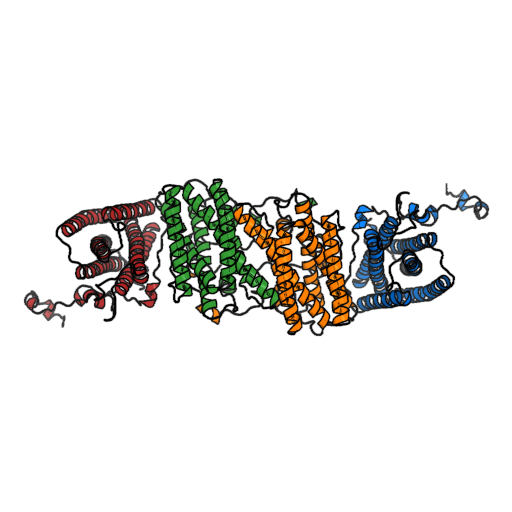 32.45 161 ASN C N 1
ATOM 5343 C CA . ASN C 1 161 ? 42.676 6.195 25.042 1.00 30.81 161 ASN C CA 1
ATOM 5344 C C . ASN C 1 161 ? 42.422 5.132 23.956 1.00 29.27 161 ASN C C 1
ATOM 5345 O O . ASN C 1 161 ? 42.220 3.971 24.245 1.00 30.20 161 ASN C O 1
ATOM 5350 N N . GLU C 1 162 ? 42.457 5.541 22.702 1.00 29.70 162 GLU C N 1
ATOM 5351 C CA . GLU C 1 162 ? 42.248 4.621 21.601 1.00 30.03 162 GLU C CA 1
ATOM 5352 C C . GLU C 1 162 ? 43.358 3.569 21.529 1.00 31.99 162 GLU C C 1
ATOM 5353 O O . GLU C 1 162 ? 43.099 2.364 21.371 1.00 33.16 162 GLU C O 1
ATOM 5359 N N . ARG C 1 163 ? 44.594 4.010 21.703 1.00 31.68 163 ARG C N 1
ATOM 5360 C CA . ARG C 1 163 ? 45.719 3.094 21.690 1.00 30.78 163 ARG C CA 1
ATOM 5361 C C . ARG C 1 163 ? 45.522 2.026 22.743 1.00 29.23 163 ARG C C 1
ATOM 5362 O O . ARG C 1 163 ? 45.803 0.862 22.500 1.00 27.61 163 ARG C O 1
ATOM 5370 N N . MET C 1 164 ? 45.074 2.449 23.916 1.00 29.87 164 MET C N 1
ATOM 5371 C CA . MET C 1 164 ? 44.792 1.550 25.036 1.00 32.61 164 MET C CA 1
ATOM 5372 C C . MET C 1 164 ? 43.768 0.443 24.735 1.00 33.72 164 MET C C 1
ATOM 5373 O O . MET C 1 164 ? 43.921 -0.679 25.210 1.00 30.44 164 MET C O 1
ATOM 5378 N N . HIS C 1 165 ? 42.729 0.759 23.969 1.00 34.40 165 HIS C N 1
ATOM 5379 C CA . HIS C 1 165 ? 41.810 -0.276 23.493 1.00 35.11 165 HIS C CA 1
ATOM 5380 C C . HIS C 1 165 ? 42.627 -1.330 22.770 1.00 39.10 165 HIS C C 1
ATOM 5381 O O . HIS C 1 165 ? 42.472 -2.523 23.032 1.00 40.86 165 HIS C O 1
ATOM 5388 N N . LEU C 1 166 ? 43.516 -0.881 21.875 1.00 41.08 166 LEU C N 1
ATOM 5389 C CA . LEU C 1 166 ? 44.408 -1.794 21.137 1.00 41.58 166 LEU C CA 1
ATOM 5390 C C . LEU C 1 166 ? 45.241 -2.613 22.099 1.00 41.61 166 LEU C C 1
ATOM 5391 O O . LEU C 1 166 ? 45.392 -3.823 21.922 1.00 42.39 166 LEU C O 1
ATOM 5396 N N . MET C 1 167 ? 45.781 -1.949 23.118 1.00 41.72 167 MET C N 1
ATOM 5397 C CA . MET C 1 167 ? 46.600 -2.627 24.126 1.00 41.61 167 MET C CA 1
ATOM 5398 C C . MET C 1 167 ? 45.823 -3.718 24.831 1.00 42.39 167 MET C C 1
ATOM 5399 O O . MET C 1 167 ? 46.393 -4.728 25.252 1.00 47.84 167 MET C O 1
ATOM 5404 N N . THR C 1 168 ? 44.523 -3.501 24.979 1.00 43.38 168 THR C N 1
ATOM 5405 C CA . THR C 1 168 ? 43.650 -4.479 25.604 1.00 41.68 168 THR C CA 1
ATOM 5406 C C . THR C 1 168 ? 43.311 -5.636 24.658 1.00 39.49 168 THR C C 1
ATOM 5407 O O . THR C 1 168 ? 43.375 -6.798 25.042 1.00 36.94 168 THR C O 1
ATOM 5411 N N . PHE C 1 169 ? 42.957 -5.317 23.426 1.00 39.24 169 PHE C N 1
ATOM 5412 C CA . PHE C 1 169 ? 42.546 -6.343 22.489 1.00 44.86 169 PHE C CA 1
ATOM 5413 C C . PHE C 1 169 ? 43.676 -7.304 22.081 1.00 47.58 169 PHE C C 1
ATOM 5414 O O . PHE C 1 169 ? 43.404 -8.448 21.717 1.00 50.89 169 PHE C O 1
ATOM 5422 N N . ILE C 1 170 ? 44.925 -6.845 22.151 1.00 47.15 170 ILE C N 1
ATOM 5423 C CA . ILE C 1 170 ? 46.093 -7.680 21.823 1.00 48.87 170 ILE C CA 1
ATOM 5424 C C . ILE C 1 170 ? 46.415 -8.675 22.954 1.00 45.78 170 ILE C C 1
ATOM 5425 O O . ILE C 1 170 ? 47.080 -9.674 22.730 1.00 49.83 170 ILE C O 1
ATOM 5430 N N . GLU C 1 171 ? 45.937 -8.395 24.161 1.00 45.91 171 GLU C N 1
ATOM 5431 C CA . GLU C 1 171 ? 46.024 -9.319 25.287 1.00 42.90 171 GLU C CA 1
ATOM 5432 C C . GLU C 1 171 ? 44.995 -10.451 25.179 1.00 45.97 171 GLU C C 1
ATOM 5433 O O . GLU C 1 171 ? 45.098 -11.460 25.877 1.00 40.27 171 GLU C O 1
ATOM 5439 N N . LEU C 1 172 ? 43.976 -10.258 24.350 1.00 51.62 172 LEU C N 1
ATOM 5440 C CA . LEU C 1 172 ? 42.940 -11.265 24.176 1.00 59.68 172 LEU C CA 1
ATOM 5441 C C . LEU C 1 172 ? 43.431 -12.336 23.219 1.00 65.44 172 LEU C C 1
ATOM 5442 O O . LEU C 1 172 ? 43.566 -13.488 23.622 1.00 72.15 172 LEU C O 1
ATOM 5447 N N . ARG C 1 173 ? 43.720 -11.962 21.970 1.00 72.28 173 ARG C N 1
ATOM 5448 C CA . ARG C 1 173 ? 44.253 -12.922 20.997 1.00 77.94 173 ARG C CA 1
ATOM 5449 C C . ARG C 1 173 ? 45.194 -12.280 19.970 1.00 79.93 173 ARG C C 1
ATOM 5450 O O . ARG C 1 173 ? 45.014 -11.124 19.584 1.00 79.84 173 ARG C O 1
ATOM 5458 N N . GLN C 1 174 ? 46.183 -13.061 19.528 1.00 81.95 174 GLN C N 1
ATOM 5459 C CA . GLN C 1 174 ? 47.205 -12.599 18.585 1.00 82.67 174 GLN C CA 1
ATOM 5460 C C . GLN C 1 174 ? 46.735 -12.867 17.153 1.00 79.90 174 GLN C C 1
ATOM 5461 O O . GLN C 1 174 ? 46.172 -13.929 16.883 1.00 86.50 174 GLN C O 1
ATOM 5467 N N . PRO C 1 175 ? 46.961 -11.912 16.229 1.00 75.65 175 PRO C N 1
ATOM 5468 C CA . PRO C 1 175 ? 46.471 -12.083 14.861 1.00 74.44 175 PRO C CA 1
ATOM 5469 C C . PRO C 1 175 ? 47.447 -12.814 13.945 1.00 78.00 175 PRO C C 1
ATOM 5470 O O . PRO C 1 175 ? 48.574 -13.116 14.341 1.00 78.17 175 PRO C O 1
ATOM 5474 N N . GLY C 1 176 ? 47.000 -13.083 12.723 1.00 79.89 176 GLY C N 1
ATOM 5475 C CA . GLY C 1 176 ? 47.834 -13.717 11.719 1.00 77.45 176 GLY C CA 1
ATOM 5476 C C . GLY C 1 176 ? 48.799 -12.725 11.109 1.00 79.73 176 GLY C C 1
ATOM 5477 O O . GLY C 1 176 ? 48.740 -11.524 11.391 1.00 78.46 176 GLY C O 1
ATOM 5478 N N . LEU C 1 177 ? 49.688 -13.238 10.265 1.00 77.97 177 LEU C N 1
ATOM 5479 C CA . LEU C 1 177 ? 50.675 -12.413 9.576 1.00 77.74 177 LEU C CA 1
ATOM 5480 C C . LEU C 1 177 ? 50.047 -11.427 8.573 1.00 74.98 177 LEU C C 1
ATOM 5481 O O . LEU C 1 177 ? 50.438 -10.260 8.550 1.00 70.73 177 LEU C O 1
ATOM 5486 N N . PRO C 1 178 ? 49.084 -11.886 7.737 1.00 73.60 178 PRO C N 1
ATOM 5487 C CA . PRO C 1 178 ? 48.409 -10.940 6.825 1.00 72.35 178 PRO C CA 1
ATOM 5488 C C . PRO C 1 178 ? 47.701 -9.774 7.531 1.00 69.60 178 PRO C C 1
ATOM 5489 O O . PRO C 1 178 ? 47.638 -8.669 6.980 1.00 61.09 178 PRO C O 1
ATOM 5493 N N . LEU C 1 179 ? 47.175 -10.029 8.728 1.00 67.95 179 LEU C N 1
ATOM 5494 C CA . LEU C 1 179 ? 46.582 -8.978 9.553 1.00 69.84 179 LEU C CA 1
ATOM 5495 C C . LEU C 1 179 ? 47.689 -8.069 10.083 1.00 61.65 179 LEU C C 1
ATOM 5496 O O . LEU C 1 179 ? 47.629 -6.855 9.915 1.00 60.39 179 LEU C O 1
ATOM 5501 N N . ARG C 1 180 ? 48.699 -8.673 10.704 1.00 59.67 180 ARG C N 1
ATOM 5502 C CA . ARG C 1 180 ? 49.902 -7.951 11.129 1.00 61.70 180 ARG C CA 1
ATOM 5503 C C . ARG C 1 180 ? 50.374 -7.045 9.991 1.00 63.12 180 ARG C C 1
ATOM 5504 O O . ARG C 1 180 ? 50.603 -5.850 10.190 1.00 63.46 180 ARG C O 1
ATOM 5512 N N . VAL C 1 181 ? 50.490 -7.626 8.795 1.00 62.25 181 VAL C N 1
ATOM 5513 C CA . VAL C 1 181 ? 50.939 -6.904 7.596 1.00 60.40 181 VAL C CA 1
ATOM 5514 C C . VAL C 1 181 ? 49.955 -5.798 7.197 1.00 57.58 181 VAL C C 1
ATOM 5515 O O . VAL C 1 181 ? 50.369 -4.680 6.882 1.00 59.05 181 VAL C O 1
ATOM 5519 N N . SER C 1 182 ? 48.661 -6.104 7.227 1.00 53.65 182 SER C N 1
ATOM 5520 C CA . SER C 1 182 ? 47.642 -5.150 6.788 1.00 51.79 182 SER C CA 1
ATOM 5521 C C . SER C 1 182 ? 47.523 -3.880 7.636 1.00 49.37 182 SER C C 1
ATOM 5522 O O . SER C 1 182 ? 47.146 -2.843 7.115 1.00 48.79 182 SER C O 1
ATOM 5525 N N . ILE C 1 183 ? 47.814 -3.949 8.928 1.00 50.55 183 ILE C N 1
ATOM 5526 C CA . ILE C 1 183 ? 47.725 -2.740 9.752 1.00 55.38 183 ILE C CA 1
ATOM 5527 C C . ILE C 1 183 ? 48.854 -1.747 9.444 1.00 54.88 183 ILE C C 1
ATOM 5528 O O . ILE C 1 183 ? 48.630 -0.537 9.445 1.00 53.58 183 ILE C O 1
ATOM 5533 N N . ILE C 1 184 ? 50.041 -2.271 9.137 1.00 56.65 184 ILE C N 1
ATOM 5534 C CA . ILE C 1 184 ? 51.200 -1.451 8.763 1.00 55.48 184 ILE C CA 1
ATOM 5535 C C . ILE C 1 184 ? 50.841 -0.564 7.589 1.00 53.82 184 ILE C C 1
ATOM 5536 O O . ILE C 1 184 ? 51.006 0.660 7.633 1.00 57.57 184 ILE C O 1
ATOM 5541 N N . ILE C 1 185 ? 50.339 -1.199 6.537 1.00 52.50 185 ILE C N 1
ATOM 5542 C CA . ILE C 1 185 ? 50.042 -0.503 5.284 1.00 49.17 185 ILE C CA 1
ATOM 5543 C C . ILE C 1 185 ? 48.839 0.400 5.478 1.00 49.30 185 ILE C C 1
ATOM 5544 O O . ILE C 1 185 ? 48.799 1.522 4.953 1.00 49.89 185 ILE C O 1
ATOM 5549 N N . THR C 1 186 ? 47.865 -0.087 6.243 1.00 48.39 186 THR C N 1
ATOM 5550 C CA . THR C 1 186 ? 46.703 0.717 6.609 1.00 50.79 186 THR C CA 1
ATOM 5551 C C . THR C 1 186 ? 47.109 1.996 7.362 1.00 48.34 186 THR C C 1
ATOM 5552 O O . THR C 1 186 ? 46.541 3.060 7.131 1.00 48.81 186 THR C O 1
ATOM 5556 N N . GLN C 1 187 ? 48.097 1.900 8.248 1.00 48.26 187 GLN C N 1
ATOM 5557 C CA . GLN C 1 187 ? 48.554 3.089 8.974 1.00 49.18 187 GLN C CA 1
ATOM 5558 C C . GLN C 1 187 ? 49.086 4.172 8.027 1.00 47.97 187 GLN C C 1
ATOM 5559 O O . GLN C 1 187 ? 48.780 5.352 8.206 1.00 46.88 187 GLN C O 1
ATOM 5565 N N . ALA C 1 188 ? 49.860 3.761 7.021 1.00 48.98 188 ALA C N 1
ATOM 5566 C CA . ALA C 1 188 ? 50.495 4.693 6.089 1.00 48.08 188 ALA C CA 1
ATOM 5567 C C . ALA C 1 188 ? 49.481 5.457 5.258 1.00 51.32 188 ALA C C 1
ATOM 5568 O O . ALA C 1 188 ? 49.639 6.651 5.043 1.00 50.23 188 ALA C O 1
ATOM 5570 N N . ILE C 1 189 ? 48.435 4.772 4.805 1.00 53.23 189 ILE C N 1
ATOM 5571 C CA . ILE C 1 189 ? 47.405 5.409 3.979 1.00 52.70 189 ILE C CA 1
ATOM 5572 C C . ILE C 1 189 ? 46.510 6.325 4.810 1.00 51.30 189 ILE C C 1
ATOM 5573 O O . ILE C 1 189 ? 46.240 7.460 4.407 1.00 49.27 189 ILE C O 1
ATOM 5578 N N . MET C 1 190 ? 46.036 5.830 5.956 1.00 50.14 190 MET C N 1
ATOM 5579 C CA . MET C 1 190 ? 45.187 6.639 6.834 1.00 50.05 190 MET C CA 1
ATOM 5580 C C . MET C 1 190 ? 45.973 7.793 7.452 1.00 48.18 190 MET C C 1
ATOM 5581 O O . MET C 1 190 ? 45.475 8.924 7.494 1.00 46.85 190 MET C O 1
ATOM 5586 N N . TYR C 1 191 ? 47.197 7.536 7.914 1.00 48.49 191 TYR C N 1
ATOM 5587 C CA . TYR C 1 191 ? 48.019 8.633 8.451 1.00 49.98 191 TYR C CA 1
ATOM 5588 C C . TYR C 1 191 ? 48.115 9.770 7.442 1.00 49.97 191 TYR C C 1
ATOM 5589 O O . TYR C 1 191 ? 47.978 10.942 7.796 1.00 45.51 191 TYR C O 1
ATOM 5598 N N . LEU C 1 192 ? 48.345 9.405 6.183 1.00 52.86 192 LEU C N 1
ATOM 5599 C CA . LEU C 1 192 ? 48.531 10.372 5.113 1.00 53.42 192 LEU C CA 1
ATOM 5600 C C . LEU C 1 192 ? 47.210 11.060 4.788 1.00 54.68 192 LEU C C 1
ATOM 5601 O O . LEU C 1 192 ? 47.155 12.286 4.681 1.00 53.02 192 LEU C O 1
ATOM 5606 N N . PHE C 1 193 ? 46.146 10.267 4.650 1.00 56.88 193 PHE C N 1
ATOM 5607 C CA . PHE C 1 193 ? 44.825 10.800 4.317 1.00 56.15 193 PHE C CA 1
ATOM 5608 C C . PHE C 1 193 ? 44.306 11.751 5.405 1.00 53.66 193 PHE C C 1
ATOM 5609 O O . PHE C 1 193 ? 43.766 12.821 5.110 1.00 55.21 193 PHE C O 1
ATOM 5617 N N . LEU C 1 194 ? 44.465 11.360 6.661 1.00 49.26 194 LEU C N 1
ATOM 5618 C CA . LEU C 1 194 ? 44.070 12.219 7.770 1.00 48.36 194 LEU C CA 1
ATOM 5619 C C . LEU C 1 194 ? 44.919 13.494 7.814 1.00 47.02 194 LEU C C 1
ATOM 5620 O O . LEU C 1 194 ? 44.400 14.597 8.055 1.00 40.65 194 LEU C O 1
ATOM 5625 N N . LEU C 1 195 ? 46.218 13.334 7.565 1.00 46.99 195 LEU C N 1
ATOM 5626 C CA . LEU C 1 195 ? 47.152 14.462 7.597 1.00 50.46 195 LEU C CA 1
ATOM 5627 C C . LEU C 1 195 ? 46.820 15.468 6.501 1.00 50.52 195 LEU C C 1
ATOM 5628 O O . LEU C 1 195 ? 46.692 16.661 6.783 1.00 50.52 195 LEU C O 1
ATOM 5633 N N . VAL C 1 196 ? 46.648 14.993 5.266 1.00 48.92 196 VAL C N 1
ATOM 5634 C CA . VAL C 1 196 ? 46.256 15.888 4.182 1.00 49.25 196 VAL C CA 1
ATOM 5635 C C . VAL C 1 196 ? 44.880 16.492 4.472 1.00 50.27 196 VAL C C 1
ATOM 5636 O O . VAL C 1 196 ? 44.668 17.690 4.292 1.00 47.71 196 VAL C O 1
ATOM 5640 N N . ALA C 1 197 ? 43.954 15.668 4.954 1.00 49.90 197 ALA C N 1
ATOM 5641 C CA . ALA C 1 197 ? 42.596 16.124 5.198 1.00 44.09 197 ALA C CA 1
ATOM 5642 C C . ALA C 1 197 ? 42.523 17.141 6.336 1.00 42.79 197 ALA C C 1
ATOM 5643 O O . ALA C 1 197 ? 41.714 18.064 6.280 1.00 44.15 197 ALA C O 1
ATOM 5645 N N . TYR C 1 198 ? 43.347 16.992 7.369 1.00 42.78 198 TYR C N 1
ATOM 5646 C CA . TYR C 1 198 ? 43.281 17.940 8.503 1.00 44.16 198 TYR C CA 1
ATOM 5647 C C . TYR C 1 198 ? 43.838 19.318 8.121 1.00 44.08 198 TYR C C 1
ATOM 5648 O O . TYR C 1 198 ? 43.374 20.330 8.612 1.00 43.92 198 TYR C O 1
ATOM 5657 N N . VAL C 1 199 ? 44.818 19.348 7.229 1.00 48.16 199 VAL C N 1
ATOM 5658 C CA . VAL C 1 199 ? 45.339 20.616 6.718 1.00 49.44 199 VAL C CA 1
ATOM 5659 C C . VAL C 1 199 ? 44.244 21.248 5.869 1.00 50.81 199 VAL C C 1
ATOM 5660 O O . VAL C 1 199 ? 43.789 22.365 6.149 1.00 50.13 199 VAL C O 1
ATOM 5664 N N . ILE C 1 200 ? 43.793 20.497 4.866 1.00 51.67 200 ILE C N 1
ATOM 5665 C CA . ILE C 1 200 ? 42.730 20.944 3.969 1.00 53.30 200 ILE C CA 1
ATOM 5666 C C . ILE C 1 200 ? 41.474 21.356 4.715 1.00 55.14 200 ILE C C 1
ATOM 5667 O O . ILE C 1 200 ? 40.913 22.423 4.444 1.00 56.76 200 ILE C O 1
ATOM 5672 N N . SER C 1 201 ? 41.029 20.508 5.643 1.00 53.60 201 SER C N 1
ATOM 5673 C CA . SER C 1 201 ? 39.684 20.639 6.194 1.00 53.46 201 SER C CA 1
ATOM 5674 C C . SER C 1 201 ? 39.518 19.985 7.570 1.00 54.00 201 SER C C 1
ATOM 5675 O O . SER C 1 201 ? 38.973 18.890 7.671 1.00 46.66 201 SER C O 1
ATOM 5678 N N . PRO C 1 202 ? 39.957 20.669 8.639 1.00 55.70 202 PRO C N 1
ATOM 5679 C CA . PRO C 1 202 ? 39.729 20.109 9.971 1.00 55.73 202 PRO C CA 1
ATOM 5680 C C . PRO C 1 202 ? 38.256 19.787 10.272 1.00 54.27 202 PRO C C 1
ATOM 5681 O O . PRO C 1 202 ? 37.974 18.839 11.014 1.00 50.49 202 PRO C O 1
ATOM 5685 N N . ARG C 1 203 ? 37.333 20.571 9.715 1.00 56.29 203 ARG C N 1
ATOM 5686 C CA . ARG C 1 203 ? 35.903 20.326 9.917 1.00 55.31 203 ARG C CA 1
ATOM 5687 C C . ARG C 1 203 ? 35.476 18.965 9.358 1.00 53.82 203 ARG C C 1
ATOM 5688 O O . ARG C 1 203 ? 34.749 18.227 10.023 1.00 57.29 203 ARG C O 1
ATOM 5696 N N . PHE C 1 204 ? 35.952 18.623 8.164 1.00 49.14 204 PHE C N 1
ATOM 5697 C CA . PHE C 1 204 ? 35.670 17.323 7.555 1.00 47.85 204 PHE C CA 1
ATOM 5698 C C . PHE C 1 204 ? 36.208 16.184 8.410 1.00 47.71 204 PHE C C 1
ATOM 5699 O O . PHE C 1 204 ? 35.573 15.131 8.535 1.00 46.46 204 PHE C O 1
ATOM 5707 N N . VAL C 1 205 ? 37.371 16.393 9.008 1.00 45.93 205 VAL C N 1
ATOM 5708 C CA . VAL C 1 205 ? 38.035 15.321 9.729 1.00 46.30 205 VAL C CA 1
ATOM 5709 C C . VAL C 1 205 ? 37.310 15.044 11.045 1.00 46.29 205 VAL C C 1
ATOM 5710 O O . VAL C 1 205 ? 37.026 13.893 11.373 1.00 48.51 205 VAL C O 1
ATOM 5714 N N . HIS C 1 206 ? 36.986 16.097 11.783 1.00 45.29 206 HIS C N 1
ATOM 5715 C CA . HIS C 1 206 ? 36.320 15.924 13.062 1.00 45.51 206 HIS C CA 1
ATOM 5716 C C . HIS C 1 206 ? 34.921 15.313 12.877 1.00 46.46 206 HIS C C 1
ATOM 5717 O O . HIS C 1 206 ? 34.502 14.474 13.662 1.00 47.97 206 HIS C O 1
ATOM 5724 N N . ARG C 1 207 ? 34.206 15.741 11.844 1.00 46.16 207 ARG C N 1
ATOM 5725 C CA . ARG C 1 207 ? 32.916 15.142 11.486 1.00 45.97 207 ARG C CA 1
ATOM 5726 C C . ARG C 1 207 ? 33.069 13.646 11.183 1.00 44.38 207 ARG C C 1
ATOM 5727 O O . ARG C 1 207 ? 32.251 12.820 11.598 1.00 43.86 207 ARG C O 1
ATOM 5735 N N . PHE C 1 208 ? 34.128 13.326 10.457 1.00 40.98 208 PHE C N 1
ATOM 5736 C CA . PHE C 1 208 ? 34.389 11.980 9.978 1.00 41.92 208 PHE C CA 1
ATOM 5737 C C . PHE C 1 208 ? 34.702 11.030 11.129 1.00 40.82 208 PHE C C 1
ATOM 5738 O O . PHE C 1 208 ? 34.275 9.878 11.116 1.00 39.16 208 PHE C O 1
ATOM 5746 N N . VAL C 1 209 ? 35.449 11.505 12.116 1.00 39.25 209 VAL C N 1
ATOM 5747 C CA . VAL C 1 209 ? 35.729 10.685 13.293 1.00 38.89 209 VAL C CA 1
ATOM 5748 C C . VAL C 1 209 ? 34.440 10.513 14.131 1.00 37.80 209 VAL C C 1
ATOM 5749 O O . VAL C 1 209 ? 34.184 9.434 14.654 1.00 35.87 209 VAL C O 1
ATOM 5753 N N . GLY C 1 210 ? 33.627 11.562 14.234 1.00 36.43 210 GLY C N 1
ATOM 5754 C CA . GLY C 1 210 ? 32.342 11.470 14.924 1.00 36.12 210 GLY C CA 1
ATOM 5755 C C . GLY C 1 210 ? 31.406 10.405 14.353 1.00 35.54 210 GLY C C 1
ATOM 5756 O O . GLY C 1 210 ? 30.781 9.654 15.102 1.00 36.10 210 GLY C O 1
ATOM 5757 N N . TYR C 1 211 ? 31.313 10.337 13.026 1.00 35.78 211 TYR C N 1
ATOM 5758 C CA . TYR C 1 211 ? 30.514 9.309 12.365 1.00 35.58 211 TYR C CA 1
ATOM 5759 C C . TYR C 1 211 ? 31.185 7.928 12.463 1.00 35.14 211 TYR C C 1
ATOM 5760 O O . TYR C 1 211 ? 30.482 6.916 1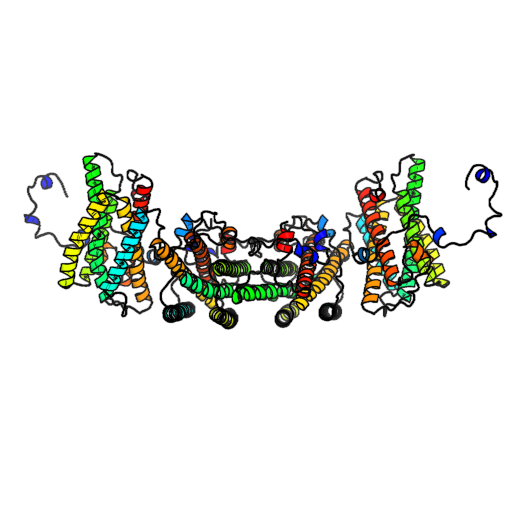2.435 1.00 31.97 211 TYR C O 1
ATOM 5769 N N . LEU C 1 212 ? 32.518 7.882 12.585 1.00 34.59 212 LEU C N 1
ATOM 5770 C CA . LEU C 1 212 ? 33.209 6.625 12.939 1.00 36.91 212 LEU C CA 1
ATOM 5771 C C . LEU C 1 212 ? 32.784 6.214 14.354 1.00 36.00 212 LEU C C 1
ATOM 5772 O O . LEU C 1 212 ? 32.562 5.027 14.627 1.00 36.42 212 LEU C O 1
ATOM 5777 N N . GLU C 1 213 ? 32.694 7.186 15.257 1.00 32.45 213 GLU C N 1
ATOM 5778 C CA . GLU C 1 213 ? 32.399 6.871 16.639 1.00 33.47 213 GLU C CA 1
ATOM 5779 C C . GLU C 1 213 ? 30.933 6.469 16.835 1.00 32.24 213 GLU C C 1
ATOM 5780 O O . GLU C 1 213 ? 30.621 5.744 17.769 1.00 30.85 213 GLU C O 1
ATOM 5786 N N . GLU C 1 214 ? 30.043 6.921 15.960 1.00 33.81 214 GLU C N 1
ATOM 5787 C CA . GLU C 1 214 ? 28.664 6.433 15.964 1.00 34.52 214 GLU C CA 1
ATOM 5788 C C . GLU C 1 214 ? 28.677 4.938 15.661 1.00 35.59 214 GLU C C 1
ATOM 5789 O O . GLU C 1 214 ? 28.001 4.140 16.324 1.00 33.43 214 GLU C O 1
ATOM 5795 N N . GLU C 1 215 ? 29.479 4.575 14.670 1.00 35.03 215 GLU C N 1
ATOM 5796 C CA . GLU C 1 215 ? 29.576 3.193 14.222 1.00 36.70 215 GLU C CA 1
ATOM 5797 C C . GLU C 1 215 ? 30.231 2.313 15.290 1.00 37.44 215 GLU C C 1
ATOM 5798 O O . GLU C 1 215 ? 29.843 1.151 15.479 1.00 34.47 215 GLU C O 1
ATOM 5804 N N . ALA C 1 216 ? 31.215 2.869 15.995 1.00 36.90 216 ALA C N 1
ATOM 5805 C CA . ALA C 1 216 ? 31.889 2.130 17.054 1.00 37.24 216 ALA C CA 1
ATOM 5806 C C . ALA C 1 216 ? 30.908 1.813 18.182 1.00 37.46 216 ALA C C 1
ATOM 5807 O O . ALA C 1 216 ? 30.958 0.730 18.781 1.00 35.97 216 ALA C O 1
ATOM 5809 N N . VAL C 1 217 ? 30.035 2.765 18.486 1.00 36.16 217 VAL C N 1
ATOM 5810 C CA . VAL C 1 217 ? 29.094 2.567 19.572 1.00 38.31 217 VAL C CA 1
ATOM 5811 C C . VAL C 1 217 ? 28.076 1.529 19.106 1.00 36.70 217 VAL C C 1
ATOM 5812 O O . VAL C 1 217 ? 27.732 0.646 19.868 1.00 36.67 217 VAL C O 1
ATOM 5816 N N . ILE C 1 218 ? 27.665 1.598 17.841 1.00 37.33 218 ILE C N 1
ATOM 5817 C CA . ILE C 1 218 ? 26.823 0.558 17.231 1.00 36.19 218 ILE C CA 1
ATOM 5818 C C . ILE C 1 218 ? 27.471 -0.823 17.350 1.00 36.92 218 ILE C C 1
ATOM 5819 O O . ILE C 1 218 ? 26.836 -1.773 17.798 1.00 38.95 218 ILE C O 1
ATOM 5824 N N . THR C 1 219 ? 28.733 -0.929 16.956 1.00 36.70 219 THR C N 1
ATOM 5825 C CA . THR C 1 219 ? 29.449 -2.196 17.030 1.00 34.84 219 THR C CA 1
ATOM 5826 C C . THR C 1 219 ? 29.511 -2.733 18.452 1.00 35.81 219 THR C C 1
ATOM 5827 O O . THR C 1 219 ? 29.198 -3.904 18.677 1.00 37.69 219 THR C O 1
ATOM 5831 N N . TYR C 1 220 ? 29.874 -1.886 19.410 1.00 37.37 220 TYR C N 1
ATOM 5832 C CA . TYR C 1 220 ? 30.087 -2.345 20.779 1.00 37.30 220 TYR C CA 1
ATOM 5833 C C . TYR C 1 220 ? 28.794 -2.629 21.559 1.00 37.20 220 TYR C C 1
ATOM 5834 O O . TYR C 1 220 ? 28.817 -3.468 22.468 1.00 34.32 220 TYR C O 1
ATOM 5843 N N . THR C 1 221 ? 27.684 -1.950 21.246 1.00 36.49 221 THR C N 1
ATOM 5844 C CA . THR C 1 221 ? 26.408 -2.328 21.884 1.00 36.95 221 THR C CA 1
ATOM 5845 C C . THR C 1 221 ? 25.937 -3.669 21.281 1.00 36.72 221 THR C C 1
ATOM 5846 O O . THR C 1 221 ? 25.422 -4.509 22.007 1.00 37.20 221 THR C O 1
ATOM 5850 N N . GLY C 1 222 ? 26.142 -3.866 19.974 1.00 35.56 222 GLY C N 1
ATOM 5851 C CA . GLY C 1 222 ? 25.936 -5.169 19.316 1.00 33.31 222 GLY C CA 1
ATOM 5852 C C . GLY C 1 222 ? 26.694 -6.287 20.034 1.00 35.11 222 GLY C C 1
ATOM 5853 O O . GLY C 1 222 ? 26.131 -7.349 20.315 1.00 31.94 222 GLY C O 1
ATOM 5854 N N . VAL C 1 223 ? 27.962 -6.043 20.375 1.00 34.83 223 VAL C N 1
ATOM 5855 C CA . VAL C 1 223 ? 28.746 -7.027 21.122 1.00 33.47 223 VAL C CA 1
ATOM 5856 C C . VAL C 1 223 ? 28.103 -7.268 22.492 1.00 34.96 223 VAL C C 1
ATOM 5857 O O . VAL C 1 223 ? 27.841 -8.411 22.876 1.00 36.54 223 VAL C O 1
ATOM 5861 N N . MET C 1 224 ? 27.826 -6.197 23.223 1.00 33.75 224 MET C N 1
ATOM 5862 C CA . MET C 1 224 ? 27.182 -6.325 24.537 1.00 32.75 224 MET C CA 1
ATOM 5863 C C . MET C 1 224 ? 25.857 -7.119 24.487 1.00 33.50 224 MET C C 1
ATOM 5864 O O . MET C 1 224 ? 25.588 -7.958 25.349 1.00 35.85 224 MET C O 1
ATOM 5869 N N . ARG C 1 225 ? 25.017 -6.844 23.504 1.00 31.37 225 ARG C N 1
ATOM 5870 C CA . ARG C 1 225 ? 23.729 -7.525 23.430 1.00 32.46 225 ARG C CA 1
ATOM 5871 C C . ARG C 1 225 ? 23.836 -8.943 22.831 1.00 32.75 225 ARG C C 1
ATOM 5872 O O . ARG C 1 225 ? 22.911 -9.726 22.933 1.00 34.56 225 ARG C O 1
ATOM 5880 N N . ALA C 1 226 ? 24.946 -9.235 22.171 1.00 34.15 226 ALA C N 1
ATOM 5881 C CA . ALA C 1 226 ? 25.272 -10.593 21.779 1.00 35.55 226 ALA C CA 1
ATOM 5882 C C . ALA C 1 226 ? 25.703 -11.396 22.998 1.00 34.26 226 ALA C C 1
ATOM 5883 O O . ALA C 1 226 ? 25.461 -12.584 23.062 1.00 39.01 226 ALA C O 1
ATOM 5885 N N . ILE C 1 227 ? 26.293 -10.734 23.982 1.00 34.11 227 ILE C N 1
ATOM 5886 C CA . ILE C 1 227 ? 26.595 -11.340 25.294 1.00 33.37 227 ILE C CA 1
ATOM 5887 C C . ILE C 1 227 ? 25.323 -11.523 26.143 1.00 35.84 227 ILE C C 1
ATOM 5888 O O . ILE C 1 227 ? 25.124 -12.559 26.789 1.00 35.11 227 ILE C O 1
ATOM 5893 N N . ASP C 1 228 ? 24.484 -10.486 26.172 1.00 33.97 228 ASP C N 1
ATOM 5894 C CA . ASP C 1 228 ? 23.222 -10.541 26.879 1.00 32.74 228 ASP C CA 1
ATOM 5895 C C . ASP C 1 228 ? 22.373 -11.732 26.392 1.00 34.01 228 ASP C C 1
ATOM 5896 O O . ASP C 1 228 ? 21.641 -12.344 27.156 1.00 33.74 228 ASP C O 1
ATOM 5901 N N . GLU C 1 229 ? 22.515 -12.043 25.114 1.00 35.05 229 GLU C N 1
ATOM 5902 C CA . GLU C 1 229 ? 21.700 -13.015 24.411 1.00 37.60 229 GLU C CA 1
ATOM 5903 C C . GLU C 1 229 ? 22.338 -14.414 24.427 1.00 40.00 229 GLU C C 1
ATOM 5904 O O . GLU C 1 229 ? 21.790 -15.362 23.865 1.00 42.15 229 GLU C O 1
ATOM 5910 N N . GLY C 1 230 ? 23.492 -14.538 25.080 1.00 44.87 230 GLY C N 1
ATOM 5911 C CA . GLY C 1 230 ? 24.226 -15.796 25.139 1.00 46.78 230 GLY C CA 1
ATOM 5912 C C . GLY C 1 230 ? 24.914 -16.154 23.831 1.00 49.21 230 GLY C C 1
ATOM 5913 O O . GLY C 1 230 ? 25.566 -17.181 23.760 1.00 48.65 230 GLY C O 1
ATOM 5914 N N . ARG C 1 231 ? 24.761 -15.300 22.810 1.00 54.02 231 ARG C N 1
ATOM 5915 C CA . ARG C 1 231 ? 25.306 -15.505 21.457 1.00 56.70 231 ARG C CA 1
ATOM 5916 C C . ARG C 1 231 ? 26.812 -15.689 21.505 1.00 60.31 231 ARG C C 1
ATOM 5917 O O . ARG C 1 231 ? 27.339 -16.658 20.966 1.00 64.59 231 ARG C O 1
ATOM 5925 N N . LEU C 1 232 ? 27.504 -14.754 22.148 1.00 61.49 232 LEU C N 1
ATOM 5926 C CA . LEU C 1 232 ? 28.942 -14.882 22.357 1.00 61.72 232 LEU C CA 1
ATOM 5927 C C . LEU C 1 232 ? 29.201 -15.030 23.849 1.00 60.39 232 LEU C C 1
ATOM 5928 O O . LEU C 1 232 ? 28.513 -14.422 24.663 1.00 58.54 232 LEU C O 1
ATOM 5933 N N . ARG C 1 233 ? 30.170 -15.876 24.190 1.00 64.96 233 ARG C N 1
ATOM 5934 C CA . ARG C 1 233 ? 30.394 -16.327 25.560 1.00 66.26 233 ARG C CA 1
ATOM 5935 C C . ARG C 1 233 ? 31.782 -15.932 26.055 1.00 70.83 233 ARG C C 1
ATOM 5936 O O . ARG C 1 233 ? 32.709 -16.744 26.011 1.00 74.68 233 ARG C O 1
ATOM 5944 N N . PRO C 1 234 ? 31.938 -14.692 26.553 1.00 75.95 234 PRO C N 1
ATOM 5945 C CA . PRO C 1 234 ? 33.184 -14.385 27.239 1.00 79.11 234 PRO C CA 1
ATOM 5946 C C . PRO C 1 234 ? 33.109 -14.811 28.714 1.00 83.96 234 PRO C C 1
ATOM 5947 O O . PRO C 1 234 ? 33.944 -14.398 29.518 1.00 80.90 234 PRO C O 1
ATOM 5951 N N . THR C 1 235 ? 32.100 -15.634 29.029 1.00 93.04 235 THR C N 1
ATOM 5952 C CA . THR C 1 235 ? 31.856 -16.264 30.344 1.00 98.21 235 THR C CA 1
ATOM 5953 C C . THR C 1 235 ? 33.060 -16.350 31.307 1.00 99.47 235 THR C C 1
ATOM 5954 O O . THR C 1 235 ? 32.919 -16.078 32.505 1.00 98.35 235 THR C O 1
ATOM 5958 N N . LYS C 1 236 ? 34.228 -16.718 30.783 1.00 96.17 236 LYS C N 1
ATOM 5959 C CA . LYS C 1 236 ? 35.468 -16.761 31.568 1.00 90.67 236 LYS C CA 1
ATOM 5960 C C . LYS C 1 236 ? 35.974 -15.349 31.929 1.00 85.31 236 LYS C C 1
ATOM 5961 O O . LYS C 1 236 ? 35.228 -14.375 31.821 1.00 85.87 236 LYS C O 1
ATOM 5967 N N . ASN C 1 237 ? 37.225 -15.245 32.383 1.00 80.78 237 ASN C N 1
ATOM 5968 C CA . ASN C 1 237 ? 37.830 -13.951 32.736 1.00 72.74 237 ASN C CA 1
ATOM 5969 C C . ASN C 1 237 ? 38.770 -13.434 31.642 1.00 66.17 237 ASN C C 1
ATOM 5970 O O . ASN C 1 237 ? 39.987 -13.582 31.721 1.00 63.47 237 ASN C O 1
ATOM 5975 N N . ASP C 1 238 ? 38.185 -12.813 30.624 1.00 59.68 238 ASP C N 1
ATOM 5976 C CA . ASP C 1 238 ? 38.947 -12.236 29.523 1.00 57.78 238 ASP C CA 1
ATOM 5977 C C . ASP C 1 238 ? 39.176 -10.729 29.720 1.00 53.24 238 ASP C C 1
ATOM 5978 O O . ASP C 1 238 ? 39.255 -9.982 28.743 1.00 52.35 238 ASP C O 1
ATOM 5983 N N . VAL C 1 239 ? 39.284 -10.290 30.974 1.00 46.39 239 VAL C N 1
ATOM 5984 C CA . VAL C 1 239 ? 39.648 -8.906 31.284 1.00 46.88 239 VAL C CA 1
ATOM 5985 C C . VAL C 1 239 ? 41.133 -8.824 31.665 1.00 45.10 239 VAL C C 1
ATOM 5986 O O . VAL C 1 239 ? 41.528 -9.231 32.770 1.00 45.83 239 VAL C O 1
ATOM 5990 N N . PRO C 1 240 ? 41.976 -8.323 30.747 1.00 43.23 240 PRO C N 1
ATOM 5991 C CA . PRO C 1 240 ? 43.400 -8.243 31.096 1.00 43.70 240 PRO C CA 1
ATOM 5992 C C . PRO C 1 240 ? 43.674 -7.158 32.136 1.00 45.83 240 PRO C C 1
ATOM 5993 O O . PRO C 1 240 ? 42.860 -6.241 32.305 1.00 44.49 240 PRO C O 1
ATOM 5997 N N . GLU C 1 241 ? 44.796 -7.280 32.843 1.00 47.65 241 GLU C N 1
ATOM 5998 C CA . GLU C 1 241 ? 45.160 -6.305 33.873 1.00 48.00 241 GLU C CA 1
ATOM 5999 C C . GLU C 1 241 ? 45.382 -4.881 33.312 1.00 45.45 241 GLU C C 1
ATOM 6000 O O . GLU C 1 241 ? 45.046 -3.920 34.007 1.00 42.83 241 GLU C O 1
ATOM 6006 N N . VAL C 1 242 ? 45.901 -4.732 32.081 1.00 42.33 242 VAL C N 1
ATOM 6007 C CA . VAL C 1 242 ? 45.982 -3.372 31.460 1.00 44.71 242 VAL C CA 1
ATOM 6008 C C . VAL C 1 242 ? 44.649 -2.631 31.517 1.00 41.97 242 VAL C C 1
ATOM 6009 O O . VAL C 1 242 ? 44.566 -1.526 32.048 1.00 42.32 242 VAL C O 1
ATOM 6013 N N . ALA C 1 243 ? 43.626 -3.248 30.941 1.00 39.22 243 ALA C N 1
ATOM 6014 C CA . ALA C 1 243 ? 42.280 -2.689 30.934 1.00 39.32 243 ALA C CA 1
ATOM 6015 C C . ALA C 1 243 ? 41.797 -2.562 32.348 1.00 38.98 243 ALA C C 1
ATOM 6016 O O . ALA C 1 243 ? 41.270 -1.526 32.760 1.00 36.85 243 ALA C O 1
ATOM 6018 N N . ARG C 1 244 ? 42.014 -3.625 33.107 1.00 39.22 244 ARG C N 1
ATOM 6019 C CA . ARG C 1 244 ? 41.513 -3.686 34.460 1.00 40.80 244 ARG C CA 1
ATOM 6020 C C . ARG C 1 244 ? 42.005 -2.478 35.270 1.00 39.92 244 ARG C C 1
ATOM 6021 O O . ARG C 1 244 ? 41.225 -1.885 36.021 1.00 40.98 244 ARG C O 1
ATOM 6029 N N . VAL C 1 245 ? 43.271 -2.078 35.120 1.00 37.97 245 VAL C N 1
ATOM 6030 C CA . VAL C 1 245 ? 43.716 -0.901 35.868 1.00 34.24 245 VAL C CA 1
ATOM 6031 C C . VAL C 1 245 ? 43.422 0.372 35.071 1.00 33.19 245 VAL C C 1
ATOM 6032 O O . VAL C 1 245 ? 43.091 1.383 35.665 1.00 31.69 245 VAL C O 1
ATOM 6036 N N . TYR C 1 246 ? 43.476 0.333 33.744 1.00 31.71 246 TYR C N 1
ATOM 6037 C CA . TYR C 1 246 ? 43.227 1.558 32.989 1.00 34.15 246 TYR C CA 1
ATOM 6038 C C . TYR C 1 246 ? 41.861 2.178 33.324 1.00 35.35 246 TYR C C 1
ATOM 6039 O O . TYR C 1 246 ? 41.770 3.373 33.616 1.00 36.43 246 TYR C O 1
ATOM 6048 N N . TRP C 1 247 ? 40.810 1.357 33.287 1.00 34.02 247 TRP C N 1
ATOM 6049 C CA . TRP C 1 247 ? 39.457 1.792 33.595 1.00 33.90 247 TRP C CA 1
ATOM 6050 C C . TRP C 1 247 ? 39.079 1.655 35.079 1.00 36.48 247 TRP C C 1
ATOM 6051 O O . TRP C 1 247 ? 37.951 1.961 35.450 1.00 37.27 247 TRP C O 1
ATOM 6062 N N . ASN C 1 248 ? 40.015 1.213 35.913 1.00 37.87 248 ASN C N 1
ATOM 6063 C CA . ASN C 1 248 ? 39.744 0.891 37.320 1.00 40.59 248 ASN C CA 1
ATOM 6064 C C . ASN C 1 248 ? 38.560 -0.076 37.480 1.00 41.98 248 ASN C C 1
ATOM 6065 O O . ASN C 1 248 ? 37.538 0.247 38.093 1.00 41.30 248 ASN C O 1
ATOM 6070 N N . LEU C 1 249 ? 38.719 -1.265 36.909 1.00 44.20 249 LEU C N 1
ATOM 6071 C CA . LEU C 1 249 ? 37.727 -2.336 37.023 1.00 46.41 249 LEU C CA 1
ATOM 6072 C C . LEU C 1 249 ? 38.021 -3.221 38.239 1.00 49.86 249 LEU C C 1
ATOM 6073 O O . LEU C 1 249 ? 39.179 -3.367 38.648 1.00 50.54 249 LEU C O 1
ATOM 6078 N N . SER C 1 250 ? 36.961 -3.792 38.813 1.00 50.64 250 SER C N 1
ATOM 6079 C CA . SER C 1 250 ? 37.074 -4.667 39.977 1.00 52.45 250 SER C CA 1
ATOM 6080 C C . SER C 1 250 ? 37.392 -6.088 39.538 1.00 53.48 250 SER C C 1
ATOM 6081 O O . SER C 1 250 ? 37.343 -6.398 38.343 1.00 51.91 250 SER C O 1
ATOM 6084 N N . LYS C 1 251 ? 37.704 -6.944 40.508 1.00 52.81 251 LYS C N 1
ATOM 6085 C CA . LYS C 1 251 ? 38.047 -8.340 40.230 1.00 55.47 251 LYS C CA 1
ATOM 6086 C C . LYS C 1 251 ? 36.889 -9.110 39.585 1.00 55.49 251 LYS C C 1
ATOM 6087 O O . LYS C 1 251 ? 37.112 -9.945 38.709 1.00 58.55 251 LYS C O 1
ATOM 6093 N N . ASN C 1 252 ? 35.662 -8.797 39.993 1.00 54.74 252 ASN C N 1
ATOM 6094 C CA . ASN C 1 252 ? 34.459 -9.429 39.437 1.00 57.26 252 ASN C CA 1
ATOM 6095 C C . ASN C 1 252 ? 33.939 -8.797 38.132 1.00 57.07 252 ASN C C 1
ATOM 6096 O O . ASN C 1 252 ? 32.776 -9.011 37.773 1.00 58.18 252 ASN C O 1
ATOM 6101 N N . ALA C 1 253 ? 34.767 -8.025 37.424 1.00 52.64 253 ALA C N 1
ATOM 6102 C CA . ALA C 1 253 ? 34.303 -7.348 36.208 1.00 49.40 253 ALA C CA 1
ATOM 6103 C C . ALA C 1 253 ? 34.251 -8.343 35.068 1.00 45.24 253 ALA C C 1
ATOM 6104 O O . ALA C 1 253 ? 35.157 -9.155 34.897 1.00 44.51 253 ALA C O 1
ATOM 6106 N N . THR C 1 254 ? 33.178 -8.277 34.293 1.00 40.81 254 THR C N 1
ATOM 6107 C CA . THR C 1 254 ? 33.003 -9.179 33.181 1.00 39.56 254 THR C CA 1
ATOM 6108 C C . THR C 1 254 ? 33.621 -8.568 31.935 1.00 38.13 254 THR C C 1
ATOM 6109 O O . THR C 1 254 ? 33.963 -7.379 31.905 1.00 36.90 254 THR C O 1
ATOM 6113 N N . PHE C 1 255 ? 33.717 -9.374 30.890 1.00 32.60 255 PHE C N 1
ATOM 6114 C CA . PHE C 1 255 ? 34.130 -8.870 29.618 1.00 34.25 255 PHE C CA 1
ATOM 6115 C C . PHE C 1 255 ? 33.094 -7.876 29.103 1.00 38.46 255 PHE C C 1
ATOM 6116 O O . PHE C 1 255 ? 33.405 -7.008 28.278 1.00 38.43 255 PHE C O 1
ATOM 6124 N N . ARG C 1 256 ? 31.857 -8.015 29.586 1.00 38.33 256 ARG C N 1
ATOM 6125 C CA . ARG C 1 256 ? 30.767 -7.169 29.150 1.00 37.42 256 ARG C CA 1
ATOM 6126 C C . ARG C 1 256 ? 30.971 -5.756 29.699 1.00 36.82 256 ARG C C 1
ATOM 6127 O O . ARG C 1 256 ? 30.724 -4.772 29.009 1.00 36.14 256 ARG C O 1
ATOM 6135 N N . ASP C 1 257 ? 31.427 -5.669 30.940 1.00 39.66 257 ASP C N 1
ATOM 6136 C CA . ASP C 1 257 ? 31.839 -4.389 31.538 1.00 40.44 257 ASP C CA 1
ATOM 6137 C C . ASP C 1 257 ? 32.923 -3.717 30.700 1.00 39.68 257 ASP C C 1
ATOM 6138 O O . ASP C 1 257 ? 32.828 -2.537 30.364 1.00 38.90 257 ASP C O 1
ATOM 6143 N N . LEU C 1 258 ? 33.951 -4.493 30.367 1.00 38.32 258 LEU C N 1
ATOM 6144 C CA . LEU C 1 258 ? 35.058 -4.041 29.528 1.00 39.72 258 LEU C CA 1
ATOM 6145 C C . LEU C 1 258 ? 34.550 -3.388 28.240 1.00 36.51 258 LEU C C 1
ATOM 6146 O O . LEU C 1 258 ? 35.033 -2.338 27.821 1.00 39.06 258 LEU C O 1
ATOM 6151 N N . ILE C 1 259 ? 33.553 -3.997 27.627 1.00 33.75 259 ILE C N 1
ATOM 6152 C CA . ILE C 1 259 ? 33.006 -3.480 26.383 1.00 33.23 259 ILE C CA 1
ATOM 6153 C C . ILE C 1 259 ? 32.134 -2.239 26.641 1.00 32.81 259 ILE C C 1
ATOM 6154 O O . ILE C 1 259 ? 32.112 -1.292 25.831 1.00 31.78 259 ILE C O 1
ATOM 6159 N N . ASN C 1 260 ? 31.441 -2.254 27.778 1.00 31.42 260 ASN C N 1
ATOM 6160 C CA . ASN C 1 260 ? 30.684 -1.107 28.244 1.00 31.53 260 ASN C CA 1
ATOM 6161 C C . ASN C 1 260 ? 31.620 0.113 28.401 1.00 31.99 260 ASN C C 1
ATOM 6162 O O . ASN C 1 260 ? 31.280 1.221 27.966 1.00 33.73 260 ASN C O 1
ATOM 6167 N N . VAL C 1 261 ? 32.797 -0.083 29.003 1.00 32.07 261 VAL C N 1
ATOM 6168 C CA . VAL C 1 261 ? 33.705 1.050 29.230 1.00 31.31 261 VAL C CA 1
ATOM 6169 C C . VAL C 1 261 ? 34.305 1.550 27.925 1.00 31.40 261 VAL C C 1
ATOM 6170 O O . VAL C 1 261 ? 34.493 2.755 27.777 1.00 32.63 261 VAL C O 1
ATOM 6174 N N . ILE C 1 262 ? 34.579 0.657 26.977 1.00 29.14 262 ILE C N 1
ATOM 6175 C CA . ILE C 1 262 ? 35.151 1.086 25.701 1.00 28.87 262 ILE C CA 1
ATOM 6176 C C . ILE C 1 262 ? 34.126 1.904 24.959 1.00 29.07 262 ILE C C 1
ATOM 6177 O O . ILE C 1 262 ? 34.439 2.960 24.406 1.00 29.42 262 ILE C O 1
ATOM 6182 N N . ARG C 1 263 ? 32.888 1.421 24.995 1.00 27.93 263 ARG C N 1
ATOM 6183 C CA . ARG C 1 263 ? 31.779 2.072 24.345 1.00 26.21 263 ARG C CA 1
ATOM 6184 C C . ARG C 1 263 ? 31.533 3.461 24.887 1.00 25.81 263 ARG C C 1
ATOM 6185 O O . ARG C 1 263 ? 31.281 4.373 24.116 1.00 25.50 263 ARG C O 1
ATOM 6193 N N . ALA C 1 264 ? 31.563 3.608 26.209 1.00 26.20 264 ALA C N 1
ATOM 6194 C CA . ALA C 1 264 ? 31.506 4.931 26.828 1.00 26.88 264 ALA C CA 1
ATOM 6195 C C . ALA C 1 264 ? 32.621 5.829 26.292 1.00 26.22 264 ALA C C 1
ATOM 6196 O O . ALA C 1 264 ? 32.364 6.972 25.900 1.00 24.39 264 ALA C O 1
ATOM 6198 N N . ASP C 1 265 ? 33.842 5.308 26.228 1.00 27.90 265 ASP C N 1
ATOM 6199 C CA . ASP C 1 265 ? 34.970 6.088 25.647 1.00 30.90 265 ASP C CA 1
ATOM 6200 C C . ASP C 1 265 ? 34.638 6.523 24.215 1.00 33.78 265 ASP C C 1
ATOM 6201 O O . ASP C 1 265 ? 34.875 7.681 23.848 1.00 34.48 265 ASP C O 1
ATOM 6206 N N . GLU C 1 266 ? 34.078 5.607 23.416 1.00 33.99 266 GLU C N 1
ATOM 6207 C CA . GLU C 1 266 ? 33.726 5.924 22.028 1.00 36.41 266 GLU C CA 1
ATOM 6208 C C . GLU C 1 266 ? 32.684 7.027 21.982 1.00 37.21 266 GLU C C 1
ATOM 6209 O O . GLU C 1 266 ? 32.796 7.962 21.190 1.00 38.98 266 GLU C O 1
ATOM 6215 N N . ALA C 1 267 ? 31.663 6.909 22.825 1.00 36.19 267 ALA C N 1
ATOM 6216 C CA . ALA C 1 267 ? 30.597 7.895 22.881 1.00 35.57 267 ALA C CA 1
ATOM 6217 C C . ALA C 1 267 ? 31.157 9.281 23.226 1.00 34.84 267 ALA C C 1
ATOM 6218 O O . ALA C 1 267 ? 30.710 10.293 22.675 1.00 32.90 267 ALA C O 1
ATOM 6220 N N . GLU C 1 268 ? 32.123 9.311 24.144 1.00 35.00 268 GLU C N 1
ATOM 6221 C CA . GLU C 1 268 ? 32.851 10.542 24.461 1.00 35.96 268 GLU C CA 1
ATOM 6222 C C . GLU C 1 268 ? 33.514 11.113 23.213 1.00 34.73 268 GLU C C 1
ATOM 6223 O O . GLU C 1 268 ? 33.403 12.305 22.943 1.00 36.82 268 GLU C O 1
ATOM 6229 N N . HIS C 1 269 ? 34.176 10.260 22.436 1.00 32.14 269 HIS C N 1
ATOM 6230 C CA . HIS C 1 269 ? 34.829 10.717 21.213 1.00 30.39 269 HIS C CA 1
ATOM 6231 C C . HIS C 1 269 ? 33.820 11.154 20.188 1.00 33.05 269 HIS C C 1
ATOM 6232 O O . HIS C 1 269 ? 34.127 11.970 19.304 1.00 34.46 269 HIS C O 1
ATOM 6239 N N . ARG C 1 270 ? 32.621 10.586 20.291 1.00 32.88 270 ARG C N 1
ATOM 6240 C CA . ARG C 1 270 ? 31.530 10.917 19.396 1.00 31.67 270 ARG C CA 1
ATOM 6241 C C . ARG C 1 270 ? 31.051 12.347 19.653 1.00 32.65 270 ARG C C 1
ATOM 6242 O O . ARG C 1 270 ? 30.988 13.156 18.718 1.00 32.86 270 ARG C O 1
ATOM 6250 N N . VAL C 1 271 ? 30.752 12.679 20.906 1.00 34.33 271 VAL C N 1
ATOM 6251 C CA . VAL C 1 271 ? 30.352 14.053 21.229 1.00 37.11 271 VAL C CA 1
ATOM 6252 C C . VAL C 1 271 ? 31.473 15.063 20.954 1.00 37.11 271 VAL C C 1
ATOM 6253 O O . VAL C 1 271 ? 31.260 16.096 20.292 1.00 37.93 271 VAL C O 1
ATOM 6257 N N . VAL C 1 272 ? 32.665 14.760 21.437 1.00 35.96 272 VAL C N 1
ATOM 6258 C CA . VAL C 1 272 ? 33.773 15.700 21.319 1.00 36.09 272 VAL C CA 1
ATOM 6259 C C . VAL C 1 272 ? 34.013 16.072 19.855 1.00 37.88 272 VAL C C 1
ATOM 6260 O O . VAL C 1 272 ? 34.079 17.258 19.505 1.00 39.19 272 VAL C O 1
ATOM 6264 N N . ASN C 1 273 ? 34.117 15.059 19.002 1.00 37.61 273 ASN C N 1
ATOM 6265 C CA . ASN C 1 273 ? 34.492 15.287 17.625 1.00 38.05 273 ASN C CA 1
ATOM 6266 C C . ASN C 1 273 ? 33.411 15.965 16.807 1.00 40.08 273 ASN C C 1
ATOM 6267 O O . ASN C 1 273 ? 33.726 16.672 15.856 1.00 43.23 273 ASN C O 1
ATOM 6272 N N . HIS C 1 274 ? 32.145 15.724 17.145 1.00 38.73 274 HIS C N 1
ATOM 6273 C CA . HIS C 1 274 ? 31.046 16.404 16.461 1.00 37.29 274 HIS C CA 1
ATOM 6274 C C . HIS C 1 274 ? 30.960 17.846 16.939 1.00 36.52 274 HIS C C 1
ATOM 6275 O O . HIS C 1 274 ? 30.496 18.703 16.215 1.00 36.55 274 HIS C O 1
ATOM 6282 N N . THR C 1 275 ? 31.376 18.086 18.176 1.00 37.92 275 THR C N 1
ATOM 6283 C CA . THR C 1 275 ? 31.422 19.423 18.733 1.00 40.09 275 THR C CA 1
ATOM 6284 C C . THR C 1 275 ? 32.558 20.227 18.070 1.00 43.02 275 THR C C 1
ATOM 6285 O O . THR C 1 275 ? 32.325 21.329 17.556 1.00 44.80 275 THR C O 1
ATOM 6289 N N . PHE C 1 276 ? 33.766 19.667 18.026 1.00 42.01 276 PHE C N 1
ATOM 6290 C CA . PHE C 1 276 ? 34.855 20.348 17.333 1.00 40.39 276 PHE C CA 1
ATOM 6291 C C . PHE C 1 276 ? 34.392 20.728 15.925 1.00 42.16 276 PHE C C 1
ATOM 6292 O O . PHE C 1 276 ? 34.417 21.912 15.572 1.00 42.34 276 PHE C O 1
ATOM 6300 N N . ALA C 1 277 ? 33.937 19.739 15.148 1.00 41.39 277 ALA C N 1
ATOM 6301 C CA . ALA C 1 277 ? 33.412 19.976 13.799 1.00 41.14 277 ALA C CA 1
ATOM 6302 C C . ALA C 1 277 ? 32.425 21.152 13.743 1.00 43.80 277 ALA C C 1
ATOM 6303 O O . ALA C 1 277 ? 32.549 22.045 12.896 1.00 43.74 277 ALA C O 1
ATOM 6305 N N . ASP C 1 278 ? 31.444 21.127 14.641 1.00 43.42 278 ASP C N 1
ATOM 6306 C CA . ASP C 1 278 ? 30.478 22.210 14.790 1.00 44.93 278 ASP C CA 1
ATOM 6307 C C . ASP C 1 278 ? 31.162 23.562 15.011 1.00 48.03 278 ASP C C 1
ATOM 6308 O O . ASP C 1 278 ? 30.735 24.599 14.465 1.00 45.45 278 ASP C O 1
ATOM 6313 N N . MET C 1 279 ? 32.210 23.549 15.829 1.00 47.54 279 MET C N 1
ATOM 6314 C CA . MET C 1 279 ? 32.943 24.767 16.133 1.00 47.44 279 MET C CA 1
ATOM 6315 C C . MET C 1 279 ? 33.631 25.295 14.901 1.00 45.70 279 MET C C 1
ATOM 6316 O O . MET C 1 279 ? 33.530 26.486 14.619 1.00 45.07 279 MET C O 1
ATOM 6321 N N . HIS C 1 280 ? 34.282 24.429 14.132 1.00 47.19 280 HIS C N 1
ATOM 6322 C CA . HIS C 1 280 ? 34.892 24.891 12.879 1.00 51.05 280 HIS C CA 1
ATOM 6323 C C . HIS C 1 280 ? 33.834 25.521 11.979 1.00 54.88 280 HIS C C 1
ATOM 6324 O O . HIS C 1 280 ? 34.056 26.601 11.422 1.00 56.35 280 HIS C O 1
ATOM 6331 N N . GLU C 1 281 ? 32.681 24.864 11.859 1.00 56.47 281 GLU C N 1
ATOM 6332 C CA . GLU C 1 281 ? 31.617 25.339 10.980 1.00 58.52 281 GLU C CA 1
ATOM 6333 C C . GLU C 1 281 ? 31.290 26.797 11.309 1.00 58.21 281 GLU C C 1
ATOM 6334 O O . GLU C 1 281 ? 31.239 27.643 10.419 1.00 63.58 281 GLU C O 1
ATOM 6340 N N . LYS C 1 282 ? 31.116 27.087 12.596 1.00 57.14 282 LYS C N 1
ATOM 6341 C CA . LYS C 1 282 ? 30.913 28.462 13.076 1.00 56.94 282 LYS C CA 1
ATOM 6342 C C . LYS C 1 282 ? 32.211 29.314 13.151 1.00 54.82 282 LYS C C 1
ATOM 6343 O O . LYS C 1 282 ? 32.189 30.416 13.675 1.00 52.16 282 LYS C O 1
ATOM 6349 N N . ARG C 1 283 ? 33.299 28.807 12.609 1.00 56.23 283 ARG C N 1
ATOM 6350 C CA . ARG C 1 283 ? 34.588 29.429 12.737 1.00 57.65 283 ARG C CA 1
ATOM 6351 C C . ARG C 1 283 ? 34.956 29.662 14.184 1.00 55.80 283 ARG C C 1
ATOM 6352 O O . ARG C 1 283 ? 35.321 30.731 14.560 1.00 54.90 283 ARG C O 1
ATOM 6360 N N . LEU C 1 284 ? 34.819 28.635 14.991 1.00 52.05 284 LEU C N 1
ATOM 6361 C CA . LEU C 1 284 ? 35.198 28.668 16.380 1.00 52.54 284 LEU C CA 1
ATOM 6362 C C . LEU C 1 284 ? 36.413 27.796 16.625 1.00 49.84 284 LEU C C 1
ATOM 6363 O O . LEU C 1 284 ? 36.607 27.271 17.670 1.00 46.55 284 LEU C O 1
ATOM 6368 N N . GLN C 1 285 ? 37.244 27.681 15.625 1.00 51.63 285 GLN C N 1
ATOM 6369 C CA . GLN C 1 285 ? 38.377 26.811 15.679 1.00 55.15 285 GLN C CA 1
ATOM 6370 C C . GLN C 1 285 ? 39.233 27.197 16.815 1.00 58.45 285 GLN C C 1
ATOM 6371 O O . GLN C 1 285 ? 39.886 26.363 17.365 1.00 64.97 285 GLN C O 1
ATOM 6377 N N . ASN C 1 286 ? 39.308 28.446 17.184 1.00 58.68 286 ASN C N 1
ATOM 6378 C CA . ASN C 1 286 ? 40.127 28.676 18.338 1.00 57.37 286 ASN C CA 1
ATOM 6379 C C . ASN C 1 286 ? 39.424 29.477 19.370 1.00 56.47 286 ASN C C 1
ATOM 6380 O O . ASN C 1 286 ? 39.851 30.533 19.762 1.00 60.71 286 ASN C O 1
ATOM 6385 N N . SER C 1 287 ? 38.355 28.896 19.851 1.00 50.94 287 SER C N 1
ATOM 6386 C CA . SER C 1 287 ? 37.693 29.360 21.021 1.00 49.82 287 SER C CA 1
ATOM 6387 C C . SER C 1 287 ? 38.011 28.308 22.033 1.00 45.76 287 SER C C 1
ATOM 6388 O O . SER C 1 287 ? 38.676 27.381 21.732 1.00 42.50 287 SER C O 1
ATOM 6391 N N . VAL C 1 288 ? 37.586 28.484 23.244 1.00 42.94 288 VAL C N 1
ATOM 6392 C CA . VAL C 1 288 ? 37.891 27.527 24.239 1.00 46.98 288 VAL C CA 1
ATOM 6393 C C . VAL C 1 288 ? 37.264 26.199 23.911 1.00 48.07 288 VAL C C 1
ATOM 6394 O O . VAL C 1 288 ? 36.247 26.101 23.278 1.00 45.87 288 VAL C O 1
ATOM 6398 N N . ASN C 1 289 ? 37.960 25.171 24.324 1.00 47.79 289 ASN C N 1
ATOM 6399 C CA . ASN C 1 289 ? 37.475 23.803 24.320 1.00 45.26 289 ASN C CA 1
ATOM 6400 C C . ASN C 1 289 ? 36.423 23.697 25.420 1.00 46.35 289 ASN C C 1
ATOM 6401 O O . ASN C 1 289 ? 36.751 23.826 26.609 1.00 46.05 289 ASN C O 1
ATOM 6406 N N . PRO C 1 290 ? 35.144 23.484 25.043 1.00 42.76 290 PRO C N 1
ATOM 6407 C CA . PRO C 1 290 ? 34.136 23.448 26.093 1.00 41.42 290 PRO C CA 1
ATOM 6408 C C . PRO C 1 290 ? 34.385 22.331 27.096 1.00 41.57 290 PRO C C 1
ATOM 6409 O O . PRO C 1 290 ? 34.105 22.485 28.289 1.00 41.10 290 PRO C O 1
ATOM 6413 N N . PHE C 1 291 ? 34.944 21.231 26.612 1.00 44.44 291 PHE C N 1
ATOM 6414 C CA . PHE C 1 291 ? 35.121 20.026 27.415 1.00 45.97 291 PHE C CA 1
ATOM 6415 C C . PHE C 1 291 ? 36.120 20.147 28.542 1.00 46.28 291 PHE C C 1
ATOM 6416 O O . PHE C 1 291 ? 36.004 19.415 29.515 1.00 49.20 291 PHE C O 1
ATOM 6424 N N . VAL C 1 292 ? 37.078 21.066 28.445 1.00 48.97 292 VAL C N 1
ATOM 6425 C CA . VAL C 1 292 ? 38.036 21.248 29.546 1.00 52.83 292 VAL C CA 1
ATOM 6426 C C . VAL C 1 292 ? 37.376 21.813 30.791 1.00 53.48 292 VAL C C 1
ATOM 6427 O O . VAL C 1 292 ? 37.825 21.536 31.893 1.00 58.08 292 VAL C O 1
ATOM 6431 N N . VAL C 1 293 ? 36.319 22.598 30.615 1.00 58.70 293 VAL C N 1
ATOM 6432 C CA . VAL C 1 293 ? 35.580 23.166 31.747 1.00 61.97 293 VAL C CA 1
ATOM 6433 C C . VAL C 1 293 ? 34.377 22.294 32.118 1.00 62.58 293 VAL C C 1
ATOM 6434 O O . VAL C 1 293 ? 34.077 22.124 33.296 1.00 62.10 293 VAL C O 1
ATOM 6438 N N . LEU C 1 294 ? 33.694 21.754 31.110 1.00 62.84 294 LEU C N 1
ATOM 6439 C CA . LEU C 1 294 ? 32.618 20.775 31.318 1.00 63.68 294 LEU C CA 1
ATOM 6440 C C . LEU C 1 294 ? 33.101 19.451 31.943 1.00 63.24 294 LEU C C 1
ATOM 6441 O O . LEU C 1 294 ? 32.303 18.738 32.546 1.00 59.63 294 LEU C O 1
ATOM 6446 N N . LYS C 1 295 ? 34.383 19.113 31.779 1.00 64.54 295 LYS C N 1
ATOM 6447 C CA . LYS C 1 295 ? 34.931 17.880 32.365 1.00 65.37 295 LYS C CA 1
ATOM 6448 C C . LYS C 1 295 ? 35.182 18.082 33.859 1.00 68.37 295 LYS C C 1
ATOM 6449 O O . LYS C 1 295 ? 34.912 17.184 34.657 1.00 67.53 295 LYS C O 1
ATOM 6455 N N . LYS C 1 296 ? 35.693 19.261 34.225 1.00 71.04 296 LYS C N 1
ATOM 6456 C CA . LYS C 1 296 ? 35.841 19.651 35.637 1.00 75.89 296 LYS C CA 1
ATOM 6457 C C . LYS C 1 296 ? 34.483 20.064 36.211 1.00 79.17 296 LYS C C 1
ATOM 6458 O O . LYS C 1 296 ? 34.033 19.513 37.214 1.00 81.53 296 LYS C O 1
ATOM 6464 N N . ASN C 1 297 ? 33.845 21.032 35.544 1.00 83.46 297 ASN C N 1
ATOM 6465 C CA . ASN C 1 297 ? 32.704 21.796 36.075 1.00 81.64 297 ASN C CA 1
ATOM 6466 C C . ASN C 1 297 ? 33.072 22.528 37.360 1.00 81.37 297 ASN C C 1
ATOM 6467 O O . ASN C 1 297 ? 34.042 23.285 37.385 1.00 79.46 297 ASN C O 1
ATOM 6472 N N . VAL D 1 32 ? -25.816 18.143 28.337 1.00 50.72 32 VAL D N 1
ATOM 6473 C CA . VAL D 1 32 ? -26.881 17.786 29.327 1.00 52.94 32 VAL D CA 1
ATOM 6474 C C . VAL D 1 32 ? -26.736 16.308 29.716 1.00 51.35 32 VAL D C 1
ATOM 6475 O O . VAL D 1 32 ? -27.085 15.406 28.946 1.00 49.13 32 VAL D O 1
ATOM 6479 N N . TRP D 1 33 ? -26.171 16.070 30.895 1.00 48.16 33 TRP D N 1
ATOM 6480 C CA . TRP D 1 33 ? -26.093 14.723 31.448 1.00 44.41 33 TRP D CA 1
ATOM 6481 C C . TRP D 1 33 ? -26.426 14.793 32.928 1.00 42.05 33 TRP D C 1
ATOM 6482 O O . TRP D 1 33 ? -25.541 14.765 33.775 1.00 42.16 33 TRP D O 1
ATOM 6493 N N . GLY D 1 34 ? -27.720 14.907 33.227 1.00 42.34 34 GLY D N 1
ATOM 6494 C CA . GLY D 1 34 ? -28.217 14.938 34.608 1.00 39.95 34 GLY D CA 1
ATOM 6495 C C . GLY D 1 34 ? -29.269 13.870 34.833 1.00 41.50 34 GLY D C 1
ATOM 6496 O O . GLY D 1 34 ? -29.435 12.972 34.005 1.00 42.45 34 GLY D O 1
ATOM 6497 N N . HIS D 1 35 ? -30.002 13.985 35.940 1.00 40.27 35 HIS D N 1
ATOM 6498 C CA . HIS D 1 35 ? -30.941 12.948 36.378 1.00 42.32 35 HIS D CA 1
ATOM 6499 C C . HIS D 1 35 ? -31.881 12.413 35.293 1.00 43.75 35 HIS D C 1
ATOM 6500 O O . HIS D 1 35 ? -32.049 11.198 35.164 1.00 43.18 35 HIS D O 1
ATOM 6507 N N . THR D 1 36 ? -32.471 13.308 34.510 1.00 44.87 36 THR D N 1
ATOM 6508 C CA . THR D 1 36 ? -33.484 12.917 33.526 1.00 45.94 36 THR D CA 1
ATOM 6509 C C . THR D 1 36 ? -32.863 12.023 32.435 1.00 44.57 36 THR D C 1
ATOM 6510 O O . THR D 1 36 ? -33.501 11.091 31.940 1.00 45.56 36 THR D O 1
ATOM 6514 N N . GLN D 1 37 ? -31.605 12.287 32.097 1.00 42.99 37 GLN D N 1
ATOM 6515 C CA . GLN D 1 37 ? -30.859 11.424 31.181 1.00 41.35 37 GLN D CA 1
ATOM 6516 C C . GLN D 1 37 ? -30.642 10.044 31.814 1.00 37.20 37 GLN D C 1
ATOM 6517 O O . GLN D 1 37 ? -30.801 9.025 31.150 1.00 36.97 37 GLN D O 1
ATOM 6523 N N . LEU D 1 38 ? -30.299 10.041 33.099 1.00 32.80 38 LEU D N 1
ATOM 6524 C CA . LEU D 1 38 ? -30.015 8.822 33.857 1.00 32.01 38 LEU D CA 1
ATOM 6525 C C . LEU D 1 38 ? -31.239 7.973 34.111 1.00 29.64 38 LEU D C 1
ATOM 6526 O O . LEU D 1 38 ? -31.108 6.787 34.440 1.00 27.34 38 LEU D O 1
ATOM 6531 N N . ASN D 1 39 ? -32.418 8.584 34.012 1.00 29.80 39 ASN D N 1
ATOM 6532 C CA . ASN D 1 39 ? -33.689 7.877 34.221 1.00 28.21 39 ASN D CA 1
ATOM 6533 C C . ASN D 1 39 ? -34.268 7.267 32.959 1.00 28.24 39 ASN D C 1
ATOM 6534 O O . ASN D 1 39 ? -35.274 6.553 33.011 1.00 32.11 39 ASN D O 1
ATOM 6539 N N . ARG D 1 40 ? -33.617 7.511 31.832 1.00 28.82 40 ARG D N 1
ATOM 6540 C CA . ARG D 1 40 ? -34.018 6.926 30.576 1.00 31.35 40 ARG D CA 1
ATOM 6541 C C . ARG D 1 40 ? -33.647 5.439 30.555 1.00 30.53 40 ARG D C 1
ATOM 6542 O O . ARG D 1 40 ? -32.611 5.030 31.090 1.00 29.84 40 ARG D O 1
ATOM 6550 N N . LEU D 1 41 ? -34.492 4.630 29.936 1.00 30.59 41 LEU D N 1
ATOM 6551 C CA . LEU D 1 41 ? -34.265 3.189 29.884 1.00 31.42 41 LEU D CA 1
ATOM 6552 C C . LEU D 1 41 ? -33.114 2.856 28.925 1.00 31.60 41 LEU D C 1
ATOM 6553 O O . LEU D 1 41 ? -32.245 2.021 29.242 1.00 30.73 41 LEU D O 1
ATOM 6558 N N . SER D 1 42 ? -33.111 3.531 27.778 1.00 30.10 42 SER D N 1
ATOM 6559 C CA . SER D 1 42 ? -32.180 3.247 26.690 1.00 32.60 42 SER D CA 1
ATOM 6560 C C . SER D 1 42 ? -31.977 4.447 25.803 1.00 32.24 42 SER D C 1
ATOM 6561 O O . SER D 1 42 ? -32.933 5.151 25.519 1.00 33.25 42 SER D O 1
ATOM 6564 N N . PHE D 1 43 ? -30.757 4.641 25.308 1.00 34.55 43 PHE D N 1
ATOM 6565 C CA . PHE D 1 43 ? -30.485 5.705 24.311 1.00 34.78 43 PHE D CA 1
ATOM 6566 C C . PHE D 1 43 ? -30.369 5.142 22.901 1.00 33.78 43 PHE D C 1
ATOM 6567 O O . PHE D 1 43 ? -29.831 5.794 22.012 1.00 33.52 43 PHE D O 1
ATOM 6575 N N . LEU D 1 44 ? -30.937 3.954 22.693 1.00 33.62 44 LEU D N 1
ATOM 6576 C CA . LEU D 1 44 ? -30.960 3.303 21.382 1.00 34.69 44 LEU D CA 1
ATOM 6577 C C . LEU D 1 44 ? -31.280 4.267 20.237 1.00 38.60 44 LEU D C 1
ATOM 6578 O O . LEU D 1 44 ? -30.511 4.384 19.295 1.00 40.74 44 LEU D O 1
ATOM 6583 N N A GLU D 1 45 ? -32.410 4.954 20.326 0.50 41.31 45 GLU D N 1
ATOM 6584 N N B GLU D 1 45 ? -32.411 4.965 20.330 0.50 39.65 45 GLU D N 1
ATOM 6585 C CA A GLU D 1 45 ? -32.886 5.774 19.218 0.50 43.08 45 GLU D CA 1
ATOM 6586 C CA B GLU D 1 45 ? -32.891 5.807 19.225 0.50 40.28 45 GLU D CA 1
ATOM 6587 C C A GLU D 1 45 ? -31.895 6.845 18.763 0.50 42.33 45 GLU D C 1
ATOM 6588 C C B GLU D 1 45 ? -31.878 6.837 18.753 0.50 40.66 45 GLU D C 1
ATOM 6589 O O A GLU D 1 45 ? -32.007 7.343 17.646 0.50 42.31 45 GLU D O 1
ATOM 6590 O O B GLU D 1 45 ? -31.961 7.302 17.620 0.50 40.47 45 GLU D O 1
ATOM 6601 N N . THR D 1 46 ? -30.924 7.188 19.609 1.00 43.57 46 THR D N 1
ATOM 6602 C CA . THR D 1 46 ? -29.914 8.198 19.261 1.00 44.56 46 THR D CA 1
ATOM 6603 C C . THR D 1 46 ? -28.780 7.682 18.352 1.00 44.48 46 THR D C 1
ATOM 6604 O O . THR D 1 46 ? -28.101 8.477 17.696 1.00 39.43 46 THR D O 1
ATOM 6608 N N . VAL D 1 47 ? -28.564 6.371 18.299 1.00 45.78 47 VAL D N 1
ATOM 6609 C CA . VAL D 1 47 ? -27.446 5.862 17.500 1.00 48.55 47 VAL D CA 1
ATOM 6610 C C . VAL D 1 47 ? -27.487 6.289 16.012 1.00 48.44 47 VAL D C 1
ATOM 6611 O O . VAL D 1 47 ? -26.460 6.669 15.471 1.00 48.73 47 VAL D O 1
ATOM 6615 N N . PRO D 1 48 ? -28.657 6.249 15.353 1.00 46.28 48 PRO D N 1
ATOM 6616 C CA . PRO D 1 48 ? -28.593 6.582 13.931 1.00 47.70 48 PRO D CA 1
ATOM 6617 C C . PRO D 1 48 ? -28.174 8.020 13.596 1.00 47.25 48 PRO D C 1
ATOM 6618 O O . PRO D 1 48 ? -27.757 8.251 12.466 1.00 48.81 48 PRO D O 1
ATOM 6622 N N . VAL D 1 49 ? -28.258 8.960 14.547 1.00 45.60 49 VAL D N 1
ATOM 6623 C CA . VAL D 1 49 ? -27.869 10.365 14.290 1.00 42.73 49 VAL D CA 1
ATOM 6624 C C . VAL D 1 49 ? -26.579 10.825 14.983 1.00 42.81 49 VAL D C 1
ATOM 6625 O O . VAL D 1 49 ? -26.218 12.008 14.905 1.00 40.81 49 VAL D O 1
ATOM 6629 N N . VAL D 1 50 ? -25.873 9.914 15.651 1.00 41.03 50 VAL D N 1
ATOM 6630 C CA . VAL D 1 50 ? -24.560 10.261 16.208 1.00 40.87 50 VAL D CA 1
ATOM 6631 C C . VAL D 1 50 ? -23.501 10.159 15.105 1.00 41.11 50 VAL D C 1
ATOM 6632 O O . VAL D 1 50 ? -23.443 9.153 14.395 1.00 47.35 50 VAL D O 1
ATOM 6636 N N . PRO D 1 51 ? -22.691 11.215 14.922 1.00 39.65 51 PRO D N 1
ATOM 6637 C CA . PRO D 1 51 ? -21.745 11.155 13.820 1.00 41.03 51 PRO D CA 1
ATOM 6638 C C . PRO D 1 51 ? -20.531 10.349 14.228 1.00 40.17 51 PRO D C 1
ATOM 6639 O O . PRO D 1 51 ? -20.306 10.133 15.427 1.00 36.92 51 PRO D O 1
ATOM 6643 N N . LEU D 1 52 ? -19.772 9.932 13.219 1.00 39.10 52 LEU D N 1
ATOM 6644 C CA . LEU D 1 52 ? -18.566 9.157 13.379 1.00 42.38 52 LEU D CA 1
ATOM 6645 C C . LEU D 1 52 ? -17.453 10.182 13.382 1.00 42.70 52 LEU D C 1
ATOM 6646 O O . LEU D 1 52 ? -17.216 10.835 12.373 1.00 44.42 52 LEU D O 1
ATOM 6651 N N . ARG D 1 53 ? -16.807 10.362 14.529 1.00 41.46 53 ARG D N 1
ATOM 6652 C CA . ARG D 1 53 ? -15.711 11.313 14.644 1.00 38.35 53 ARG D CA 1
ATOM 6653 C C . ARG D 1 53 ? -14.434 10.604 15.080 1.00 36.71 53 ARG D C 1
ATOM 6654 O O . ARG D 1 53 ? -14.350 9.951 16.126 1.00 37.25 53 ARG D O 1
ATOM 6662 N N . VAL D 1 54 ? -13.447 10.738 14.227 1.00 34.92 54 VAL D N 1
ATOM 6663 C CA . VAL D 1 54 ? -12.105 10.250 14.432 1.00 33.80 54 VAL D CA 1
ATOM 6664 C C . VAL D 1 54 ? -11.575 10.546 15.847 1.00 34.67 54 VAL D C 1
ATOM 6665 O O . VAL D 1 54 ? -10.833 9.735 16.412 1.00 35.25 54 VAL D O 1
ATOM 6669 N N . SER D 1 55 ? -11.958 11.694 16.415 1.00 32.63 55 SER D N 1
ATOM 6670 C CA . SER D 1 55 ? -11.603 12.051 17.803 1.00 32.80 55 SER D CA 1
ATOM 6671 C C . SER D 1 55 ? -12.164 11.088 18.871 1.00 31.90 55 SER D C 1
ATOM 6672 O O . SER D 1 55 ? -11.597 10.980 19.946 1.00 32.69 55 SER D O 1
ATOM 6675 N N . ASP D 1 56 ? -13.269 10.406 18.572 1.00 33.51 56 ASP D N 1
ATOM 6676 C CA . ASP D 1 56 ? -13.911 9.470 19.514 1.00 35.02 56 ASP D CA 1
ATOM 6677 C C . ASP D 1 56 ? -13.319 8.036 19.524 1.00 37.14 56 ASP D C 1
ATOM 6678 O O . ASP D 1 56 ? -13.702 7.213 20.362 1.00 40.15 56 ASP D O 1
ATOM 6683 N N . GLU D 1 57 ? -12.392 7.735 18.616 1.00 37.63 57 GLU D N 1
ATOM 6684 C CA . GLU D 1 57 ? -11.755 6.404 18.570 1.00 34.22 57 GLU D CA 1
ATOM 6685 C C . GLU D 1 57 ? -10.886 6.135 19.794 1.00 34.18 57 GLU D C 1
ATOM 6686 O O . GLU D 1 57 ? -10.631 4.983 20.139 1.00 32.61 57 GLU D O 1
ATOM 6692 N N . SER D 1 58 ? -10.397 7.204 20.417 1.00 32.64 58 SER D N 1
ATOM 6693 C CA . SER D 1 58 ? -9.576 7.088 21.613 1.00 30.49 58 SER D CA 1
ATOM 6694 C C . SER D 1 58 ? -10.107 7.991 22.714 1.00 29.70 58 SER D C 1
ATOM 6695 O O . SER D 1 58 ? -10.804 8.968 22.444 1.00 27.26 58 SER D O 1
ATOM 6698 N N . SER D 1 59 ? -9.751 7.656 23.946 1.00 32.82 59 SER D N 1
ATOM 6699 C CA . SER D 1 59 ? -9.851 8.562 25.090 1.00 35.98 59 SER D CA 1
ATOM 6700 C C . SER D 1 59 ? -9.204 9.936 24.820 1.00 39.49 59 SER D C 1
ATOM 6701 O O . SER D 1 59 ? -8.584 10.146 23.769 1.00 39.05 59 SER D O 1
ATOM 6704 N N . GLU D 1 60 ? -9.315 10.833 25.805 1.00 40.45 60 GLU D N 1
ATOM 6705 C CA . GLU D 1 60 ? -8.641 12.149 25.797 1.00 40.44 60 GLU D CA 1
ATOM 6706 C C . GLU D 1 60 ? -7.163 12.116 26.148 1.00 39.17 60 GLU D C 1
ATOM 6707 O O . GLU D 1 60 ? -6.455 13.125 25.982 1.00 35.55 60 GLU D O 1
ATOM 6713 N N . ASP D 1 61 ? -6.679 10.980 26.627 1.00 37.67 61 ASP D N 1
ATOM 6714 C CA . ASP D 1 61 ? -5.283 10.904 27.031 1.00 38.73 61 ASP D CA 1
ATOM 6715 C C . ASP D 1 61 ? -4.354 10.697 25.829 1.00 38.24 61 ASP D C 1
ATOM 6716 O O . ASP D 1 61 ? -3.833 9.599 25.607 1.00 40.37 61 ASP D O 1
ATOM 6721 N N . ARG D 1 62 ? -4.142 11.787 25.086 1.00 36.41 62 ARG D N 1
ATOM 6722 C CA . ARG D 1 62 ? -3.384 11.792 23.841 1.00 33.52 62 ARG D CA 1
ATOM 6723 C C . ARG D 1 62 ? -1.918 12.151 24.031 1.00 35.14 62 ARG D C 1
ATOM 6724 O O . ARG D 1 62 ? -1.583 12.936 24.915 1.00 38.90 62 ARG D O 1
ATOM 6732 N N . PRO D 1 63 ? -1.037 11.600 23.178 1.00 36.24 63 PRO D N 1
ATOM 6733 C CA . PRO D 1 63 ? 0.399 11.903 23.227 1.00 35.48 63 PRO D CA 1
ATOM 6734 C C . PRO D 1 63 ? 0.707 13.310 22.718 1.00 34.62 63 PRO D C 1
ATOM 6735 O O . PRO D 1 63 ? 0.136 13.739 21.731 1.00 33.92 63 PRO D O 1
ATOM 6739 N N . THR D 1 64 ? 1.625 14.004 23.373 1.00 35.08 64 THR D N 1
ATOM 6740 C CA . THR D 1 64 ? 1.844 15.425 23.095 1.00 36.36 64 THR D CA 1
ATOM 6741 C C . THR D 1 64 ? 3.317 15.660 22.806 1.00 36.25 64 THR D C 1
ATOM 6742 O O . THR D 1 64 ? 4.069 16.016 23.702 1.00 36.63 64 THR D O 1
ATOM 6746 N N . TRP D 1 65 ? 3.729 15.430 21.563 1.00 35.32 65 TRP D N 1
ATOM 6747 C CA . TRP D 1 65 ? 5.142 15.442 21.212 1.00 35.55 65 TRP D CA 1
ATOM 6748 C C . TRP D 1 65 ? 5.497 16.678 20.374 1.00 36.77 65 TRP D C 1
ATOM 6749 O O . TRP D 1 65 ? 4.683 17.173 19.601 1.00 33.69 65 TRP D O 1
ATOM 6760 N N . SER D 1 66 ? 6.734 17.148 20.528 1.00 35.88 66 SER D N 1
ATOM 6761 C CA . SER D 1 66 ? 7.250 18.253 19.734 1.00 35.54 66 SER D CA 1
ATOM 6762 C C . SER D 1 66 ? 8.229 17.641 18.751 1.00 31.84 66 SER D C 1
ATOM 6763 O O . SER D 1 66 ? 9.230 17.094 19.144 1.00 32.29 66 SER D O 1
ATOM 6766 N N . LEU D 1 67 ? 7.930 17.717 17.468 1.00 33.12 67 LEU D N 1
ATOM 6767 C CA . LEU D 1 67 ? 8.713 17.007 16.463 1.00 35.19 67 LEU D CA 1
ATOM 6768 C C . LEU D 1 67 ? 10.223 17.310 16.498 1.00 36.87 67 LEU D C 1
ATOM 6769 O O . LEU D 1 67 ? 11.026 16.413 16.221 1.00 37.83 67 LEU D O 1
ATOM 6774 N N . PRO D 1 68 ? 10.620 18.563 16.819 1.00 38.23 68 PRO D N 1
ATOM 6775 C CA . PRO D 1 68 ? 12.064 18.838 16.976 1.00 36.18 68 PRO D CA 1
ATOM 6776 C C . PRO D 1 68 ? 12.716 18.137 18.166 1.00 36.42 68 PRO D C 1
ATOM 6777 O O . PRO D 1 68 ? 13.917 17.863 18.147 1.00 37.77 68 PRO D O 1
ATOM 6781 N N . ASP D 1 69 ? 11.933 17.863 19.197 1.00 34.48 69 ASP D N 1
ATOM 6782 C CA . ASP D 1 69 ? 12.432 17.228 20.391 1.00 35.76 69 ASP D CA 1
ATOM 6783 C C . ASP D 1 69 ? 12.574 15.705 20.225 1.00 36.36 69 ASP D C 1
ATOM 6784 O O . ASP D 1 69 ? 13.662 15.154 20.382 1.00 33.69 69 ASP D O 1
ATOM 6789 N N . ILE D 1 70 ? 11.468 15.045 19.888 1.00 36.77 70 ILE D N 1
ATOM 6790 C CA . ILE D 1 70 ? 11.451 13.584 19.740 1.00 37.32 70 ILE D CA 1
ATOM 6791 C C . ILE D 1 70 ? 12.263 13.099 18.554 1.00 37.11 70 ILE D C 1
ATOM 6792 O O . ILE D 1 70 ? 12.577 11.915 18.468 1.00 34.19 70 ILE D O 1
ATOM 6797 N N . GLU D 1 71 ? 12.655 14.015 17.663 1.00 39.09 71 GLU D N 1
ATOM 6798 C CA . GLU D 1 71 ? 13.704 13.720 16.662 1.00 36.45 71 GLU D CA 1
ATOM 6799 C C . GLU D 1 71 ? 14.953 13.030 17.281 1.00 33.42 71 GLU D C 1
ATOM 6800 O O . GLU D 1 71 ? 15.613 12.228 16.623 1.00 30.60 71 GLU D O 1
ATOM 6806 N N . ASN D 1 72 ? 15.268 13.337 18.536 1.00 33.02 72 ASN D N 1
ATOM 6807 C CA . ASN D 1 72 ? 16.465 12.789 19.199 1.00 34.09 72 ASN D CA 1
ATOM 6808 C C . ASN D 1 72 ? 16.246 11.495 19.984 1.00 33.48 72 ASN D C 1
ATOM 6809 O O . ASN D 1 72 ? 17.167 11.008 20.634 1.00 32.30 72 ASN D O 1
ATOM 6814 N N . VAL D 1 73 ? 15.049 10.921 19.919 1.00 33.27 73 VAL D N 1
ATOM 6815 C CA . VAL D 1 73 ? 14.844 9.605 20.509 1.00 33.16 73 VAL D CA 1
ATOM 6816 C C . VAL D 1 73 ? 15.924 8.685 19.932 1.00 34.17 73 VAL D C 1
ATOM 6817 O O . VAL D 1 73 ? 16.143 8.657 18.716 1.00 39.61 73 VAL D O 1
ATOM 6821 N N . ALA D 1 74 ? 16.611 7.967 20.813 1.00 32.31 74 ALA D N 1
ATOM 6822 C CA . ALA D 1 74 ? 17.772 7.169 20.445 1.00 33.19 74 ALA D CA 1
ATOM 6823 C C . ALA D 1 74 ? 17.589 5.684 20.778 1.00 33.30 74 ALA D C 1
ATOM 6824 O O . ALA D 1 74 ? 16.794 5.308 21.639 1.00 28.48 74 ALA D O 1
ATOM 6826 N N . ILE D 1 75 ? 18.370 4.843 20.116 1.00 34.83 75 ILE D N 1
ATOM 6827 C CA . ILE D 1 75 ? 18.354 3.420 20.435 1.00 33.90 75 ILE D CA 1
ATOM 6828 C C . ILE D 1 75 ? 19.078 3.173 21.746 1.00 32.82 75 ILE D C 1
ATOM 6829 O O . ILE D 1 75 ? 20.261 3.510 21.898 1.00 37.42 75 ILE D O 1
ATOM 6834 N N . THR D 1 76 ? 18.354 2.640 22.721 1.00 30.50 76 THR D N 1
ATOM 6835 C CA . THR D 1 76 ? 18.961 2.269 23.995 1.00 30.96 76 THR D CA 1
ATOM 6836 C C . THR D 1 76 ? 18.842 0.748 24.211 1.00 32.52 76 THR D C 1
ATOM 6837 O O . THR D 1 76 ? 18.096 0.062 23.498 1.00 31.76 76 THR D O 1
ATOM 6841 N N . HIS D 1 77 ? 19.608 0.229 25.162 1.00 32.28 77 HIS D N 1
ATOM 6842 C CA . HIS D 1 77 ? 19.525 -1.181 25.545 1.00 34.57 77 HIS D CA 1
ATOM 6843 C C . HIS D 1 77 ? 19.783 -1.351 27.027 1.00 32.80 77 HIS D C 1
ATOM 6844 O O . HIS D 1 77 ? 20.827 -0.927 27.500 1.00 35.90 77 HIS D O 1
ATOM 6851 N N . LYS D 1 78 ? 18.859 -2.001 27.740 1.00 33.64 78 LYS D N 1
ATOM 6852 C CA . LYS D 1 78 ? 19.024 -2.263 29.166 1.00 33.64 78 LYS D CA 1
ATOM 6853 C C . LYS D 1 78 ? 19.606 -3.646 29.437 1.00 34.87 78 LYS D C 1
ATOM 6854 O O . LYS D 1 78 ? 19.087 -4.664 28.978 1.00 34.85 78 LYS D O 1
ATOM 6860 N N . LYS D 1 79 ? 20.668 -3.645 30.228 1.00 35.21 79 LYS D N 1
ATOM 6861 C CA . LYS D 1 79 ? 21.341 -4.844 30.703 1.00 37.25 79 LYS D CA 1
ATOM 6862 C C . LYS D 1 79 ? 20.395 -5.761 31.463 1.00 36.46 79 LYS D C 1
ATOM 6863 O O . LYS D 1 79 ? 19.814 -5.354 32.473 1.00 33.21 79 LYS D O 1
ATOM 6869 N N . PRO D 1 80 ? 20.247 -7.009 30.994 1.00 34.89 80 PRO D N 1
ATOM 6870 C CA . PRO D 1 80 ? 19.464 -7.939 31.784 1.00 35.91 80 PRO D CA 1
ATOM 6871 C C . PRO D 1 80 ? 20.140 -8.234 33.118 1.00 36.18 80 PRO D C 1
ATOM 6872 O O . PRO D 1 80 ? 21.310 -8.559 33.141 1.00 39.17 80 PRO D O 1
ATOM 6876 N N . ASN D 1 81 ? 19.411 -8.058 34.218 1.00 40.35 81 ASN D N 1
ATOM 6877 C CA . ASN D 1 81 ? 19.864 -8.482 35.531 1.00 39.90 81 ASN D CA 1
ATOM 6878 C C . ASN D 1 81 ? 19.206 -9.828 35.802 1.00 41.12 81 ASN D C 1
ATOM 6879 O O . ASN D 1 81 ? 17.997 -9.880 36.014 1.00 49.68 81 ASN D O 1
ATOM 6884 N N . GLY D 1 82 ? 19.967 -10.913 35.746 1.00 41.90 82 GLY D N 1
ATOM 6885 C CA . GLY D 1 82 ? 19.482 -12.228 36.181 1.00 40.31 82 GLY D CA 1
ATOM 6886 C C . GLY D 1 82 ? 18.784 -13.077 35.138 1.00 42.28 82 GLY D C 1
ATOM 6887 O O . GLY D 1 82 ? 18.744 -12.749 33.947 1.00 42.08 82 GLY D O 1
ATOM 6888 N N . LEU D 1 83 ? 18.225 -14.189 35.607 1.00 44.54 83 LEU D N 1
ATOM 6889 C CA . LEU D 1 83 ? 17.633 -15.208 34.739 1.00 42.58 83 LEU D CA 1
ATOM 6890 C C . LEU D 1 83 ? 16.374 -14.723 34.028 1.00 38.44 83 LEU D C 1
ATOM 6891 O O . LEU D 1 83 ? 16.153 -15.027 32.854 1.00 36.40 83 LEU D O 1
ATOM 6896 N N . VAL D 1 84 ? 15.546 -13.971 34.741 1.00 34.88 84 VAL D N 1
ATOM 6897 C CA . VAL D 1 84 ? 14.255 -13.572 34.207 1.00 34.16 84 VAL D CA 1
ATOM 6898 C C . VAL D 1 84 ? 14.432 -12.573 33.051 1.00 33.09 84 VAL D C 1
ATOM 6899 O O . VAL D 1 84 ? 13.809 -12.733 32.003 1.00 32.31 84 VAL D O 1
ATOM 6903 N N . ASP D 1 85 ? 15.275 -11.558 33.238 1.00 31.33 85 ASP D N 1
ATOM 6904 C CA . ASP D 1 85 ? 15.531 -10.550 32.187 1.00 31.81 85 ASP D CA 1
ATOM 6905 C C . ASP D 1 85 ? 16.208 -11.219 30.979 1.00 31.55 85 ASP D C 1
ATOM 6906 O O . ASP D 1 85 ? 15.850 -10.987 29.826 1.00 32.15 85 ASP D O 1
ATOM 6911 N N . THR D 1 86 ? 17.189 -12.064 31.274 1.00 31.77 86 THR D N 1
ATOM 6912 C CA . THR D 1 86 ? 17.884 -12.864 30.274 1.00 31.12 86 THR D CA 1
ATOM 6913 C C . THR D 1 86 ? 16.880 -13.671 29.430 1.00 32.44 86 THR D C 1
ATOM 6914 O O . THR D 1 86 ? 16.873 -13.531 28.197 1.00 32.41 86 THR D O 1
ATOM 6918 N N . LEU D 1 87 ? 16.007 -14.466 30.065 1.00 32.66 87 LEU D N 1
ATOM 6919 C CA . LEU D 1 87 ? 15.008 -15.249 29.305 1.00 34.64 87 LEU D CA 1
ATOM 6920 C C . LEU D 1 87 ? 14.074 -14.339 28.509 1.00 32.65 87 LEU D C 1
ATOM 6921 O O . LEU D 1 87 ? 13.647 -14.684 27.393 1.00 27.98 87 LEU D O 1
ATOM 6926 N N . ALA D 1 88 ? 13.738 -13.178 29.075 1.00 31.58 88 ALA D N 1
ATOM 6927 C CA . ALA D 1 88 ? 12.887 -12.246 28.346 1.00 30.61 88 ALA D CA 1
ATOM 6928 C C . ALA D 1 88 ? 13.648 -11.664 27.154 1.00 29.12 88 ALA D C 1
ATOM 6929 O O . ALA D 1 88 ? 13.071 -11.476 26.071 1.00 27.78 88 ALA D O 1
ATOM 6931 N N . TYR D 1 89 ? 14.945 -11.411 27.333 1.00 29.04 89 TYR D N 1
ATOM 6932 C CA . TYR D 1 89 ? 15.758 -10.852 26.246 1.00 30.42 89 TYR D CA 1
ATOM 6933 C C . TYR D 1 89 ? 15.916 -11.854 25.116 1.00 28.70 89 TYR D C 1
ATOM 6934 O O . TYR D 1 89 ? 15.618 -11.540 23.969 1.00 26.08 89 TYR D O 1
ATOM 6943 N N . ARG D 1 90 ? 16.363 -13.068 25.442 1.00 30.82 90 ARG D N 1
ATOM 6944 C CA . ARG D 1 90 ? 16.444 -14.165 24.447 1.00 31.83 90 ARG D CA 1
ATOM 6945 C C . ARG D 1 90 ? 15.114 -14.395 23.746 1.00 30.73 90 ARG D C 1
ATOM 6946 O O . ARG D 1 90 ? 15.083 -14.636 22.538 1.00 34.30 90 ARG D O 1
ATOM 6954 N N . SER D 1 91 ? 14.006 -14.288 24.464 1.00 28.02 91 SER D N 1
ATOM 6955 C CA . SER D 1 91 ? 12.715 -14.479 23.805 1.00 29.54 91 SER D CA 1
ATOM 6956 C C . SER D 1 91 ? 12.445 -13.413 22.741 1.00 30.00 91 SER D C 1
ATOM 6957 O O . SER D 1 91 ? 12.125 -13.756 21.603 1.00 32.83 91 SER D O 1
ATOM 6960 N N . VAL D 1 92 ? 12.584 -12.133 23.083 1.00 30.25 92 VAL D N 1
ATOM 6961 C CA . VAL D 1 92 ? 12.278 -11.072 22.114 1.00 32.44 92 VAL D CA 1
ATOM 6962 C C . VAL D 1 92 ? 13.167 -11.247 20.887 1.00 32.35 92 VAL D C 1
ATOM 6963 O O . VAL D 1 92 ? 12.732 -11.112 19.750 1.00 32.68 92 VAL D O 1
ATOM 6967 N N . ARG D 1 93 ? 14.425 -11.556 21.154 1.00 33.57 93 ARG D N 1
ATOM 6968 C CA . ARG D 1 93 ? 15.463 -11.656 20.139 1.00 36.23 93 ARG D CA 1
ATOM 6969 C C . ARG D 1 93 ? 15.287 -12.846 19.175 1.00 37.75 93 ARG D C 1
ATOM 6970 O O . ARG D 1 93 ? 15.490 -12.732 17.952 1.00 38.31 93 ARG D O 1
ATOM 6978 N N . THR D 1 94 ? 14.896 -13.986 19.717 1.00 35.94 94 THR D N 1
ATOM 6979 C CA . THR D 1 94 ? 14.609 -15.139 18.881 1.00 35.60 94 THR D CA 1
ATOM 6980 C C . THR D 1 94 ? 13.400 -14.785 18.035 1.00 34.96 94 THR D C 1
ATOM 6981 O O . THR D 1 94 ? 13.410 -14.999 16.835 1.00 34.74 94 THR D O 1
ATOM 6985 N N . CYS D 1 95 ? 12.392 -14.168 18.641 1.00 36.35 95 CYS D N 1
ATOM 6986 C CA . CYS D 1 95 ? 11.242 -13.670 17.869 1.00 37.50 95 CYS D CA 1
ATOM 6987 C C . CYS D 1 95 ? 11.641 -12.690 16.773 1.00 33.79 95 CYS D C 1
ATOM 6988 O O . CYS D 1 95 ? 11.162 -12.791 15.660 1.00 34.37 95 CYS D O 1
ATOM 6991 N N . ARG D 1 96 ? 12.472 -11.711 17.106 1.00 33.99 96 ARG D N 1
ATOM 6992 C CA . ARG D 1 96 ? 12.981 -10.766 16.109 1.00 34.10 96 ARG D CA 1
ATOM 6993 C C . ARG D 1 96 ? 13.609 -11.532 14.930 1.00 32.93 96 ARG D C 1
ATOM 6994 O O . ARG D 1 96 ? 13.240 -11.367 13.766 1.00 31.15 96 ARG D O 1
ATOM 7002 N N . TRP D 1 97 ? 14.560 -12.389 15.255 1.00 35.37 97 TRP D N 1
ATOM 7003 C CA . TRP D 1 97 ? 15.286 -13.138 14.239 1.00 37.99 97 TRP D CA 1
ATOM 7004 C C . TRP D 1 97 ? 14.298 -13.962 13.425 1.00 35.79 97 TRP D C 1
ATOM 7005 O O . TRP D 1 97 ? 14.161 -13.769 12.222 1.00 32.57 97 TRP D O 1
ATOM 7016 N N . LEU D 1 98 ? 13.550 -14.834 14.081 1.00 36.08 98 LEU D N 1
ATOM 7017 C CA . LEU D 1 98 ? 12.586 -15.666 13.346 1.00 37.65 98 LEU D CA 1
ATOM 7018 C C . LEU D 1 98 ? 11.629 -14.820 12.504 1.00 36.52 98 LEU D C 1
ATOM 7019 O O . LEU D 1 98 ? 11.463 -15.065 11.304 1.00 34.23 98 LEU D O 1
ATOM 7024 N N . PHE D 1 99 ? 11.001 -13.822 13.124 1.00 34.80 99 PHE D N 1
ATOM 7025 C CA . PHE D 1 99 ? 10.081 -12.967 12.387 1.00 31.74 99 PHE D CA 1
ATOM 7026 C C . PHE D 1 99 ? 10.778 -12.293 11.203 1.00 32.22 99 PHE D C 1
ATOM 7027 O O . PHE D 1 99 ? 10.191 -12.184 10.143 1.00 32.08 99 PHE D O 1
ATOM 7035 N N . ASP D 1 100 ? 12.020 -11.840 11.387 1.00 34.82 100 ASP D N 1
ATOM 7036 C CA . ASP D 1 100 ? 12.730 -11.103 10.331 1.00 36.42 100 ASP D CA 1
ATOM 7037 C C . ASP D 1 100 ? 13.027 -11.975 9.111 1.00 37.40 100 ASP D C 1
ATOM 7038 O O . ASP D 1 100 ? 12.883 -11.520 7.986 1.00 35.30 100 ASP D O 1
ATOM 7043 N N . THR D 1 101 ? 13.456 -13.218 9.329 1.00 42.21 101 THR D N 1
ATOM 7044 C CA . THR D 1 101 ? 13.794 -14.089 8.192 1.00 44.69 101 THR D CA 1
ATOM 7045 C C . THR D 1 101 ? 12.558 -14.637 7.496 1.00 43.80 101 THR D C 1
ATOM 7046 O O . THR D 1 101 ? 12.550 -14.708 6.274 1.00 45.28 101 THR D O 1
ATOM 7050 N N . PHE D 1 102 ? 11.524 -15.003 8.249 1.00 43.63 102 PHE D N 1
ATOM 7051 C CA . PHE D 1 102 ? 10.294 -15.526 7.647 1.00 45.53 102 PHE D CA 1
ATOM 7052 C C . PHE D 1 102 ? 9.435 -14.448 6.996 1.00 46.93 102 PHE D C 1
ATOM 7053 O O . PHE D 1 102 ? 8.525 -14.768 6.233 1.00 45.82 102 PHE D O 1
ATOM 7061 N N . SER D 1 103 ? 9.700 -13.180 7.304 1.00 46.87 103 SER D N 1
ATOM 7062 C CA . SER D 1 103 ? 8.995 -12.067 6.665 1.00 44.56 103 SER D CA 1
ATOM 7063 C C . SER D 1 103 ? 9.809 -11.457 5.527 1.00 43.77 103 SER D C 1
ATOM 7064 O O . SER D 1 103 ? 9.301 -10.622 4.769 1.00 45.56 103 SER D O 1
ATOM 7067 N N . LEU D 1 104 ? 11.066 -11.871 5.404 1.00 44.01 104 LEU D N 1
ATOM 7068 C CA . LEU D 1 104 ? 11.948 -11.409 4.332 1.00 44.92 104 LEU D CA 1
ATOM 7069 C C . LEU D 1 104 ? 12.181 -9.888 4.427 1.00 44.52 104 LEU D C 1
ATOM 7070 O O . LEU D 1 104 ? 12.294 -9.195 3.398 1.00 42.69 104 LEU D O 1
ATOM 7075 N N . TYR D 1 105 ? 12.267 -9.375 5.655 1.00 41.66 105 TYR D N 1
ATOM 7076 C CA . TYR D 1 105 ? 12.417 -7.927 5.872 1.00 42.96 105 TYR D CA 1
ATOM 7077 C C . TYR D 1 105 ? 13.733 -7.437 5.259 1.00 44.69 105 TYR D C 1
ATOM 7078 O O . TYR D 1 105 ? 13.746 -6.426 4.544 1.00 44.99 105 TYR D O 1
ATOM 7087 N N . ARG D 1 106 ? 14.814 -8.178 5.503 1.00 47.54 106 ARG D N 1
ATOM 7088 C CA . ARG D 1 106 ? 16.146 -7.858 4.958 1.00 52.91 106 ARG D CA 1
ATOM 7089 C C . ARG D 1 106 ? 16.429 -8.454 3.565 1.00 52.00 106 ARG D C 1
ATOM 7090 O O . ARG D 1 106 ? 17.562 -8.420 3.110 1.00 52.19 106 ARG D O 1
ATOM 7098 N N . PHE D 1 107 ? 15.425 -9.016 2.903 1.00 52.99 107 PHE D N 1
ATOM 7099 C CA . PHE D 1 107 ? 15.632 -9.651 1.609 1.00 51.76 107 PHE D CA 1
ATOM 7100 C C . PHE D 1 107 ? 15.154 -8.710 0.506 1.00 51.70 107 PHE D C 1
ATOM 7101 O O . PHE D 1 107 ? 13.950 -8.503 0.332 1.00 49.59 107 PHE D O 1
ATOM 7109 N N . GLY D 1 108 ? 16.108 -8.146 -0.233 1.00 50.34 108 GLY D N 1
ATOM 7110 C CA . GLY D 1 108 ? 15.832 -7.109 -1.225 1.00 51.36 108 GLY D CA 1
ATOM 7111 C C . GLY D 1 108 ? 15.880 -5.700 -0.643 1.00 50.92 108 GLY D C 1
ATOM 7112 O O . GLY D 1 108 ? 16.262 -5.493 0.513 1.00 47.57 108 GLY D O 1
ATOM 7113 N N . SER D 1 109 ? 15.483 -4.734 -1.466 1.00 52.60 109 SER D N 1
ATOM 7114 C CA . SER D 1 109 ? 15.410 -3.325 -1.079 1.00 53.38 109 SER D CA 1
ATOM 7115 C C . SER D 1 109 ? 14.354 -3.106 0.005 1.00 53.79 109 SER D C 1
ATOM 7116 O O . SER D 1 109 ? 13.402 -3.883 0.126 1.00 51.30 109 SER D O 1
ATOM 7119 N N . ILE D 1 110 ? 14.530 -2.051 0.796 1.00 50.23 110 ILE D N 1
ATOM 7120 C CA . ILE D 1 110 ? 13.492 -1.638 1.728 1.00 52.23 110 ILE D CA 1
ATOM 7121 C C . ILE D 1 110 ? 12.354 -0.991 0.935 1.00 49.21 110 ILE D C 1
ATOM 7122 O O . ILE D 1 110 ? 12.597 -0.140 0.073 1.00 47.65 110 ILE D O 1
ATOM 7127 N N . THR D 1 111 ? 11.121 -1.426 1.200 1.00 46.41 111 THR D N 1
ATOM 7128 C CA . THR D 1 111 ? 9.951 -0.847 0.560 1.00 43.54 111 THR D CA 1
ATOM 7129 C C . THR D 1 111 ? 8.999 -0.329 1.622 1.00 42.51 111 THR D C 1
ATOM 7130 O O . THR D 1 111 ? 8.928 -0.869 2.730 1.00 40.33 111 THR D O 1
ATOM 7134 N N . GLU D 1 112 ? 8.283 0.735 1.273 1.00 42.18 112 GLU D N 1
ATOM 7135 C CA . GLU D 1 112 ? 7.139 1.211 2.033 1.00 43.63 112 GLU D CA 1
ATOM 7136 C C . GLU D 1 112 ? 6.156 0.054 2.302 1.00 41.56 112 GLU D C 1
ATOM 7137 O O . GLU D 1 112 ? 5.620 -0.050 3.409 1.00 42.47 112 GLU D O 1
ATOM 7143 N N . SER D 1 113 ? 5.928 -0.798 1.300 1.00 36.86 113 SER D N 1
ATOM 7144 C CA . SER D 1 113 ? 5.079 -1.988 1.459 1.00 36.83 113 SER D CA 1
ATOM 7145 C C . SER D 1 113 ? 5.564 -2.889 2.590 1.00 36.22 113 SER D C 1
ATOM 7146 O O . SER D 1 113 ? 4.780 -3.272 3.456 1.00 35.46 113 SER D O 1
ATOM 7149 N N . LYS D 1 114 ? 6.849 -3.228 2.582 1.00 35.06 114 LYS D N 1
ATOM 7150 C CA . LYS D 1 114 ? 7.379 -4.105 3.626 1.00 35.28 114 LYS D CA 1
ATOM 7151 C C . LYS D 1 114 ? 7.223 -3.476 5.012 1.00 33.62 114 LYS D C 1
ATOM 7152 O O . LYS D 1 114 ? 6.891 -4.178 5.964 1.00 36.25 114 LYS D O 1
ATOM 7158 N N . VAL D 1 115 ? 7.452 -2.168 5.127 1.00 31.26 115 VAL D N 1
ATOM 7159 C CA . VAL D 1 115 ? 7.417 -1.510 6.442 1.00 32.55 115 VAL D CA 1
ATOM 7160 C C . VAL D 1 115 ? 6.005 -1.523 7.063 1.00 31.53 115 VAL D C 1
ATOM 7161 O O . VAL D 1 115 ? 5.841 -1.804 8.250 1.00 32.08 115 VAL D O 1
ATOM 7165 N N . ILE D 1 116 ? 4.998 -1.272 6.244 1.00 30.94 116 ILE D N 1
ATOM 7166 C CA . ILE D 1 116 ? 3.635 -1.134 6.733 1.00 31.17 116 ILE D CA 1
ATOM 7167 C C . ILE D 1 116 ? 3.035 -2.486 7.029 1.00 30.71 116 ILE D C 1
ATOM 7168 O O . ILE D 1 116 ? 2.466 -2.675 8.099 1.00 29.34 116 ILE D O 1
ATOM 7173 N N . SER D 1 117 ? 3.173 -3.415 6.094 1.00 29.52 117 SER D N 1
ATOM 7174 C CA . SER D 1 117 ? 2.742 -4.795 6.335 1.00 31.48 117 SER D CA 1
ATOM 7175 C C . SER D 1 117 ? 3.339 -5.330 7.647 1.00 29.92 117 SER D C 1
ATOM 7176 O O . SER D 1 117 ? 2.651 -5.973 8.435 1.00 29.50 117 SER D O 1
ATOM 7179 N N . ARG D 1 118 ? 4.613 -5.038 7.870 1.00 31.15 118 ARG D N 1
ATOM 7180 C CA . ARG D 1 118 ? 5.304 -5.448 9.072 1.00 32.79 118 ARG D CA 1
ATOM 7181 C C . ARG D 1 118 ? 4.636 -4.760 10.249 1.00 34.74 118 ARG D C 1
ATOM 7182 O O . ARG D 1 118 ? 4.220 -5.424 11.196 1.00 29.93 118 ARG D O 1
ATOM 7190 N N . CYS D 1 119 ? 4.546 -3.428 10.172 1.00 35.69 119 CYS D N 1
ATOM 7191 C CA . CYS D 1 119 ? 4.147 -2.621 11.319 1.00 38.28 119 CYS D CA 1
ATOM 7192 C C . CYS D 1 119 ? 2.670 -2.827 11.644 1.00 37.37 119 CYS D C 1
ATOM 7193 O O . CYS D 1 119 ? 2.271 -2.915 12.812 1.00 37.02 119 CYS D O 1
ATOM 7196 N N . LEU D 1 120 ? 1.869 -2.937 10.596 1.00 36.78 120 LEU D N 1
ATOM 7197 C CA . LEU D 1 120 ? 0.481 -3.354 10.713 1.00 35.58 120 LEU D CA 1
ATOM 7198 C C . LEU D 1 120 ? 0.405 -4.693 11.456 1.00 36.11 120 LEU D C 1
ATOM 7199 O O . LEU D 1 120 ? -0.305 -4.820 12.451 1.00 37.39 120 LEU D O 1
ATOM 7204 N N . PHE D 1 121 ? 1.187 -5.681 11.024 1.00 33.73 121 PHE D N 1
ATOM 7205 C CA . PHE D 1 121 ? 1.179 -6.955 11.725 1.00 31.89 121 PHE D CA 1
ATOM 7206 C C . PHE D 1 121 ? 1.657 -6.828 13.173 1.00 30.28 121 PHE D C 1
ATOM 7207 O O . PHE D 1 121 ? 0.961 -7.236 14.090 1.00 30.60 121 PHE D O 1
ATOM 7215 N N . LEU D 1 122 ? 2.846 -6.282 13.392 1.00 29.25 122 LEU D N 1
ATOM 7216 C CA . LEU D 1 122 ? 3.378 -6.208 14.754 1.00 29.10 122 LEU D CA 1
ATOM 7217 C C . LEU D 1 122 ? 2.516 -5.398 15.728 1.00 28.67 122 LEU D C 1
ATOM 7218 O O . LEU D 1 122 ? 2.364 -5.772 16.892 1.00 28.45 122 LEU D O 1
ATOM 7223 N N . GLU D 1 123 ? 1.916 -4.311 15.255 1.00 28.70 123 GLU D N 1
ATOM 7224 C CA . GLU D 1 123 ? 1.140 -3.451 16.141 1.00 28.18 123 GLU D CA 1
ATOM 7225 C C . GLU D 1 123 ? -0.126 -4.169 16.674 1.00 27.34 123 GLU D C 1
ATOM 7226 O O . GLU D 1 123 ? -0.554 -3.943 17.817 1.00 27.97 123 GLU D O 1
ATOM 7232 N N . THR D 1 124 ? -0.657 -5.093 15.878 1.00 26.03 124 THR D N 1
ATOM 7233 C CA . THR D 1 124 ? -1.644 -6.076 16.341 1.00 25.84 124 THR D CA 1
ATOM 7234 C C . THR D 1 124 ? -1.247 -6.729 17.666 1.00 26.19 124 THR D C 1
ATOM 7235 O O . THR D 1 124 ? -2.050 -6.842 18.593 1.00 26.78 124 THR D O 1
ATOM 7239 N N . VAL D 1 125 ? -0.004 -7.164 17.760 1.00 26.27 125 VAL D N 1
ATOM 7240 C CA . VAL D 1 125 ? 0.459 -7.805 18.974 1.00 26.39 125 VAL D CA 1
ATOM 7241 C C . VAL D 1 125 ? 0.817 -6.795 20.067 1.00 25.92 125 VAL D C 1
ATOM 7242 O O . VAL D 1 125 ? 0.691 -7.103 21.251 1.00 26.23 125 VAL D O 1
ATOM 7246 N N . ALA D 1 126 ? 1.254 -5.595 19.682 1.00 24.88 126 ALA D N 1
ATOM 7247 C CA . ALA D 1 126 ? 1.737 -4.606 20.656 1.00 23.53 126 ALA D CA 1
ATOM 7248 C C . ALA D 1 126 ? 0.602 -4.117 21.555 1.00 24.06 126 ALA D C 1
ATOM 7249 O O . ALA D 1 126 ? 0.825 -3.709 22.702 1.00 21.83 126 ALA D O 1
ATOM 7251 N N . GLY D 1 127 ? -0.617 -4.165 21.002 1.00 24.11 127 GLY D N 1
ATOM 7252 C CA . GLY D 1 127 ? -1.823 -3.799 21.707 1.00 23.39 127 GLY D CA 1
ATOM 7253 C C . GLY D 1 127 ? -2.174 -4.683 22.882 1.00 25.08 127 GLY D C 1
ATOM 7254 O O . GLY D 1 127 ? -2.971 -4.277 23.729 1.00 22.81 127 GLY D O 1
ATOM 7255 N N . VAL D 1 128 ? -1.559 -5.869 22.973 1.00 26.30 128 VAL D N 1
ATOM 7256 C CA . VAL D 1 128 ? -2.011 -6.863 23.939 1.00 26.29 128 VAL D CA 1
ATOM 7257 C C . VAL D 1 128 ? -1.407 -6.790 25.363 1.00 24.84 128 VAL D C 1
ATOM 7258 O O . VAL D 1 128 ? -2.164 -6.839 26.356 1.00 23.31 128 VAL D O 1
ATOM 7262 N N . PRO D 1 129 ? -0.082 -6.617 25.493 1.00 25.51 129 PRO D N 1
ATOM 7263 C CA . PRO D 1 129 ? 0.413 -6.711 26.877 1.00 26.35 129 PRO D CA 1
ATOM 7264 C C . PRO D 1 129 ? -0.207 -5.712 27.879 1.00 27.39 129 PRO D C 1
ATOM 7265 O O . PRO D 1 129 ? -0.372 -6.043 29.081 1.00 28.61 129 PRO D O 1
ATOM 7269 N N . GLY D 1 130 ? -0.542 -4.513 27.407 1.00 25.43 130 GLY D N 1
ATOM 7270 C CA . GLY D 1 130 ? -0.993 -3.468 28.301 1.00 26.72 130 GLY D CA 1
ATOM 7271 C C . GLY D 1 130 ? -2.350 -3.787 28.848 1.00 25.77 130 GLY D C 1
ATOM 7272 O O . GLY D 1 130 ? -2.606 -3.675 30.052 1.00 26.69 130 GLY D O 1
ATOM 7273 N N . MET D 1 131 ? -3.220 -4.187 27.938 1.00 26.62 131 MET D N 1
ATOM 7274 C CA . MET D 1 131 ? -4.549 -4.683 28.284 1.00 27.74 131 MET D CA 1
ATOM 7275 C C . MET D 1 131 ? -4.521 -5.838 29.280 1.00 28.37 131 MET D C 1
ATOM 7276 O O . MET D 1 131 ? -5.432 -5.938 30.101 1.00 32.04 131 MET D O 1
ATOM 7281 N N . VAL D 1 132 ? -3.507 -6.705 29.196 1.00 25.70 132 VAL D N 1
ATOM 7282 C CA . VAL D 1 132 ? -3.384 -7.841 30.100 1.00 25.19 132 VAL D CA 1
ATOM 7283 C C . VAL D 1 132 ? -2.918 -7.436 31.491 1.00 25.34 132 VAL D C 1
ATOM 7284 O O . VAL D 1 132 ? -3.511 -7.843 32.482 1.00 27.64 132 VAL D O 1
ATOM 7288 N N . GLY D 1 133 ? -1.835 -6.673 31.571 1.00 24.36 133 GLY D N 1
ATOM 7289 C CA . GLY D 1 133 ? -1.325 -6.273 32.849 1.00 24.09 133 GLY D CA 1
ATOM 7290 C C . GLY D 1 133 ? -2.252 -5.293 33.528 1.00 25.92 133 GLY D C 1
ATOM 7291 O O . GLY D 1 133 ? -2.420 -5.322 34.769 1.00 26.27 133 GLY D O 1
ATOM 7292 N N . GLY D 1 134 ? -2.832 -4.409 32.714 1.00 25.10 134 GLY D N 1
ATOM 7293 C CA . GLY D 1 134 ? -3.890 -3.513 33.163 1.00 25.89 134 GLY D CA 1
ATOM 7294 C C . GLY D 1 134 ? -5.053 -4.269 33.755 1.00 26.57 134 GLY D C 1
ATOM 7295 O O . GLY D 1 134 ? -5.474 -3.989 34.903 1.00 24.45 134 GLY D O 1
ATOM 7296 N N . MET D 1 135 ? -5.594 -5.204 32.971 1.00 26.95 135 MET D N 1
ATOM 7297 C CA . MET D 1 135 ? -6.711 -6.044 33.435 1.00 27.45 135 MET D CA 1
ATOM 7298 C C . MET D 1 135 ? -6.359 -6.831 34.706 1.00 26.52 135 MET D C 1
ATOM 7299 O O . MET D 1 135 ? -7.110 -6.778 35.665 1.00 27.09 135 MET D O 1
ATOM 7304 N N . LEU D 1 136 ? -5.235 -7.538 34.742 1.00 28.14 136 LEU D N 1
ATOM 7305 C CA . LEU D 1 136 ? -4.881 -8.273 35.968 1.00 28.49 136 LEU D CA 1
ATOM 7306 C C . LEU D 1 136 ? -4.690 -7.367 37.198 1.00 28.72 136 LEU D C 1
ATOM 7307 O O . LEU D 1 136 ? -5.073 -7.746 38.313 1.00 28.68 136 LEU D O 1
ATOM 7312 N N . ARG D 1 137 ? -4.074 -6.198 37.015 1.00 28.01 137 ARG D N 1
ATOM 7313 C CA . ARG D 1 137 ? -3.850 -5.276 38.144 1.00 27.71 137 ARG D CA 1
ATOM 7314 C C . ARG D 1 137 ? -5.161 -4.804 38.727 1.00 27.66 137 ARG D C 1
ATOM 7315 O O . ARG D 1 137 ? -5.318 -4.707 39.957 1.00 26.41 137 ARG D O 1
ATOM 7323 N N . HIS D 1 138 ? -6.075 -4.476 37.816 1.00 26.53 138 HIS D N 1
ATOM 7324 C CA . HIS D 1 138 ? -7.441 -4.107 38.136 1.00 26.59 138 HIS D CA 1
ATOM 7325 C C . HIS D 1 138 ? -8.092 -5.176 38.985 1.00 28.36 138 HIS D C 1
ATOM 7326 O O . HIS D 1 138 ? -8.639 -4.875 40.057 1.00 25.85 138 HIS D O 1
ATOM 7333 N N . LEU D 1 139 ? -8.031 -6.415 38.493 1.00 27.32 139 LEU D N 1
ATOM 7334 C CA . LEU D 1 139 ? -8.598 -7.535 39.204 1.00 27.23 139 LEU D CA 1
ATOM 7335 C C . LEU D 1 139 ? -8.003 -7.668 40.586 1.00 27.14 139 LEU D C 1
ATOM 7336 O O . LEU D 1 139 ? -8.738 -7.898 41.540 1.00 25.67 139 LEU D O 1
ATOM 7341 N N . SER D 1 140 ? -6.681 -7.506 40.704 1.00 28.62 140 SER D N 1
ATOM 7342 C CA . SER D 1 140 ? -6.013 -7.605 42.008 1.00 27.50 140 SER D CA 1
ATOM 7343 C C . SER D 1 140 ? -6.469 -6.536 42.990 1.00 27.66 140 SER D C 1
ATOM 7344 O O . SER D 1 140 ? -6.655 -6.803 44.190 1.00 25.64 140 SER D O 1
ATOM 7347 N N . SER D 1 141 ? -6.613 -5.312 42.483 1.00 27.32 141 SER D N 1
ATOM 7348 C CA . SER D 1 141 ? -7.116 -4.212 43.286 1.00 27.89 141 SER D CA 1
ATOM 7349 C C . SER D 1 141 ? -8.484 -4.548 43.875 1.00 27.73 141 SER D C 1
ATOM 7350 O O . SER D 1 141 ? -8.750 -4.264 45.042 1.00 26.20 141 SER D O 1
ATOM 7353 N N . LEU D 1 142 ? -9.335 -5.157 43.056 1.00 27.58 142 LEU D N 1
ATOM 7354 C CA . LEU D 1 142 ? -10.686 -5.496 43.469 1.00 28.93 142 LEU D CA 1
ATOM 7355 C C . LEU D 1 142 ? -10.751 -6.651 44.479 1.00 30.91 142 LEU D C 1
ATOM 7356 O O . LEU D 1 142 ? -11.583 -6.607 45.389 1.00 32.80 142 LEU D O 1
ATOM 7361 N N . ARG D 1 143 ? -9.926 -7.687 44.318 1.00 30.69 143 ARG D N 1
ATOM 7362 C CA . ARG D 1 143 ? -10.046 -8.831 45.222 1.00 33.22 143 ARG D CA 1
ATOM 7363 C C . ARG D 1 143 ? -9.305 -8.637 46.525 1.00 34.25 143 ARG D C 1
ATOM 7364 O O . ARG D 1 143 ? -9.708 -9.172 47.554 1.00 35.01 143 ARG D O 1
ATOM 7372 N N . TYR D 1 144 ? -8.250 -7.837 46.499 1.00 34.52 144 TYR D N 1
ATOM 7373 C CA . TYR D 1 144 ? -7.506 -7.545 47.704 1.00 33.87 144 TYR D CA 1
ATOM 7374 C C . TYR D 1 144 ? -7.973 -6.250 48.341 1.00 33.24 144 TYR D C 1
ATOM 7375 O O . TYR D 1 144 ? -7.724 -6.032 49.518 1.00 30.68 144 TYR D O 1
ATOM 7384 N N . MET D 1 145 ? -8.681 -5.411 47.582 1.00 32.62 145 MET D N 1
ATOM 7385 C CA . MET D 1 145 ? -9.123 -4.087 48.063 1.00 35.63 145 MET D CA 1
ATOM 7386 C C . MET D 1 145 ? -7.898 -3.274 48.469 1.00 34.45 145 MET D C 1
ATOM 7387 O O . MET D 1 145 ? -7.649 -3.000 49.637 1.00 36.18 145 MET D O 1
ATOM 7392 N N . THR D 1 146 ? -7.116 -2.937 47.454 1.00 34.81 146 THR D N 1
ATOM 7393 C CA . THR D 1 146 ? -5.840 -2.289 47.613 1.00 32.06 146 THR D CA 1
ATOM 7394 C C . THR D 1 146 ? -5.744 -1.178 46.593 1.00 31.66 146 THR D C 1
ATOM 7395 O O . THR D 1 146 ? -6.203 -1.326 45.446 1.00 31.98 146 THR D O 1
ATOM 7399 N N . ARG D 1 147 ? -5.171 -0.062 47.026 1.00 30.47 147 ARG D N 1
ATOM 7400 C CA . ARG D 1 147 ? -4.868 1.046 46.140 1.00 31.45 147 ARG D CA 1
ATOM 7401 C C . ARG D 1 147 ? -3.865 0.584 45.098 1.00 31.65 147 ARG D C 1
ATOM 7402 O O . ARG D 1 147 ? -2.819 0.018 45.436 1.00 32.10 147 ARG D O 1
ATOM 7410 N N . ASP D 1 148 ? -4.182 0.814 43.833 1.00 32.05 148 ASP D N 1
ATOM 7411 C CA . ASP D 1 148 ? -3.303 0.395 42.744 1.00 31.56 148 ASP D CA 1
ATOM 7412 C C . ASP D 1 148 ? -2.180 1.422 42.544 1.00 33.41 148 ASP D C 1
ATOM 7413 O O . ASP D 1 148 ? -1.029 1.044 42.303 1.00 34.43 148 ASP D O 1
ATOM 7418 N N . LYS D 1 149 ? -2.524 2.707 42.673 1.00 33.29 149 LYS D N 1
ATOM 7419 C CA . LYS D 1 149 ? -1.559 3.825 42.690 1.00 33.00 149 LYS D CA 1
ATOM 7420 C C . LYS D 1 149 ? -1.086 4.214 41.294 1.00 31.96 149 LYS D C 1
ATOM 7421 O O . LYS D 1 149 ? 0.076 4.606 41.115 1.00 30.72 149 LYS D O 1
ATOM 7427 N N . GLY D 1 150 ? -1.976 4.092 40.310 1.00 30.68 150 GLY D N 1
ATOM 7428 C CA . GLY D 1 150 ? -1.742 4.677 39.001 1.00 31.60 150 GLY D CA 1
ATOM 7429 C C . GLY D 1 150 ? -1.275 3.786 37.873 1.00 32.23 150 GLY D C 1
ATOM 7430 O O . GLY D 1 150 ? -1.256 4.221 36.714 1.00 35.25 150 GLY D O 1
ATOM 7431 N N . TRP D 1 151 ? -0.911 2.548 38.172 1.00 31.31 151 TRP D N 1
ATOM 7432 C CA . TRP D 1 151 ? -0.437 1.640 37.130 1.00 32.54 151 TRP D CA 1
ATOM 7433 C C . TRP D 1 151 ? -1.515 1.312 36.067 1.00 30.01 151 TRP D C 1
ATOM 7434 O O . TRP D 1 151 ? -1.235 1.259 34.851 1.00 31.05 151 TRP D O 1
ATOM 7445 N N . ILE D 1 152 ? -2.728 1.045 36.524 1.00 27.23 152 ILE D N 1
ATOM 7446 C CA . ILE D 1 152 ? -3.786 0.542 35.634 1.00 26.65 152 ILE D CA 1
ATOM 7447 C C . ILE D 1 152 ? -4.050 1.487 34.460 1.00 26.98 152 ILE D C 1
ATOM 7448 O O . ILE D 1 152 ? -4.059 1.047 33.306 1.00 24.90 152 ILE D O 1
ATOM 7453 N N . ASN D 1 153 ? -4.285 2.774 34.749 1.00 26.98 153 ASN D N 1
ATOM 7454 C CA . ASN D 1 153 ? -4.500 3.737 33.674 1.00 30.15 153 ASN D CA 1
ATOM 7455 C C . ASN D 1 153 ? -3.274 3.810 32.768 1.00 30.70 153 ASN D C 1
ATOM 7456 O O . ASN D 1 153 ? -3.419 3.900 31.568 1.00 33.73 153 ASN D O 1
ATOM 7461 N N . THR D 1 154 ? -2.062 3.731 33.311 1.00 29.61 154 THR D N 1
ATOM 7462 C CA . THR D 1 154 ? -0.893 3.787 32.434 1.00 30.92 154 THR D CA 1
ATOM 7463 C C . THR D 1 154 ? -0.807 2.595 31.488 1.00 29.44 154 THR D C 1
ATOM 7464 O O . THR D 1 154 ? -0.566 2.765 30.291 1.00 29.25 154 THR D O 1
ATOM 7468 N N . LEU D 1 155 ? -0.983 1.393 32.025 1.00 29.12 155 LEU D N 1
ATOM 7469 C CA . LEU D 1 155 ? -0.938 0.180 31.198 1.00 30.62 155 LEU D CA 1
ATOM 7470 C C . LEU D 1 155 ? -2.027 0.151 30.152 1.00 30.97 155 LEU D C 1
ATOM 7471 O O . LEU D 1 155 ? -1.809 -0.289 29.008 1.00 31.17 155 LEU D O 1
ATOM 7476 N N . LEU D 1 156 ? -3.192 0.650 30.527 1.00 30.06 156 LEU D N 1
ATOM 7477 C CA . LEU D 1 156 ? -4.324 0.650 29.618 1.00 30.46 156 LEU D CA 1
ATOM 7478 C C . LEU D 1 156 ? -4.253 1.782 28.559 1.00 32.10 156 LEU D C 1
ATOM 7479 O O . LEU D 1 156 ? -4.914 1.644 27.519 1.00 30.62 156 LEU D O 1
ATOM 7484 N N . VAL D 1 157 ? -3.510 2.892 28.781 1.00 32.51 157 VAL D N 1
ATOM 7485 C CA . VAL D 1 157 ? -3.385 3.882 27.673 1.00 31.77 157 VAL D CA 1
ATOM 7486 C C . VAL D 1 157 ? -2.303 3.453 26.691 1.00 29.70 157 VAL D C 1
ATOM 7487 O O . VAL D 1 157 ? -2.477 3.645 25.488 1.00 29.16 157 VAL D O 1
ATOM 7491 N N . GLU D 1 158 ? -1.221 2.854 27.195 1.00 28.06 158 GLU D N 1
ATOM 7492 C CA . GLU D 1 158 ? -0.206 2.214 26.333 1.00 27.98 158 GLU D CA 1
ATOM 7493 C C . GLU D 1 158 ? -0.883 1.246 25.378 1.00 28.19 158 GLU D C 1
ATOM 7494 O O . GLU D 1 158 ? -0.576 1.232 24.164 1.00 29.69 158 GLU D O 1
ATOM 7500 N N . ALA D 1 159 ? -1.818 0.457 25.905 1.00 26.42 159 ALA D N 1
ATOM 7501 C CA . ALA D 1 159 ? -2.586 -0.513 25.084 1.00 25.84 159 ALA D CA 1
ATOM 7502 C C . ALA D 1 159 ? -3.405 0.228 24.070 1.00 26.53 159 ALA D C 1
ATOM 7503 O O . ALA D 1 159 ? -3.434 -0.120 22.897 1.00 27.90 159 ALA D O 1
ATOM 7505 N N . GLU D 1 160 ? -4.123 1.247 24.531 1.00 26.67 160 GLU D N 1
ATOM 7506 C CA . GLU D 1 160 ? -4.914 2.064 23.619 1.00 25.60 160 GLU D CA 1
ATOM 7507 C C . GLU D 1 160 ? -4.038 2.753 22.545 1.00 26.53 160 GLU D C 1
ATOM 7508 O O . GLU D 1 160 ? -4.452 2.913 21.382 1.00 24.06 160 GLU D O 1
ATOM 7514 N N . ASN D 1 161 ? -2.842 3.183 22.967 1.00 24.91 161 ASN D N 1
ATOM 7515 C CA . ASN D 1 161 ? -1.888 3.844 22.096 1.00 25.48 161 ASN D CA 1
ATOM 7516 C C . ASN D 1 161 ? -1.319 2.861 21.045 1.00 23.95 161 ASN D C 1
ATOM 7517 O O . ASN D 1 161 ? -1.296 3.152 19.866 1.00 23.26 161 ASN D O 1
ATOM 7522 N N . GLU D 1 162 ? -0.921 1.671 21.456 1.00 25.34 162 GLU D N 1
ATOM 7523 C CA . GLU D 1 162 ? -0.556 0.648 20.474 1.00 25.54 162 GLU D CA 1
ATOM 7524 C C . GLU D 1 162 ? -1.700 0.339 19.521 1.00 25.72 162 GLU D C 1
ATOM 7525 O O . GLU D 1 162 ? -1.475 0.105 18.348 1.00 26.47 162 GLU D O 1
ATOM 7531 N N . ARG D 1 163 ? -2.936 0.361 20.001 1.00 25.42 163 ARG D N 1
ATOM 7532 C CA . ARG D 1 163 ? -4.048 0.163 19.105 1.00 25.76 163 ARG D CA 1
ATOM 7533 C C . ARG D 1 163 ? -4.268 1.345 18.143 1.00 27.38 163 ARG D C 1
ATOM 7534 O O . ARG D 1 163 ? -4.660 1.134 16.974 1.00 26.85 163 ARG D O 1
ATOM 7542 N N . MET D 1 164 ? -4.039 2.578 18.612 1.00 25.58 164 MET D N 1
ATOM 7543 C CA . MET D 1 164 ? -4.076 3.732 17.698 1.00 24.84 164 MET D CA 1
ATOM 7544 C C . MET D 1 164 ? -2.950 3.708 16.651 1.00 24.62 164 MET D C 1
ATOM 7545 O O . MET D 1 164 ? -3.103 4.219 15.536 1.00 23.89 164 MET D O 1
ATOM 7550 N N . HIS D 1 165 ? -1.820 3.098 16.989 1.00 25.26 165 HIS D N 1
ATOM 7551 C CA . HIS D 1 165 ? -0.802 2.858 15.991 1.00 23.97 165 HIS D CA 1
ATOM 7552 C C . HIS D 1 165 ? -1.352 1.984 14.891 1.00 25.34 165 HIS D C 1
ATOM 7553 O O . HIS D 1 165 ? -1.205 2.285 13.705 1.00 29.08 165 HIS D O 1
ATOM 7560 N N . LEU D 1 166 ? -1.981 0.890 15.295 1.00 25.22 166 LEU D N 1
ATOM 7561 C CA . LEU D 1 166 ? -2.685 -0.013 14.386 1.00 24.78 166 LEU D CA 1
ATOM 7562 C C . LEU D 1 166 ? -3.793 0.675 13.620 1.00 24.34 166 LEU D C 1
ATOM 7563 O O . LEU D 1 166 ? -3.907 0.506 12.405 1.00 24.99 166 LEU D O 1
ATOM 7568 N N . MET D 1 167 ? -4.643 1.421 14.325 1.00 23.19 167 MET D N 1
ATOM 7569 C CA . MET D 1 167 ? -5.709 2.179 13.646 1.00 23.62 167 MET D CA 1
ATOM 7570 C C . MET D 1 167 ? -5.142 3.109 12.571 1.00 23.59 167 MET D C 1
ATOM 7571 O O . MET D 1 167 ? -5.858 3.460 11.666 1.00 23.35 167 MET D O 1
ATOM 7576 N N . THR D 1 168 ? -3.865 3.484 12.672 1.00 23.89 168 THR D N 1
ATOM 7577 C CA . THR D 1 168 ? -3.204 4.301 11.664 1.00 25.49 168 THR D CA 1
ATOM 7578 C C . THR D 1 168 ? -2.769 3.465 10.453 1.00 25.93 168 THR D C 1
ATOM 7579 O O . THR D 1 168 ? -3.128 3.749 9.312 1.00 27.15 168 THR D O 1
ATOM 7583 N N . PHE D 1 169 ? -1.983 2.435 10.715 1.00 26.43 169 PHE D N 1
ATOM 7584 C CA . PHE D 1 169 ? -1.496 1.552 9.663 1.00 28.72 169 PHE D CA 1
ATOM 7585 C C . PHE D 1 169 ? -2.621 0.894 8.861 1.00 30.06 169 PHE D C 1
ATOM 7586 O O . PHE D 1 169 ? -2.519 0.757 7.639 1.00 32.34 169 PHE D O 1
ATOM 7594 N N . ILE D 1 170 ? -3.722 0.547 9.501 1.00 30.02 170 ILE D N 1
ATOM 7595 C CA . ILE D 1 170 ? -4.852 0.056 8.713 1.00 33.93 170 ILE D CA 1
ATOM 7596 C C . ILE D 1 170 ? -5.323 1.078 7.654 1.00 33.58 170 ILE D C 1
ATOM 7597 O O . ILE D 1 170 ? -5.831 0.681 6.618 1.00 30.30 170 ILE D O 1
ATOM 7602 N N . GLU D 1 171 ? -5.141 2.382 7.894 1.00 36.22 171 GLU D N 1
ATOM 7603 C CA . GLU D 1 171 ? -5.504 3.384 6.873 1.00 36.31 171 GLU D CA 1
ATOM 7604 C C . GLU D 1 171 ? -4.551 3.373 5.687 1.00 37.00 171 GLU D C 1
ATOM 7605 O O . GLU D 1 171 ? -4.914 3.819 4.606 1.00 35.20 171 GLU D O 1
ATOM 7611 N N . LEU D 1 172 ? -3.346 2.842 5.893 1.00 36.17 172 LEU D N 1
ATOM 7612 C CA . LEU D 1 172 ? -2.298 2.860 4.891 1.00 35.46 172 LEU D CA 1
ATOM 7613 C C . LEU D 1 172 ? -2.181 1.555 4.085 1.00 38.41 172 LEU D C 1
ATOM 7614 O O . LEU D 1 172 ? -1.586 1.553 3.010 1.00 42.10 172 LEU D O 1
ATOM 7619 N N . ARG D 1 173 ? -2.721 0.458 4.606 1.00 39.26 173 ARG D N 1
ATOM 7620 C CA . ARG D 1 173 ? -2.733 -0.825 3.906 1.00 40.96 173 ARG D CA 1
ATOM 7621 C C . ARG D 1 173 ? -3.774 -1.758 4.516 1.00 40.22 173 ARG D C 1
ATOM 7622 O O . ARG D 1 173 ? -3.856 -1.919 5.743 1.00 38.84 173 ARG D O 1
ATOM 7630 N N . GLN D 1 174 ? -4.550 -2.389 3.649 1.00 39.50 174 GLN D N 1
ATOM 7631 C CA . GLN D 1 174 ? -5.701 -3.157 4.071 1.00 40.96 174 GLN D CA 1
ATOM 7632 C C . GLN D 1 174 ? -5.487 -4.608 3.671 1.00 40.70 174 GLN D C 1
ATOM 7633 O O . GLN D 1 174 ? -5.692 -4.964 2.507 1.00 40.62 174 GLN D O 1
ATOM 7639 N N . PRO D 1 175 ? -5.098 -5.459 4.640 1.00 43.02 175 PRO D N 1
ATOM 7640 C CA . PRO D 1 175 ? -4.579 -6.801 4.333 1.00 44.04 175 PRO D CA 1
ATOM 7641 C C . PRO D 1 175 ? -5.566 -7.774 3.676 1.00 40.87 175 PRO D C 1
ATOM 7642 O O . PRO D 1 175 ? -6.788 -7.583 3.728 1.00 40.59 175 PRO D O 1
ATOM 7646 N N . GLY D 1 176 ? -5.014 -8.809 3.051 1.00 40.02 176 GLY D N 1
ATOM 7647 C CA . GLY D 1 176 ? -5.809 -9.862 2.454 1.00 39.06 176 GLY D CA 1
ATOM 7648 C C . GLY D 1 176 ? -6.142 -10.903 3.506 1.00 40.74 176 GLY D C 1
ATOM 7649 O O . GLY D 1 176 ? -5.790 -10.746 4.684 1.00 41.62 176 GLY D O 1
ATOM 7650 N N . LEU D 1 177 ? -6.813 -11.963 3.065 1.00 40.07 177 LEU D N 1
ATOM 7651 C CA . LEU D 1 177 ? -7.191 -13.083 3.919 1.00 41.66 177 LEU D CA 1
ATOM 7652 C C . LEU D 1 177 ? -6.021 -13.676 4.660 1.00 39.56 177 LEU D C 1
ATOM 7653 O O . LEU D 1 177 ? -6.082 -13.829 5.870 1.00 44.08 177 LEU D O 1
ATOM 7658 N N . PRO D 1 178 ? -4.959 -14.039 3.935 1.00 38.87 178 PRO D N 1
ATOM 7659 C CA . PRO D 1 178 ? -3.877 -14.770 4.596 1.00 36.39 178 PRO D CA 1
ATOM 7660 C C . PRO D 1 178 ? -3.280 -14.078 5.827 1.00 36.97 178 PRO D C 1
ATOM 7661 O O . PRO D 1 178 ? -3.064 -14.739 6.846 1.00 37.44 178 PRO D O 1
ATOM 7665 N N . LEU D 1 179 ? -2.971 -12.785 5.722 1.00 36.06 179 LEU D N 1
ATOM 7666 C CA . LEU D 1 179 ? -2.436 -12.025 6.853 1.00 35.95 179 LEU D CA 1
ATOM 7667 C C . LEU D 1 179 ? -3.504 -11.893 7.956 1.00 34.68 179 LEU D C 1
ATOM 7668 O O . LEU D 1 179 ? -3.196 -11.946 9.145 1.00 34.69 179 LEU D O 1
ATOM 7673 N N . ARG D 1 180 ? -4.757 -11.727 7.557 1.00 32.60 180 ARG D N 1
ATOM 7674 C CA . ARG D 1 180 ? -5.837 -11.683 8.527 1.00 34.92 180 ARG D CA 1
ATOM 7675 C C . ARG D 1 180 ? -5.850 -12.943 9.390 1.00 35.18 180 ARG D C 1
ATOM 7676 O O . ARG D 1 180 ? -5.901 -12.843 10.626 1.00 34.78 180 ARG D O 1
ATOM 7684 N N . VAL D 1 181 ? -5.740 -14.108 8.747 1.00 33.30 181 VAL D N 1
ATOM 7685 C CA . VAL D 1 181 ? -5.741 -15.385 9.463 1.00 32.31 181 VAL D CA 1
ATOM 7686 C C . VAL D 1 181 ? -4.596 -15.385 10.459 1.00 32.08 181 VAL D C 1
ATOM 7687 O O . VAL D 1 181 ? -4.820 -15.587 11.650 1.00 33.05 181 VAL D O 1
ATOM 7691 N N . SER D 1 182 ? -3.383 -15.115 9.979 1.00 31.93 182 SER D N 1
ATOM 7692 C CA . SER D 1 182 ? -2.167 -15.089 10.832 1.00 31.60 182 SER D CA 1
ATOM 7693 C C . SER D 1 182 ? -2.188 -14.126 12.031 1.00 31.33 182 SER D C 1
ATOM 7694 O O . SER D 1 182 ? -1.438 -14.309 13.015 1.00 29.86 182 SER D O 1
ATOM 7697 N N . ILE D 1 183 ? -2.973 -13.058 11.910 1.00 31.69 183 ILE D N 1
ATOM 7698 C CA . ILE D 1 183 ? -3.077 -12.042 12.957 1.00 30.42 183 ILE D CA 1
ATOM 7699 C C . ILE D 1 183 ? -3.989 -12.598 14.069 1.00 28.11 183 ILE D C 1
ATOM 7700 O O . ILE D 1 183 ? -3.718 -12.430 15.240 1.00 26.59 183 ILE D O 1
ATOM 7705 N N . ILE D 1 184 ? -5.068 -13.250 13.660 1.00 28.93 184 ILE D N 1
ATOM 7706 C CA . ILE D 1 184 ? -6.019 -13.901 14.564 1.00 29.62 184 ILE D CA 1
ATOM 7707 C C . ILE D 1 184 ? -5.363 -15.061 15.299 1.00 28.73 184 ILE D C 1
ATOM 7708 O O . ILE D 1 184 ? -5.477 -15.188 16.534 1.00 28.35 184 ILE D O 1
ATOM 7713 N N . ILE D 1 185 ? -4.663 -15.902 14.550 1.00 27.16 185 ILE D N 1
ATOM 7714 C CA . ILE D 1 185 ? -3.910 -16.997 15.160 1.00 26.81 185 ILE D CA 1
ATOM 7715 C C . ILE D 1 185 ? -2.855 -16.452 16.082 1.00 27.65 185 ILE D C 1
ATOM 7716 O O . ILE D 1 185 ? -2.601 -17.027 17.152 1.00 28.61 185 ILE D O 1
ATOM 7721 N N . THR D 1 186 ? -2.210 -15.349 15.692 1.00 27.68 186 THR D N 1
ATOM 7722 C CA . THR D 1 186 ? -1.118 -14.824 16.522 1.00 26.34 186 THR D CA 1
ATOM 7723 C C . THR D 1 186 ? -1.655 -14.306 17.858 1.00 26.19 186 THR D C 1
ATOM 7724 O O . THR D 1 186 ? -0.990 -14.438 18.885 1.00 28.80 186 THR D O 1
ATOM 7728 N N . GLN D 1 187 ? -2.849 -13.731 17.849 1.00 25.93 187 GLN D N 1
ATOM 7729 C CA . GLN D 1 187 ? -3.440 -13.180 19.082 1.00 26.93 187 GLN D CA 1
ATOM 7730 C C . GLN D 1 187 ? -3.824 -14.255 20.087 1.00 24.96 187 GLN D C 1
ATOM 7731 O O . GLN D 1 187 ? -3.557 -14.105 21.260 1.00 24.59 187 GLN D O 1
ATOM 7737 N N . ALA D 1 188 ? -4.458 -15.329 19.619 1.00 25.43 188 ALA D N 1
ATOM 7738 C CA . ALA D 1 188 ? -4.778 -16.459 20.481 1.00 27.00 188 ALA D CA 1
ATOM 7739 C C . ALA D 1 188 ? -3.508 -16.842 21.227 1.00 27.24 188 ALA D C 1
ATOM 7740 O O . ALA D 1 188 ? -3.428 -16.773 22.449 1.00 29.05 188 ALA D O 1
ATOM 7742 N N . ILE D 1 189 ? -2.479 -17.135 20.464 1.00 29.35 189 ILE D N 1
ATOM 7743 C CA . ILE D 1 189 ? -1.212 -17.549 21.018 1.00 31.30 189 ILE D CA 1
ATOM 7744 C C . ILE D 1 189 ? -0.689 -16.520 22.013 1.00 32.16 189 ILE D C 1
ATOM 7745 O O . ILE D 1 189 ? -0.351 -16.861 23.161 1.00 33.13 189 ILE D O 1
ATOM 7750 N N . MET D 1 190 ? -0.602 -15.271 21.568 1.00 31.79 190 MET D N 1
ATOM 7751 C CA . MET D 1 190 ? 0.080 -14.248 22.351 1.00 32.01 190 MET D CA 1
ATOM 7752 C C . MET D 1 190 ? -0.742 -13.795 23.560 1.00 31.13 190 MET D C 1
ATOM 7753 O O . MET D 1 190 ? -0.165 -13.384 24.567 1.00 29.17 190 MET D O 1
ATOM 7758 N N . TYR D 1 191 ? -2.069 -13.890 23.473 1.00 31.38 191 TYR D N 1
ATOM 7759 C CA . TYR D 1 191 ? -2.922 -13.529 24.597 1.00 34.09 191 TYR D CA 1
ATOM 7760 C C . TYR D 1 191 ? -2.744 -14.566 25.726 1.00 35.74 191 TYR D C 1
ATOM 7761 O O . TYR D 1 191 ? -2.369 -14.207 26.852 1.00 35.36 191 TYR D O 1
ATOM 7770 N N . LEU D 1 192 ? -2.975 -15.842 25.413 1.00 35.56 192 LEU D N 1
ATOM 7771 C CA . LEU D 1 192 ? -2.706 -16.938 26.352 1.00 35.68 192 LEU D CA 1
ATOM 7772 C C . LEU D 1 192 ? -1.397 -16.756 27.069 1.00 35.97 192 LEU D C 1
ATOM 7773 O O . LEU D 1 192 ? -1.341 -16.725 28.318 1.00 34.64 192 LEU D O 1
ATOM 7778 N N . PHE D 1 193 ? -0.343 -16.626 26.262 1.00 32.82 193 PHE D N 1
ATOM 7779 C CA . PHE D 1 193 ? 1.024 -16.518 26.763 1.00 33.36 193 PHE D CA 1
ATOM 7780 C C . PHE D 1 193 ? 1.249 -15.294 27.663 1.00 33.70 193 PHE D C 1
ATOM 7781 O O . PHE D 1 193 ? 1.802 -15.401 28.771 1.00 33.10 193 PHE D O 1
ATOM 7789 N N . LEU D 1 194 ? 0.834 -14.120 27.204 1.00 33.50 194 LEU D N 1
ATOM 7790 C CA . LEU D 1 194 ? 1.024 -12.919 28.032 1.00 32.70 194 LEU D CA 1
ATOM 7791 C C . LEU D 1 194 ? 0.158 -13.030 29.297 1.00 34.83 194 LEU D C 1
ATOM 7792 O O . LEU D 1 194 ? 0.510 -12.514 30.354 1.00 39.59 194 LEU D O 1
ATOM 7797 N N . LEU D 1 195 ? -0.950 -13.750 29.183 1.00 34.06 195 LEU D N 1
ATOM 7798 C CA . LEU D 1 195 ? -1.864 -13.937 30.290 1.00 36.22 195 LEU D CA 1
ATOM 7799 C C . LEU D 1 195 ? -1.242 -14.805 31.363 1.00 34.72 195 LEU D C 1
ATOM 7800 O O . LEU D 1 195 ? -1.171 -14.381 32.530 1.00 33.00 195 LEU D O 1
ATOM 7805 N N . VAL D 1 196 ? -0.756 -15.997 30.982 1.00 34.21 196 VAL D N 1
ATOM 7806 C CA . VAL D 1 196 ? -0.080 -16.873 31.951 1.00 31.68 196 VAL D CA 1
ATOM 7807 C C . VAL D 1 196 ? 1.209 -16.248 32.485 1.00 31.40 196 VAL D C 1
ATOM 7808 O O . VAL D 1 196 ? 1.491 -16.291 33.685 1.00 33.26 196 VAL D O 1
ATOM 7812 N N . ALA D 1 197 ? 2.010 -15.672 31.606 1.00 30.24 197 ALA D N 1
ATOM 7813 C CA . ALA D 1 197 ? 3.259 -15.092 32.065 1.00 29.12 197 ALA D CA 1
ATOM 7814 C C . ALA D 1 197 ? 3.040 -13.942 33.049 1.00 26.97 197 ALA D C 1
ATOM 7815 O O . ALA D 1 197 ? 3.819 -13.808 33.989 1.00 26.18 197 ALA D O 1
ATOM 7817 N N . TYR D 1 198 ? 2.008 -13.119 32.836 1.00 28.26 198 TYR D N 1
ATOM 7818 C CA . TYR D 1 198 ? 1.718 -12.003 33.759 1.00 28.34 198 TYR D CA 1
ATOM 7819 C C . TYR D 1 198 ? 1.331 -12.583 35.130 1.00 30.90 198 TYR D C 1
ATOM 7820 O O . TYR D 1 198 ? 1.785 -12.090 36.173 1.00 29.62 198 TYR D O 1
ATOM 7829 N N . VAL D 1 199 ? 0.524 -13.644 35.114 1.00 31.79 199 VAL D N 1
ATOM 7830 C CA . VAL D 1 199 ? 0.138 -14.328 36.354 1.00 33.26 199 VAL D CA 1
ATOM 7831 C C . VAL D 1 199 ? 1.377 -14.906 37.040 1.00 34.35 199 VAL D C 1
ATOM 7832 O O . VAL D 1 199 ? 1.529 -14.748 38.251 1.00 34.01 199 VAL D O 1
ATOM 7836 N N . ILE D 1 200 ? 2.268 -15.543 36.273 1.00 34.75 200 ILE D N 1
ATOM 7837 C CA . ILE D 1 200 ? 3.471 -16.179 36.844 1.00 33.71 200 ILE D CA 1
ATOM 7838 C C . ILE D 1 200 ? 4.575 -15.181 37.189 1.00 34.59 200 ILE D C 1
ATOM 7839 O O . ILE D 1 200 ? 5.334 -15.377 38.157 1.00 34.37 200 ILE D O 1
ATOM 7844 N N . SER D 1 201 ? 4.721 -14.144 36.371 1.00 32.16 201 SER D N 1
ATOM 7845 C CA . SER D 1 201 ? 5.821 -13.208 36.569 1.00 31.41 201 SER D CA 1
ATOM 7846 C C . SER D 1 201 ? 5.542 -11.872 35.888 1.00 30.75 201 SER D C 1
ATOM 7847 O O . SER D 1 201 ? 5.906 -11.674 34.727 1.00 29.14 201 SER D O 1
ATOM 7850 N N . PRO D 1 202 ? 4.888 -10.944 36.608 1.00 30.40 202 PRO D N 1
ATOM 7851 C CA . PRO D 1 202 ? 4.684 -9.612 36.030 1.00 29.98 202 PRO D CA 1
ATOM 7852 C C . PRO D 1 202 ? 6.002 -9.009 35.555 1.00 30.39 202 PRO D C 1
ATOM 7853 O O . PRO D 1 202 ? 6.047 -8.316 34.538 1.00 31.59 202 PRO D O 1
ATOM 7857 N N . ARG D 1 203 ? 7.066 -9.307 36.287 1.00 31.07 203 ARG D N 1
ATOM 7858 C C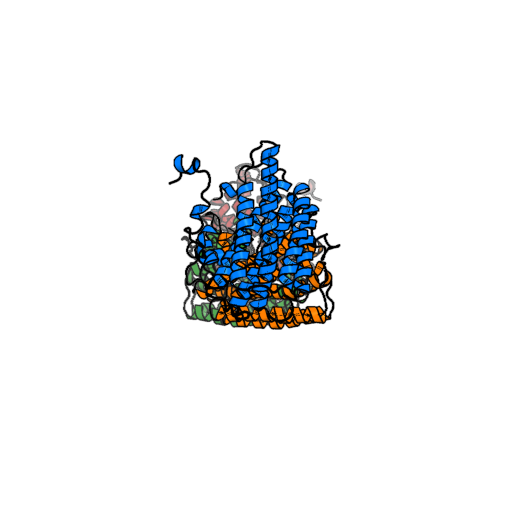A . ARG D 1 203 ? 8.396 -8.810 35.992 1.00 32.04 203 ARG D CA 1
ATOM 7859 C C . ARG D 1 203 ? 8.912 -9.251 34.632 1.00 31.52 203 ARG D C 1
ATOM 7860 O O . ARG D 1 203 ? 9.513 -8.468 33.887 1.00 30.25 203 ARG D O 1
ATOM 7868 N N . PHE D 1 204 ? 8.689 -10.516 34.322 1.00 31.87 204 PHE D N 1
ATOM 7869 C CA . PHE D 1 204 ? 9.105 -11.068 33.040 1.00 31.23 204 PHE D CA 1
ATOM 7870 C C . PHE D 1 204 ? 8.395 -10.346 31.908 1.00 30.92 204 PHE D C 1
ATOM 7871 O O . PHE D 1 204 ? 9.006 -10.024 30.891 1.00 31.85 204 PHE D O 1
ATOM 7879 N N . VAL D 1 205 ? 7.095 -10.128 32.059 1.00 30.80 205 VAL D N 1
ATOM 7880 C CA . VAL D 1 205 ? 6.331 -9.502 30.988 1.00 31.97 205 VAL D CA 1
ATOM 7881 C C . VAL D 1 205 ? 6.728 -8.031 30.831 1.00 30.97 205 VAL D C 1
ATOM 7882 O O . VAL D 1 205 ? 6.838 -7.549 29.730 1.00 27.49 205 VAL D O 1
ATOM 7886 N N . HIS D 1 206 ? 6.977 -7.327 31.924 1.00 31.85 206 HIS D N 1
ATOM 7887 C CA . HIS D 1 206 ? 7.345 -5.916 31.802 1.00 31.56 206 HIS D CA 1
ATOM 7888 C C . HIS D 1 206 ? 8.696 -5.748 31.156 1.00 30.76 206 HIS D C 1
ATOM 7889 O O . HIS D 1 206 ? 8.917 -4.781 30.446 1.00 30.57 206 HIS D O 1
ATOM 7896 N N . ARG D 1 207 ? 9.577 -6.726 31.372 1.00 29.78 207 ARG D N 1
ATOM 7897 C CA . ARG D 1 207 ? 10.891 -6.714 30.791 1.00 27.72 207 ARG D CA 1
ATOM 7898 C C . ARG D 1 207 ? 10.861 -7.087 29.316 1.00 28.33 207 ARG D C 1
ATOM 7899 O O . ARG D 1 207 ? 11.594 -6.513 28.529 1.00 26.29 207 ARG D O 1
ATOM 7907 N N . PHE D 1 208 ? 10.028 -8.068 28.972 1.00 29.63 208 PHE D N 1
ATOM 7908 C CA . PHE D 1 208 ? 9.738 -8.463 27.596 1.00 29.83 208 PHE D CA 1
ATOM 7909 C C . PHE D 1 208 ? 9.133 -7.315 26.764 1.00 30.21 208 PHE D C 1
ATOM 7910 O O . PHE D 1 208 ? 9.434 -7.125 25.584 1.00 29.75 208 PHE D O 1
ATOM 7918 N N . VAL D 1 209 ? 8.256 -6.543 27.363 1.00 30.95 209 VAL D N 1
ATOM 7919 C CA . VAL D 1 209 ? 7.742 -5.360 26.658 1.00 31.76 209 VAL D CA 1
ATOM 7920 C C . VAL D 1 209 ? 8.880 -4.328 26.510 1.00 30.81 209 VAL D C 1
ATOM 7921 O O . VAL D 1 209 ? 9.037 -3.738 25.448 1.00 28.01 209 VAL D O 1
ATOM 7925 N N . GLY D 1 210 ? 9.717 -4.167 27.539 1.00 31.11 210 GLY D N 1
ATOM 7926 C CA . GLY D 1 210 ? 10.877 -3.280 27.435 1.00 31.54 210 GLY D CA 1
ATOM 7927 C C . GLY D 1 210 ? 11.717 -3.613 26.208 1.00 33.86 210 GLY D C 1
ATOM 7928 O O . GLY D 1 210 ? 12.093 -2.735 25.398 1.00 30.02 210 GLY D O 1
ATOM 7929 N N . TYR D 1 211 ? 11.971 -4.908 26.049 1.00 34.99 211 TYR D N 1
ATOM 7930 C CA . TYR D 1 211 ? 12.834 -5.385 25.000 1.00 33.32 211 TYR D CA 1
ATOM 7931 C C . TYR D 1 211 ? 12.167 -5.296 23.631 1.00 33.62 211 TYR D C 1
ATOM 7932 O O . TYR D 1 211 ? 12.794 -4.817 22.675 1.00 35.71 211 TYR D O 1
ATOM 7941 N N . LEU D 1 212 ? 10.915 -5.738 23.534 1.00 33.32 212 LEU D N 1
ATOM 7942 C CA . LEU D 1 212 ? 10.075 -5.446 22.369 1.00 34.61 212 LEU D CA 1
ATOM 7943 C C . LEU D 1 212 ? 10.321 -4.005 21.930 1.00 33.65 212 LEU D C 1
ATOM 7944 O O . LEU D 1 212 ? 10.644 -3.748 20.776 1.00 32.43 212 LEU D O 1
ATOM 7949 N N . GLU D 1 213 ? 10.159 -3.070 22.867 1.00 31.69 213 GLU D N 1
ATOM 7950 C CA . GLU D 1 213 ? 10.202 -1.649 22.536 1.00 30.13 213 GLU D CA 1
ATOM 7951 C C . GLU D 1 213 ? 11.610 -1.182 22.123 1.00 27.53 213 GLU D C 1
ATOM 7952 O O . GLU D 1 213 ? 11.741 -0.365 21.232 1.00 25.28 213 GLU D O 1
ATOM 7958 N N . GLU D 1 214 ? 12.655 -1.738 22.721 1.00 26.55 214 GLU D N 1
ATOM 7959 C CA . GLU D 1 214 ? 14.001 -1.459 22.259 1.00 26.74 214 GLU D CA 1
ATOM 7960 C C . GLU D 1 214 ? 14.118 -1.797 20.777 1.00 28.84 214 GLU D C 1
ATOM 7961 O O . GLU D 1 214 ? 14.738 -1.072 19.992 1.00 30.98 214 GLU D O 1
ATOM 7967 N N . GLU D 1 215 ? 13.498 -2.910 20.404 1.00 28.56 215 GLU D N 1
ATOM 7968 C CA . GLU D 1 215 ? 13.486 -3.380 19.031 1.00 25.70 215 GLU D CA 1
ATOM 7969 C C . GLU D 1 215 ? 12.570 -2.547 18.137 1.00 26.72 215 GLU D C 1
ATOM 7970 O O . GLU D 1 215 ? 12.915 -2.258 16.977 1.00 24.83 215 GLU D O 1
ATOM 7976 N N . ALA D 1 216 ? 11.414 -2.143 18.660 1.00 26.37 216 ALA D N 1
ATOM 7977 C CA . ALA D 1 216 ? 10.522 -1.264 17.910 1.00 27.05 216 ALA D CA 1
ATOM 7978 C C . ALA D 1 216 ? 11.185 0.090 17.569 1.00 27.68 216 ALA D C 1
ATOM 7979 O O . ALA D 1 216 ? 10.993 0.623 16.462 1.00 24.70 216 ALA D O 1
ATOM 7981 N N . VAL D 1 217 ? 11.926 0.650 18.527 1.00 27.40 217 VAL D N 1
ATOM 7982 C CA . VAL D 1 217 ? 12.661 1.895 18.285 1.00 30.03 217 VAL D CA 1
ATOM 7983 C C . VAL D 1 217 ? 13.753 1.695 17.215 1.00 30.37 217 VAL D C 1
ATOM 7984 O O . VAL D 1 217 ? 13.956 2.542 16.366 1.00 31.28 217 VAL D O 1
ATOM 7988 N N . ILE D 1 218 ? 14.428 0.587 17.222 1.00 31.77 218 ILE D N 1
ATOM 7989 C CA . ILE D 1 218 ? 15.386 0.354 16.187 1.00 31.67 218 ILE D CA 1
ATOM 7990 C C . ILE D 1 218 ? 14.743 0.315 14.786 1.00 30.89 218 ILE D C 1
ATOM 7991 O O . ILE D 1 218 ? 15.205 0.953 13.904 1.00 32.65 218 ILE D O 1
ATOM 7996 N N . THR D 1 219 ? 13.643 -0.388 14.633 1.00 29.23 219 THR D N 1
ATOM 7997 C CA . THR D 1 219 ? 12.950 -0.505 13.377 1.00 29.40 219 THR D CA 1
ATOM 7998 C C . THR D 1 219 ? 12.422 0.827 12.893 1.00 30.26 219 THR D C 1
ATOM 7999 O O . THR D 1 219 ? 12.542 1.153 11.773 1.00 29.02 219 THR D O 1
ATOM 8003 N N . TYR D 1 220 ? 11.841 1.588 13.778 1.00 31.35 220 TYR D N 1
ATOM 8004 C CA . TYR D 1 220 ? 11.340 2.886 13.423 1.00 31.95 220 TYR D CA 1
ATOM 8005 C C . TYR D 1 220 ? 12.448 3.852 13.063 1.00 31.74 220 TYR D C 1
ATOM 8006 O O . TYR D 1 220 ? 12.324 4.591 12.184 1.00 31.32 220 TYR D O 1
ATOM 8015 N N . THR D 1 221 ? 13.538 3.827 13.771 1.00 30.29 221 THR D N 1
ATOM 8016 C CA . THR D 1 221 ? 14.662 4.701 13.456 1.00 30.54 221 THR D CA 1
ATOM 8017 C C . THR D 1 221 ? 15.204 4.428 12.036 1.00 32.57 221 THR D C 1
ATOM 8018 O O . THR D 1 221 ? 15.369 5.362 11.227 1.00 31.55 221 THR D O 1
ATOM 8022 N N . GLY D 1 222 ? 15.425 3.149 11.726 1.00 33.67 222 GLY D N 1
ATOM 8023 C CA . GLY D 1 222 ? 15.870 2.716 10.399 1.00 31.13 222 GLY D CA 1
ATOM 8024 C C . GLY D 1 222 ? 14.995 3.236 9.285 1.00 31.80 222 GLY D C 1
ATOM 8025 O O . GLY D 1 222 ? 15.491 3.609 8.225 1.00 29.51 222 GLY D O 1
ATOM 8026 N N . VAL D 1 223 ? 13.685 3.262 9.518 1.00 32.58 223 VAL D N 1
ATOM 8027 C CA . VAL D 1 223 ? 12.750 3.800 8.535 1.00 33.02 223 VAL D CA 1
ATOM 8028 C C . VAL D 1 223 ? 12.936 5.299 8.369 1.00 35.83 223 VAL D C 1
ATOM 8029 O O . VAL D 1 223 ? 12.902 5.797 7.248 1.00 32.38 223 VAL D O 1
ATOM 8033 N N . MET D 1 224 ? 13.139 6.017 9.474 1.00 38.05 224 MET D N 1
ATOM 8034 C CA . MET D 1 224 ? 13.419 7.450 9.389 1.00 41.32 224 MET D CA 1
ATOM 8035 C C . MET D 1 224 ? 14.716 7.703 8.607 1.00 43.39 224 MET D C 1
ATOM 8036 O O . MET D 1 224 ? 14.713 8.486 7.666 1.00 41.14 224 MET D O 1
ATOM 8041 N N . ARG D 1 225 ? 15.799 7.015 8.979 1.00 45.35 225 ARG D N 1
ATOM 8042 C CA . ARG D 1 225 ? 17.096 7.156 8.308 1.00 46.41 225 ARG D CA 1
ATOM 8043 C C . ARG D 1 225 ? 17.013 6.843 6.815 1.00 47.83 225 ARG D C 1
ATOM 8044 O O . ARG D 1 225 ? 17.685 7.485 6.005 1.00 46.22 225 ARG D O 1
ATOM 8052 N N . ALA D 1 226 ? 16.203 5.841 6.476 1.00 45.55 226 ALA D N 1
ATOM 8053 C CA . ALA D 1 226 ? 16.019 5.401 5.107 1.00 44.96 226 ALA D CA 1
ATOM 8054 C C . ALA D 1 226 ? 15.291 6.479 4.304 1.00 45.49 226 ALA D C 1
ATOM 8055 O O . ALA D 1 226 ? 15.610 6.733 3.139 1.00 48.18 226 ALA D O 1
ATOM 8057 N N . ILE D 1 227 ? 14.326 7.129 4.934 1.00 42.38 227 ILE D N 1
ATOM 8058 C CA . ILE D 1 227 ? 13.679 8.273 4.311 1.00 44.48 227 ILE D CA 1
ATOM 8059 C C . ILE D 1 227 ? 14.691 9.398 4.082 1.00 45.70 227 ILE D C 1
ATOM 8060 O O . ILE D 1 227 ? 14.741 9.957 2.989 1.00 45.35 227 ILE D O 1
ATOM 8065 N N . ASP D 1 228 ? 15.500 9.715 5.092 1.00 42.85 228 ASP D N 1
ATOM 8066 C CA . ASP D 1 228 ? 16.516 10.756 4.929 1.00 45.22 228 ASP D CA 1
ATOM 8067 C C . ASP D 1 228 ? 17.514 10.394 3.830 1.00 43.71 228 ASP D C 1
ATOM 8068 O O . ASP D 1 228 ? 17.741 11.177 2.917 1.00 48.80 228 ASP D O 1
ATOM 8073 N N . GLU D 1 229 ? 18.070 9.191 3.908 1.00 42.33 229 GLU D N 1
ATOM 8074 C CA . GLU D 1 229 ? 19.036 8.707 2.933 1.00 41.36 229 GLU D CA 1
ATOM 8075 C C . GLU D 1 229 ? 18.485 8.535 1.516 1.00 40.62 229 GLU D C 1
ATOM 8076 O O . GLU D 1 229 ? 19.253 8.357 0.591 1.00 42.77 229 GLU D O 1
ATOM 8082 N N . GLY D 1 230 ? 17.170 8.539 1.345 1.00 43.03 230 GLY D N 1
ATOM 8083 C CA . GLY D 1 230 ? 16.574 8.398 0.020 1.00 43.84 230 GLY D CA 1
ATOM 8084 C C . GLY D 1 230 ? 16.305 6.970 -0.423 1.00 46.34 230 GLY D C 1
ATOM 8085 O O . GLY D 1 230 ? 15.851 6.766 -1.548 1.00 46.83 230 GLY D O 1
ATOM 8086 N N . ARG D 1 231 ? 16.560 5.983 0.442 1.00 45.62 231 ARG D N 1
ATOM 8087 C CA . ARG D 1 231 ? 16.247 4.573 0.124 1.00 49.38 231 ARG D CA 1
ATOM 8088 C C . ARG D 1 231 ? 14.738 4.322 0.150 1.00 46.38 231 ARG D C 1
ATOM 8089 O O . ARG D 1 231 ? 14.237 3.379 -0.466 1.00 47.04 231 ARG D O 1
ATOM 8097 N N . LEU D 1 232 ? 14.030 5.162 0.889 1.00 44.70 232 LEU D N 1
ATOM 8098 C CA . LEU D 1 232 ? 12.606 5.024 1.062 1.00 44.04 232 LEU D CA 1
ATOM 8099 C C . LEU D 1 232 ? 11.953 6.313 0.592 1.00 43.78 232 LEU D C 1
ATOM 8100 O O . LEU D 1 232 ? 12.351 7.399 1.003 1.00 39.03 232 LEU D O 1
ATOM 8105 N N . ARG D 1 233 ? 10.970 6.182 -0.297 1.00 49.78 233 ARG D N 1
ATOM 8106 C CA . ARG D 1 233 ? 10.182 7.314 -0.774 1.00 55.55 233 ARG D CA 1
ATOM 8107 C C . ARG D 1 233 ? 8.708 6.969 -0.587 1.00 59.07 233 ARG D C 1
ATOM 8108 O O . ARG D 1 233 ? 8.036 6.530 -1.532 1.00 59.89 233 ARG D O 1
ATOM 8116 N N . PRO D 1 234 ? 8.211 7.138 0.650 1.00 57.35 234 PRO D N 1
ATOM 8117 C CA . PRO D 1 234 ? 6.791 6.960 0.940 1.00 53.89 234 PRO D CA 1
ATOM 8118 C C . PRO D 1 234 ? 5.868 7.765 0.023 1.00 52.40 234 PRO D C 1
ATOM 8119 O O . PRO D 1 234 ? 6.119 8.944 -0.253 1.00 56.13 234 PRO D O 1
ATOM 8123 N N . THR D 1 235 ? 4.806 7.122 -0.435 1.00 45.87 235 THR D N 1
ATOM 8124 C CA .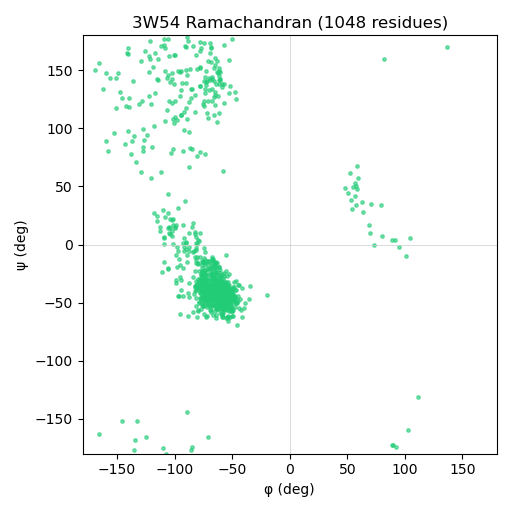 THR D 1 235 ? 3.716 7.809 -1.096 1.00 44.81 235 THR D CA 1
ATOM 8125 C C . THR D 1 235 ? 2.511 7.998 -0.163 1.00 42.19 235 THR D C 1
ATOM 8126 O O . THR D 1 235 ? 1.460 8.441 -0.604 1.00 39.89 235 THR D O 1
ATOM 8130 N N . LYS D 1 236 ? 2.652 7.664 1.117 1.00 45.10 236 LYS D N 1
ATOM 8131 C CA . LYS D 1 236 ? 1.555 7.853 2.085 1.00 48.72 236 LYS D CA 1
ATOM 8132 C C . LYS D 1 236 ? 1.951 8.950 3.063 1.00 49.35 236 LYS D C 1
ATOM 8133 O O . LYS D 1 236 ? 2.094 8.712 4.255 1.00 55.09 236 LYS D O 1
ATOM 8139 N N . ASN D 1 237 ? 2.149 10.150 2.544 1.00 56.52 237 ASN D N 1
ATOM 8140 C CA . ASN D 1 237 ? 2.478 11.320 3.373 1.00 60.18 237 ASN D CA 1
ATOM 8141 C C . ASN D 1 237 ? 1.209 12.115 3.623 1.00 63.09 237 ASN D C 1
ATOM 8142 O O . ASN D 1 237 ? 1.219 13.138 4.314 1.00 64.48 237 ASN D O 1
ATOM 8147 N N . ASP D 1 238 ? 0.123 11.622 3.028 1.00 63.50 238 ASP D N 1
ATOM 8148 C CA . ASP D 1 238 ? -1.218 11.997 3.386 1.00 64.15 238 ASP D CA 1
ATOM 8149 C C . ASP D 1 238 ? -1.487 11.193 4.663 1.00 62.24 238 ASP D C 1
ATOM 8150 O O . ASP D 1 238 ? -2.117 10.134 4.628 1.00 67.83 238 ASP D O 1
ATOM 8155 N N . VAL D 1 239 ? -0.963 11.684 5.786 1.00 57.98 239 VAL D N 1
ATOM 8156 C CA . VAL D 1 239 ? -1.122 10.997 7.074 1.00 52.73 239 VAL D CA 1
ATOM 8157 C C . VAL D 1 239 ? -2.593 11.004 7.455 1.00 47.08 239 VAL D C 1
ATOM 8158 O O . VAL D 1 239 ? -3.236 12.046 7.414 1.00 42.07 239 VAL D O 1
ATOM 8162 N N . PRO D 1 240 ? -3.136 9.822 7.792 1.00 46.87 240 PRO D N 1
ATOM 8163 C CA . PRO D 1 240 ? -4.583 9.717 7.934 1.00 43.33 240 PRO D CA 1
ATOM 8164 C C . PRO D 1 240 ? -5.111 10.596 9.054 1.00 40.34 240 PRO D C 1
ATOM 8165 O O . PRO D 1 240 ? -4.380 10.952 9.983 1.00 38.16 240 PRO D O 1
ATOM 8169 N N . GLU D 1 241 ? -6.388 10.910 8.954 1.00 36.42 241 GLU D N 1
ATOM 8170 C CA . GLU D 1 241 ? -7.035 11.814 9.870 1.00 38.56 241 GLU D CA 1
ATOM 8171 C C . GLU D 1 241 ? -7.066 11.352 11.326 1.00 36.65 241 GLU D C 1
ATOM 8172 O O . GLU D 1 241 ? -6.825 12.164 12.214 1.00 37.19 241 GLU D O 1
ATOM 8178 N N . VAL D 1 242 ? -7.347 10.076 11.585 1.00 35.10 242 VAL D N 1
ATOM 8179 C CA . VAL D 1 242 ? -7.256 9.558 12.975 1.00 33.96 242 VAL D CA 1
ATOM 8180 C C . VAL D 1 242 ? -5.978 9.949 13.665 1.00 32.40 242 VAL D C 1
ATOM 8181 O O . VAL D 1 242 ? -5.988 10.216 14.857 1.00 34.36 242 VAL D O 1
ATOM 8185 N N . ALA D 1 243 ? -4.889 9.916 12.910 1.00 31.25 243 ALA D N 1
ATOM 8186 C CA . ALA D 1 243 ? -3.541 10.105 13.431 1.00 30.08 243 ALA D CA 1
ATOM 8187 C C . ALA D 1 243 ? -3.162 11.588 13.595 1.00 31.52 243 ALA D C 1
ATOM 8188 O O . ALA D 1 243 ? -2.519 11.970 14.585 1.00 30.60 243 ALA D O 1
ATOM 8190 N N . ARG D 1 244 ? -3.560 12.422 12.636 1.00 31.83 244 ARG D N 1
ATOM 8191 C CA . ARG D 1 244 ? -3.362 13.859 12.783 1.00 33.65 244 ARG D CA 1
ATOM 8192 C C . ARG D 1 244 ? -4.038 14.338 14.059 1.00 32.08 244 ARG D C 1
ATOM 8193 O O . ARG D 1 244 ? -3.438 15.070 14.834 1.00 33.76 244 ARG D O 1
ATOM 8201 N N . VAL D 1 245 ? -5.267 13.913 14.310 1.00 32.08 245 VAL D N 1
ATOM 8202 C CA . VAL D 1 245 ? -5.912 14.397 15.526 1.00 34.68 245 VAL D CA 1
ATOM 8203 C C . VAL D 1 245 ? -5.387 13.694 16.780 1.00 34.54 245 VAL D C 1
ATOM 8204 O O . VAL D 1 245 ? -5.254 14.348 17.801 1.00 39.38 245 VAL D O 1
ATOM 8208 N N . TYR D 1 246 ? -5.024 12.407 16.691 1.00 30.85 246 TYR D N 1
ATOM 8209 C CA . TYR D 1 246 ? -4.468 11.691 17.852 1.00 28.39 246 TYR D CA 1
ATOM 8210 C C . TYR D 1 246 ? -3.133 12.237 18.335 1.00 27.57 246 TYR D C 1
ATOM 8211 O O . TYR D 1 246 ? -2.924 12.366 19.537 1.00 27.74 246 TYR D O 1
ATOM 8220 N N . TRP D 1 247 ? -2.231 12.576 17.413 1.00 28.91 247 TRP D N 1
ATOM 8221 C CA . TRP D 1 247 ? -0.950 13.172 17.782 1.00 29.58 247 TRP D CA 1
ATOM 8222 C C . TRP D 1 247 ? -0.888 14.708 17.585 1.00 32.78 247 TRP D C 1
ATOM 8223 O O . TRP D 1 247 ? 0.150 15.327 17.870 1.00 32.92 247 TRP D O 1
ATOM 8234 N N . ASN D 1 248 ? -1.987 15.302 17.121 1.00 36.02 248 ASN D N 1
ATOM 8235 C CA . ASN D 1 248 ? -2.076 16.749 16.820 1.00 40.57 248 ASN D CA 1
ATOM 8236 C C . ASN D 1 248 ? -1.019 17.220 15.817 1.00 40.83 248 ASN D C 1
ATOM 8237 O O . ASN D 1 248 ? -0.265 18.160 16.068 1.00 39.17 248 ASN D O 1
ATOM 8242 N N . LEU D 1 249 ? -0.972 16.542 14.683 1.00 39.98 249 LEU D N 1
ATOM 8243 C CA . LEU D 1 249 ? -0.054 16.893 13.616 1.00 40.83 249 LEU D CA 1
ATOM 8244 C C . LEU D 1 249 ? -0.766 17.820 12.657 1.00 42.40 249 LEU D C 1
ATOM 8245 O O . LEU D 1 249 ? -1.943 17.614 12.358 1.00 40.97 249 LEU D O 1
ATOM 8250 N N . SER D 1 250 ? -0.059 18.844 12.183 1.00 45.26 250 SER D N 1
ATOM 8251 C CA . SER D 1 250 ? -0.634 19.795 11.226 1.00 47.44 250 SER D CA 1
ATOM 8252 C C . SER D 1 250 ? -0.847 19.112 9.898 1.00 46.10 250 SER D C 1
ATOM 8253 O O . SER D 1 250 ? -0.427 17.967 9.707 1.00 41.76 250 SER D O 1
ATOM 8256 N N . LYS D 1 251 ? -1.498 19.828 8.983 1.00 49.90 251 LYS D N 1
ATOM 8257 C CA . LYS D 1 251 ? -1.831 19.308 7.654 1.00 49.60 251 LYS D CA 1
ATOM 8258 C C . LYS D 1 251 ? -0.622 18.998 6.788 1.00 49.77 251 LYS D C 1
ATOM 8259 O O . LYS D 1 251 ? -0.723 18.202 5.853 1.00 49.22 251 LYS D O 1
ATOM 8265 N N . ASN D 1 252 ? 0.510 19.636 7.095 1.00 50.06 252 ASN D N 1
ATOM 8266 C CA . ASN D 1 252 ? 1.767 19.414 6.379 1.00 49.35 252 ASN D CA 1
ATOM 8267 C C . ASN D 1 252 ? 2.544 18.169 6.824 1.00 47.26 252 ASN D C 1
ATOM 8268 O O . ASN D 1 252 ? 3.637 17.920 6.314 1.00 41.61 252 ASN D O 1
ATOM 8273 N N . ALA D 1 253 ? 2.011 17.410 7.781 1.00 42.19 253 ALA D N 1
ATOM 8274 C CA . ALA D 1 253 ? 2.743 16.282 8.350 1.00 40.02 253 ALA D CA 1
ATOM 8275 C C . ALA D 1 253 ? 2.947 15.202 7.302 1.00 38.44 253 ALA D C 1
ATOM 8276 O O . ALA D 1 253 ? 2.082 14.961 6.479 1.00 38.03 253 ALA D O 1
ATOM 8278 N N . THR D 1 254 ? 4.127 14.592 7.324 1.00 41.75 254 THR D N 1
ATOM 8279 C CA . THR D 1 254 ? 4.497 13.528 6.400 1.00 41.71 254 THR D CA 1
ATOM 8280 C C . THR D 1 254 ? 4.538 12.180 7.122 1.00 40.06 254 THR D C 1
ATOM 8281 O O . THR D 1 254 ? 4.520 12.121 8.360 1.00 36.33 254 THR D O 1
ATOM 8285 N N . PHE D 1 255 ? 4.651 11.119 6.329 1.00 36.61 255 PHE D N 1
ATOM 8286 C CA . PHE D 1 255 ? 4.823 9.764 6.833 1.00 37.41 255 PHE D CA 1
ATOM 8287 C C . PHE D 1 255 ? 5.980 9.731 7.826 1.00 37.52 255 PHE D C 1
ATOM 8288 O O . PHE D 1 255 ? 5.899 9.087 8.886 1.00 34.19 255 PHE D O 1
ATOM 8296 N N . ARG D 1 256 ? 7.044 10.462 7.496 1.00 37.07 256 ARG D N 1
ATOM 8297 C CA . ARG D 1 256 ? 8.214 10.550 8.372 1.00 34.71 256 ARG D CA 1
ATOM 8298 C C . ARG D 1 256 ? 7.907 11.177 9.733 1.00 33.64 256 ARG D C 1
ATOM 8299 O O . ARG D 1 256 ? 8.434 10.728 10.746 1.00 32.62 256 ARG D O 1
ATOM 8307 N N . ASP D 1 257 ? 7.076 12.221 9.753 1.00 31.84 257 ASP D N 1
ATOM 8308 C CA . ASP D 1 257 ? 6.633 12.811 11.011 1.00 31.64 257 ASP D CA 1
ATOM 8309 C C . ASP D 1 257 ? 5.776 11.828 11.829 1.00 33.22 257 ASP D C 1
ATOM 8310 O O . ASP D 1 257 ? 5.761 11.896 13.065 1.00 31.94 257 ASP D O 1
ATOM 8315 N N . LEU D 1 258 ? 5.086 10.914 11.128 1.00 30.65 258 LEU D N 1
ATOM 8316 C CA . LEU D 1 258 ? 4.203 9.924 11.748 1.00 29.62 258 LEU D CA 1
ATOM 8317 C C . LEU D 1 258 ? 5.015 8.825 12.431 1.00 29.39 258 LEU D C 1
ATOM 8318 O O . LEU D 1 258 ? 4.766 8.458 13.587 1.00 30.54 258 LEU D O 1
ATOM 8323 N N . ILE D 1 259 ? 5.959 8.270 11.693 1.00 29.57 259 ILE D N 1
ATOM 8324 C CA . ILE D 1 259 ? 6.902 7.311 12.264 1.00 32.17 259 ILE D CA 1
ATOM 8325 C C . ILE D 1 259 ? 7.668 7.946 13.425 1.00 32.34 259 ILE D C 1
ATOM 8326 O O . ILE D 1 259 ? 7.980 7.272 14.406 1.00 29.28 259 ILE D O 1
ATOM 8331 N N . ASN D 1 260 ? 7.927 9.252 13.335 1.00 31.44 260 ASN D N 1
ATOM 8332 C CA . ASN D 1 260 ? 8.643 9.960 14.391 1.00 30.23 260 ASN D CA 1
ATOM 8333 C C . ASN D 1 260 ? 7.836 9.939 15.696 1.00 29.31 260 ASN D C 1
ATOM 8334 O O . ASN D 1 260 ? 8.363 9.576 16.751 1.00 27.60 260 ASN D O 1
ATOM 8339 N N . VAL D 1 261 ? 6.551 10.281 15.626 1.00 29.76 261 VAL D N 1
ATOM 8340 C CA . VAL D 1 261 ? 5.692 10.253 16.824 1.00 27.78 261 VAL D CA 1
ATOM 8341 C C . VAL D 1 261 ? 5.461 8.806 17.337 1.00 27.17 261 VAL D C 1
ATOM 8342 O O . VAL D 1 261 ? 5.673 8.522 18.521 1.00 25.18 261 VAL D O 1
ATOM 8346 N N . ILE D 1 262 ? 5.085 7.893 16.446 1.00 24.10 262 ILE D N 1
ATOM 8347 C CA . ILE D 1 262 ? 4.946 6.489 16.818 1.00 23.84 262 ILE D CA 1
ATOM 8348 C C . ILE D 1 262 ? 6.233 5.994 17.482 1.00 26.02 262 ILE D C 1
ATOM 8349 O O . ILE D 1 262 ? 6.192 5.355 18.540 1.00 23.55 262 ILE D O 1
ATOM 8354 N N . ARG D 1 263 ? 7.388 6.367 16.929 1.00 27.18 263 ARG D N 1
ATOM 8355 C CA . ARG D 1 263 ? 8.646 6.025 17.581 1.00 27.63 263 ARG D CA 1
ATOM 8356 C C . ARG D 1 263 ? 8.736 6.535 19.016 1.00 28.52 263 ARG D C 1
ATOM 8357 O O . ARG D 1 263 ? 9.196 5.798 19.906 1.00 28.94 263 ARG D O 1
ATOM 8365 N N . ALA D 1 264 ? 8.316 7.781 19.247 1.00 27.88 264 ALA D N 1
ATOM 8366 C CA . ALA D 1 264 ? 8.451 8.391 20.583 1.00 27.63 264 ALA D CA 1
ATOM 8367 C C . ALA D 1 264 ? 7.561 7.660 21.580 1.00 25.55 264 ALA D C 1
ATOM 8368 O O . ALA D 1 264 ? 7.960 7.411 22.699 1.00 23.60 264 ALA D O 1
ATOM 8370 N N . ASP D 1 265 ? 6.348 7.330 21.138 1.00 27.08 265 ASP D N 1
ATOM 8371 C CA . ASP D 1 265 ? 5.440 6.437 21.859 1.00 25.17 265 ASP D CA 1
ATOM 8372 C C . ASP D 1 265 ? 6.144 5.142 22.306 1.00 25.21 265 ASP D C 1
ATOM 8373 O O . ASP D 1 265 ? 6.060 4.721 23.475 1.00 24.46 265 ASP D O 1
ATOM 8378 N N . GLU D 1 266 ? 6.850 4.513 21.380 1.00 25.19 266 GLU D N 1
ATOM 8379 C CA . GLU D 1 266 ? 7.544 3.262 21.689 1.00 26.09 266 GLU D CA 1
ATOM 8380 C C . GLU D 1 266 ? 8.662 3.487 22.702 1.00 26.65 266 GLU D C 1
ATOM 8381 O O . GLU D 1 266 ? 8.975 2.599 23.515 1.00 27.40 266 GLU D O 1
ATOM 8387 N N . ALA D 1 267 ? 9.266 4.670 22.657 1.00 25.59 267 ALA D N 1
ATOM 8388 C CA . ALA D 1 267 ? 10.357 4.991 23.584 1.00 25.14 267 ALA D CA 1
ATOM 8389 C C . ALA D 1 267 ? 9.809 5.218 24.976 1.00 24.73 267 ALA D C 1
ATOM 8390 O O . ALA D 1 267 ? 10.450 4.903 25.966 1.00 23.82 267 ALA D O 1
ATOM 8392 N N . GLU D 1 268 ? 8.607 5.760 25.046 1.00 26.71 268 GLU D N 1
ATOM 8393 C CA . GLU D 1 268 ? 7.914 5.869 26.318 1.00 30.13 268 GLU D CA 1
ATOM 8394 C C . GLU D 1 268 ? 7.598 4.480 26.888 1.00 29.94 268 GLU D C 1
ATOM 8395 O O . GLU D 1 268 ? 7.867 4.214 28.072 1.00 28.74 268 GLU D O 1
ATOM 8401 N N . HIS D 1 269 ? 7.068 3.589 26.045 1.00 27.54 269 HIS D N 1
ATOM 8402 C CA . HIS D 1 269 ? 6.676 2.256 26.513 1.00 26.38 269 HIS D CA 1
ATOM 8403 C C . HIS D 1 269 ? 7.901 1.492 26.873 1.00 27.16 269 HIS D C 1
ATOM 8404 O O . HIS D 1 269 ? 7.901 0.707 27.811 1.00 26.79 269 HIS D O 1
ATOM 8411 N N . ARG D 1 270 ? 8.969 1.734 26.123 1.00 30.50 270 ARG D N 1
ATOM 8412 C CA . ARG D 1 270 ? 10.264 1.177 26.478 1.00 28.61 270 ARG D CA 1
ATOM 8413 C C . ARG D 1 270 ? 10.659 1.465 27.934 1.00 27.46 270 ARG D C 1
ATOM 8414 O O . ARG D 1 270 ? 10.872 0.514 28.725 1.00 25.40 270 ARG D O 1
ATOM 8422 N N . VAL D 1 271 ? 10.799 2.748 28.276 1.00 25.29 271 VAL D N 1
ATOM 8423 C CA . VAL D 1 271 ? 11.314 3.126 29.594 1.00 23.89 271 VAL D CA 1
ATOM 8424 C C . VAL D 1 271 ? 10.265 2.889 30.648 1.00 25.08 271 VAL D C 1
ATOM 8425 O O . VAL D 1 271 ? 10.616 2.566 31.781 1.00 26.63 271 VAL D O 1
ATOM 8429 N N . VAL D 1 272 ? 8.984 3.038 30.282 1.00 25.90 272 VAL D N 1
ATOM 8430 C CA . VAL D 1 272 ? 7.891 2.778 31.207 1.00 26.18 272 VAL D CA 1
ATOM 8431 C C . VAL D 1 272 ? 7.937 1.310 31.658 1.00 28.91 272 VAL D C 1
ATOM 8432 O O . VAL D 1 272 ? 8.047 1.040 32.870 1.00 30.11 272 VAL D O 1
ATOM 8436 N N . ASN D 1 273 ? 7.852 0.366 30.713 1.00 27.91 273 ASN D N 1
ATOM 8437 C CA . ASN D 1 273 ? 7.806 -1.053 31.100 1.00 28.69 273 ASN D CA 1
ATOM 8438 C C . ASN D 1 273 ? 9.104 -1.557 31.728 1.00 28.22 273 ASN D C 1
ATOM 8439 O O . ASN D 1 273 ? 9.072 -2.428 32.585 1.00 29.46 273 ASN D O 1
ATOM 8444 N N . HIS D 1 274 ? 10.232 -0.966 31.352 1.00 29.18 274 HIS D N 1
ATOM 8445 C CA . HIS D 1 274 ? 11.540 -1.338 31.939 1.00 28.30 274 HIS D CA 1
ATOM 8446 C C . HIS D 1 274 ? 11.658 -0.792 33.339 1.00 26.40 274 HIS D C 1
ATOM 8447 O O . HIS D 1 274 ? 12.386 -1.325 34.169 1.00 29.37 274 HIS D O 1
ATOM 8454 N N . THR D 1 275 ? 10.945 0.284 33.612 1.00 26.25 275 THR D N 1
ATOM 8455 C CA . THR D 1 275 ? 10.840 0.754 34.986 1.00 28.19 275 THR D CA 1
ATOM 8456 C C . THR D 1 275 ? 9.920 -0.173 35.788 1.00 28.00 275 THR D C 1
ATOM 8457 O O . THR D 1 275 ? 10.267 -0.596 36.882 1.00 27.12 275 THR D O 1
ATOM 8461 N N . PHE D 1 276 ? 8.748 -0.490 35.247 1.00 28.29 276 PHE D N 1
ATOM 8462 C CA . PHE D 1 276 ? 7.850 -1.433 35.931 1.00 27.61 276 PHE D CA 1
ATOM 8463 C C . PHE D 1 276 ? 8.530 -2.786 36.207 1.00 27.03 276 PHE D C 1
ATOM 8464 O O . PHE D 1 276 ? 8.299 -3.408 37.248 1.00 26.04 276 PHE D O 1
ATOM 8472 N N . ALA D 1 277 ? 9.391 -3.246 35.307 1.00 28.63 277 ALA D N 1
ATOM 8473 C CA . ALA D 1 277 ? 10.117 -4.498 35.584 1.00 28.40 277 ALA D CA 1
ATOM 8474 C C . ALA D 1 277 ? 11.104 -4.324 36.734 1.00 29.70 277 ALA D C 1
ATOM 8475 O O . ALA D 1 277 ? 11.283 -5.226 37.558 1.00 29.69 277 ALA D O 1
ATOM 8477 N N . ASP D 1 278 ? 11.742 -3.154 36.800 1.00 32.19 278 ASP D N 1
ATOM 8478 C CA . ASP D 1 278 ? 12.677 -2.838 37.886 1.00 29.94 278 ASP D CA 1
ATOM 8479 C C . ASP D 1 278 ? 11.965 -2.760 39.240 1.00 30.43 278 ASP D C 1
ATOM 8480 O O . ASP D 1 278 ? 12.517 -3.157 40.279 1.00 27.94 278 ASP D O 1
ATOM 8485 N N . MET D 1 279 ? 10.745 -2.233 39.224 1.00 28.11 279 MET D N 1
ATOM 8486 C CA . MET D 1 279 ? 9.953 -2.105 40.448 1.00 27.36 279 MET D CA 1
ATOM 8487 C C . MET D 1 279 ? 9.551 -3.485 40.979 1.00 28.34 279 MET D C 1
ATOM 8488 O O . MET D 1 279 ? 9.709 -3.762 42.176 1.00 28.00 279 MET D O 1
ATOM 8493 N N . HIS D 1 280 ? 9.069 -4.370 40.108 1.00 27.62 280 HIS D N 1
ATOM 8494 C CA . HIS D 1 280 ? 8.798 -5.740 40.547 1.00 29.81 280 HIS D CA 1
ATOM 8495 C C . HIS D 1 280 ? 10.054 -6.382 41.155 1.00 29.21 280 HIS D C 1
ATOM 8496 O O . HIS D 1 280 ? 10.040 -6.895 42.266 1.00 28.52 280 HIS D O 1
ATOM 8503 N N . GLU D 1 281 ? 11.154 -6.290 40.440 1.00 32.02 281 GLU D N 1
ATOM 8504 C CA . GLU D 1 281 ? 12.440 -6.755 40.953 1.00 34.65 281 GLU D CA 1
ATOM 8505 C C . GLU D 1 281 ? 12.766 -6.283 42.379 1.00 34.32 281 GLU D C 1
ATOM 8506 O O . GLU D 1 281 ? 13.238 -7.063 43.202 1.00 33.50 281 GLU D O 1
ATOM 8512 N N . LYS D 1 282 ? 12.516 -5.012 42.670 1.00 36.05 282 LYS D N 1
ATOM 8513 C CA . LYS D 1 282 ? 12.850 -4.462 43.988 1.00 37.69 282 LYS D CA 1
ATOM 8514 C C . LYS D 1 282 ? 11.699 -4.543 44.979 1.00 37.06 282 LYS D C 1
ATOM 8515 O O . LYS D 1 282 ? 11.721 -3.895 46.023 1.00 36.44 282 LYS D O 1
ATOM 8521 N N . ARG D 1 283 ? 10.715 -5.375 44.652 1.00 38.99 283 ARG D N 1
ATOM 8522 C CA . ARG D 1 283 ? 9.527 -5.553 45.460 1.00 40.26 283 ARG D CA 1
ATOM 8523 C C . ARG D 1 283 ? 8.788 -4.233 45.635 1.00 38.85 283 ARG D C 1
ATOM 8524 O O . ARG D 1 283 ? 8.396 -3.869 46.744 1.00 40.52 283 ARG D O 1
ATOM 8532 N N . LEU D 1 284 ? 8.590 -3.525 44.527 1.00 35.44 284 LEU D N 1
ATOM 8533 C CA . LEU D 1 284 ? 7.841 -2.272 44.542 1.00 35.87 284 LEU D CA 1
ATOM 8534 C C . LEU D 1 284 ? 6.582 -2.354 43.666 1.00 36.86 284 LEU D C 1
ATOM 8535 O O . LEU D 1 284 ? 6.099 -1.320 43.188 1.00 42.13 284 LEU D O 1
ATOM 8540 N N . GLN D 1 285 ? 6.027 -3.566 43.494 1.00 34.54 285 GLN D N 1
ATOM 8541 C CA . GLN D 1 285 ? 4.769 -3.768 42.722 1.00 36.84 285 GLN D CA 1
ATOM 8542 C C . GLN D 1 285 ? 3.701 -2.838 43.198 1.00 36.06 285 GLN D C 1
ATOM 8543 O O . GLN D 1 285 ? 2.889 -2.410 42.410 1.00 34.19 285 GLN D O 1
ATOM 8549 N N . ASN D 1 286 ? 3.660 -2.618 44.516 1.00 38.27 286 ASN D N 1
ATOM 8550 C CA . ASN D 1 286 ? 2.599 -1.843 45.152 1.00 37.15 286 ASN D CA 1
ATOM 8551 C C . ASN D 1 286 ? 3.043 -0.472 45.649 1.00 35.92 286 ASN D C 1
ATOM 8552 O O . ASN D 1 286 ? 2.413 0.101 46.522 1.00 36.39 286 ASN D O 1
ATOM 8557 N N . SER D 1 287 ? 4.115 0.060 45.069 1.00 35.56 287 SER D N 1
ATOM 8558 C CA . SER D 1 287 ? 4.510 1.459 45.301 1.00 35.04 287 SER D CA 1
ATOM 8559 C C . SER D 1 287 ? 3.792 2.330 44.255 1.00 34.01 287 SER D C 1
ATOM 8560 O O . SER D 1 287 ? 3.069 1.790 43.408 1.00 31.27 287 SER D O 1
ATOM 8563 N N . VAL D 1 288 ? 3.978 3.652 44.292 1.00 31.79 288 VAL D N 1
ATOM 8564 C CA . VAL D 1 288 ? 3.275 4.493 43.317 1.00 31.50 288 VAL D CA 1
ATOM 8565 C C . VAL D 1 288 ? 3.925 4.361 41.931 1.00 30.88 288 VAL D C 1
ATOM 8566 O O . VAL D 1 288 ? 5.132 4.228 41.817 1.00 33.87 288 VAL D O 1
ATOM 8570 N N . ASN D 1 289 ? 3.111 4.329 40.889 1.00 31.13 289 ASN D N 1
ATOM 8571 C CA . ASN D 1 289 ? 3.626 4.443 39.529 1.00 33.68 289 ASN D CA 1
ATOM 8572 C C . ASN D 1 289 ? 4.319 5.802 39.410 1.00 33.14 289 ASN D C 1
ATOM 8573 O O . ASN D 1 289 ? 3.646 6.827 39.431 1.00 32.41 289 ASN D O 1
ATOM 8578 N N . PRO D 1 290 ? 5.646 5.821 39.232 1.00 34.27 290 PRO D N 1
ATOM 8579 C CA . PRO D 1 290 ? 6.306 7.133 39.250 1.00 35.34 290 PRO D CA 1
ATOM 8580 C C . PRO D 1 290 ? 5.918 8.052 38.101 1.00 36.54 290 PRO D C 1
ATOM 8581 O O . PRO D 1 290 ? 6.097 9.272 38.219 1.00 38.47 290 PRO D O 1
ATOM 8585 N N . PHE D 1 291 ? 5.382 7.486 37.019 1.00 35.34 291 PHE D N 1
ATOM 8586 C CA . PHE D 1 291 ? 4.959 8.286 35.865 1.00 37.79 291 PHE D CA 1
ATOM 8587 C C . PHE D 1 291 ? 3.655 9.059 36.056 1.00 39.89 291 PHE D C 1
ATOM 8588 O O . PHE D 1 291 ? 3.367 9.967 35.268 1.00 36.77 291 PHE D O 1
ATOM 8596 N N . VAL D 1 292 ? 2.866 8.719 37.075 1.00 45.35 292 VAL D N 1
ATOM 8597 C CA . VAL D 1 292 ? 1.594 9.441 37.307 1.00 48.24 292 VAL D CA 1
ATOM 8598 C C . VAL D 1 292 ? 1.781 10.904 37.658 1.00 48.08 292 VAL D C 1
ATOM 8599 O O . VAL D 1 292 ? 0.857 11.695 37.487 1.00 47.12 292 VAL D O 1
ATOM 8603 N N . VAL D 1 293 ? 2.950 11.248 38.183 1.00 50.93 293 VAL D N 1
ATOM 8604 C CA . VAL D 1 293 ? 3.348 12.637 38.304 1.00 52.96 293 VAL D CA 1
ATOM 8605 C C . VAL D 1 293 ? 2.941 13.363 37.021 1.00 59.51 293 VAL D C 1
ATOM 8606 O O . VAL D 1 293 ? 2.119 14.280 37.069 1.00 62.28 293 VAL D O 1
ATOM 8610 N N . LEU D 1 294 ? 3.515 12.930 35.892 1.00 62.35 294 LEU D N 1
ATOM 8611 C CA . LEU D 1 294 ? 3.140 13.361 34.528 1.00 62.98 294 LEU D CA 1
ATOM 8612 C C . LEU D 1 294 ? 4.366 13.315 33.622 1.00 59.81 294 LEU D C 1
ATOM 8613 O O . LEU D 1 294 ? 5.499 13.232 34.102 1.00 58.89 294 LEU D O 1
#

InterPro domains:
  IPR002680 Alternative oxidase [PF01786] (68-278)
  IPR002680 Alternative oxidase [PIRSF005229] (10-321)
  IPR002680 Alternative oxidase [PTHR31803] (64-291)
  IPR002680 Alternative oxidase [cd01053] (111-280)
  IPR038659 Alternative oxidase superfamily [G3DSA:1.20.1260.140] (31-296)

Sequence (1059 aa):
VWGHTQLNRLSFLETVPVVPLRVSDESSEDRPTWSLPDIENVAITHKKPNGLVDTLAYRSVRTCRWLFDTFSLYRFGSITESKVISRCLFLETVAGVPGMVGGMLRHLSSLRYMTRDKGWINTLLVEAENERMHLMTFIELRQPGLPLRVSIIITQAIMYLFLLVAYVISPRFVHRFVGYLEEEAVITYTGVMRAIDEGRLRPTKNDVPEVARVYWNLSKNATFRDLINVIRADEAEHRVVNHTFADMHEKRLQNSVNPFVVLKPVWGHTQLNRLSFLETVPVVPLRVSDESSEDRPTWSLPDIENVAITHKKPNGLVDTLAYRSVRTCRWLFDTFSLYRFGSITESKVISRCLFLETVAGVPGMVGGMLRHLSSLRYMTRDKGWINTLLVEAENERMHLMTFIELRQPGLPLRVSIIITQAIMYLFLLVAYVISPRFVHRFVGYLEEEAVITYTGVMRAIDEGRLRPTKNDVPEVARVYWNLSKNATFRDLINVIRADEAEHRVVNHTFADMHEKRLQNSVNPFVVLKKVWGHTQLNRLSFLETVPVVPLRVSDESSEDRPTWSLPDIENVAITHKKPNGLVDTLAYRSVRTCRWLFDTFSLYRFGSITESKVISRCLFLETVAGVPGMVGGMLRHLSSLRYMTRDKGWINTLLVEAENERMHLMTFIELRQPGLPLRVSIIITQAIMYLFLLVAYVISPRFVHRFVGYLEEEAVITYTGVMRAIDEGRLRPTKNDVPEVARVYWNLSKNATFRDLINVIRADEAEHRVVNHTFADMHEKRLQNSVNPFVVLKKNVWGHTQLNRLSFLEETVPVVPLRVSDESSEDRPTWSLPDIENVAITHKKPNGLVDTLAYRSVRTCRWLFDTFSLYRFGSITESKVISRCLFLETVAGVPGMVGGMLRHLSSLRYMTRDKGWINTLLVEAENERMHLMTFIELRQPGLPLRVSIIITQAIMYLFLLVAYVISPRFVHRFVGYLEEEAVITYTGVMRAIDEGRLRPTKNDVPEVARVYWNLSKNATFRDLINVIRADEAEHRVVNHTFADMHEKRLQNSVNPFVVL

Organism: Trypanosoma brucei brucei (NCBI:txid5702)

Solvent-accessible surface area: 51284 Å² total; per-residue (Å²): 181,174,32,135,80,44,118,111,123,186,50,74,122,106,56,88,112,127,90,86,176,141,25,45,81,63,14,54,159,65,63,26,118,82,68,54,104,103,6,44,79,34,19,21,28,4,56,69,9,94,35,156,38,0,39,107,0,2,123,34,2,67,76,63,41,171,71,43,23,32,160,49,116,41,152,175,52,90,31,63,22,64,50,0,2,30,14,6,4,27,63,9,26,22,23,19,14,8,2,93,2,0,0,60,23,30,85,82,32,26,117,140,131,167,71,196,19,100,29,0,26,90,26,1,61,37,8,5,31,10,3,97,2,0,41,58,1,0,68,90,12,90,121,32,45,111,114,54,128,92,33,33,125,87,26,101,62,102,37,101,115,80,1,56,77,12,10,100,135,25,32,65,21,2,4,0,7,5,0,0,54,9,2,13,22,0,47,14,8,6,35,0,6,64,0,25,60,63,45,121,6,187,33,115,76,67,123,2,11,100,15,0,48,54,3,8,131,24,65,179,132,6,55,0,41,25,0,0,1,2,0,10,3,3,2,10,77,8,20,75,9,2,13,40,0,0,42,20,27,40,124,209,81,57,96,34,78,0,40,40,59,111,134,200,125,86,12,6,39,86,30,0,33,149,48,24,30,34,151,25,19,110,119,16,64,114,96,34,32,4,9,14,15,118,84,52,22,98,34,64,51,115,46,0,24,66,1,2,15,12,28,39,99,40,112,34,128,30,3,59,116,0,20,162,38,2,94,52,66,55,163,101,51,25,64,126,5,68,183,153,139,21,102,66,70,68,61,23,12,4,20,28,5,0,28,67,4,3,19,22,0,0,10,2,1,0,0,0,4,27,30,0,14,30,4,0,60,124,20,61,60,5,43,2,0,9,34,23,2,20,42,9,0,18,9,2,4,2,0,0,0,0,1,37,76,17,69,135,12,38,134,104,32,90,91,43,1,69,97,25,12,54,109,37,43,109,76,0,44,80,12,12,107,143,26,34,52,24,3,4,1,6,5,0,3,53,13,11,25,21,0,56,21,8,3,36,12,1,24,3,31,12,24,24,142,6,185,13,129,77,57,106,8,13,119,0,0,55,52,3,6,136,18,64,173,136,10,51,12,8,16,0,2,0,1,0,1,0,2,3,0,45,9,2,0,5,3,2,0,0,0,8,0,28,60,106,194,52,45,96,30,14,0,0,12,28,12,41,107,160,185,19,8,41,89,45,0,33,94,47,16,10,43,160,26,14,106,119,21,77,118,80,27,35,14,7,11,18,115,71,71,21,92,34,64,51,109,45,0,20,72,2,4,32,16,62,28,103,42,94,45,151,51,11,51,100,0,20,154,37,3,63,69,66,47,142,85,54,52,40,134,22,70,179,197,104,36,83,98,64,45,61,55,23,10,32,51,7,5,41,62,9,1,28,34,0,0,18,0,1,2,0,0,3,25,29,1,13,36,4,0,54,101,7,70,73,6,45,4,0,10,40,30,2,14,31,9,0,17,8,2,4,4,0,0,0,1,3,22,79,19,165,140,31,35,112,89,31,141,87,44,4,68,88,25,11,65,99,42,37,118,83,4,41,77,10,15,102,128,10,29,104,24,3,3,3,17,9,0,1,74,9,10,23,22,0,65,29,8,13,24,10,1,58,8,29,13,32,36,146,15,157,11,101,119,134,30,29,18,89,2,0,65,38,4,5,121,15,73,163,135,12,72,7,15,20,0,2,3,2,0,2,0,3,2,0,32,6,4,0,4,2,2,0,0,1,7,0,15,73,116,182,45,63,92,34,6,0,0,3,20,17,21,73,105,114,166,180,32,140,81,32,114,117,120,188,61,83,116,134,57,87,106,122,84,89,175,127,55,40,83,70,11,53,136,76,62,22,121,74,64,56,114,98,6,40,85,30,18,24,30,18,54,83,11,57,52,145,39,0,46,98,0,3,135,29,5,23,64,72,28,159,69,54,19,64,164,49,100,15,170,154,65,91,34,54,29,52,44,0,0,33,14,4,4,26,64,9,20,15,22,17,17,13,0,97,1,0,0,93,28,25,85,74,35,28,113,141,134,159,65,200,22,95,25,0,31,97,30,2,54,33,7,4,35,7,3,86,2,0,35,50,1,0,62,98,15,86,117,22,45,140,104,44,124,82,46,31,123,97,26,97,57,105,35,78,116,74,0,49,83,10,14,109,140,24,36,63,18,2,2,1,9,7,0,0,56,10,8,13,23,0,41,14,7,34,31,2,5,90,1,35,76,60,58,126,8,210,12,113,50,59,131,6,16,86,16,0,47,51,5,6,131,10,79,175,134,8,51,1,40,32,0,0,1,0,0,7,2,3,1,12,75,2,33,72,9,3,10,34,0,0,49,18,22,49,146,199,80,53,91,37,83,0,60,68,73,120,207

Nearest PDB structures (foldseek):
  3vv9-assembly1_A  TM=9.806E-01  e=1.059E-30  Trypanosoma brucei brucei
  1cnt-assembly2_3  TM=3.346E-01  e=3.104E+00  Homo sapiens
  3vv9-assembly1_A  TM=9.831E-01  e=4.107E-31  Trypanosoma brucei brucei
  7a0g-assembly1_JJJ  TM=2.411E-01  e=7.558E+00  Serratia marcescens
  3vv9-assembly1_A  TM=9.983E-01  e=5.658E-33  Trypanosoma brucei brucei

CATH classification: 1.20.1260.140